Protein AF-0000000079727725 (afdb_homodimer)

Foldseek 3Di:
DCLPDPQLPPPLCLQQLQKKKKKKWKWFKDALLFEGDPDADQLLLFALQFFPAWHADFFRRIIIGIADIDRHLVVNVVVLLLVQLLVLQRDDRIFTFQWQQGTQYDLDQVSGHGHARDDFPLRLQRSLASLLVCVVANSLQRSGIFMKMKIFGDQVSVCRVVVDHPVPDAQFRRQQLQLLLVLLVLLCLLLLLLQFFAPFKYFQSSDDFPDDDDWDDADDTMTGQPQFRHCCLASRHQDDPLLLPQQQFSNGLVSNLVSLCQQCPAADVVQCVQPDPSRHPDRGNHVASVSHDDQKDFFAQDDDQDGGSVRCVPRNGGIMMGISGIQQLVDLSSDDSLSVLLVSLSSVVSSSHGRDTDDDVNSVQSVQSNNCSRNRVRPPQDWGADPPGDTHRPLVVSLVVLVSSVVVQCSSCVPVVDNSSVVSSVLSNVCSVPVCSRSNNVNVCCCRVVVDDPSRVSSVSRVVSSVVSNPDDDPPVSSVVSSVSSVVSNVVSVVSRVVSVPDPDDSNRPNSD/DCLPDPQLPPPLCLQQLQKKKKKKWKWFKDALLFEGDPDADQLLLFALQFFPAWHADFFRRIIIGIDDIDRHLVVNVVVLLLVQLLVLQRDDRIFTFQWQQGTQYDLDQVSGHGHARDDFPLRLQRSLASLLVCVVANSLQRSGIFMKMKIFGDQVSVCRVVVDHPVPDAQFRVQQLQLLLVLLVLLCLLLLLLQFFAPFKYFQSSDDFPDDDDWDDADDTMTGQPQFRHCCLASRHQDDPLLLPQQQFSNGLVSNLVSLCQQCPAADVVQCVQPDPSRHPDRGNHVASVSRDDQKDFFAQDDDQDGGSRRCVPRNGGIMMGISGIQQLVDLSSDDSLSVLLVSLSSVVSSSHGRDTDDDVNSVQSVQSNNCSRNHVRPPQDWGADPPGDTDRPLVVSLVVLVSSVVVQCSSCVPVVDNSSVVSSVLSNVCSVPVCSRSNNVNVCCCRVVVDDPSRVSSVSRVVSSVVSNPDDDPPVSSVVSSVSSVVSNVVSVVSRVVSVPDPDDSNRPNRD

Structure (mmCIF, N/CA/C/O backbone):
data_AF-0000000079727725-model_v1
#
loop_
_entity.id
_entity.type
_entity.pdbx_description
1 polymer 'Glutamate--cysteine ligase'
#
loop_
_atom_site.group_PDB
_atom_site.id
_atom_site.type_symbol
_atom_site.label_atom_id
_atom_site.label_alt_id
_atom_site.label_comp_id
_atom_site.label_asym_id
_atom_site.label_entity_id
_atom_site.label_seq_id
_atom_site.pdbx_PDB_ins_code
_atom_site.Cartn_x
_atom_site.Cartn_y
_atom_site.Cartn_z
_atom_site.occupancy
_atom_site.B_iso_or_equiv
_atom_site.auth_seq_id
_atom_site.auth_comp_id
_atom_site.auth_asym_id
_atom_site.auth_atom_id
_atom_site.pdbx_PDB_model_num
ATOM 1 N N . MET A 1 1 ? -5.734 -44.938 7.797 1 32.62 1 MET A N 1
ATOM 2 C CA . MET A 1 1 ? -6.68 -43.906 8.227 1 32.62 1 MET A CA 1
ATOM 3 C C . MET A 1 1 ? -8.094 -44.219 7.766 1 32.62 1 MET A C 1
ATOM 5 O O . MET A 1 1 ? -8.297 -44.625 6.617 1 32.62 1 MET A O 1
ATOM 9 N N . LYS A 1 2 ? -8.961 -44.5 8.664 1 41.81 2 LYS A N 1
ATOM 10 C CA . LYS A 1 2 ? -10.328 -44.906 8.383 1 41.81 2 LYS A CA 1
ATOM 11 C C . LYS A 1 2 ? -11.047 -43.875 7.539 1 41.81 2 LYS A C 1
ATOM 13 O O . LYS A 1 2 ? -11.648 -42.938 8.078 1 41.81 2 LYS A O 1
ATOM 18 N N . ARG A 1 3 ? -10.445 -43.344 6.457 1 47.59 3 ARG A N 1
ATOM 19 C CA . ARG A 1 3 ? -11.109 -42.406 5.57 1 47.59 3 ARG A CA 1
ATOM 20 C C . ARG A 1 3 ? -12.414 -42.969 5.031 1 47.59 3 ARG A C 1
ATOM 22 O O . ARG A 1 3 ? -12.828 -42.656 3.916 1 47.59 3 ARG A O 1
ATOM 29 N N . SER A 1 4 ? -12.891 -43.969 5.496 1 36.81 4 SER A N 1
ATOM 30 C CA . SER A 1 4 ? -14 -44.688 4.879 1 36.81 4 SER A CA 1
ATOM 31 C C . SER A 1 4 ? -15.281 -43.844 4.922 1 36.81 4 SER A C 1
ATOM 33 O O . SER A 1 4 ? -16.328 -44.312 4.461 1 36.81 4 SER A O 1
ATOM 35 N N . VAL A 1 5 ? -15.594 -43 5.992 1 39.5 5 VAL A N 1
ATOM 36 C CA . VAL A 1 5 ? -16.984 -42.688 6.281 1 39.5 5 VAL A CA 1
ATOM 37 C C . VAL A 1 5 ? -17.438 -41.5 5.41 1 39.5 5 VAL A C 1
ATOM 39 O O . VAL A 1 5 ? -16.688 -40.562 5.215 1 39.5 5 VAL A O 1
ATOM 42 N N . ALA A 1 6 ? -18.453 -41.562 4.637 1 39.91 6 ALA A N 1
ATOM 43 C CA . ALA A 1 6 ? -19.188 -40.562 3.848 1 39.91 6 ALA A CA 1
ATOM 44 C C . ALA A 1 6 ? -19.281 -39.219 4.586 1 39.91 6 ALA A C 1
ATOM 46 O O . ALA A 1 6 ? -19.266 -38.156 3.963 1 39.91 6 ALA A O 1
ATOM 47 N N . SER A 1 7 ? -19.734 -39.156 5.84 1 40.19 7 SER A N 1
ATOM 48 C CA . SER A 1 7 ? -19.891 -37.938 6.617 1 40.19 7 SER A CA 1
ATOM 49 C C . SER A 1 7 ? -18.562 -37.469 7.219 1 40.19 7 SER A C 1
ATOM 51 O O . SER A 1 7 ? -17.891 -38.25 7.895 1 40.19 7 SER A O 1
ATOM 53 N N . LEU A 1 8 ? -17.875 -36.562 6.703 1 43.34 8 LEU A N 1
ATOM 54 C CA . LEU A 1 8 ? -16.609 -36 7.172 1 43.34 8 LEU A CA 1
ATOM 55 C C . LEU A 1 8 ? -16.656 -35.75 8.68 1 43.34 8 LEU A C 1
ATOM 57 O O . LEU A 1 8 ? -17.422 -34.938 9.172 1 43.34 8 LEU A O 1
ATOM 61 N N . VAL A 1 9 ? -16.703 -36.719 9.523 1 43.91 9 VAL A N 1
ATOM 62 C CA . VAL A 1 9 ? -16.422 -36.375 10.906 1 43.91 9 VAL A CA 1
ATOM 63 C C . VAL A 1 9 ? -15.055 -35.688 11 1 43.91 9 VAL A C 1
ATOM 65 O O . VAL A 1 9 ? -14.023 -36.312 10.766 1 43.91 9 VAL A O 1
ATOM 68 N N . CYS A 1 10 ? -14.961 -34.406 10.75 1 51.88 10 CYS A N 1
ATOM 69 C CA . CYS A 1 10 ? -13.734 -33.594 10.766 1 51.88 10 CYS A CA 1
ATOM 70 C C . CYS A 1 10 ? -12.984 -33.781 12.078 1 51.88 10 CYS A C 1
ATOM 72 O O . CYS A 1 10 ? -13.523 -33.5 13.148 1 51.88 10 CYS A O 1
ATOM 74 N N . PRO A 1 11 ? -11.984 -34.688 12.156 1 57.38 11 PRO A N 1
ATOM 75 C CA . PRO A 1 11 ? -11.156 -34.656 13.359 1 57.38 11 PRO A CA 1
ATOM 76 C C . PRO A 1 11 ? -10.789 -33.25 13.812 1 57.38 11 PRO A C 1
ATOM 78 O O . PRO A 1 11 ? -11.023 -32.281 13.086 1 57.38 11 PRO A O 1
ATOM 81 N N . ASN A 1 12 ? -10.523 -33.156 15.078 1 60.78 12 ASN A N 1
ATOM 82 C CA . ASN A 1 12 ? -10.031 -31.922 15.656 1 60.78 12 ASN A CA 1
ATOM 83 C C . ASN A 1 12 ? -8.914 -31.328 14.805 1 60.78 12 ASN A C 1
ATOM 85 O O . ASN A 1 12 ? -7.793 -31.828 14.789 1 60.78 12 ASN A O 1
ATOM 89 N N . LEU A 1 13 ? -9.234 -30.5 13.867 1 65.69 13 LEU A N 1
ATOM 90 C CA . LEU A 1 13 ? -8.312 -29.875 12.93 1 65.69 13 LEU A CA 1
ATOM 91 C C . LEU A 1 13 ? -7.555 -28.734 13.586 1 65.69 13 LEU A C 1
ATOM 93 O O . LEU A 1 13 ? -7.105 -27.812 12.906 1 65.69 13 LEU A O 1
ATOM 97 N N . ARG A 1 14 ? -7.461 -28.797 14.867 1 64.5 14 ARG A N 1
ATOM 98 C CA . ARG A 1 14 ? -6.809 -27.734 15.633 1 64.5 14 ARG A CA 1
ATOM 99 C C . ARG A 1 14 ? -5.391 -27.484 15.133 1 64.5 14 ARG A C 1
ATOM 101 O O . ARG A 1 14 ? -4.938 -26.344 15.07 1 64.5 14 ARG A O 1
ATOM 108 N N . HIS A 1 15 ? -4.832 -28.594 14.672 1 70.06 15 HIS A N 1
ATOM 109 C CA . HIS A 1 15 ? -3.426 -28.484 14.305 1 70.06 15 HIS A CA 1
ATOM 110 C C . HIS A 1 15 ? -3.268 -28.234 12.805 1 70.06 15 HIS A C 1
ATOM 112 O O . HIS A 1 15 ? -2.15 -28.047 12.32 1 70.06 15 HIS A O 1
ATOM 118 N N . ALA A 1 16 ? -4.367 -28.25 12.117 1 73.62 16 ALA A N 1
ATOM 119 C CA . ALA A 1 16 ? -4.34 -28.016 10.672 1 73.62 16 ALA A CA 1
ATOM 120 C C . ALA A 1 16 ? -3.959 -26.562 10.359 1 73.62 16 ALA A C 1
ATOM 122 O O . ALA A 1 16 ? -3.48 -26.281 9.258 1 73.62 16 ALA A O 1
ATOM 123 N N . VAL A 1 17 ? -4.098 -25.766 11.281 1 69.31 17 VAL A N 1
ATOM 124 C CA . VAL A 1 17 ? -3.824 -24.344 11.102 1 69.31 17 VAL A CA 1
ATOM 125 C C . VAL A 1 17 ? -2.316 -24.094 11.117 1 69.31 17 VAL A C 1
ATOM 127 O O . VAL A 1 17 ? -1.84 -23.078 10.625 1 69.31 17 VAL A O 1
ATOM 130 N N . LYS A 1 18 ? -1.536 -25.062 11.547 1 79.25 18 LYS A N 1
ATOM 131 C CA . LYS A 1 18 ? -0.093 -24.891 11.695 1 79.25 18 LYS A CA 1
ATOM 132 C C . LYS A 1 18 ? 0.644 -25.328 10.43 1 79.25 18 LYS A C 1
ATOM 134 O O . LYS A 1 18 ? 1.803 -25.75 10.492 1 79.25 18 LYS A O 1
ATOM 139 N N . ALA A 1 19 ? 0.036 -25.328 9.32 1 90.94 19 ALA A N 1
ATOM 140 C CA . ALA A 1 19 ? 0.657 -25.656 8.047 1 90.94 19 ALA A CA 1
ATOM 141 C C . ALA A 1 19 ? 1.746 -24.656 7.68 1 90.94 19 ALA A C 1
ATOM 143 O O . ALA A 1 19 ? 1.895 -23.625 8.336 1 90.94 19 ALA A O 1
ATOM 144 N N . LYS A 1 20 ? 2.6 -25.031 6.816 1 95.5 20 LYS A N 1
ATOM 145 C CA . LYS A 1 20 ? 3.576 -24.109 6.25 1 95.5 20 LYS A CA 1
ATOM 146 C C . LYS A 1 20 ? 3.16 -23.656 4.852 1 95.5 20 LYS A C 1
ATOM 148 O O . LYS A 1 20 ? 2.666 -24.453 4.055 1 95.5 20 LYS A O 1
ATOM 153 N N . HIS A 1 21 ? 3.309 -22.391 4.68 1 97.69 21 HIS A N 1
ATOM 154 C CA . HIS A 1 21 ? 2.92 -21.75 3.43 1 97.69 21 HIS A CA 1
ATOM 155 C C . HIS A 1 21 ? 4.102 -21.031 2.793 1 97.69 21 HIS A C 1
ATOM 157 O O . HIS A 1 21 ? 4.973 -20.516 3.496 1 97.69 21 HIS A O 1
ATOM 163 N N . GLY A 1 22 ? 4.188 -21 1.461 1 98.25 22 GLY A N 1
ATOM 164 C CA . GLY A 1 22 ? 5.145 -20.234 0.68 1 98.25 22 GLY A CA 1
ATOM 165 C C . GLY A 1 22 ? 4.582 -19.766 -0.646 1 98.25 22 GLY A C 1
ATOM 166 O O . GLY A 1 22 ? 3.656 -20.359 -1.19 1 98.25 22 GLY A O 1
ATOM 167 N N . LEU A 1 23 ? 5.145 -18.641 -1.111 1 98.5 23 LEU A N 1
ATOM 168 C CA . LEU A 1 23 ? 4.695 -18.094 -2.389 1 98.5 23 LEU A CA 1
ATOM 169 C C . LEU A 1 23 ? 5.875 -17.875 -3.328 1 98.5 23 LEU A C 1
ATOM 171 O O . LEU A 1 23 ? 6.965 -17.5 -2.887 1 98.5 23 LEU A O 1
ATOM 175 N N . GLU A 1 24 ? 5.656 -18.156 -4.551 1 98.44 24 GLU A N 1
ATOM 176 C CA . GLU A 1 24 ? 6.438 -17.641 -5.672 1 98.44 24 GLU A CA 1
ATOM 177 C C . GLU A 1 24 ? 5.562 -16.859 -6.645 1 98.44 24 GLU A C 1
ATOM 179 O O . GLU A 1 24 ? 4.469 -17.297 -7 1 98.44 24 GLU A O 1
ATOM 184 N N . LYS A 1 25 ? 5.965 -15.734 -6.965 1 98.62 25 LYS A N 1
ATOM 185 C CA . LYS A 1 25 ? 5.176 -14.898 -7.863 1 98.62 25 LYS A CA 1
ATOM 186 C C . LYS A 1 25 ? 6.047 -14.289 -8.961 1 98.62 25 LYS A C 1
ATOM 188 O O . LYS A 1 25 ? 7.066 -13.656 -8.672 1 98.62 25 LYS A O 1
ATOM 193 N N . GLU A 1 26 ? 5.617 -14.422 -10.156 1 98.44 26 GLU A N 1
ATOM 194 C CA . GLU A 1 26 ? 6.305 -13.867 -11.32 1 98.44 26 GLU A CA 1
ATOM 195 C C . GLU A 1 26 ? 5.602 -12.609 -11.82 1 98.44 26 GLU A C 1
ATOM 197 O O . GLU A 1 26 ? 4.383 -12.484 -11.703 1 98.44 26 GLU A O 1
ATOM 202 N N . SER A 1 27 ? 6.344 -11.688 -12.312 1 98.5 27 SER A N 1
ATOM 203 C CA . SER A 1 27 ? 5.801 -10.484 -12.938 1 98.5 27 SER A CA 1
ATOM 204 C C . SER A 1 27 ? 6.82 -9.836 -13.859 1 98.5 27 SER A C 1
ATOM 206 O O . SER A 1 27 ? 8.023 -9.852 -13.586 1 98.5 27 SER A O 1
ATOM 208 N N . MET A 1 28 ? 6.344 -9.203 -14.891 1 98.69 28 MET A N 1
ATOM 209 C CA . MET A 1 28 ? 7.211 -8.531 -15.844 1 98.69 28 MET A CA 1
ATOM 210 C C . MET A 1 28 ? 7.484 -7.094 -15.414 1 98.69 28 MET A C 1
ATOM 212 O O . MET A 1 28 ? 6.586 -6.41 -14.914 1 98.69 28 MET A O 1
ATOM 216 N N . ARG A 1 29 ? 8.711 -6.633 -15.586 1 98.75 29 ARG A N 1
ATOM 217 C CA . ARG A 1 29 ? 9 -5.203 -15.531 1 98.75 29 ARG A CA 1
ATOM 218 C C . ARG A 1 29 ? 8.641 -4.527 -16.844 1 98.75 29 ARG A C 1
ATOM 220 O O . ARG A 1 29 ? 8.898 -5.07 -17.922 1 98.75 29 ARG A O 1
ATOM 227 N N . ILE A 1 30 ? 8.07 -3.342 -16.766 1 98.75 30 ILE A N 1
ATOM 228 C CA . ILE A 1 30 ? 7.688 -2.611 -17.969 1 98.75 30 ILE A CA 1
ATOM 229 C C . ILE A 1 30 ? 8.203 -1.177 -17.891 1 98.75 30 ILE A C 1
ATOM 231 O O . ILE A 1 30 ? 8.445 -0.659 -16.797 1 98.75 30 ILE A O 1
ATOM 235 N N . PHE A 1 31 ? 8.375 -0.591 -19.016 1 98.25 31 PHE A N 1
ATOM 236 C CA . PHE A 1 31 ? 8.555 0.853 -19.109 1 98.25 31 PHE A CA 1
ATOM 237 C C . PHE A 1 31 ? 7.215 1.573 -19.016 1 98.25 31 PHE A C 1
ATOM 239 O O . PHE A 1 31 ? 6.16 0.935 -18.984 1 98.25 31 PHE A O 1
ATOM 246 N N . SER A 1 32 ? 7.203 2.902 -19 1 96.44 32 SER A N 1
ATOM 247 C CA . SER A 1 32 ? 6.012 3.717 -18.812 1 96.44 32 SER A CA 1
ATOM 248 C C . SER A 1 32 ? 5.043 3.578 -19.969 1 96.44 32 SER A C 1
ATOM 250 O O . SER A 1 32 ? 3.855 3.879 -19.844 1 96.44 32 SER A O 1
ATOM 252 N N . ASP A 1 33 ? 5.512 3.082 -21.125 1 97 33 ASP A N 1
ATOM 253 C CA . ASP A 1 33 ? 4.66 2.945 -22.297 1 97 33 ASP A CA 1
ATOM 254 C C . ASP A 1 33 ? 4.059 1.544 -22.375 1 97 33 ASP A C 1
ATOM 256 O O . ASP A 1 33 ? 3.369 1.214 -23.344 1 97 33 ASP A O 1
ATOM 260 N N . GLY A 1 34 ? 4.398 0.67 -21.422 1 98 34 GLY A N 1
ATOM 261 C CA . GLY A 1 34 ? 3.781 -0.645 -21.359 1 98 34 GLY A CA 1
ATOM 262 C C . GLY A 1 34 ? 4.605 -1.729 -22.016 1 98 34 GLY A C 1
ATOM 263 O O . GLY A 1 34 ? 4.266 -2.91 -21.938 1 98 34 GLY A O 1
ATOM 264 N N . LYS A 1 35 ? 5.691 -1.339 -22.656 1 98.5 35 LYS A N 1
ATOM 265 C CA . LYS A 1 35 ? 6.582 -2.33 -23.25 1 98.5 35 LYS A CA 1
ATOM 266 C C . LYS A 1 35 ? 7.422 -3.029 -22.188 1 98.5 35 LYS A C 1
ATOM 268 O O . LYS A 1 35 ? 7.777 -2.424 -21.172 1 98.5 35 LYS A O 1
ATOM 273 N N . ILE A 1 36 ? 7.734 -4.277 -22.438 1 98.31 36 ILE A N 1
ATOM 274 C CA . ILE A 1 36 ? 8.586 -5 -21.5 1 98.31 36 ILE A CA 1
ATOM 275 C C . ILE A 1 36 ? 9.938 -4.293 -21.391 1 98.31 36 ILE A C 1
ATOM 277 O O . ILE A 1 36 ? 10.445 -3.748 -22.375 1 98.31 36 ILE A O 1
ATOM 281 N N . ALA A 1 37 ? 10.453 -4.277 -20.219 1 98.06 37 ALA A N 1
ATOM 282 C CA . ALA A 1 37 ? 11.766 -3.674 -20 1 98.06 37 ALA A CA 1
ATOM 283 C C . ALA A 1 37 ? 12.859 -4.457 -20.719 1 98.06 37 ALA A C 1
ATOM 285 O O . ALA A 1 37 ? 12.766 -5.676 -20.875 1 98.06 37 ALA A O 1
ATOM 286 N N . THR A 1 38 ? 13.836 -3.746 -21.188 1 96.44 38 THR A N 1
ATOM 287 C CA . THR A 1 38 ? 14.977 -4.379 -21.844 1 96.44 38 THR A CA 1
ATOM 288 C C . THR A 1 38 ? 16.25 -4.199 -21.016 1 96.44 38 THR A C 1
ATOM 290 O O . THR A 1 38 ? 17.328 -4.602 -21.438 1 96.44 38 THR A O 1
ATOM 293 N N . THR A 1 39 ? 16.078 -3.604 -19.844 1 96.75 39 THR A N 1
ATOM 294 C CA . THR A 1 39 ? 17.203 -3.391 -18.938 1 96.75 39 THR A CA 1
ATOM 295 C C . THR A 1 39 ? 17.547 -4.672 -18.188 1 96.75 39 THR A C 1
ATOM 297 O O . THR A 1 39 ? 16.688 -5.535 -18 1 96.75 39 THR A O 1
ATOM 300 N N . SER A 1 40 ? 18.766 -4.746 -17.75 1 97 40 SER A N 1
ATOM 301 C CA . SER A 1 40 ? 19.203 -5.879 -16.953 1 97 40 SER A CA 1
ATOM 302 C C . SER A 1 40 ? 18.531 -5.871 -15.578 1 97 40 SER A C 1
ATOM 304 O O . SER A 1 40 ? 18.047 -4.828 -15.117 1 97 40 SER A O 1
ATOM 306 N N . HIS A 1 41 ? 18.516 -7.055 -14.992 1 97.81 41 HIS A N 1
ATOM 307 C CA . HIS A 1 41 ? 18.094 -7.133 -13.602 1 97.81 41 HIS A CA 1
ATOM 308 C C . HIS A 1 41 ? 18.859 -6.137 -12.734 1 97.81 41 HIS A C 1
ATOM 310 O O . HIS A 1 41 ? 20.094 -6.098 -12.766 1 97.81 41 HIS A O 1
ATOM 316 N N . PRO A 1 42 ? 18.156 -5.273 -11.969 1 97.31 42 PRO A N 1
ATOM 317 C CA . PRO A 1 42 ? 18.844 -4.234 -11.203 1 97.31 42 PRO A CA 1
ATOM 318 C C . PRO A 1 42 ? 19.875 -4.805 -10.219 1 97.31 42 PRO A C 1
ATOM 320 O O . PRO A 1 42 ? 19.531 -5.688 -9.422 1 97.31 42 PRO A O 1
ATOM 323 N N . LYS A 1 43 ? 21.016 -4.246 -10.203 1 95.81 43 LYS A N 1
ATOM 324 C CA . LYS A 1 43 ? 22.078 -4.691 -9.297 1 95.81 43 LYS A CA 1
ATOM 325 C C . LYS A 1 43 ? 21.672 -4.48 -7.836 1 95.81 43 LYS A C 1
ATOM 327 O O . LYS A 1 43 ? 22.078 -5.246 -6.961 1 95.81 43 LYS A O 1
ATOM 332 N N . THR A 1 44 ? 20.891 -3.482 -7.645 1 96.62 44 THR A N 1
ATOM 333 C CA . THR A 1 44 ? 20.469 -3.113 -6.297 1 96.62 44 THR A CA 1
ATOM 334 C C . THR A 1 44 ? 19.484 -4.129 -5.738 1 96.62 44 THR A C 1
ATOM 336 O O . THR A 1 44 ? 19.203 -4.133 -4.539 1 96.62 44 THR A O 1
ATOM 339 N N . LEU A 1 45 ? 19.016 -5.09 -6.566 1 98.19 45 LEU A N 1
ATOM 340 C CA . LEU A 1 45 ? 18.156 -6.168 -6.098 1 98.19 45 LEU A CA 1
ATOM 341 C C . LEU A 1 45 ? 18.953 -7.445 -5.867 1 98.19 45 LEU A C 1
ATOM 343 O O . LEU A 1 45 ? 18.406 -8.453 -5.422 1 98.19 45 LEU A O 1
ATOM 347 N N . GLY A 1 46 ? 20.25 -7.398 -6.172 1 98.06 46 GLY A N 1
ATOM 348 C CA . GLY A 1 46 ? 21.109 -8.555 -5.992 1 98.06 46 GLY A CA 1
ATOM 349 C C . GLY A 1 46 ? 21.188 -9.438 -7.223 1 98.06 46 GLY A C 1
ATOM 350 O O . GLY A 1 46 ? 20.734 -9.047 -8.305 1 98.06 46 GLY A O 1
ATOM 351 N N . SER A 1 47 ? 21.828 -10.57 -7.027 1 97.5 47 SER A N 1
ATOM 352 C CA . SER A 1 47 ? 22.031 -11.508 -8.133 1 97.5 47 SER A CA 1
ATOM 353 C C . SER A 1 47 ? 20.781 -12.352 -8.375 1 97.5 47 SER A C 1
ATOM 355 O O . SER A 1 47 ? 20.281 -13.008 -7.457 1 97.5 47 SER A O 1
ATOM 357 N N . SER A 1 48 ? 20.375 -12.344 -9.617 1 97.12 48 SER A N 1
ATOM 358 C CA . SER A 1 48 ? 19.203 -13.156 -9.953 1 97.12 48 SER A CA 1
ATOM 359 C C . SER A 1 48 ? 19.531 -14.648 -9.859 1 97.12 48 SER A C 1
ATOM 361 O O . SER A 1 48 ? 18.625 -15.477 -9.812 1 97.12 48 SER A O 1
ATOM 363 N N . LEU A 1 49 ? 20.75 -15 -9.805 1 96.62 49 LEU A N 1
ATOM 364 C CA . LEU A 1 49 ? 21.172 -16.391 -9.695 1 96.62 49 LEU A CA 1
ATOM 365 C C . LEU A 1 49 ? 21.094 -16.859 -8.242 1 96.62 49 LEU A C 1
ATOM 367 O O . LEU A 1 49 ? 20.719 -18 -7.973 1 96.62 49 LEU A O 1
ATOM 371 N N . THR A 1 50 ? 21.453 -15.938 -7.309 1 96.69 50 THR A N 1
ATOM 372 C CA . THR A 1 50 ? 21.75 -16.438 -5.973 1 96.69 50 THR A CA 1
ATOM 373 C C . THR A 1 50 ? 20.859 -15.766 -4.93 1 96.69 50 THR A C 1
ATOM 375 O O . THR A 1 50 ? 20.812 -16.203 -3.777 1 96.69 50 THR A O 1
ATOM 378 N N . ASN A 1 51 ? 20.188 -14.688 -5.316 1 97.88 51 ASN A N 1
ATOM 379 C CA . ASN A 1 51 ? 19.281 -14.055 -4.355 1 97.88 51 ASN A CA 1
ATOM 380 C C . ASN A 1 51 ? 18.125 -14.969 -3.988 1 97.88 51 ASN A C 1
ATOM 382 O O . ASN A 1 51 ? 17.469 -15.531 -4.867 1 97.88 51 ASN A O 1
ATOM 386 N N . HIS A 1 52 ? 17.797 -15.078 -2.777 1 96.5 52 HIS A N 1
ATOM 387 C CA . HIS A 1 52 ? 16.766 -15.992 -2.289 1 96.5 52 HIS A CA 1
ATOM 388 C C . HIS A 1 52 ? 15.375 -15.445 -2.549 1 96.5 52 HIS A C 1
ATOM 390 O O . HIS A 1 52 ? 14.438 -16.219 -2.773 1 96.5 52 HIS A O 1
ATOM 396 N N . TYR A 1 53 ? 15.211 -14.148 -2.514 1 98.06 53 TYR A N 1
ATOM 397 C CA . TYR A 1 53 ? 13.891 -13.531 -2.498 1 98.06 53 TYR A CA 1
ATOM 398 C C . TYR A 1 53 ? 13.492 -13.062 -3.891 1 98.06 53 TYR A C 1
ATOM 400 O O . TYR A 1 53 ? 12.32 -13.148 -4.277 1 98.06 53 TYR A O 1
ATOM 408 N N . ILE A 1 54 ? 14.422 -12.422 -4.586 1 98.56 54 ILE A N 1
ATOM 409 C CA . ILE A 1 54 ? 14.117 -11.758 -5.848 1 98.56 54 ILE A CA 1
ATOM 410 C C . ILE A 1 54 ? 15.031 -12.289 -6.949 1 98.56 54 ILE A C 1
ATOM 412 O O . ILE A 1 54 ? 16.234 -12.008 -6.953 1 98.56 54 ILE A O 1
ATOM 416 N N . LYS A 1 55 ? 14.469 -12.992 -7.836 1 97.56 55 LYS A N 1
ATOM 417 C CA . LYS A 1 55 ? 15.164 -13.602 -8.969 1 97.56 55 LYS A CA 1
ATOM 418 C C . LYS A 1 55 ? 14.477 -13.258 -10.281 1 97.56 55 LYS A C 1
ATOM 420 O O . LYS A 1 55 ? 13.742 -12.266 -10.367 1 97.56 55 LYS A O 1
ATOM 425 N N . THR A 1 56 ? 14.898 -13.906 -11.273 1 97.94 56 THR A N 1
ATOM 426 C CA . THR A 1 56 ? 14.219 -13.812 -12.562 1 97.94 56 THR A CA 1
ATOM 427 C C . THR A 1 56 ? 13.797 -15.195 -13.047 1 97.94 56 THR A C 1
ATOM 429 O O . THR A 1 56 ? 14.391 -16.203 -12.664 1 97.94 56 THR A O 1
ATOM 432 N N . ASP A 1 57 ? 12.82 -15.242 -13.789 1 96.56 57 ASP A N 1
ATOM 433 C CA . ASP A 1 57 ? 12.367 -16.484 -14.398 1 96.56 57 ASP A CA 1
ATOM 434 C C . ASP A 1 57 ? 12.852 -16.594 -15.844 1 96.56 57 ASP A C 1
ATOM 436 O O . ASP A 1 57 ? 14.039 -16.453 -16.125 1 96.56 57 ASP A O 1
ATOM 440 N N . PHE A 1 58 ? 11.992 -16.75 -16.844 1 97.62 58 PHE A N 1
ATOM 441 C CA . PHE A 1 58 ? 12.359 -17 -18.234 1 97.62 58 PHE A CA 1
ATOM 442 C C . PHE A 1 58 ? 13.117 -15.82 -18.828 1 97.62 58 PHE A C 1
ATOM 444 O O . PHE A 1 58 ? 14.164 -15.984 -19.438 1 97.62 58 PHE A O 1
ATOM 451 N N . SER A 1 59 ? 12.531 -14.641 -18.625 1 98.38 59 SER A N 1
ATOM 452 C CA . SER A 1 59 ? 13.055 -13.422 -19.25 1 98.38 59 SER A CA 1
ATOM 453 C C . SER A 1 59 ? 13.758 -12.539 -18.219 1 98.38 59 SER A C 1
ATOM 455 O O . SER A 1 59 ? 13.422 -12.57 -17.031 1 98.38 59 SER A O 1
ATOM 457 N N . GLU A 1 60 ? 14.688 -11.727 -18.734 1 98.06 60 GLU A N 1
ATOM 458 C CA . GLU A 1 60 ? 15.461 -10.82 -17.875 1 98.06 60 GLU A CA 1
ATOM 459 C C . GLU A 1 60 ? 14.547 -9.859 -17.125 1 98.06 60 GLU A C 1
ATOM 461 O O . GLU A 1 60 ? 14.766 -9.594 -15.945 1 98.06 60 GLU A O 1
ATOM 466 N N . PRO A 1 61 ? 13.539 -9.336 -17.75 1 98.25 61 PRO A N 1
ATOM 467 C CA . PRO A 1 61 ? 12.648 -8.438 -17.016 1 98.25 61 PRO A CA 1
ATOM 468 C C . PRO A 1 61 ? 11.57 -9.18 -16.234 1 98.25 61 PRO A C 1
ATOM 470 O O . PRO A 1 61 ? 10.703 -8.555 -15.625 1 98.25 61 PRO A O 1
ATOM 473 N N . GLN A 1 62 ? 11.57 -10.477 -16.203 1 98.69 62 GLN A N 1
ATOM 474 C CA . GLN A 1 62 ? 10.539 -11.25 -15.508 1 98.69 62 GLN A CA 1
ATOM 475 C C . GLN A 1 62 ? 10.961 -11.555 -14.078 1 98.69 62 GLN A C 1
ATOM 477 O O . GLN A 1 62 ? 11.57 -12.594 -13.812 1 98.69 62 GLN A O 1
ATOM 482 N N . LEU A 1 63 ? 10.484 -10.695 -13.188 1 98.69 63 LEU A N 1
ATOM 483 C CA . LEU A 1 63 ? 10.789 -10.852 -11.773 1 98.69 63 LEU A CA 1
ATOM 484 C C . LEU A 1 63 ? 10.156 -12.125 -11.219 1 98.69 63 LEU A C 1
ATOM 486 O O . LEU A 1 63 ? 9.055 -12.508 -11.633 1 98.69 63 LEU A O 1
ATOM 490 N N . GLU A 1 64 ? 10.852 -12.758 -10.344 1 98.56 64 GLU A N 1
ATOM 491 C CA . GLU A 1 64 ? 10.32 -13.852 -9.547 1 98.56 64 GLU A CA 1
ATOM 492 C C . GLU A 1 64 ? 10.562 -13.625 -8.055 1 98.56 64 GLU A C 1
ATOM 494 O O . GLU A 1 64 ? 11.703 -13.633 -7.598 1 98.56 64 GLU A O 1
ATOM 499 N N . PHE A 1 65 ? 9.484 -13.414 -7.355 1 98.75 65 PHE A N 1
ATOM 500 C CA . PHE A 1 65 ? 9.531 -13.266 -5.906 1 98.75 65 PHE A CA 1
ATOM 501 C C . PHE A 1 65 ? 9.336 -14.609 -5.211 1 98.75 65 PHE A C 1
ATOM 503 O O . PHE A 1 65 ? 8.516 -15.422 -5.645 1 98.75 65 PHE A O 1
ATOM 510 N N . ALA A 1 66 ? 10.102 -14.859 -4.18 1 98.44 66 ALA A N 1
ATOM 511 C CA . ALA A 1 66 ? 9.922 -16.062 -3.361 1 98.44 66 ALA A CA 1
ATOM 512 C C . ALA A 1 66 ? 9.914 -15.711 -1.875 1 98.44 66 ALA A C 1
ATOM 514 O O . ALA A 1 66 ? 10.852 -15.094 -1.372 1 98.44 66 ALA A O 1
ATOM 515 N N . THR A 1 67 ? 8.922 -16.094 -1.169 1 98.25 67 THR A N 1
ATOM 516 C CA . THR A 1 67 ? 8.859 -15.898 0.273 1 98.25 67 THR A CA 1
ATOM 517 C C . THR A 1 67 ? 9.492 -17.078 1.015 1 98.25 67 THR A C 1
ATOM 519 O O . THR A 1 67 ? 9.688 -18.141 0.437 1 98.25 67 THR A O 1
ATOM 522 N N . ASN A 1 68 ? 9.805 -16.844 2.27 1 97.25 68 ASN A N 1
ATOM 523 C CA . ASN A 1 68 ? 10.094 -17.969 3.154 1 97.25 68 ASN A CA 1
ATOM 524 C C . ASN A 1 68 ? 8.828 -18.766 3.486 1 97.25 68 ASN A C 1
ATOM 526 O O . ASN A 1 68 ? 7.715 -18.281 3.262 1 97.25 68 ASN A O 1
ATOM 530 N N . ALA A 1 69 ? 9.055 -19.984 3.869 1 96.62 69 ALA A N 1
ATOM 531 C CA . ALA A 1 69 ? 7.926 -20.734 4.422 1 96.62 69 ALA A CA 1
ATOM 532 C C . ALA A 1 69 ? 7.457 -20.125 5.738 1 96.62 69 ALA A C 1
ATOM 534 O O . ALA A 1 69 ? 8.273 -19.828 6.617 1 96.62 69 ALA A O 1
ATOM 535 N N . ARG A 1 70 ? 6.168 -19.844 5.832 1 95.38 70 ARG A N 1
ATOM 536 C CA . ARG A 1 70 ? 5.586 -19.25 7.027 1 95.38 70 ARG A CA 1
ATOM 537 C C . ARG A 1 70 ? 4.387 -20.047 7.516 1 95.38 70 ARG A C 1
ATOM 539 O O . ARG A 1 70 ? 3.783 -20.797 6.75 1 95.38 70 ARG A O 1
ATOM 546 N N . PRO A 1 71 ? 4.016 -19.875 8.75 1 91.94 71 PRO A N 1
ATOM 547 C CA . PRO A 1 71 ? 2.967 -20.719 9.328 1 91.94 71 PRO A CA 1
ATOM 548 C C . PRO A 1 71 ? 1.562 -20.203 9.047 1 91.94 71 PRO A C 1
ATOM 550 O O . PRO A 1 71 ? 0.575 -20.797 9.477 1 91.94 71 PRO A O 1
ATOM 553 N N . ARG A 1 72 ? 1.415 -19.062 8.367 1 90.94 72 ARG A N 1
ATOM 554 C CA . ARG A 1 72 ? 0.102 -18.484 8.086 1 90.94 72 ARG A CA 1
ATOM 555 C C . ARG A 1 72 ? 0.077 -17.844 6.703 1 90.94 72 ARG A C 1
ATOM 557 O O . ARG A 1 72 ? 1.095 -17.328 6.234 1 90.94 72 ARG A O 1
ATOM 564 N N . ILE A 1 73 ? -1.083 -17.859 6.109 1 94.75 73 ILE A N 1
ATOM 565 C CA . ILE A 1 73 ? -1.282 -17.234 4.805 1 94.75 73 ILE A CA 1
ATOM 566 C C . ILE A 1 73 ? -0.987 -15.75 4.891 1 94.75 73 ILE A C 1
ATOM 568 O O . ILE A 1 73 ? -0.314 -15.188 4.02 1 94.75 73 ILE A O 1
ATOM 572 N N . GLU A 1 74 ? -1.444 -15.031 5.988 1 93.62 74 GLU A N 1
ATOM 573 C CA . GLU A 1 74 ? -1.239 -13.594 6.156 1 93.62 74 GLU A CA 1
ATOM 574 C C . GLU A 1 74 ? 0.246 -13.25 6.172 1 93.62 74 GLU A C 1
ATOM 576 O O . GLU A 1 74 ? 0.65 -12.203 5.656 1 93.62 74 GLU A O 1
ATOM 581 N N . ALA A 1 75 ? 1.003 -14.141 6.715 1 95.38 75 ALA A N 1
ATOM 582 C CA . ALA A 1 75 ? 2.436 -13.898 6.855 1 95.38 75 ALA A CA 1
ATOM 583 C C . ALA A 1 75 ? 3.133 -13.914 5.5 1 95.38 75 ALA A C 1
ATOM 585 O O . ALA A 1 75 ? 4.016 -13.102 5.234 1 95.38 75 ALA A O 1
ATOM 586 N N . ILE A 1 76 ? 2.771 -14.867 4.648 1 96.88 76 ILE A N 1
ATOM 587 C CA . ILE A 1 76 ? 3.441 -14.945 3.355 1 96.88 76 ILE A CA 1
ATOM 588 C C . ILE A 1 76 ? 2.951 -13.82 2.451 1 96.88 76 ILE A C 1
ATOM 590 O O . ILE A 1 76 ? 3.715 -13.297 1.637 1 96.88 76 ILE A O 1
ATOM 594 N N . VAL A 1 77 ? 1.725 -13.438 2.6 1 96.81 77 VAL A N 1
ATOM 595 C CA . VAL A 1 77 ? 1.213 -12.312 1.826 1 96.81 77 VAL A CA 1
ATOM 596 C C . VAL A 1 77 ? 1.913 -11.023 2.262 1 96.81 77 VAL A C 1
ATOM 598 O O . VAL A 1 77 ? 2.275 -10.195 1.425 1 96.81 77 VAL A O 1
ATOM 601 N N . ARG A 1 78 ? 2.119 -10.836 3.555 1 96.25 78 ARG A N 1
ATOM 602 C CA . ARG A 1 78 ? 2.848 -9.68 4.066 1 96.25 78 ARG A CA 1
ATOM 603 C C . ARG A 1 78 ? 4.281 -9.656 3.543 1 96.25 78 ARG A C 1
ATOM 605 O O . ARG A 1 78 ? 4.805 -8.602 3.188 1 96.25 78 ARG A O 1
ATOM 612 N N . GLU A 1 79 ? 4.883 -10.805 3.553 1 97.38 79 GLU A N 1
ATOM 613 C CA . GLU A 1 79 ? 6.254 -10.875 3.062 1 97.38 79 GLU A CA 1
ATOM 614 C C . GLU A 1 79 ? 6.328 -10.531 1.577 1 97.38 79 GLU A C 1
ATOM 616 O O . GLU A 1 79 ? 7.262 -9.859 1.137 1 97.38 79 GLU A O 1
ATOM 621 N N . LEU A 1 80 ? 5.379 -11.039 0.826 1 98.31 80 LEU A N 1
ATOM 622 C CA . LEU A 1 80 ? 5.324 -10.695 -0.59 1 98.31 80 LEU A CA 1
ATOM 623 C C . LEU A 1 80 ? 5.141 -9.195 -0.777 1 98.31 80 LEU A C 1
ATOM 625 O O . LEU A 1 80 ? 5.762 -8.594 -1.656 1 98.31 80 LEU A O 1
ATOM 629 N N . GLN A 1 81 ? 4.305 -8.594 0.039 1 97.38 81 GLN A N 1
ATOM 630 C CA . GLN A 1 81 ? 4.105 -7.152 0.036 1 97.38 81 GLN A CA 1
ATOM 631 C C . GLN A 1 81 ? 5.418 -6.414 0.297 1 97.38 81 GLN A C 1
ATOM 633 O O . GLN A 1 81 ? 5.734 -5.441 -0.39 1 97.38 81 GLN A O 1
ATOM 638 N N . ASP A 1 82 ? 6.133 -6.832 1.279 1 97.81 82 ASP A N 1
ATOM 639 C CA . ASP A 1 82 ? 7.418 -6.223 1.615 1 97.81 82 ASP A CA 1
ATOM 640 C C . ASP A 1 82 ? 8.391 -6.316 0.445 1 97.81 82 ASP A C 1
ATOM 642 O O . ASP A 1 82 ? 9.141 -5.375 0.176 1 97.81 82 ASP A O 1
ATOM 646 N N . LEU A 1 83 ? 8.367 -7.438 -0.199 1 98.44 83 LEU A N 1
ATOM 647 C CA . LEU A 1 83 ? 9.242 -7.633 -1.348 1 98.44 83 LEU A CA 1
ATOM 648 C C . LEU A 1 83 ? 8.875 -6.684 -2.482 1 98.44 83 LEU A C 1
ATOM 650 O O . LEU A 1 83 ? 9.758 -6.152 -3.162 1 98.44 83 LEU A O 1
ATOM 654 N N . HIS A 1 84 ? 7.598 -6.477 -2.717 1 98.31 84 HIS A N 1
ATOM 655 C CA . HIS A 1 84 ? 7.148 -5.535 -3.736 1 98.31 84 HIS A CA 1
ATOM 656 C C . HIS A 1 84 ? 7.594 -4.113 -3.406 1 98.31 84 HIS A C 1
ATOM 658 O O . HIS A 1 84 ? 8.039 -3.377 -4.289 1 98.31 84 HIS A O 1
ATOM 664 N N . ILE A 1 85 ? 7.414 -3.715 -2.113 1 96.81 85 ILE A N 1
ATOM 665 C CA . ILE A 1 85 ? 7.824 -2.387 -1.669 1 96.81 85 ILE A CA 1
ATOM 666 C C . ILE A 1 85 ? 9.32 -2.203 -1.908 1 96.81 85 ILE A C 1
ATOM 668 O O . ILE A 1 85 ? 9.742 -1.218 -2.518 1 96.81 85 ILE A O 1
ATOM 672 N N . PHE A 1 86 ? 10.117 -3.156 -1.498 1 98.19 86 PHE A N 1
ATOM 673 C CA . PHE A 1 86 ? 11.57 -3.1 -1.654 1 98.19 86 PHE A CA 1
ATOM 674 C C . PHE A 1 86 ? 11.953 -2.988 -3.125 1 98.19 86 PHE A C 1
ATOM 676 O O . PHE A 1 86 ? 12.789 -2.16 -3.494 1 98.19 86 PHE A O 1
ATOM 683 N N . THR A 1 87 ? 11.328 -3.793 -3.938 1 98.5 87 THR A N 1
ATOM 684 C CA . THR A 1 87 ? 11.633 -3.834 -5.363 1 98.5 87 THR A CA 1
ATOM 685 C C . THR A 1 87 ? 11.242 -2.523 -6.039 1 98.5 87 THR A C 1
ATOM 687 O O . THR A 1 87 ? 12.008 -1.97 -6.828 1 98.5 87 THR A O 1
ATOM 690 N N . SER A 1 88 ? 10.055 -2.021 -5.75 1 97.06 88 SER A N 1
ATOM 691 C CA . SER A 1 88 ? 9.578 -0.782 -6.355 1 97.06 88 SER A CA 1
ATOM 692 C C . SER A 1 88 ? 10.531 0.374 -6.07 1 97.06 88 SER A C 1
ATOM 694 O O . SER A 1 88 ? 10.719 1.255 -6.914 1 97.06 88 SER A O 1
ATOM 696 N N . ARG A 1 89 ? 11.141 0.322 -4.961 1 94.38 89 ARG A N 1
ATOM 697 C CA . ARG A 1 89 ? 12.062 1.383 -4.562 1 94.38 89 ARG A CA 1
ATOM 698 C C . ARG A 1 89 ? 13.383 1.271 -5.316 1 94.38 89 ARG A C 1
ATOM 700 O O . ARG A 1 89 ? 14.172 2.221 -5.348 1 94.38 89 ARG A O 1
ATOM 707 N N . HIS A 1 90 ? 13.633 0.145 -5.871 1 96.12 90 HIS A N 1
ATOM 708 C CA . HIS A 1 90 ? 14.906 -0.08 -6.547 1 96.12 90 HIS A CA 1
ATOM 709 C C . HIS A 1 90 ? 14.734 -0.053 -8.062 1 96.12 90 HIS A C 1
ATOM 711 O O . HIS A 1 90 ? 15.719 -0.165 -8.797 1 96.12 90 HIS A O 1
ATOM 717 N N . LEU A 1 91 ? 13.484 0.027 -8.523 1 96.31 91 LEU A N 1
ATOM 718 C CA . LEU A 1 91 ? 13.234 0.138 -9.961 1 96.31 91 LEU A CA 1
ATOM 719 C C . LEU A 1 91 ? 13.367 1.585 -10.422 1 96.31 91 LEU A C 1
ATOM 721 O O . LEU A 1 91 ? 12.891 2.502 -9.75 1 96.31 91 LEU A O 1
ATOM 725 N N . GLN A 1 92 ? 14.07 1.835 -11.414 1 92.31 92 GLN A N 1
ATOM 726 C CA . GLN A 1 92 ? 14.25 3.168 -11.977 1 92.31 92 GLN A CA 1
ATOM 727 C C . GLN A 1 92 ? 13.523 3.305 -13.312 1 92.31 92 GLN A C 1
ATOM 729 O O . GLN A 1 92 ? 14.008 2.83 -14.344 1 92.31 92 GLN A O 1
ATOM 734 N N . GLY A 1 93 ? 12.508 3.986 -13.312 1 95.12 93 GLY A N 1
ATOM 735 C CA . GLY A 1 93 ? 11.758 4.211 -14.539 1 95.12 93 GLY A CA 1
ATOM 736 C C . GLY A 1 93 ? 11 2.982 -15.016 1 95.12 93 GLY A C 1
ATOM 737 O O . GLY A 1 93 ? 10.672 2.865 -16.188 1 95.12 93 GLY A O 1
ATOM 738 N N . GLU A 1 94 ? 10.836 1.987 -14.219 1 98.19 94 GLU A N 1
ATOM 739 C CA . GLU A 1 94 ? 10.125 0.75 -14.531 1 98.19 94 GLU A CA 1
ATOM 740 C C . GLU A 1 94 ? 9.062 0.441 -13.477 1 98.19 94 GLU A C 1
ATOM 742 O O . GLU A 1 94 ? 9.125 0.946 -12.359 1 98.19 94 GLU A O 1
ATOM 747 N N . TRP A 1 95 ? 8.078 -0.274 -13.922 1 98.5 95 TRP A N 1
ATOM 748 C CA . TRP A 1 95 ? 7.016 -0.716 -13.016 1 98.5 95 TRP A CA 1
ATOM 749 C C . TRP A 1 95 ? 6.797 -2.221 -13.133 1 98.5 95 TRP A C 1
ATOM 751 O O . TRP A 1 95 ? 7.266 -2.854 -14.078 1 98.5 95 TRP A O 1
ATOM 761 N N . ILE A 1 96 ? 6.137 -2.771 -12.148 1 98.69 96 ILE A N 1
ATOM 762 C CA . ILE A 1 96 ? 5.809 -4.191 -12.133 1 98.69 96 ILE A CA 1
ATOM 763 C C . ILE A 1 96 ? 4.453 -4.418 -12.797 1 98.69 96 ILE A C 1
ATOM 765 O O . ILE A 1 96 ? 3.439 -3.867 -12.359 1 98.69 96 ILE A O 1
ATOM 769 N N . TRP A 1 97 ? 4.465 -5.188 -13.883 1 98.81 97 TRP A N 1
ATOM 770 C CA . TRP A 1 97 ? 3.25 -5.52 -14.625 1 98.81 97 TRP A CA 1
ATOM 771 C C . TRP A 1 97 ? 2.301 -6.344 -13.758 1 98.81 97 TRP A C 1
ATOM 773 O O . TRP A 1 97 ? 2.713 -7.312 -13.117 1 98.81 97 TRP A O 1
ATOM 783 N N . PRO A 1 98 ? 0.975 -6 -13.75 1 98.5 98 PRO A N 1
ATOM 784 C CA . PRO A 1 98 ? 0.071 -6.574 -12.75 1 98.5 98 PRO A CA 1
ATOM 785 C C . PRO A 1 98 ? -0.708 -7.773 -13.281 1 98.5 98 PRO A C 1
ATOM 787 O O . PRO A 1 98 ? -1.619 -8.266 -12.609 1 98.5 98 PRO A O 1
ATOM 790 N N . PHE A 1 99 ? -0.441 -8.273 -14.531 1 98.62 99 PHE A N 1
ATOM 791 C CA . PHE A 1 99 ? -1.22 -9.359 -15.117 1 98.62 99 PHE A CA 1
ATOM 792 C C . PHE A 1 99 ? -0.338 -10.57 -15.398 1 98.62 99 PHE A C 1
ATOM 794 O O . PHE A 1 99 ? 0.885 -10.445 -15.492 1 98.62 99 PHE A O 1
ATOM 801 N N . SER A 1 100 ? -1.018 -11.711 -15.477 1 98.75 100 SER A N 1
ATOM 802 C CA . SER A 1 100 ? -0.322 -12.914 -15.906 1 98.75 100 SER A CA 1
ATOM 803 C C . SER A 1 100 ? 0.083 -12.82 -17.375 1 98.75 100 SER A C 1
ATOM 805 O O . SER A 1 100 ? 1.231 -13.094 -17.734 1 98.75 100 SER A O 1
ATOM 807 N N . MET A 1 101 ? -0.95 -12.477 -18.203 1 98.69 101 MET A N 1
ATOM 808 C CA . MET A 1 101 ? -0.63 -12.32 -19.625 1 98.69 101 MET A CA 1
ATOM 809 C C . MET A 1 101 ? 0.316 -11.148 -19.844 1 98.69 101 MET A C 1
ATOM 811 O O . MET A 1 101 ? 0.208 -10.125 -19.172 1 98.69 101 MET A O 1
ATOM 815 N N . PRO A 1 102 ? 1.154 -11.211 -20.75 1 98.56 102 PRO A N 1
ATOM 816 C CA . PRO A 1 102 ? 2.266 -10.258 -20.828 1 98.56 102 PRO A CA 1
ATOM 817 C C . PRO A 1 102 ? 1.826 -8.883 -21.312 1 98.56 102 PRO A C 1
ATOM 819 O O . PRO A 1 102 ? 0.759 -8.742 -21.922 1 98.56 102 PRO A O 1
ATOM 822 N N . PRO A 1 103 ? 2.674 -7.883 -20.953 1 98.62 103 PRO A N 1
ATOM 823 C CA . PRO A 1 103 ? 2.486 -6.555 -21.531 1 98.62 103 PRO A CA 1
ATOM 824 C C . PRO A 1 103 ? 2.824 -6.516 -23.031 1 98.62 103 PRO A C 1
ATOM 826 O O . PRO A 1 103 ? 2.736 -7.539 -23.703 1 98.62 103 PRO A O 1
ATOM 829 N N . VAL A 1 104 ? 3.096 -5.332 -23.562 1 98.69 104 VAL A N 1
ATOM 830 C CA . VAL A 1 104 ? 3.42 -5.188 -24.969 1 98.69 104 VAL A CA 1
ATOM 831 C C . VAL A 1 104 ? 4.762 -5.855 -25.266 1 98.69 104 VAL A C 1
ATOM 833 O O . VAL A 1 104 ? 5.785 -5.492 -24.688 1 98.69 104 VAL A O 1
ATOM 836 N N . LEU A 1 105 ? 4.73 -6.828 -26.125 1 98.56 105 LEU A N 1
ATOM 837 C CA . LEU A 1 105 ? 5.918 -7.586 -26.5 1 98.56 105 LEU A CA 1
ATOM 838 C C . LEU A 1 105 ? 6.516 -7.062 -27.797 1 98.56 105 LEU A C 1
ATOM 840 O O . LEU A 1 105 ? 5.812 -6.449 -28.609 1 98.56 105 LEU A O 1
ATOM 844 N N . PRO A 1 106 ? 7.809 -7.305 -27.938 1 97.62 106 PRO A N 1
ATOM 845 C CA . PRO A 1 106 ? 8.406 -6.93 -29.219 1 97.62 106 PRO A CA 1
ATOM 846 C C . PRO A 1 106 ? 7.848 -7.742 -30.391 1 97.62 106 PRO A C 1
ATOM 848 O O . PRO A 1 106 ? 7.324 -8.836 -30.188 1 97.62 106 PRO A O 1
ATOM 851 N N . LYS A 1 107 ? 7.992 -7.195 -31.547 1 95.88 107 LYS A N 1
ATOM 852 C CA . LYS A 1 107 ? 7.488 -7.844 -32.75 1 95.88 107 LYS A CA 1
ATOM 853 C C . LYS A 1 107 ? 8.18 -9.188 -32.969 1 95.88 107 LYS A C 1
ATOM 855 O O . LYS A 1 107 ? 7.516 -10.188 -33.25 1 95.88 107 LYS A O 1
ATOM 860 N N . GLU A 1 108 ? 9.469 -9.18 -32.812 1 95.5 108 GLU A N 1
ATOM 861 C CA . GLU A 1 108 ? 10.227 -10.406 -33.031 1 95.5 108 GLU A CA 1
ATOM 862 C C . GLU A 1 108 ? 10.477 -11.133 -31.719 1 95.5 108 GLU A C 1
ATOM 864 O O . GLU A 1 108 ? 10.922 -10.523 -30.734 1 95.5 108 GLU A O 1
ATOM 869 N N . GLU A 1 109 ? 10.297 -12.367 -31.641 1 93.69 109 GLU A N 1
ATOM 870 C CA . GLU A 1 109 ? 10.461 -13.188 -30.438 1 93.69 109 GLU A CA 1
ATOM 871 C C . GLU A 1 109 ? 11.891 -13.125 -29.922 1 93.69 109 GLU A C 1
ATOM 873 O O . GLU A 1 109 ? 12.117 -13.18 -28.703 1 93.69 109 GLU A O 1
ATOM 878 N N . LYS A 1 110 ? 12.812 -13.055 -30.859 1 93.94 110 LYS A N 1
ATOM 879 C CA . LYS A 1 110 ? 14.219 -13.062 -30.484 1 93.94 110 LYS A CA 1
ATOM 880 C C . LYS A 1 110 ? 14.578 -11.828 -29.656 1 93.94 110 LYS A C 1
ATOM 882 O O . LYS A 1 110 ? 15.594 -11.812 -28.969 1 93.94 110 LYS A O 1
ATOM 887 N N . ASP A 1 111 ? 13.703 -10.82 -29.703 1 96.5 111 ASP A N 1
ATOM 888 C CA . ASP A 1 111 ? 13.977 -9.57 -29 1 96.5 111 ASP A CA 1
ATOM 889 C C . ASP A 1 111 ? 13.461 -9.625 -27.562 1 96.5 111 ASP A C 1
ATOM 891 O O . ASP A 1 111 ? 13.672 -8.695 -26.781 1 96.5 111 ASP A O 1
ATOM 895 N N . ILE A 1 112 ? 12.773 -10.688 -27.203 1 97.75 112 ILE A N 1
ATOM 896 C CA . ILE A 1 112 ? 12.461 -10.93 -25.797 1 97.75 112 ILE A CA 1
ATOM 897 C C . ILE A 1 112 ? 13.711 -11.422 -25.078 1 97.75 112 ILE A C 1
ATOM 899 O O . ILE A 1 112 ? 14.195 -12.523 -25.344 1 97.75 112 ILE A O 1
ATOM 903 N N . PRO A 1 113 ? 14.195 -10.617 -24.188 1 97.06 113 PRO A N 1
ATOM 904 C CA . PRO A 1 113 ? 15.469 -10.992 -23.578 1 97.06 113 PRO A CA 1
ATOM 905 C C . PRO A 1 113 ? 15.352 -12.227 -22.688 1 97.06 113 PRO A C 1
ATOM 907 O O . PRO A 1 113 ? 14.367 -12.367 -21.953 1 97.06 113 PRO A O 1
ATOM 910 N N . LEU A 1 114 ? 16.328 -13.086 -22.766 1 97.5 114 LEU A N 1
ATOM 911 C CA . LEU A 1 114 ? 16.406 -14.227 -21.859 1 97.5 114 LEU A CA 1
ATOM 912 C C . LEU A 1 114 ? 17.016 -13.812 -20.516 1 97.5 114 LEU A C 1
ATOM 914 O O . LEU A 1 114 ? 17.781 -12.852 -20.453 1 97.5 114 LEU A O 1
ATOM 918 N N . GLY A 1 115 ? 16.641 -14.508 -19.5 1 97.62 115 GLY A N 1
ATOM 919 C CA . GLY A 1 115 ? 17.312 -14.305 -18.234 1 97.62 115 GLY A CA 1
ATOM 920 C C . GLY A 1 115 ? 18.812 -14.516 -18.312 1 97.62 115 GLY A C 1
ATOM 921 O O . GLY A 1 115 ? 19.281 -15.484 -18.906 1 97.62 115 GLY A O 1
ATOM 922 N N . LYS A 1 116 ? 19.547 -13.586 -17.766 1 96.44 116 LYS A N 1
ATOM 923 C CA . LYS A 1 116 ? 21 -13.664 -17.703 1 96.44 116 LYS A CA 1
ATOM 924 C C . LYS A 1 116 ? 21.484 -13.867 -16.266 1 96.44 116 LYS A C 1
ATOM 926 O O . LYS A 1 116 ? 21.188 -13.055 -15.383 1 96.44 116 LYS A O 1
ATOM 931 N N . TYR A 1 117 ? 22.281 -14.883 -16.047 1 95.62 117 TYR A N 1
ATOM 932 C CA . TYR A 1 117 ? 22.594 -15.266 -14.664 1 95.62 117 TYR A CA 1
ATOM 933 C C . TYR A 1 117 ? 24.094 -15.242 -14.414 1 95.62 117 TYR A C 1
ATOM 935 O O . TYR A 1 117 ? 24.562 -15.711 -13.383 1 95.62 117 TYR A O 1
ATOM 943 N N . GLY A 1 118 ? 24.781 -14.703 -15.383 1 91.69 118 GLY A N 1
ATOM 944 C CA . GLY A 1 118 ? 26.219 -14.586 -15.203 1 91.69 118 GLY A CA 1
ATOM 945 C C . GLY A 1 118 ? 27.016 -15.453 -16.156 1 91.69 118 GLY A C 1
ATOM 946 O O . GLY A 1 118 ? 26.438 -16.094 -17.047 1 91.69 118 GLY A O 1
ATOM 947 N N . SER A 1 119 ? 28.375 -15.469 -15.938 1 91.25 119 SER A N 1
ATOM 948 C CA . SER A 1 119 ? 29.266 -16.125 -16.891 1 91.25 119 SER A CA 1
ATOM 949 C C . SER A 1 119 ? 29.781 -17.453 -16.344 1 91.25 119 SER A C 1
ATOM 951 O O . SER A 1 119 ? 30.562 -18.125 -17 1 91.25 119 SER A O 1
ATOM 953 N N . SER A 1 120 ? 29.422 -17.781 -15.172 1 91.31 120 SER A N 1
ATOM 954 C CA . SER A 1 120 ? 29.781 -19.078 -14.633 1 91.31 120 SER A CA 1
ATOM 955 C C . SER A 1 120 ? 29.062 -20.203 -15.383 1 91.31 120 SER A C 1
ATOM 957 O O . SER A 1 120 ? 28.109 -19.953 -16.125 1 91.31 120 SER A O 1
ATOM 959 N N . PHE A 1 121 ? 29.484 -21.391 -15.203 1 91.19 121 PHE A N 1
ATOM 960 C CA . PHE A 1 121 ? 28.812 -22.531 -15.805 1 91.19 121 PHE A CA 1
ATOM 961 C C . PHE A 1 121 ? 27.359 -22.594 -15.383 1 91.19 121 PHE A C 1
ATOM 963 O O . PHE A 1 121 ? 26.469 -22.781 -16.219 1 91.19 121 PHE A O 1
ATOM 970 N N . SER A 1 122 ? 27.125 -22.438 -14.094 1 90.69 122 SER A N 1
ATOM 971 C CA . SER A 1 122 ? 25.766 -22.469 -13.555 1 90.69 122 SER A CA 1
ATOM 972 C C . SER A 1 122 ? 24.906 -21.375 -14.164 1 90.69 122 SER A C 1
ATOM 974 O O . SER A 1 122 ? 23.734 -21.594 -14.484 1 90.69 122 SER A O 1
ATOM 976 N N . GLY A 1 123 ? 25.516 -20.234 -14.273 1 93.44 123 GLY A N 1
ATOM 977 C CA . GLY A 1 123 ? 24.797 -19.109 -14.867 1 93.44 123 GLY A CA 1
ATOM 978 C C . GLY A 1 123 ? 24.469 -19.344 -16.328 1 93.44 123 GLY A C 1
ATOM 979 O O . GLY A 1 123 ? 23.328 -19.109 -16.75 1 93.44 123 GLY A O 1
ATOM 980 N N . GLU A 1 124 ? 25.406 -19.797 -17.078 1 94.12 124 GLU A N 1
ATOM 981 C CA . GLU A 1 124 ? 25.203 -20.062 -18.5 1 94.12 124 GLU A CA 1
ATOM 982 C C . GLU A 1 124 ? 24.219 -21.219 -18.719 1 94.12 124 GLU A C 1
ATOM 984 O O . GLU A 1 124 ? 23.422 -21.203 -19.656 1 94.12 124 GLU A O 1
ATOM 989 N N . TRP A 1 125 ? 24.344 -22.172 -17.844 1 93.5 125 TRP A N 1
ATOM 990 C CA . TRP A 1 125 ? 23.453 -23.328 -17.891 1 93.5 125 TRP A CA 1
ATOM 991 C C . TRP A 1 125 ? 22 -22.875 -17.719 1 93.5 125 TRP A C 1
ATOM 993 O O . TRP A 1 125 ? 21.109 -23.344 -18.438 1 93.5 125 TRP A O 1
ATOM 1003 N N . LYS A 1 126 ? 21.766 -22.016 -16.797 1 95.44 126 LYS A N 1
ATOM 1004 C CA . LYS A 1 126 ? 20.422 -21.5 -16.547 1 95.44 126 LYS A CA 1
ATOM 1005 C C . LYS A 1 126 ? 19.891 -20.703 -17.734 1 95.44 126 LYS A C 1
ATOM 1007 O O . LYS A 1 126 ? 18.719 -20.781 -18.078 1 95.44 126 LYS A O 1
ATOM 1012 N N . THR A 1 127 ? 20.734 -19.906 -18.359 1 96.75 127 THR A N 1
ATOM 1013 C CA . THR A 1 127 ? 20.344 -19.156 -19.547 1 96.75 127 THR A CA 1
ATOM 1014 C C . THR A 1 127 ? 20.078 -20.078 -20.719 1 96.75 127 THR A C 1
ATOM 1016 O O . THR A 1 127 ? 19.125 -19.891 -21.469 1 96.75 127 THR A O 1
ATOM 1019 N N . LEU A 1 128 ? 20.906 -21.094 -20.859 1 96.75 128 LEU A N 1
ATOM 1020 C CA . LEU A 1 128 ? 20.766 -22.078 -21.938 1 96.75 128 LEU A CA 1
ATOM 1021 C C . LEU A 1 128 ? 19.453 -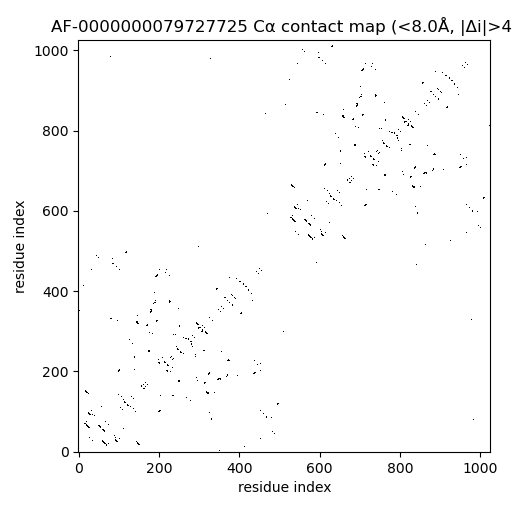22.828 -21.797 1 96.75 128 LEU A C 1
ATOM 1023 O O . LEU A 1 128 ? 18.781 -23.078 -22.797 1 96.75 128 LEU A O 1
ATOM 1027 N N . TYR A 1 129 ? 19.141 -23.234 -20.609 1 96.69 129 TYR A N 1
ATOM 1028 C CA . TYR A 1 129 ? 17.859 -23.891 -20.344 1 96.69 129 TYR A CA 1
ATOM 1029 C C . TYR A 1 129 ? 16.703 -23.047 -20.875 1 96.69 129 TYR A C 1
ATOM 1031 O O . TYR A 1 129 ? 15.789 -23.578 -21.531 1 96.69 129 TYR A O 1
ATOM 1039 N N . ARG A 1 130 ? 16.734 -21.766 -20.641 1 97.69 130 ARG A N 1
ATOM 1040 C CA . ARG A 1 130 ? 15.672 -20.844 -21.047 1 97.69 130 ARG A CA 1
ATOM 1041 C C . ARG A 1 130 ? 15.641 -20.688 -22.562 1 97.69 130 ARG A C 1
ATOM 1043 O O . ARG A 1 130 ? 14.578 -20.531 -23.172 1 97.69 130 ARG A O 1
ATOM 1050 N N . ASN A 1 131 ? 16.844 -20.656 -23.109 1 97.56 131 ASN A N 1
ATOM 1051 C CA . ASN A 1 131 ? 16.859 -20.641 -24.562 1 97.56 131 ASN A CA 1
ATOM 1052 C C . ASN A 1 131 ? 16.172 -21.875 -25.156 1 97.56 131 ASN A C 1
ATOM 1054 O O . ASN A 1 131 ? 15.43 -21.75 -26.141 1 97.56 131 ASN A O 1
ATOM 1058 N N . GLY A 1 132 ? 16.422 -23 -24.562 1 97.5 132 GLY A N 1
ATOM 1059 C CA . GLY A 1 132 ? 15.742 -24.219 -24.984 1 97.5 132 GLY A CA 1
ATOM 1060 C C . GLY A 1 132 ? 14.234 -24.125 -24.859 1 97.5 132 GLY A C 1
ATOM 1061 O O . GLY A 1 132 ? 13.508 -24.562 -25.75 1 97.5 132 GLY A O 1
ATOM 1062 N N . LEU A 1 133 ? 13.742 -23.578 -23.75 1 96.44 133 LEU A N 1
ATOM 1063 C CA . LEU A 1 133 ? 12.305 -23.375 -23.578 1 96.44 133 LEU A CA 1
ATOM 1064 C C . LEU A 1 133 ? 11.734 -22.516 -24.688 1 96.44 133 LEU A C 1
ATOM 1066 O O . LEU A 1 133 ? 10.672 -22.812 -25.234 1 96.44 133 LEU A O 1
ATOM 1070 N N . GLY A 1 134 ? 12.461 -21.453 -24.984 1 95.75 134 GLY A N 1
ATOM 1071 C CA . GLY A 1 134 ? 12.023 -20.547 -26.031 1 95.75 134 GLY A CA 1
ATOM 1072 C C . GLY A 1 134 ? 11.914 -21.203 -27.391 1 95.75 134 GLY A C 1
ATOM 1073 O O . GLY A 1 134 ? 10.984 -20.938 -28.141 1 95.75 134 GLY A O 1
ATOM 1074 N N . LEU A 1 135 ? 12.867 -22.062 -27.656 1 95.5 135 LEU A N 1
ATOM 1075 C CA . LEU A 1 135 ? 12.891 -22.75 -28.953 1 95.5 135 LEU A CA 1
ATOM 1076 C C . LEU A 1 135 ? 11.789 -23.797 -29.016 1 95.5 135 LEU A C 1
ATOM 1078 O O . LEU A 1 135 ? 11.18 -24 -30.062 1 95.5 135 LEU A O 1
ATOM 1082 N N . ARG A 1 136 ? 11.516 -24.422 -27.922 1 94.56 136 ARG A N 1
ATOM 1083 C CA . ARG A 1 136 ? 10.578 -25.531 -27.891 1 94.56 136 ARG A CA 1
ATOM 1084 C C . ARG A 1 136 ? 9.141 -25.031 -27.859 1 94.56 136 ARG A C 1
ATOM 1086 O O . ARG A 1 136 ? 8.281 -25.594 -28.562 1 94.56 136 ARG A O 1
ATOM 1093 N N . TYR A 1 137 ? 8.867 -24.016 -27.078 1 93 137 TYR A N 1
ATOM 1094 C CA . TYR A 1 137 ? 7.492 -23.609 -26.812 1 93 137 TYR A CA 1
ATOM 1095 C C . TYR A 1 137 ? 7.219 -22.219 -27.359 1 93 137 TYR A C 1
ATOM 1097 O O . TYR A 1 137 ? 6.062 -21.812 -27.5 1 93 137 TYR A O 1
ATOM 1105 N N . GLY A 1 138 ? 8.234 -21.469 -27.688 1 93.31 138 GLY A N 1
ATOM 1106 C CA . GLY A 1 138 ? 8.094 -20.062 -28.047 1 93.31 138 GLY A CA 1
ATOM 1107 C C . GLY A 1 138 ? 8.375 -19.125 -26.906 1 93.31 138 GLY A C 1
ATOM 1108 O O . GLY A 1 138 ? 7.914 -19.344 -25.781 1 93.31 138 GLY A O 1
ATOM 1109 N N . ARG A 1 139 ? 9.086 -18.047 -27.172 1 95.5 139 ARG A N 1
ATOM 1110 C CA . ARG A 1 139 ? 9.453 -17.094 -26.125 1 95.5 139 ARG A CA 1
ATOM 1111 C C . ARG A 1 139 ? 8.242 -16.312 -25.641 1 95.5 139 ARG A C 1
ATOM 1113 O O . ARG A 1 139 ? 8.164 -15.938 -24.469 1 95.5 139 ARG A O 1
ATOM 1120 N N . ARG A 1 140 ? 7.301 -16.047 -26.531 1 96.12 140 ARG A N 1
ATOM 1121 C CA . ARG A 1 140 ? 6.109 -15.297 -26.156 1 96.12 140 ARG A CA 1
ATOM 1122 C C . ARG A 1 140 ? 5.332 -16 -25.047 1 96.12 140 ARG A C 1
ATOM 1124 O O . ARG A 1 140 ? 4.973 -15.391 -24.047 1 96.12 140 ARG A O 1
ATOM 1131 N N . MET A 1 141 ? 5.129 -17.281 -25.266 1 94.81 141 MET A N 1
ATOM 1132 C CA . MET A 1 141 ? 4.402 -18.062 -24.266 1 94.81 141 MET A CA 1
ATOM 1133 C C . MET A 1 141 ? 5.133 -18.047 -22.922 1 94.81 141 MET A C 1
ATOM 1135 O O . MET A 1 141 ? 4.5 -17.953 -21.875 1 94.81 141 MET A O 1
ATOM 1139 N N . GLN A 1 142 ? 6.406 -18.062 -22.953 1 96.19 142 GLN A N 1
ATOM 1140 C CA . GLN A 1 142 ? 7.207 -18.156 -21.75 1 96.19 142 GLN A CA 1
ATOM 1141 C C . GLN A 1 142 ? 7.184 -16.859 -20.953 1 96.19 142 GLN A C 1
ATOM 1143 O O . GLN A 1 142 ? 7.617 -16.812 -19.812 1 96.19 142 GLN A O 1
ATOM 1148 N N . THR A 1 143 ? 6.594 -15.773 -21.516 1 97.69 143 THR A N 1
ATOM 1149 C CA . THR A 1 143 ? 6.512 -14.5 -20.812 1 97.69 143 THR A CA 1
ATOM 1150 C C . THR A 1 143 ? 5.266 -14.445 -19.922 1 97.69 143 THR A C 1
ATOM 1152 O O . THR A 1 143 ? 5.066 -13.484 -19.188 1 97.69 143 THR A O 1
ATOM 1155 N N . ILE A 1 144 ? 4.43 -15.469 -19.984 1 98.06 144 ILE A N 1
ATOM 1156 C CA . ILE A 1 144 ? 3.271 -15.547 -19.094 1 98.06 144 ILE A CA 1
ATOM 1157 C C . ILE A 1 144 ? 3.738 -15.719 -17.656 1 98.06 144 ILE A C 1
ATOM 1159 O O . ILE A 1 144 ? 4.652 -16.5 -17.375 1 98.06 144 ILE A O 1
ATOM 1163 N N . SER A 1 145 ? 3.182 -14.922 -16.766 1 98.38 145 SER A N 1
ATOM 1164 C CA . SER A 1 145 ? 3.553 -14.977 -15.352 1 98.38 145 SER A CA 1
ATOM 1165 C C . SER A 1 145 ? 2.479 -15.672 -14.523 1 98.38 145 SER A C 1
ATOM 1167 O O . SER A 1 145 ? 1.311 -15.711 -14.914 1 98.38 145 SER A O 1
ATOM 1169 N N . GLY A 1 146 ? 2.9 -16.281 -13.43 1 97.75 146 GLY A N 1
ATOM 1170 C CA . GLY A 1 146 ? 1.959 -16.953 -12.547 1 97.75 146 GLY A CA 1
ATOM 1171 C C . GLY A 1 146 ? 2.33 -16.844 -11.078 1 97.75 146 GLY A C 1
ATOM 1172 O O . GLY A 1 146 ? 3.264 -16.125 -10.727 1 97.75 146 GLY A O 1
ATOM 1173 N N . VAL A 1 147 ? 1.486 -17.406 -10.242 1 98.5 147 VAL A N 1
ATOM 1174 C CA . VAL A 1 147 ? 1.707 -17.516 -8.805 1 98.5 147 VAL A CA 1
ATOM 1175 C C . VAL A 1 147 ? 1.772 -19 -8.398 1 98.5 147 VAL A C 1
ATOM 1177 O O . VAL A 1 147 ? 0.934 -19.797 -8.812 1 98.5 147 VAL A O 1
ATOM 1180 N N . HIS A 1 148 ? 2.818 -19.359 -7.691 1 98.62 148 HIS A N 1
ATOM 1181 C CA . HIS A 1 148 ? 2.928 -20.688 -7.102 1 98.62 148 HIS A CA 1
ATOM 1182 C C . HIS A 1 148 ? 2.738 -20.641 -5.59 1 98.62 148 HIS A C 1
ATOM 1184 O O . HIS A 1 148 ? 3.312 -19.781 -4.914 1 98.62 148 HIS A O 1
ATOM 1190 N N . TYR A 1 149 ? 1.892 -21.5 -5.109 1 98.62 149 TYR A N 1
ATOM 1191 C CA . TYR A 1 149 ? 1.593 -21.625 -3.686 1 98.62 149 TYR A CA 1
ATOM 1192 C C . TYR A 1 149 ? 2.109 -22.938 -3.131 1 98.62 149 TYR A C 1
ATOM 1194 O O . TYR A 1 149 ? 1.633 -24.016 -3.516 1 98.62 149 TYR A O 1
ATOM 1202 N N . ASN A 1 150 ? 3.129 -22.844 -2.287 1 98.56 150 ASN A N 1
ATOM 1203 C CA . ASN A 1 150 ? 3.705 -24.016 -1.633 1 98.56 150 ASN A CA 1
ATOM 1204 C C . ASN A 1 150 ? 3.027 -24.297 -0.295 1 98.56 150 ASN A C 1
ATOM 1206 O O . ASN A 1 150 ? 2.781 -23.391 0.489 1 98.56 150 ASN A O 1
ATOM 1210 N N . PHE A 1 151 ? 2.756 -25.594 -0.064 1 97.94 151 PHE A N 1
ATOM 1211 C CA . PHE A 1 151 ? 1.993 -25.953 1.123 1 97.94 151 PHE A CA 1
ATOM 1212 C C . PHE A 1 151 ? 2.498 -27.266 1.705 1 97.94 151 PHE A C 1
ATOM 1214 O O . PHE A 1 151 ? 2.795 -28.203 0.964 1 97.94 151 PHE A O 1
ATOM 1221 N N . SER A 1 152 ? 2.635 -27.359 2.988 1 96.69 152 SER A N 1
ATOM 1222 C CA . SER A 1 152 ? 2.896 -28.609 3.689 1 96.69 152 SER A CA 1
ATOM 1223 C C . SER A 1 152 ? 2.078 -28.703 4.973 1 96.69 152 SER A C 1
ATOM 1225 O O . SER A 1 152 ? 1.851 -27.703 5.648 1 96.69 152 SER A O 1
ATOM 1227 N N . PHE A 1 153 ? 1.642 -29.891 5.289 1 92.81 153 PHE A N 1
ATOM 1228 C CA . PHE A 1 153 ? 0.938 -30.141 6.543 1 92.81 153 PHE A CA 1
ATOM 1229 C C . PHE A 1 153 ? 1.908 -30.125 7.719 1 92.81 153 PHE A C 1
ATOM 1231 O O . PHE A 1 153 ? 3.078 -30.484 7.566 1 92.81 153 PHE A O 1
ATOM 1238 N N . SER A 1 154 ? 1.386 -29.75 8.867 1 88.5 154 SER A N 1
ATOM 1239 C CA . SER A 1 154 ? 2.225 -29.797 10.055 1 88.5 154 SER A CA 1
ATOM 1240 C C . SER A 1 154 ? 2.393 -31.219 10.562 1 88.5 154 SER A C 1
ATOM 1242 O O . SER A 1 154 ? 1.486 -32.062 10.422 1 88.5 154 SER A O 1
ATOM 1244 N N . ASN A 1 155 ? 3.521 -31.391 11.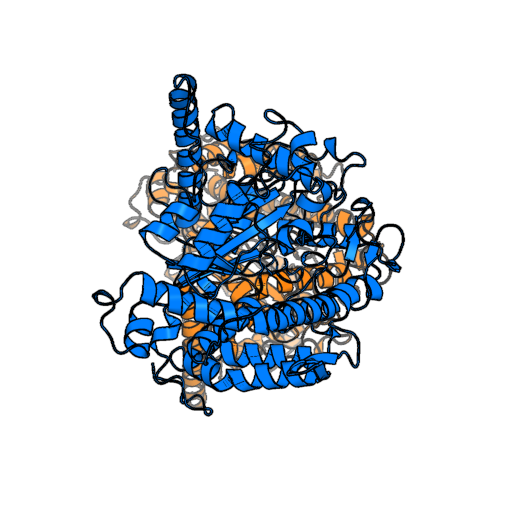18 1 84.75 155 ASN A N 1
ATOM 1245 C CA . ASN A 1 155 ? 3.771 -32.688 11.773 1 84.75 155 ASN A CA 1
ATOM 1246 C C . ASN A 1 155 ? 2.729 -33.031 12.828 1 84.75 155 ASN A C 1
ATOM 1248 O O . ASN A 1 155 ? 2.312 -34.188 12.945 1 84.75 155 ASN A O 1
ATOM 1252 N N . LEU A 1 156 ? 2.355 -32.094 13.531 1 83.06 156 LEU A N 1
ATOM 1253 C CA . LEU A 1 156 ? 1.36 -32.312 14.578 1 83.06 156 LEU A CA 1
ATOM 1254 C C . LEU A 1 156 ? 0.022 -32.719 13.984 1 83.06 156 LEU A C 1
ATOM 1256 O O . LEU A 1 156 ? -0.667 -33.594 14.531 1 83.06 156 LEU A O 1
ATOM 1260 N N . PHE A 1 157 ? -0.309 -32.125 12.938 1 85.06 157 PHE A N 1
ATOM 1261 C CA . PHE A 1 157 ? -1.547 -32.469 12.25 1 85.06 157 PHE A CA 1
ATOM 1262 C C . PHE A 1 157 ? -1.482 -33.875 11.703 1 85.06 157 PHE A C 1
ATOM 1264 O O . PHE A 1 157 ? -2.432 -34.656 11.852 1 85.06 157 PHE A O 1
ATOM 1271 N N . LEU A 1 158 ? -0.394 -34.25 11.141 1 84.06 158 LEU A N 1
ATOM 1272 C CA . LEU A 1 158 ? -0.232 -35.594 10.562 1 84.06 158 LEU A CA 1
ATOM 1273 C C . LEU A 1 158 ? -0.278 -36.656 11.641 1 84.06 158 LEU A C 1
ATOM 1275 O O . LEU A 1 158 ? -0.855 -37.719 11.438 1 84.06 158 LEU A O 1
ATOM 1279 N N . LYS A 1 159 ? 0.301 -36.312 12.742 1 83.88 159 LYS A N 1
ATOM 1280 C CA . LYS A 1 159 ? 0.248 -37.219 13.875 1 83.88 159 LYS A CA 1
ATOM 1281 C C . LYS A 1 159 ? -1.192 -37.469 14.312 1 83.88 159 LYS A C 1
ATOM 1283 O O . LYS A 1 159 ? -1.556 -38.625 14.648 1 83.88 159 LYS A O 1
ATOM 1288 N N . GLN A 1 160 ? -1.846 -36.469 14.281 1 80.56 160 GLN A N 1
ATOM 1289 C CA . GLN A 1 160 ? -3.236 -36.562 14.711 1 80.56 160 GLN A CA 1
ATOM 1290 C C . GLN A 1 160 ? -4.074 -37.375 13.719 1 80.56 160 GLN A C 1
ATOM 1292 O O . GLN A 1 160 ? -4.863 -38.219 14.125 1 80.56 160 GLN A O 1
ATOM 1297 N N . ILE A 1 161 ? -3.895 -37.125 12.523 1 79 161 ILE A N 1
ATOM 1298 C CA . ILE A 1 161 ? -4.719 -37.75 11.484 1 79 161 ILE A CA 1
ATOM 1299 C C . ILE A 1 161 ? -4.359 -39.219 11.352 1 79 161 ILE A C 1
ATOM 1301 O O . ILE A 1 161 ? -5.242 -40.062 11.18 1 79 161 ILE A O 1
ATOM 1305 N N . PHE A 1 162 ? -3.105 -39.5 11.469 1 79.38 162 PHE A N 1
ATOM 1306 C CA . PHE A 1 162 ? -2.662 -40.875 11.211 1 79.38 162 PHE A CA 1
ATOM 1307 C C . PHE A 1 162 ? -2.48 -41.656 12.508 1 79.38 162 PHE A C 1
ATOM 1309 O O . PHE A 1 162 ? -2.256 -42.875 12.492 1 79.38 162 PHE A O 1
ATOM 1316 N N . GLU A 1 163 ? -2.646 -40.969 13.602 1 79.94 163 GLU A N 1
ATOM 1317 C CA . GLU A 1 163 ? -2.539 -41.562 14.93 1 79.94 163 GLU A CA 1
ATOM 1318 C C . GLU A 1 163 ? -1.231 -42.344 15.078 1 79.94 163 GLU A C 1
ATOM 1320 O O . GLU A 1 163 ? -1.232 -43.469 15.523 1 79.94 163 GLU A O 1
ATOM 1325 N N . LYS A 1 164 ? -0.266 -41.844 14.484 1 81.19 164 LYS A N 1
ATOM 1326 C CA . LYS A 1 164 ? 1.08 -42.406 14.531 1 81.19 164 LYS A CA 1
ATOM 1327 C C . LYS A 1 164 ? 2.131 -41.312 14.672 1 81.19 164 LYS A C 1
ATOM 1329 O O . LYS A 1 164 ? 1.921 -40.188 14.227 1 81.19 164 LYS A O 1
ATOM 1334 N N . GLU A 1 165 ? 3.213 -41.719 15.414 1 81.38 165 GLU A N 1
ATOM 1335 C CA . GLU A 1 165 ? 4.309 -40.781 15.539 1 81.38 165 GLU A CA 1
ATOM 1336 C C . GLU A 1 165 ? 4.965 -40.5 14.188 1 81.38 165 GLU A C 1
ATOM 1338 O O . GLU A 1 165 ? 5.113 -41.406 13.367 1 81.38 165 GLU A O 1
ATOM 1343 N N . ILE A 1 166 ? 5.336 -39.312 13.961 1 76.56 166 ILE A N 1
ATOM 1344 C CA . ILE A 1 166 ? 5.895 -38.906 12.68 1 76.56 166 ILE A CA 1
ATOM 1345 C C . ILE A 1 166 ? 7.176 -39.688 12.391 1 76.56 166 ILE A C 1
ATOM 1347 O O . ILE A 1 166 ? 7.465 -40 11.234 1 76.56 166 ILE A O 1
ATOM 1351 N N . SER A 1 167 ? 7.871 -39.812 13.5 1 79.94 167 SER A N 1
ATOM 1352 C CA . SER A 1 167 ? 9.133 -40.531 13.367 1 79.94 167 SER A CA 1
ATOM 1353 C C . SER A 1 167 ? 8.898 -41.938 12.82 1 79.94 167 SER A C 1
ATOM 1355 O O . SER A 1 167 ? 9.82 -42.562 12.305 1 79.94 167 SER A O 1
ATOM 1357 N N . LYS A 1 168 ? 7.711 -42.312 12.867 1 81.81 168 LYS A N 1
ATOM 1358 C CA . LYS A 1 168 ? 7.395 -43.688 12.453 1 81.81 168 LYS A CA 1
ATOM 1359 C C . LYS A 1 168 ? 6.902 -43.719 11.016 1 81.81 168 LYS A C 1
ATOM 1361 O O . LYS A 1 168 ? 6.688 -44.812 10.453 1 81.81 168 LYS A O 1
ATOM 1366 N N . PHE A 1 169 ? 6.781 -42.562 10.484 1 83.75 169 PHE A N 1
ATOM 1367 C CA . PHE A 1 169 ? 6.398 -42.531 9.078 1 83.75 169 PHE A CA 1
ATOM 1368 C C . PHE A 1 169 ? 7.594 -42.812 8.18 1 83.75 169 PHE A C 1
ATOM 1370 O O . PHE A 1 169 ? 8.695 -42.344 8.422 1 83.75 169 PHE A O 1
ATOM 1377 N N . ASP A 1 170 ? 7.312 -43.719 7.305 1 86.94 170 ASP A N 1
ATOM 1378 C CA . ASP A 1 170 ? 8.359 -43.875 6.305 1 86.94 170 ASP A CA 1
ATOM 1379 C C . ASP A 1 170 ? 8.117 -43 5.09 1 86.94 170 ASP A C 1
ATOM 1381 O O . ASP A 1 170 ? 7.074 -42.344 4.996 1 86.94 170 ASP A O 1
ATOM 1385 N N . LYS A 1 171 ? 9.086 -42.969 4.309 1 91 171 LYS A N 1
ATOM 1386 C CA . LYS A 1 171 ? 9.078 -42.094 3.137 1 91 171 LYS A CA 1
ATOM 1387 C C . LYS A 1 171 ? 7.891 -42.406 2.229 1 91 171 LYS A C 1
ATOM 1389 O O . LYS A 1 171 ? 7.273 -41.469 1.67 1 91 171 LYS A O 1
ATOM 1394 N N . GLU A 1 172 ? 7.504 -43.625 2.096 1 92.56 172 GLU A N 1
ATOM 1395 C CA . GLU A 1 172 ? 6.414 -44.031 1.213 1 92.56 172 GLU A CA 1
ATOM 1396 C C . GLU A 1 172 ? 5.062 -43.625 1.774 1 92.56 172 GLU A C 1
ATOM 1398 O O . GLU A 1 172 ? 4.168 -43.219 1.023 1 92.56 172 GLU A O 1
ATOM 1403 N N . GLU A 1 173 ? 4.949 -43.688 3.025 1 90.88 173 GLU A N 1
ATOM 1404 C CA . GLU A 1 173 ? 3.689 -43.344 3.666 1 90.88 173 GLU A CA 1
ATOM 1405 C C . GLU A 1 173 ? 3.406 -41.844 3.523 1 90.88 173 GLU A C 1
ATOM 1407 O O . GLU A 1 173 ? 2.289 -41.438 3.189 1 90.88 173 GLU A O 1
ATOM 1412 N N . ILE A 1 174 ? 4.383 -41.094 3.789 1 92.62 174 ILE A N 1
ATOM 1413 C CA . ILE A 1 174 ? 4.234 -39.625 3.674 1 92.62 174 ILE A CA 1
ATOM 1414 C C . ILE A 1 174 ? 3.973 -39.25 2.217 1 92.62 174 ILE A C 1
ATOM 1416 O O . ILE A 1 174 ? 3.123 -38.406 1.931 1 92.62 174 ILE A O 1
ATOM 1420 N N . SER A 1 175 ? 4.703 -39.875 1.334 1 96.38 175 SER A N 1
ATOM 1421 C CA . SER A 1 175 ? 4.531 -39.594 -0.089 1 96.38 175 SER A CA 1
ATOM 1422 C C . SER A 1 175 ? 3.131 -39.969 -0.559 1 96.38 175 SER A C 1
ATOM 1424 O O . SER A 1 175 ? 2.512 -39.25 -1.339 1 96.38 175 SER A O 1
ATOM 1426 N N . GLU A 1 176 ? 2.701 -41.094 -0.078 1 95.12 176 GLU A N 1
ATOM 1427 C CA . GLU A 1 176 ? 1.361 -41.531 -0.471 1 95.12 176 GLU A CA 1
ATOM 1428 C C . GLU A 1 176 ? 0.302 -40.562 0.034 1 95.12 176 GLU A C 1
ATOM 1430 O O . GLU A 1 176 ? -0.705 -40.312 -0.637 1 95.12 176 GLU A O 1
ATOM 1435 N N . MET A 1 177 ? 0.517 -40.125 1.198 1 93.44 177 MET A N 1
ATOM 1436 C CA . MET A 1 177 ? -0.409 -39.125 1.728 1 93.44 177 MET A CA 1
ATOM 1437 C C . MET A 1 177 ? -0.47 -37.906 0.819 1 93.44 177 MET A C 1
ATOM 1439 O O . MET A 1 177 ? -1.555 -37.469 0.419 1 93.44 177 MET A O 1
ATOM 1443 N N . TYR A 1 178 ? 0.629 -37.312 0.455 1 96.75 178 TYR A N 1
ATOM 1444 C CA . TYR A 1 178 ? 0.67 -36.125 -0.401 1 96.75 178 TYR A CA 1
ATOM 1445 C C . TYR A 1 178 ? 0.134 -36.438 -1.792 1 96.75 178 TYR A C 1
ATOM 1447 O O . TYR A 1 178 ? -0.495 -35.594 -2.43 1 96.75 178 TYR A O 1
ATOM 1455 N N . LEU A 1 179 ? 0.414 -37.656 -2.248 1 98.19 179 LEU A N 1
ATOM 1456 C CA . LEU A 1 179 ? -0.1 -38.031 -3.557 1 98.19 179 LEU A CA 1
ATOM 1457 C C . LEU A 1 179 ? -1.616 -38.188 -3.523 1 98.19 179 LEU A C 1
ATOM 1459 O O . LEU A 1 179 ? -2.297 -37.906 -4.508 1 98.19 179 LEU A O 1
ATOM 1463 N N . SER A 1 180 ? -2.113 -38.75 -2.412 1 97.19 180 SER A N 1
ATOM 1464 C CA . SER A 1 180 ? -3.561 -38.812 -2.232 1 97.19 180 SER A CA 1
ATOM 1465 C C . SER A 1 180 ? -4.188 -37.406 -2.32 1 97.19 180 SER A C 1
ATOM 1467 O O . SER A 1 180 ? -5.199 -37.219 -3 1 97.19 180 SER A O 1
ATOM 1469 N N . VAL A 1 181 ? -3.588 -36.469 -1.662 1 97.62 181 VAL A N 1
ATOM 1470 C CA . VAL A 1 181 ? -4.043 -35.094 -1.697 1 97.62 181 VAL A CA 1
ATOM 1471 C C . VAL A 1 181 ? -3.939 -34.531 -3.121 1 97.62 181 VAL A C 1
ATOM 1473 O O . VAL A 1 181 ? -4.844 -33.844 -3.596 1 97.62 181 VAL A O 1
ATOM 1476 N N . THR A 1 182 ? -2.873 -34.844 -3.793 1 98.5 182 THR A N 1
ATOM 1477 C CA . THR A 1 182 ? -2.625 -34.375 -5.152 1 98.5 182 THR A CA 1
ATOM 1478 C C . THR A 1 182 ? -3.705 -34.875 -6.105 1 98.5 182 THR A C 1
ATOM 1480 O O . THR A 1 182 ? -4.238 -34.125 -6.914 1 98.5 182 THR A O 1
ATOM 1483 N N . ARG A 1 183 ? -4.027 -36.188 -6.027 1 98.44 183 ARG A N 1
ATOM 1484 C CA . ARG A 1 183 ? -5.066 -36.781 -6.875 1 98.44 183 ARG A CA 1
ATOM 1485 C C . ARG A 1 183 ? -6.41 -36.094 -6.629 1 98.44 183 ARG A C 1
ATOM 1487 O O . ARG A 1 183 ? -7.125 -35.75 -7.574 1 98.44 183 ARG A O 1
ATOM 1494 N N . ASN A 1 184 ? -6.719 -35.906 -5.379 1 98.25 184 ASN A N 1
ATOM 1495 C CA . ASN A 1 184 ? -7.98 -35.25 -5.059 1 98.25 184 ASN A CA 1
ATOM 1496 C C . ASN A 1 184 ? -7.988 -33.781 -5.527 1 98.25 184 ASN A C 1
ATOM 1498 O O . ASN A 1 184 ? -9.031 -33.281 -5.914 1 98.25 184 ASN A O 1
ATOM 1502 N N . PHE A 1 185 ? -6.863 -33.156 -5.441 1 98.56 185 PHE A N 1
ATOM 1503 C CA . PHE A 1 185 ? -6.758 -31.797 -5.93 1 98.56 185 PHE A CA 1
ATOM 1504 C C . PHE A 1 185 ? -6.992 -31.734 -7.434 1 98.56 185 PHE A C 1
ATOM 1506 O O . PHE A 1 185 ? -7.703 -30.859 -7.922 1 98.56 185 PHE A O 1
ATOM 1513 N N . PHE A 1 186 ? -6.465 -32.656 -8.188 1 98.06 186 PHE A N 1
ATOM 1514 C CA . PHE A 1 186 ? -6.66 -32.719 -9.633 1 98.06 186 PHE A CA 1
ATOM 1515 C C . PHE A 1 186 ? -8.148 -32.719 -9.977 1 98.06 186 PHE A C 1
ATOM 1517 O O . PHE A 1 186 ? -8.57 -32.062 -10.922 1 98.06 186 PHE A O 1
ATOM 1524 N N . ARG A 1 187 ? -8.859 -33.406 -9.211 1 97.56 187 ARG A N 1
ATOM 1525 C CA . ARG A 1 187 ? -10.297 -33.531 -9.445 1 97.56 187 ARG A CA 1
ATOM 1526 C C . ARG A 1 187 ? -11.016 -32.219 -9.211 1 97.56 187 ARG A C 1
ATOM 1528 O O . ARG A 1 187 ? -12.148 -32.031 -9.672 1 97.56 187 ARG A O 1
ATOM 1535 N N . LYS A 1 188 ? -10.367 -31.312 -8.508 1 98.38 188 LYS A N 1
ATOM 1536 C CA . LYS A 1 188 ? -11.016 -30.062 -8.125 1 98.38 188 LYS A CA 1
ATOM 1537 C C . LYS A 1 188 ? -10.406 -28.875 -8.875 1 98.38 188 LYS A C 1
ATOM 1539 O O . LYS A 1 188 ? -10.875 -27.734 -8.734 1 98.38 188 LYS A O 1
ATOM 1544 N N . VAL A 1 189 ? -9.43 -29.078 -9.75 1 98.19 189 VAL A N 1
ATOM 1545 C CA . VAL A 1 189 ? -8.734 -28.031 -10.484 1 98.19 189 VAL A CA 1
ATOM 1546 C C . VAL A 1 189 ? -9.734 -27.172 -11.258 1 98.19 189 VAL A C 1
ATOM 1548 O O . VAL A 1 189 ? -9.633 -25.953 -11.289 1 98.19 189 VAL A O 1
ATOM 1551 N N . PRO A 1 190 ? -10.789 -27.812 -11.898 1 98.5 190 PRO A N 1
ATOM 1552 C CA . PRO A 1 190 ? -11.758 -26.984 -12.625 1 98.5 190 PRO A CA 1
ATOM 1553 C C . PRO A 1 190 ? -12.414 -25.922 -11.734 1 98.5 190 PRO A C 1
ATOM 1555 O O . PRO A 1 190 ? -12.625 -24.797 -12.164 1 98.5 190 PRO A O 1
ATOM 1558 N N . PHE A 1 191 ? -12.688 -26.297 -10.484 1 98.75 191 PHE A N 1
ATOM 1559 C CA . PHE A 1 191 ? -13.32 -25.359 -9.562 1 98.75 191 PHE A CA 1
ATOM 1560 C C . PHE A 1 191 ? -12.344 -24.25 -9.172 1 98.75 191 PHE A C 1
ATOM 1562 O O . PHE A 1 191 ? -12.727 -23.094 -9.086 1 98.75 191 PHE A O 1
ATOM 1569 N N . VAL A 1 192 ? -11.086 -24.625 -8.945 1 98.69 192 VAL A N 1
ATOM 1570 C CA . VAL A 1 192 ? -10.055 -23.672 -8.578 1 98.69 192 VAL A CA 1
ATOM 1571 C C . VAL A 1 192 ? -9.875 -22.641 -9.695 1 98.69 192 VAL A C 1
ATOM 1573 O O . VAL A 1 192 ? -9.82 -21.438 -9.445 1 98.69 192 VAL A O 1
ATOM 1576 N N . LEU A 1 193 ? -9.836 -23.125 -10.914 1 98.56 193 LEU A N 1
ATOM 1577 C CA . LEU A 1 193 ? -9.633 -22.25 -12.07 1 98.56 193 LEU A CA 1
ATOM 1578 C C . LEU A 1 193 ? -10.797 -21.281 -12.234 1 98.56 193 LEU A C 1
ATOM 1580 O O . LEU A 1 193 ? -10.594 -20.109 -12.547 1 98.56 193 LEU A O 1
ATOM 1584 N N . TYR A 1 194 ? -11.984 -21.781 -12.039 1 98.75 194 TYR A N 1
ATOM 1585 C CA . TYR A 1 194 ? -13.156 -20.906 -12.133 1 98.75 194 TYR A CA 1
ATOM 1586 C C . TYR A 1 194 ? -13.102 -19.812 -11.086 1 98.75 194 TYR A C 1
ATOM 1588 O O . TYR A 1 194 ? -13.344 -18.641 -11.391 1 98.75 194 TYR A O 1
ATOM 1596 N N . LEU A 1 195 ? -12.734 -20.141 -9.898 1 98.75 195 LEU A N 1
ATOM 1597 C CA . LEU A 1 195 ? -12.883 -19.234 -8.758 1 98.75 195 LEU A CA 1
ATOM 1598 C C . LEU A 1 195 ? -11.68 -18.312 -8.656 1 98.75 195 LEU A C 1
ATOM 1600 O O . LEU A 1 195 ? -11.75 -17.266 -7.992 1 98.75 195 LEU A O 1
ATOM 1604 N N . THR A 1 196 ? -10.5 -18.656 -9.312 1 98.06 196 THR A N 1
ATOM 1605 C CA . THR A 1 196 ? -9.297 -17.859 -9.094 1 98.06 196 THR A CA 1
ATOM 1606 C C . THR A 1 196 ? -8.703 -17.406 -10.422 1 98.06 196 THR A C 1
ATOM 1608 O O . THR A 1 196 ? -7.805 -16.562 -10.453 1 98.06 196 THR A O 1
ATOM 1611 N N . GLY A 1 197 ? -9.195 -17.938 -11.547 1 98.5 197 GLY A N 1
ATOM 1612 C CA . GLY A 1 197 ? -8.672 -17.547 -12.844 1 98.5 197 GLY A CA 1
ATOM 1613 C C . GLY A 1 197 ? -8.875 -16.078 -13.156 1 98.5 197 GLY A C 1
ATOM 1614 O O . GLY A 1 197 ? -9.953 -15.539 -12.906 1 98.5 197 GLY A O 1
ATOM 1615 N N . ALA A 1 198 ? -7.836 -15.438 -13.703 1 98.56 198 ALA A N 1
ATOM 1616 C CA . ALA A 1 198 ? -7.895 -14 -13.945 1 98.56 198 ALA A CA 1
ATOM 1617 C C . ALA A 1 198 ? -7.242 -13.641 -15.281 1 98.56 198 ALA A C 1
ATOM 1619 O O . ALA A 1 198 ? -6.676 -12.555 -15.43 1 98.56 198 ALA A O 1
ATOM 1620 N N . THR A 1 199 ? -7.266 -14.516 -16.25 1 98.19 199 THR A N 1
ATOM 1621 C CA . THR A 1 199 ? -6.602 -14.258 -17.531 1 98.19 199 THR A CA 1
ATOM 1622 C C . THR A 1 199 ? -7.559 -14.484 -18.703 1 98.19 199 THR A C 1
ATOM 1624 O O . THR A 1 199 ? -7.332 -15.367 -19.531 1 98.19 199 THR A O 1
ATOM 1627 N N . PRO A 1 200 ? -8.57 -13.648 -18.766 1 98.19 200 PRO A N 1
ATOM 1628 C CA . PRO A 1 200 ? -9.539 -13.812 -19.859 1 98.19 200 PRO A CA 1
ATOM 1629 C C . PRO A 1 200 ? -9.125 -13.062 -21.125 1 98.19 200 PRO A C 1
ATOM 1631 O O . PRO A 1 200 ? -9.734 -13.25 -22.172 1 98.19 200 PRO A O 1
ATOM 1634 N N . ALA A 1 201 ? -8.102 -12.234 -21.078 1 98.62 201 ALA A N 1
ATOM 1635 C CA . ALA A 1 201 ? -7.734 -11.344 -22.172 1 98.62 201 ALA A CA 1
ATOM 1636 C C . ALA A 1 201 ? -6.219 -11.172 -22.25 1 98.62 201 ALA A C 1
ATOM 1638 O O . ALA A 1 201 ? -5.5 -11.516 -21.312 1 98.62 201 ALA A O 1
ATOM 1639 N N . PHE A 1 202 ? -5.77 -10.711 -23.406 1 98.31 202 PHE A N 1
ATOM 1640 C CA . PHE A 1 202 ? -4.348 -10.438 -23.594 1 98.31 202 PHE A CA 1
ATOM 1641 C C . PHE A 1 202 ? -4.133 -9.406 -24.688 1 98.31 202 PHE A C 1
ATOM 1643 O O . PHE A 1 202 ? -5.07 -9.031 -25.391 1 98.31 202 PHE A O 1
ATOM 1650 N N . ASP A 1 203 ? -2.984 -8.867 -24.75 1 98.5 203 ASP A N 1
ATOM 1651 C CA . ASP A 1 203 ? -2.588 -7.898 -25.766 1 98.5 203 ASP A CA 1
ATOM 1652 C C . ASP A 1 203 ? -2.303 -8.594 -27.094 1 98.5 203 ASP A C 1
ATOM 1654 O O . ASP A 1 203 ? -1.699 -9.672 -27.125 1 98.5 203 ASP A O 1
ATOM 1658 N N . GLU A 1 204 ? -2.559 -7.957 -28.172 1 97.62 204 GLU A N 1
ATOM 1659 C CA . GLU A 1 204 ? -2.455 -8.547 -29.5 1 97.62 204 GLU A CA 1
ATOM 1660 C C . GLU A 1 204 ? -1.019 -8.953 -29.812 1 97.62 204 GLU A C 1
ATOM 1662 O O . GLU A 1 204 ? -0.785 -9.852 -30.625 1 97.62 204 GLU A O 1
ATOM 1667 N N . THR A 1 205 ? -0.054 -8.344 -29.188 1 98.06 205 THR A N 1
ATOM 1668 C CA . THR A 1 205 ? 1.346 -8.641 -29.469 1 98.06 205 THR A CA 1
ATOM 1669 C C . THR A 1 205 ? 1.717 -10.039 -28.984 1 98.06 205 THR A C 1
ATOM 1671 O O . THR A 1 205 ? 2.785 -10.555 -29.312 1 98.06 205 THR A O 1
ATOM 1674 N N . PHE A 1 206 ? 0.81 -10.68 -28.266 1 97.38 206 PHE A N 1
ATOM 1675 C CA . PHE A 1 206 ? 1.03 -12.055 -27.828 1 97.38 206 PHE A CA 1
ATOM 1676 C C . PHE A 1 206 ? 0.823 -13.031 -28.969 1 97.38 206 PHE A C 1
ATOM 1678 O O . PHE A 1 206 ? 1.272 -14.18 -28.906 1 97.38 206 PHE A O 1
ATOM 1685 N N . LEU A 1 207 ? 0.234 -12.57 -30.016 1 92.81 207 LEU A N 1
ATOM 1686 C CA . LEU A 1 207 ? 0.046 -13.375 -31.219 1 92.81 207 LEU A CA 1
ATOM 1687 C C . LEU A 1 207 ? 1.343 -13.477 -32 1 92.81 207 LEU A C 1
ATOM 1689 O O . LEU A 1 207 ? 2.184 -12.57 -31.953 1 92.81 207 LEU A O 1
ATOM 1693 N N . PRO A 1 208 ? 1.503 -14.531 -32.75 1 91.19 208 PRO A N 1
ATOM 1694 C CA . PRO A 1 208 ? 0.566 -15.633 -32.969 1 91.19 208 PRO A CA 1
ATOM 1695 C C . PRO A 1 208 ? 0.587 -16.656 -31.844 1 91.19 208 PRO A C 1
ATOM 1697 O O . PRO A 1 208 ? 1.578 -16.766 -31.109 1 91.19 208 PRO A O 1
ATOM 1700 N N . VAL A 1 209 ? -0.522 -17.328 -31.641 1 87.38 209 VAL A N 1
ATOM 1701 C CA . VAL A 1 209 ? -0.634 -18.453 -30.703 1 87.38 209 VAL A CA 1
ATOM 1702 C C . VAL A 1 209 ? -0.92 -19.734 -31.484 1 87.38 209 VAL A C 1
ATOM 1704 O O . VAL A 1 209 ? -1.451 -19.688 -32.594 1 87.38 209 VAL A O 1
ATOM 1707 N N . ARG A 1 210 ? -0.526 -20.891 -30.906 1 77.06 210 ARG A N 1
ATOM 1708 C CA . ARG A 1 210 ? -0.622 -22.203 -31.562 1 77.06 210 ARG A CA 1
ATOM 1709 C C . ARG A 1 210 ? -1.958 -22.859 -31.25 1 77.06 210 ARG A C 1
ATOM 1711 O O . ARG A 1 210 ? -1.996 -24.016 -30.797 1 77.06 210 ARG A O 1
ATOM 1718 N N . PHE A 1 211 ? -2.992 -22.219 -31.156 1 78.81 211 PHE A N 1
ATOM 1719 C CA . PHE A 1 211 ? -4.316 -22.781 -30.906 1 78.81 211 PHE A CA 1
ATOM 1720 C C . PHE A 1 211 ? -5.375 -22.031 -31.719 1 78.81 211 PHE A C 1
ATOM 1722 O O . PHE A 1 211 ? -5.391 -20.797 -31.75 1 78.81 211 PHE A O 1
ATOM 1729 N N . ASP A 1 212 ? -6.047 -22.844 -32.344 1 81.12 212 ASP A N 1
ATOM 1730 C CA . ASP A 1 212 ? -7.066 -22.25 -33.219 1 81.12 212 ASP A CA 1
ATOM 1731 C C . ASP A 1 212 ? -8.32 -21.891 -32.406 1 81.12 212 ASP A C 1
ATOM 1733 O O . ASP A 1 212 ? -9.164 -22.734 -32.156 1 81.12 212 ASP A O 1
ATOM 1737 N N . PHE A 1 213 ? -8.375 -20.797 -31.938 1 83.44 213 PHE A N 1
ATOM 1738 C CA . PHE A 1 213 ? -9.516 -20.219 -31.234 1 83.44 213 PHE A CA 1
ATOM 1739 C C . PHE A 1 213 ? -9.867 -18.844 -31.797 1 83.44 213 PHE A C 1
ATOM 1741 O O . PHE A 1 213 ? -8.984 -18.078 -32.156 1 83.44 213 PHE A O 1
ATOM 1748 N N . GLN A 1 214 ? -11.172 -18.594 -31.922 1 87.69 214 GLN A N 1
ATOM 1749 C CA . GLN A 1 214 ? -11.617 -17.297 -32.406 1 87.69 214 GLN A CA 1
ATOM 1750 C C . GLN A 1 214 ? -11.805 -16.312 -31.234 1 87.69 214 GLN A C 1
ATOM 1752 O O . GLN A 1 214 ? -12.891 -16.234 -30.656 1 87.69 214 GLN A O 1
ATOM 1757 N N . PHE A 1 215 ? -10.828 -15.539 -30.984 1 95.69 215 PHE A N 1
ATOM 1758 C CA . PHE A 1 215 ? -10.891 -14.531 -29.922 1 95.69 215 PHE A CA 1
ATOM 1759 C C . PHE A 1 215 ? -11.742 -13.344 -30.359 1 95.69 215 PHE A C 1
ATOM 1761 O O . PHE A 1 215 ? -11.836 -13.047 -31.562 1 95.69 215 PHE A O 1
ATOM 1768 N N . THR A 1 216 ? -12.328 -12.734 -29.453 1 97.25 216 THR A N 1
ATOM 1769 C CA . THR A 1 216 ? -13.055 -11.5 -29.719 1 97.25 216 THR A CA 1
ATOM 1770 C C . THR A 1 216 ? -12.141 -10.289 -29.531 1 97.25 216 THR A C 1
ATOM 1772 O O . THR A 1 216 ? -11.336 -10.25 -28.609 1 97.25 216 THR A O 1
ATOM 1775 N N . LYS A 1 217 ? -12.312 -9.367 -30.422 1 97.19 217 LYS A N 1
ATOM 1776 C CA . LYS A 1 217 ? -11.492 -8.164 -30.359 1 97.19 217 LYS A CA 1
ATOM 1777 C C . LYS A 1 217 ? -12.211 -7.051 -29.594 1 97.19 217 LYS A C 1
ATOM 1779 O O . LYS A 1 217 ? -13.414 -6.855 -29.766 1 97.19 217 LYS A O 1
ATOM 1784 N N . HIS A 1 218 ? -11.523 -6.422 -28.672 1 97.81 218 HIS A N 1
ATOM 1785 C CA . HIS A 1 218 ? -11.977 -5.219 -27.984 1 97.81 218 HIS A CA 1
ATOM 1786 C C . HIS A 1 218 ? -11.039 -4.043 -28.25 1 97.81 218 HIS A C 1
ATOM 1788 O O . HIS A 1 218 ? -9.836 -4.129 -28 1 97.81 218 HIS A O 1
ATOM 1794 N N . LYS A 1 219 ? -11.602 -2.91 -28.812 1 97.06 219 LYS A N 1
ATOM 1795 C CA . LYS A 1 219 ? -10.852 -1.711 -29.188 1 97.06 219 LYS A CA 1
ATOM 1796 C C . LYS A 1 219 ? -9.758 -2.035 -30.188 1 97.06 219 LYS A C 1
ATOM 1798 O O . LYS A 1 219 ? -10.016 -2.682 -31.219 1 97.06 219 LYS A O 1
ATOM 1803 N N . SER A 1 220 ? -8.555 -1.581 -30 1 97.5 220 SER A N 1
ATOM 1804 C CA . SER A 1 220 ? -7.559 -1.672 -31.062 1 97.5 220 SER A CA 1
ATOM 1805 C C . SER A 1 220 ? -6.605 -2.838 -30.828 1 97.5 220 SER A C 1
ATOM 1807 O O . SER A 1 220 ? -6.113 -3.447 -31.781 1 97.5 220 SER A O 1
ATOM 1809 N N . HIS A 1 221 ? -6.312 -3.193 -29.531 1 97.88 221 HIS A N 1
ATOM 1810 C CA . HIS A 1 221 ? -5.164 -4.059 -29.281 1 97.88 221 HIS A CA 1
ATOM 1811 C C . HIS A 1 221 ? -5.539 -5.223 -28.375 1 97.88 221 HIS A C 1
ATOM 1813 O O . HIS A 1 221 ? -4.746 -6.145 -28.188 1 97.88 221 HIS A O 1
ATOM 1819 N N . THR A 1 222 ? -6.785 -5.27 -27.875 1 98.5 222 THR A N 1
ATOM 1820 C CA . THR A 1 222 ? -7.164 -6.227 -26.844 1 98.5 222 THR A CA 1
ATOM 1821 C C . THR A 1 222 ? -7.914 -7.406 -27.453 1 98.5 222 THR A C 1
ATOM 1823 O O . THR A 1 222 ? -8.867 -7.219 -28.219 1 98.5 222 THR A O 1
ATOM 1826 N N . LEU A 1 223 ? -7.477 -8.602 -27.203 1 98.25 223 LEU A N 1
ATOM 1827 C CA . LEU A 1 223 ? -8.195 -9.828 -27.531 1 98.25 223 LEU A CA 1
ATOM 1828 C C . LEU A 1 223 ? -8.656 -10.539 -26.25 1 98.25 223 LEU A C 1
ATOM 1830 O O . LEU A 1 223 ? -7.961 -10.531 -25.25 1 98.25 223 LEU A O 1
ATOM 1834 N N . PHE A 1 224 ? -9.844 -11.078 -26.266 1 98.19 224 PHE A N 1
ATOM 1835 C CA . PHE A 1 224 ? -10.328 -11.781 -25.094 1 98.19 224 PHE A CA 1
ATOM 1836 C C . PHE A 1 224 ? -11.242 -12.938 -25.484 1 98.19 224 PHE A C 1
ATOM 1838 O O . PHE A 1 224 ? -11.68 -13.023 -26.625 1 98.19 224 PHE A O 1
ATOM 1845 N N . ALA A 1 225 ? -11.328 -13.961 -24.672 1 97.62 225 ALA A N 1
ATOM 1846 C CA . ALA A 1 225 ? -12.312 -15.039 -24.75 1 97.62 225 ALA A CA 1
ATOM 1847 C C . ALA A 1 225 ? -13.445 -14.812 -23.75 1 97.62 225 ALA A C 1
ATOM 1849 O O . ALA A 1 225 ? -13.227 -14.797 -22.547 1 97.62 225 ALA A O 1
ATOM 1850 N N . PRO A 1 226 ? -14.672 -14.656 -24.156 1 97.06 226 PRO A N 1
ATOM 1851 C CA . PRO A 1 226 ? -15.766 -14.094 -23.359 1 97.06 226 PRO A CA 1
ATOM 1852 C C . PRO A 1 226 ? -16.031 -14.898 -22.078 1 97.06 226 PRO A C 1
ATOM 1854 O O . PRO A 1 226 ? -16.391 -14.32 -21.047 1 97.06 226 PRO A O 1
ATOM 1857 N N . TYR A 1 227 ? -15.828 -16.203 -22.109 1 98 227 TYR A N 1
ATOM 1858 C CA . TYR A 1 227 ? -16.234 -17.016 -20.969 1 98 227 TYR A CA 1
ATOM 1859 C C . TYR A 1 227 ? -15.023 -17.703 -20.344 1 98 227 TYR A C 1
ATOM 1861 O O . TYR A 1 227 ? -15.172 -18.531 -19.438 1 98 227 TYR A O 1
ATOM 1869 N N . ALA A 1 228 ? -13.797 -17.359 -20.828 1 98.12 228 ALA A N 1
ATOM 1870 C CA . ALA A 1 228 ? -12.586 -18 -20.328 1 98.12 228 ALA A CA 1
ATOM 1871 C C . ALA A 1 228 ? -12.273 -17.562 -18.906 1 98.12 228 ALA A C 1
ATOM 1873 O O . ALA A 1 228 ? -12.602 -16.438 -18.516 1 98.12 228 ALA A O 1
ATOM 1874 N N . THR A 1 229 ? -11.672 -18.438 -18.188 1 98.31 229 THR A N 1
ATOM 1875 C CA . THR A 1 229 ? -11.25 -18.141 -16.812 1 98.31 229 THR A CA 1
ATOM 1876 C C . THR A 1 229 ? -9.75 -17.891 -16.75 1 98.31 229 THR A C 1
ATOM 1878 O O . THR A 1 229 ? -9.312 -16.797 -16.359 1 98.31 229 THR A O 1
ATOM 1881 N N . SER A 1 230 ? -8.953 -18.797 -17.297 1 98.19 230 SER A N 1
ATOM 1882 C CA . SER A 1 230 ? -7.5 -18.688 -17.234 1 98.19 230 SER A CA 1
ATOM 1883 C C . SER A 1 230 ? -6.859 -19.125 -18.547 1 98.19 230 SER A C 1
ATOM 1885 O O . SER A 1 230 ? -6.465 -20.281 -18.703 1 98.19 230 SER A O 1
ATOM 1887 N N . LEU A 1 231 ? -6.633 -18.234 -19.406 1 97.31 231 LEU A N 1
ATOM 1888 C CA . LEU A 1 231 ? -5.953 -18.516 -20.656 1 97.31 231 LEU A CA 1
ATOM 1889 C C . LEU A 1 231 ? -4.508 -18.938 -20.422 1 97.31 231 LEU A C 1
ATOM 1891 O O . LEU A 1 231 ? -3.928 -19.672 -21.219 1 97.31 231 LEU A O 1
ATOM 1895 N N . ARG A 1 232 ? -3.93 -18.516 -19.297 1 97.44 232 ARG A N 1
ATOM 1896 C CA . ARG A 1 232 ? -2.594 -18.953 -18.906 1 97.44 232 ARG A CA 1
ATOM 1897 C C . ARG A 1 232 ? -2.518 -20.469 -18.828 1 97.44 232 ARG A C 1
ATOM 1899 O O . ARG A 1 232 ? -1.508 -21.062 -19.203 1 97.44 232 ARG A O 1
ATOM 1906 N N . MET A 1 233 ? -3.613 -21.078 -18.406 1 96.5 233 MET A N 1
ATOM 1907 C CA . MET A 1 233 ? -3.631 -22.516 -18.172 1 96.5 233 MET A CA 1
ATOM 1908 C C . MET A 1 233 ? -4.168 -23.25 -19.406 1 96.5 233 MET A C 1
ATOM 1910 O O . MET A 1 233 ? -4.344 -24.469 -19.375 1 96.5 233 MET A O 1
ATOM 1914 N N . SER A 1 234 ? -4.418 -22.578 -20.469 1 95.5 234 SER A N 1
ATOM 1915 C CA . SER A 1 234 ? -4.996 -23.141 -21.672 1 95.5 234 SER A CA 1
ATOM 1916 C C . SER A 1 234 ? -3.908 -23.609 -22.641 1 95.5 234 SER A C 1
ATOM 1918 O O . SER A 1 234 ? -2.729 -23.641 -22.281 1 95.5 234 SER A O 1
ATOM 1920 N N . GLU A 1 235 ? -4.352 -23.938 -23.844 1 92.88 235 GLU A N 1
ATOM 1921 C CA . GLU A 1 235 ? -3.467 -24.406 -24.906 1 92.88 235 GLU A CA 1
ATOM 1922 C C . GLU A 1 235 ? -2.59 -23.266 -25.422 1 92.88 235 GLU A C 1
ATOM 1924 O O . GLU A 1 235 ? -1.563 -23.516 -26.062 1 92.88 235 GLU A O 1
ATOM 1929 N N . ILE A 1 236 ? -2.934 -22.047 -25.109 1 93.38 236 ILE A N 1
ATOM 1930 C CA . ILE A 1 236 ? -2.104 -20.953 -25.578 1 93.38 236 ILE A CA 1
ATOM 1931 C C . ILE A 1 236 ? -1.111 -20.547 -24.484 1 93.38 236 ILE A C 1
ATOM 1933 O O . ILE A 1 236 ? -0.298 -19.641 -24.688 1 93.38 236 ILE A O 1
ATOM 1937 N N . GLY A 1 237 ? -1.176 -21.25 -23.375 1 92.5 237 GLY A N 1
ATOM 1938 C CA . GLY A 1 237 ? -0.282 -21.031 -22.25 1 92.5 237 GLY A CA 1
ATOM 1939 C C . GLY A 1 237 ? 0.456 -22.281 -21.812 1 92.5 237 GLY A C 1
ATOM 1940 O O . GLY A 1 237 ? 1.105 -22.938 -22.625 1 92.5 237 GLY A O 1
ATOM 1941 N N . TYR A 1 238 ? 0.276 -22.594 -20.547 1 84.19 238 TYR A N 1
ATOM 1942 C CA . TYR A 1 238 ? 1.136 -23.594 -19.922 1 84.19 238 TYR A CA 1
ATOM 1943 C C . TYR A 1 238 ? 0.521 -24.984 -20.031 1 84.19 238 TYR A C 1
ATOM 1945 O O . TYR A 1 238 ? 0.38 -25.688 -19.031 1 84.19 238 TYR A O 1
ATOM 1953 N N . THR A 1 239 ? 0.122 -25.344 -21.188 1 76.88 239 THR A N 1
ATOM 1954 C CA . THR A 1 239 ? -0.207 -26.703 -21.562 1 76.88 239 THR A CA 1
ATOM 1955 C C . THR A 1 239 ? 0.56 -27.125 -22.812 1 76.88 239 THR A C 1
ATOM 1957 O O . THR A 1 239 ? 0.886 -26.297 -23.656 1 76.88 239 THR A O 1
ATOM 1960 N N . SER A 1 240 ? 1.004 -28.375 -22.781 1 79.81 240 SER A N 1
ATOM 1961 C CA . SER A 1 240 ? 1.747 -28.922 -23.906 1 79.81 240 SER A CA 1
ATOM 1962 C C . SER A 1 240 ? 1.218 -30.297 -24.312 1 79.81 240 SER A C 1
ATOM 1964 O O . SER A 1 240 ? 1.145 -31.203 -23.469 1 79.81 240 SER A O 1
ATOM 1966 N N . GLN A 1 241 ? 0.92 -30.375 -25.531 1 79.31 241 GLN A N 1
ATOM 1967 C CA . GLN A 1 241 ? 0.446 -31.672 -26.016 1 79.31 241 GLN A CA 1
ATOM 1968 C C . GLN A 1 241 ? 1.506 -32.75 -25.844 1 79.31 241 GLN A C 1
ATOM 1970 O O . GLN A 1 241 ? 1.18 -33.906 -25.531 1 79.31 241 GLN A O 1
ATOM 1975 N N . VAL A 1 242 ? 2.701 -32.375 -26 1 87.5 242 VAL A N 1
ATOM 1976 C CA . VAL A 1 242 ? 3.812 -33.312 -25.844 1 87.5 242 VAL A CA 1
ATOM 1977 C C . VAL A 1 242 ? 3.879 -33.812 -24.406 1 87.5 242 VAL A C 1
ATOM 1979 O O . VAL A 1 242 ? 4.055 -35 -24.156 1 87.5 242 VAL A O 1
ATOM 1982 N N . GLN A 1 243 ? 3.67 -32.906 -23.516 1 90.56 243 GLN A N 1
ATOM 1983 C CA . GLN A 1 243 ? 3.824 -33.25 -22.109 1 90.56 243 GLN A CA 1
ATOM 1984 C C . GLN A 1 243 ? 2.613 -34.031 -21.609 1 90.56 243 GLN A C 1
ATOM 1986 O O . GLN A 1 243 ? 2.725 -34.844 -20.672 1 90.56 243 GLN A O 1
ATOM 1991 N N . ASP A 1 244 ? 1.524 -33.875 -22.266 1 87 244 ASP A N 1
ATOM 1992 C CA . ASP A 1 244 ? 0.307 -34.594 -21.891 1 87 244 ASP A CA 1
ATOM 1993 C C . ASP A 1 244 ? 0.455 -36.094 -22.109 1 87 244 ASP A C 1
ATOM 1995 O O . ASP A 1 244 ? -0.233 -36.875 -21.484 1 87 244 ASP A O 1
ATOM 1999 N N . ALA A 1 245 ? 1.323 -36.406 -22.969 1 88.31 245 ALA A N 1
ATOM 2000 C CA . ALA A 1 245 ? 1.484 -37.812 -23.359 1 88.31 245 ALA A CA 1
ATOM 2001 C C . ALA A 1 245 ? 2.525 -38.5 -22.469 1 88.31 245 ALA A C 1
ATOM 2003 O O . ALA A 1 245 ? 2.689 -39.719 -22.531 1 88.31 245 ALA A O 1
ATOM 2004 N N . LEU A 1 246 ? 3.111 -37.75 -21.625 1 93.62 246 LEU A N 1
ATOM 2005 C CA . LEU A 1 246 ? 4.148 -38.312 -20.781 1 93.62 246 LEU A CA 1
ATOM 2006 C C . LEU A 1 246 ? 3.541 -39.219 -19.719 1 93.62 246 LEU A C 1
ATOM 2008 O O . LEU A 1 246 ? 2.461 -38.938 -19.188 1 93.62 246 LEU A O 1
ATOM 2012 N N . PRO A 1 247 ? 4.199 -40.312 -19.422 1 93.56 247 PRO A N 1
ATOM 2013 C CA . PRO A 1 247 ? 3.676 -41.25 -18.422 1 93.56 247 PRO A CA 1
ATOM 2014 C C . PRO A 1 247 ? 3.953 -40.781 -16.984 1 93.56 247 PRO A C 1
ATOM 2016 O O . PRO A 1 247 ? 4.422 -41.594 -16.172 1 93.56 247 PRO A O 1
ATOM 2019 N N . ILE A 1 248 ? 3.686 -39.625 -16.672 1 95 248 ILE A N 1
ATOM 2020 C CA . ILE A 1 248 ? 3.832 -39.125 -15.312 1 95 248 ILE A CA 1
ATOM 2021 C C . ILE A 1 248 ? 2.508 -39.25 -14.562 1 95 248 ILE A C 1
ATOM 2023 O O . ILE A 1 248 ? 1.516 -38.625 -14.938 1 95 248 ILE A O 1
ATOM 2027 N N . ASN A 1 249 ? 2.521 -40.094 -13.625 1 95.19 249 ASN A N 1
ATOM 2028 C CA . ASN A 1 249 ? 1.319 -40.406 -12.852 1 95.19 249 ASN A CA 1
ATOM 2029 C C . ASN A 1 249 ? 1.526 -40.125 -11.367 1 95.19 249 ASN A C 1
ATOM 2031 O O . ASN A 1 249 ? 2.662 -40 -10.906 1 95.19 249 ASN A O 1
ATOM 2035 N N . TYR A 1 250 ? 0.454 -40.062 -10.648 1 97.31 250 TYR A N 1
ATOM 2036 C CA . TYR A 1 250 ? 0.497 -39.656 -9.25 1 97.31 250 TYR A CA 1
ATOM 2037 C C . TYR A 1 250 ? -0.047 -40.75 -8.336 1 97.31 250 TYR A C 1
ATOM 2039 O O . TYR A 1 250 ? -0.545 -40.438 -7.246 1 97.31 250 TYR A O 1
ATOM 2047 N N . ASN A 1 251 ? -0.009 -41.969 -8.711 1 97.75 251 ASN A N 1
ATOM 2048 C CA . ASN A 1 251 ? -0.631 -43.062 -7.945 1 97.75 251 ASN A CA 1
ATOM 2049 C C . ASN A 1 251 ? 0.345 -43.656 -6.949 1 97.75 251 ASN A C 1
ATOM 2051 O O . ASN A 1 251 ? -0.067 -44.375 -6.023 1 97.75 251 ASN A O 1
ATOM 2055 N N . SER A 1 252 ? 1.624 -43.5 -7.184 1 96.69 252 SER A N 1
ATOM 2056 C CA . SER A 1 252 ? 2.674 -43.844 -6.234 1 96.69 252 SER A CA 1
ATOM 2057 C C . SER A 1 252 ? 3.938 -43.031 -6.477 1 96.69 252 SER A C 1
ATOM 2059 O O . SER A 1 252 ? 4.129 -42.5 -7.562 1 96.69 252 SER A O 1
ATOM 2061 N N . LEU A 1 253 ? 4.73 -42.969 -5.426 1 97.38 253 LEU A N 1
ATOM 2062 C CA . LEU A 1 253 ? 5.992 -42.25 -5.578 1 97.38 253 LEU A CA 1
ATOM 2063 C C . LEU A 1 253 ? 6.84 -42.875 -6.684 1 97.38 253 LEU A C 1
ATOM 2065 O O . LEU A 1 253 ? 7.445 -42.156 -7.488 1 97.38 253 LEU A O 1
ATOM 2069 N N . LYS A 1 254 ? 6.852 -44.156 -6.695 1 96.25 254 LYS A N 1
ATOM 2070 C CA . LYS A 1 254 ? 7.617 -44.875 -7.707 1 96.25 254 LYS A CA 1
ATOM 2071 C C . LYS A 1 254 ? 7.133 -44.531 -9.109 1 96.25 254 LYS A C 1
ATOM 2073 O O . LYS A 1 254 ? 7.938 -44.281 -10.008 1 96.25 254 LYS A O 1
ATOM 2078 N N . GLU A 1 255 ? 5.879 -44.594 -9.273 1 95.88 255 GLU A N 1
ATOM 2079 C CA . GLU A 1 255 ? 5.301 -44.281 -10.586 1 95.88 255 GLU A CA 1
ATOM 2080 C C . GLU A 1 255 ? 5.645 -42.875 -11.016 1 95.88 255 GLU A C 1
ATOM 2082 O O . GLU A 1 255 ? 5.973 -42.625 -12.18 1 95.88 255 GLU A O 1
ATOM 2087 N N . TYR A 1 256 ? 5.504 -41.969 -10.102 1 97.19 256 TYR A N 1
ATOM 2088 C CA . TYR A 1 256 ? 5.805 -40.562 -10.406 1 97.19 256 TYR A CA 1
ATOM 2089 C C . TYR A 1 256 ? 7.27 -40.406 -10.789 1 97.19 256 TYR A C 1
ATOM 2091 O O . TYR A 1 256 ? 7.582 -39.781 -11.805 1 97.19 256 TYR A O 1
ATOM 2099 N N . VAL A 1 257 ? 8.133 -40.938 -9.992 1 96.62 257 VAL A N 1
ATOM 2100 C CA . VAL A 1 257 ? 9.57 -40.812 -10.203 1 96.62 257 VAL A CA 1
ATOM 2101 C C . VAL A 1 257 ? 9.969 -41.5 -11.516 1 96.62 257 VAL A C 1
ATOM 2103 O O . VAL A 1 257 ? 10.75 -40.938 -12.289 1 96.62 257 VAL A O 1
ATOM 2106 N N . ASP A 1 258 ? 9.414 -42.625 -11.773 1 96.44 258 ASP A N 1
ATOM 2107 C CA . ASP A 1 258 ? 9.719 -43.344 -13.008 1 96.44 258 ASP A CA 1
ATOM 2108 C C . ASP A 1 258 ? 9.273 -42.531 -14.234 1 96.44 258 ASP A C 1
ATOM 2110 O O . ASP A 1 258 ? 10 -42.469 -15.227 1 96.44 258 ASP A O 1
ATOM 2114 N N . GLY A 1 259 ? 8.094 -42.062 -14.102 1 96.69 259 GLY A N 1
ATOM 2115 C CA . GLY A 1 259 ? 7.598 -41.25 -15.203 1 96.69 259 GLY A CA 1
ATOM 2116 C C . GLY A 1 259 ? 8.445 -40 -15.461 1 96.69 259 GLY A C 1
ATOM 2117 O O . GLY A 1 259 ? 8.742 -39.688 -16.609 1 96.69 259 GLY A O 1
ATOM 2118 N N . MET A 1 260 ? 8.828 -39.344 -14.43 1 96.62 260 MET A N 1
ATOM 2119 C CA . MET A 1 260 ? 9.656 -38.156 -14.547 1 96.62 260 MET A CA 1
ATOM 2120 C C . MET A 1 260 ? 11.039 -38.531 -15.078 1 96.62 260 MET A C 1
ATOM 2122 O O . MET A 1 260 ? 11.594 -37.781 -15.914 1 96.62 260 MET A O 1
ATOM 2126 N N . CYS A 1 261 ? 11.594 -39.562 -14.609 1 95.44 261 CYS A N 1
ATOM 2127 C CA . CYS A 1 261 ? 12.883 -40.062 -15.094 1 95.44 261 CYS A CA 1
ATOM 2128 C C . CYS A 1 261 ? 12.836 -40.312 -16.594 1 95.44 261 CYS A C 1
ATOM 2130 O O . CYS A 1 261 ? 13.758 -39.969 -17.328 1 95.44 261 CYS A O 1
ATOM 2132 N N . TYR A 1 262 ? 11.781 -40.969 -16.938 1 96.69 262 TYR A N 1
ATOM 2133 C CA . TYR A 1 262 ? 11.602 -41.219 -18.359 1 96.69 262 TYR A CA 1
ATOM 2134 C C . TYR A 1 262 ? 11.586 -39.906 -19.156 1 96.69 262 TYR A C 1
ATOM 2136 O O . TYR A 1 262 ? 12.258 -39.812 -20.172 1 96.69 262 TYR A O 1
ATOM 2144 N N . ALA A 1 263 ? 10.875 -38.938 -18.688 1 96.56 263 ALA A N 1
ATOM 2145 C CA . ALA A 1 263 ? 10.68 -37.688 -19.391 1 96.56 263 ALA A CA 1
ATOM 2146 C C . ALA A 1 263 ? 11.992 -36.938 -19.547 1 96.56 263 ALA A C 1
ATOM 2148 O O . ALA A 1 263 ? 12.227 -36.281 -20.562 1 96.56 263 ALA A O 1
ATOM 2149 N N . VAL A 1 264 ? 12.906 -37.031 -18.562 1 96.06 264 VAL A N 1
ATOM 2150 C CA . VAL A 1 264 ? 14.117 -36.219 -18.578 1 96.06 264 VAL A CA 1
ATOM 2151 C C . VAL A 1 264 ? 15.273 -37.031 -19.172 1 96.06 264 VAL A C 1
ATOM 2153 O O . VAL A 1 264 ? 16.391 -36.531 -19.297 1 96.06 264 VAL A O 1
ATOM 2156 N N . SER A 1 265 ? 15.023 -38.281 -19.562 1 95.75 265 SER A N 1
ATOM 2157 C CA . SER A 1 265 ? 16.125 -39.125 -20.031 1 95.75 265 SER A CA 1
ATOM 2158 C C . SER A 1 265 ? 15.875 -39.625 -21.453 1 95.75 265 SER A C 1
ATOM 2160 O O . SER A 1 265 ? 16.734 -40.281 -22.047 1 95.75 265 SER A O 1
ATOM 2162 N N . THR A 1 266 ? 14.711 -39.406 -21.969 1 96.31 266 THR A N 1
ATOM 2163 C CA . THR A 1 266 ? 14.367 -39.969 -23.266 1 96.31 266 THR A CA 1
ATOM 2164 C C . THR A 1 266 ? 14.344 -38.875 -24.328 1 96.31 266 THR A C 1
ATOM 2166 O O . THR A 1 266 ? 13.633 -37.875 -24.188 1 96.31 266 THR A O 1
ATOM 2169 N N . PRO A 1 267 ? 15.031 -39.031 -25.359 1 95.88 267 PRO A N 1
ATOM 2170 C CA . PRO A 1 267 ? 15.016 -38.062 -26.438 1 95.88 267 PRO A CA 1
ATOM 2171 C C . PRO A 1 267 ? 13.664 -37.969 -27.141 1 95.88 267 PRO A C 1
ATOM 2173 O O . PRO A 1 267 ? 12.984 -38.969 -27.312 1 95.88 267 PRO A O 1
ATOM 2176 N N . TYR A 1 268 ? 13.273 -36.875 -27.531 1 95.94 268 TYR A N 1
ATOM 2177 C CA . TYR A 1 268 ? 12.094 -36.625 -28.344 1 95.94 268 TYR A CA 1
ATOM 2178 C C . TYR A 1 268 ? 12.492 -36.125 -29.734 1 95.94 268 TYR A C 1
ATOM 2180 O O . TYR A 1 268 ? 13.07 -35.031 -29.875 1 95.94 268 TYR A O 1
ATOM 2188 N N . PRO A 1 269 ? 12.25 -36.781 -30.734 1 94.75 269 PRO A N 1
ATOM 2189 C CA . PRO A 1 269 ? 12.797 -36.531 -32.062 1 94.75 269 PRO A CA 1
ATOM 2190 C C . PRO A 1 269 ? 12.586 -35.094 -32.531 1 94.75 269 PRO A C 1
ATOM 2192 O O . PRO A 1 269 ? 13.523 -34.469 -33.031 1 94.75 269 PRO A O 1
ATOM 2195 N N . PRO A 1 270 ? 11.469 -34.625 -32.344 1 94.62 270 PRO A N 1
ATOM 2196 C CA . PRO A 1 270 ? 11.305 -33.219 -32.781 1 94.62 270 PRO A CA 1
ATOM 2197 C C . PRO A 1 270 ? 12.258 -32.25 -32.094 1 94.62 270 PRO A C 1
ATOM 2199 O O . PRO A 1 270 ? 12.633 -31.25 -32.688 1 94.62 270 PRO A O 1
ATOM 2202 N N . TYR A 1 271 ? 12.648 -32.531 -30.875 1 96.12 271 TYR A N 1
ATOM 2203 C CA . TYR A 1 271 ? 13.539 -31.625 -30.141 1 96.12 271 TYR A CA 1
ATOM 2204 C C . TYR A 1 271 ? 14.992 -31.891 -30.484 1 96.12 271 TYR A C 1
ATOM 2206 O O . TYR A 1 271 ? 15.867 -31.062 -30.234 1 96.12 271 TYR A O 1
ATOM 2214 N N . GLU A 1 272 ? 15.273 -33 -31.047 1 94.81 272 GLU A N 1
ATOM 2215 C CA . GLU A 1 272 ? 16.625 -33.281 -31.531 1 94.81 272 GLU A CA 1
ATOM 2216 C C . GLU A 1 272 ? 17.016 -32.375 -32.688 1 94.81 272 GLU A C 1
ATOM 2218 O O . GLU A 1 272 ? 18.172 -32.031 -32.844 1 94.81 272 GLU A O 1
ATOM 2223 N N . SER A 1 273 ? 16.062 -32.094 -33.438 1 93.75 273 SER A N 1
ATOM 2224 C CA . SER A 1 273 ? 16.297 -31.281 -34.625 1 93.75 273 SER A CA 1
ATOM 2225 C C . SER A 1 273 ? 16.75 -29.875 -34.219 1 93.75 273 SER A C 1
ATOM 2227 O O . SER A 1 273 ? 17.344 -29.156 -35.031 1 93.75 273 SER A O 1
ATOM 2229 N N . LEU A 1 274 ? 16.469 -29.469 -32.969 1 94.69 274 LEU A N 1
ATOM 2230 C CA . LEU A 1 274 ? 16.844 -28.156 -32.469 1 94.69 274 LEU A CA 1
ATOM 2231 C C . LEU A 1 274 ? 18.328 -28.125 -32.125 1 94.69 274 LEU A C 1
ATOM 2233 O O . LEU A 1 274 ? 18.906 -27.047 -31.922 1 94.69 274 LEU A O 1
ATOM 2237 N N . GLY A 1 275 ? 18.891 -29.281 -32.125 1 90.75 275 GLY A N 1
ATOM 2238 C CA . GLY A 1 275 ? 20.297 -29.375 -31.766 1 90.75 275 GLY A CA 1
ATOM 2239 C C . GLY A 1 275 ? 20.531 -29.375 -30.266 1 90.75 275 GLY A C 1
ATOM 2240 O O . GLY A 1 275 ? 19.562 -29.438 -29.484 1 90.75 275 GLY A O 1
ATOM 2241 N N . GLY A 1 276 ? 21.75 -29.391 -29.844 1 88.62 276 GLY A N 1
ATOM 2242 C CA . GLY A 1 276 ? 22.156 -29.297 -28.453 1 88.62 276 GLY A CA 1
ATOM 2243 C C . GLY A 1 276 ? 22.734 -27.938 -28.094 1 88.62 276 GLY A C 1
ATOM 2244 O O . GLY A 1 276 ? 22.375 -26.922 -28.688 1 88.62 276 GLY A O 1
ATOM 2245 N N . SER A 1 277 ? 23.594 -27.875 -27.219 1 86.31 277 SER A N 1
ATOM 2246 C CA . SER A 1 277 ? 24.297 -26.625 -26.922 1 86.31 277 SER A CA 1
ATOM 2247 C C . SER A 1 277 ? 24.906 -26.031 -28.188 1 86.31 277 SER A C 1
ATOM 2249 O O . SER A 1 277 ? 25.516 -26.734 -28.984 1 86.31 277 SER A O 1
ATOM 2251 N N . PRO A 1 278 ? 24.516 -24.719 -28.281 1 90.06 278 PRO A N 1
ATOM 2252 C CA . PRO A 1 278 ? 24.062 -23.688 -27.344 1 90.06 278 PRO A CA 1
ATOM 2253 C C . PRO A 1 278 ? 22.547 -23.453 -27.406 1 90.06 278 PRO A C 1
ATOM 2255 O O . PRO A 1 278 ? 22.062 -22.422 -26.922 1 90.06 278 PRO A O 1
ATOM 2258 N N . ASN A 1 279 ? 21.875 -24.312 -28.062 1 95.38 279 ASN A N 1
ATOM 2259 C CA . ASN A 1 279 ? 20.453 -24.062 -28.281 1 95.38 279 ASN A CA 1
ATOM 2260 C C . ASN A 1 279 ? 19.609 -24.516 -27.078 1 95.38 279 ASN A C 1
ATOM 2262 O O . ASN A 1 279 ? 18.641 -23.859 -26.719 1 95.38 279 ASN A O 1
ATOM 2266 N N . GLN A 1 280 ? 19.922 -25.641 -26.562 1 97.25 280 GLN A N 1
ATOM 2267 C CA . GLN A 1 280 ? 19.203 -26.234 -25.438 1 97.25 280 GLN A CA 1
ATOM 2268 C C . GLN A 1 280 ? 20.109 -27.156 -24.625 1 97.25 280 GLN A C 1
ATOM 2270 O O . GLN A 1 280 ? 21.219 -27.469 -25.047 1 97.25 280 GLN A O 1
ATOM 2275 N N . LEU A 1 281 ? 19.688 -27.594 -23.484 1 95.88 281 LEU A N 1
ATOM 2276 C CA . LEU A 1 281 ? 20.5 -28.438 -22.609 1 95.88 281 LEU A CA 1
ATOM 2277 C C . LEU A 1 281 ? 20.609 -29.859 -23.156 1 95.88 281 LEU A C 1
ATOM 2279 O O . LEU A 1 281 ? 21.656 -30.484 -23.047 1 95.88 281 LEU A O 1
ATOM 2283 N N . ASN A 1 282 ? 19.531 -30.375 -23.625 1 95.94 282 ASN A N 1
ATOM 2284 C CA . ASN A 1 282 ? 19.422 -31.703 -24.219 1 95.94 282 ASN A CA 1
ATOM 2285 C C . ASN A 1 282 ? 18.156 -31.828 -25.078 1 95.94 282 ASN A C 1
ATOM 2287 O O . ASN A 1 282 ? 17.375 -30.875 -25.172 1 95.94 282 ASN A O 1
ATOM 2291 N N . ALA A 1 283 ? 17.969 -32.906 -25.688 1 96.38 283 ALA A N 1
ATOM 2292 C CA . ALA A 1 283 ? 16.859 -33.062 -26.625 1 96.38 283 ALA A CA 1
ATOM 2293 C C . ALA A 1 283 ? 15.781 -34 -26.062 1 96.38 283 ALA A C 1
ATOM 2295 O O . ALA A 1 283 ? 15.023 -34.594 -26.828 1 96.38 283 ALA A O 1
ATOM 2296 N N . ASN A 1 284 ? 15.812 -34.188 -24.766 1 96.44 284 ASN A N 1
ATOM 2297 C CA . ASN A 1 284 ? 14.812 -35.062 -24.125 1 96.44 284 ASN A CA 1
ATOM 2298 C C . ASN A 1 284 ? 13.438 -34.375 -24.109 1 96.44 284 ASN A C 1
ATOM 2300 O O . ASN A 1 284 ? 13.305 -33.219 -24.469 1 96.44 284 ASN A O 1
ATOM 2304 N N . TYR A 1 285 ? 12.398 -35.219 -23.719 1 96.19 285 TYR A N 1
ATOM 2305 C CA . TYR A 1 285 ? 11.055 -34.656 -23.609 1 96.19 285 TYR A CA 1
ATOM 2306 C C . TYR A 1 285 ? 11.07 -33.406 -22.734 1 96.19 285 TYR A C 1
ATOM 2308 O O . TYR A 1 285 ? 10.43 -32.406 -23.062 1 96.19 285 TYR A O 1
ATOM 2316 N N . LEU A 1 286 ? 11.742 -33.531 -21.672 1 96.62 286 LEU A N 1
ATOM 2317 C CA . LEU A 1 286 ? 12 -32.438 -20.766 1 96.62 286 LEU A CA 1
ATOM 2318 C C . LEU A 1 286 ? 13.5 -32.219 -20.578 1 96.62 286 LEU A C 1
ATOM 2320 O O . LEU A 1 286 ? 14.242 -33.188 -20.344 1 96.62 286 LEU A O 1
ATOM 2324 N N . GLN A 1 287 ? 13.938 -30.938 -20.688 1 96.06 287 GLN A N 1
ATOM 2325 C CA . GLN A 1 287 ? 15.352 -30.688 -20.438 1 96.06 287 GLN A CA 1
ATOM 2326 C C . GLN A 1 287 ? 15.734 -31.047 -19 1 96.06 287 GLN A C 1
ATOM 2328 O O . GLN A 1 287 ? 16.781 -31.641 -18.766 1 96.06 287 GLN A O 1
ATOM 2333 N N . ILE A 1 288 ? 14.945 -30.609 -18.125 1 94.31 288 ILE A N 1
ATOM 2334 C CA . ILE A 1 288 ? 15.039 -30.875 -16.703 1 94.31 288 ILE A CA 1
ATOM 2335 C C . ILE A 1 288 ? 13.641 -30.984 -16.094 1 94.31 288 ILE A C 1
ATOM 2337 O O . ILE A 1 288 ? 12.648 -30.688 -16.766 1 94.31 288 ILE A O 1
ATOM 2341 N N . GLU A 1 289 ? 13.5 -31.391 -14.867 1 93.75 289 GLU A N 1
ATOM 2342 C CA . GLU A 1 289 ? 12.227 -31.641 -14.211 1 93.75 289 GLU A CA 1
ATOM 2343 C C . GLU A 1 289 ? 11.383 -30.375 -14.133 1 93.75 289 GLU A C 1
ATOM 2345 O O . GLU A 1 289 ? 10.156 -30.422 -14.219 1 93.75 289 GLU A O 1
ATOM 2350 N N . ASN A 1 290 ? 12 -29.234 -14.055 1 92.75 290 ASN A N 1
ATOM 2351 C CA . ASN A 1 290 ? 11.32 -27.953 -13.875 1 92.75 290 ASN A CA 1
ATOM 2352 C C . ASN A 1 290 ? 10.5 -27.578 -15.109 1 92.75 290 ASN A C 1
ATOM 2354 O O . ASN A 1 290 ? 9.648 -26.688 -15.047 1 92.75 290 ASN A O 1
ATOM 2358 N N . GLU A 1 291 ? 10.742 -28.219 -16.156 1 95.31 291 GLU A N 1
ATOM 2359 C CA . GLU A 1 291 ? 10.078 -27.922 -17.422 1 95.31 291 GLU A CA 1
ATOM 2360 C C . GLU A 1 291 ? 8.672 -28.516 -17.469 1 95.31 291 GLU A C 1
ATOM 2362 O O . GLU A 1 291 ? 7.859 -28.156 -18.312 1 95.31 291 GLU A O 1
ATOM 2367 N N . PHE A 1 292 ? 8.391 -29.406 -16.5 1 95.12 292 PHE A N 1
ATOM 2368 C CA . PHE A 1 292 ? 7.121 -30.125 -16.5 1 95.12 292 PHE A CA 1
ATOM 2369 C C . PHE A 1 292 ? 5.984 -29.203 -16.062 1 95.12 292 PHE A C 1
ATOM 2371 O O . PHE A 1 292 ? 6.043 -28.609 -14.984 1 95.12 292 PHE A O 1
ATOM 2378 N N . TYR A 1 293 ? 4.934 -29.125 -16.891 1 93 293 TYR A N 1
ATOM 2379 C CA . TYR A 1 293 ? 3.766 -28.312 -16.578 1 93 293 TYR A CA 1
ATOM 2380 C C . TYR A 1 293 ? 2.695 -29.141 -15.891 1 93 293 TYR A C 1
ATOM 2382 O O . TYR A 1 293 ? 2.229 -30.141 -16.438 1 93 293 TYR A O 1
ATOM 2390 N N . SER A 1 294 ? 2.396 -28.75 -14.734 1 94.75 294 SER A N 1
ATOM 2391 C CA . SER A 1 294 ? 1.334 -29.375 -13.953 1 94.75 294 SER A CA 1
ATOM 2392 C C . SER A 1 294 ? 0.719 -28.391 -12.961 1 94.75 294 SER A C 1
ATOM 2394 O O . SER A 1 294 ? 1.413 -27.516 -12.438 1 94.75 294 SER A O 1
ATOM 2396 N N . PRO A 1 295 ? -0.594 -28.5 -12.758 1 96.25 295 PRO A N 1
ATOM 2397 C CA . PRO A 1 295 ? -1.232 -27.594 -11.797 1 96.25 295 PRO A CA 1
ATOM 2398 C C . PRO A 1 295 ? -0.721 -27.797 -10.367 1 96.25 295 PRO A C 1
ATOM 2400 O O . PRO A 1 295 ? -0.893 -26.922 -9.516 1 96.25 295 PRO A O 1
ATOM 2403 N N . ILE A 1 296 ? -0.162 -28.938 -10.086 1 97.44 296 ILE A N 1
ATOM 2404 C CA . ILE A 1 296 ? 0.359 -29.25 -8.766 1 97.44 296 ILE A CA 1
ATOM 2405 C C . ILE A 1 296 ? 1.571 -30.172 -8.898 1 97.44 296 ILE A C 1
ATOM 2407 O O . ILE A 1 296 ? 1.587 -31.078 -9.734 1 97.44 296 ILE A O 1
ATOM 2411 N N . ARG A 1 297 ? 2.605 -29.938 -8.086 1 97.44 297 ARG A N 1
ATOM 2412 C CA . ARG A 1 297 ? 3.818 -30.734 -8.125 1 97.44 297 ARG A CA 1
ATOM 2413 C C . ARG A 1 297 ? 4.246 -31.156 -6.727 1 97.44 297 ARG A C 1
ATOM 2415 O O . ARG A 1 297 ? 4.27 -30.344 -5.805 1 97.44 297 ARG A O 1
ATOM 2422 N N . PRO A 1 298 ? 4.527 -32.469 -6.602 1 97.75 298 PRO A N 1
ATOM 2423 C CA . PRO A 1 298 ? 5.199 -32.875 -5.359 1 97.75 298 PRO A CA 1
ATOM 2424 C C . PRO A 1 298 ? 6.641 -32.375 -5.289 1 97.75 298 PRO A C 1
ATOM 2426 O O . PRO A 1 298 ? 7.363 -32.406 -6.285 1 97.75 298 PRO A O 1
ATOM 2429 N N . LYS A 1 299 ? 7.039 -31.922 -4.145 1 97.38 299 LYS A N 1
ATOM 2430 C CA . LYS A 1 299 ? 8.359 -31.297 -4.016 1 97.38 299 LYS A CA 1
ATOM 2431 C C . LYS A 1 299 ? 9.102 -31.844 -2.807 1 97.38 299 LYS A C 1
ATOM 2433 O O . LYS A 1 299 ? 8.484 -32.344 -1.854 1 97.38 299 LYS A O 1
ATOM 2438 N N . GLN A 1 300 ? 10.359 -31.906 -2.945 1 96.19 300 GLN A N 1
ATOM 2439 C CA . GLN A 1 300 ? 11.336 -32.156 -1.886 1 96.19 300 GLN A CA 1
ATOM 2440 C C . GLN A 1 300 ? 12.477 -31.125 -1.95 1 96.19 300 GLN A C 1
ATOM 2442 O O . GLN A 1 300 ? 12.883 -30.719 -3.037 1 96.19 300 GLN A O 1
ATOM 2447 N N . ILE A 1 301 ? 12.977 -30.688 -0.827 1 93.44 301 ILE A N 1
ATOM 2448 C CA . ILE A 1 301 ? 14.07 -29.719 -0.802 1 93.44 301 ILE A CA 1
ATOM 2449 C C . ILE A 1 301 ? 15.375 -30.406 -1.176 1 93.44 301 ILE A C 1
ATOM 2451 O O . ILE A 1 301 ? 15.859 -31.281 -0.444 1 93.44 301 ILE A O 1
ATOM 2455 N N . PRO A 1 302 ? 15.883 -29.984 -2.258 1 92.12 302 PRO A N 1
ATOM 2456 C CA . PRO A 1 302 ? 17.172 -30.594 -2.619 1 92.12 302 PRO A CA 1
ATOM 2457 C C . PRO A 1 302 ? 18.297 -30.188 -1.676 1 92.12 302 PRO A C 1
ATOM 2459 O O . PRO A 1 302 ? 18.328 -29.047 -1.195 1 92.12 302 PRO A O 1
ATOM 2462 N N . LYS A 1 303 ? 19.188 -31.094 -1.452 1 89.56 303 LYS A N 1
ATOM 2463 C CA . LYS A 1 303 ? 20.391 -30.828 -0.652 1 89.56 303 LYS A CA 1
ATOM 2464 C C . LYS A 1 303 ? 21.641 -30.844 -1.52 1 89.56 303 LYS A C 1
ATOM 2466 O O . LYS A 1 303 ? 21.75 -31.641 -2.453 1 89.56 303 LYS A O 1
ATOM 2471 N N . ASN A 1 304 ? 22.469 -29.875 -1.263 1 82.25 304 ASN A N 1
ATOM 2472 C CA . ASN A 1 304 ? 23.75 -29.812 -1.962 1 82.25 304 ASN A CA 1
ATOM 2473 C C . ASN A 1 304 ? 23.562 -29.766 -3.475 1 82.25 304 ASN A C 1
ATOM 2475 O O . ASN A 1 304 ? 22.828 -28.922 -3.986 1 82.25 304 ASN A O 1
ATOM 2479 N N . GLN A 1 305 ? 24.062 -30.672 -4.23 1 81.25 305 GLN A N 1
ATOM 2480 C CA . GLN A 1 305 ? 24 -30.656 -5.688 1 81.25 305 GLN A CA 1
ATOM 2481 C C . GLN A 1 305 ? 22.984 -31.688 -6.191 1 81.25 305 GLN A C 1
ATOM 2483 O O . GLN A 1 305 ? 23.016 -32.062 -7.363 1 81.25 305 GLN A O 1
ATOM 2488 N N . GLU A 1 306 ? 22.094 -31.938 -5.336 1 88.06 306 GLU A N 1
ATOM 2489 C CA . GLU A 1 306 ? 21.062 -32.906 -5.676 1 88.06 306 GLU A CA 1
ATOM 2490 C C . GLU A 1 306 ? 20.031 -32.312 -6.637 1 88.06 306 GLU A C 1
ATOM 2492 O O . GLU A 1 306 ? 19.641 -31.156 -6.496 1 88.06 306 GLU A O 1
ATOM 2497 N N . ARG A 1 307 ? 19.578 -33.156 -7.602 1 88.06 307 ARG A N 1
ATOM 2498 C CA . ARG A 1 307 ? 18.453 -32.781 -8.445 1 88.06 307 ARG A CA 1
ATOM 2499 C C . ARG A 1 307 ? 17.125 -32.969 -7.703 1 88.06 307 ARG A C 1
ATOM 2501 O O . ARG A 1 307 ? 17.016 -33.781 -6.801 1 88.06 307 ARG A O 1
ATOM 2508 N N . PRO A 1 308 ? 16.156 -32.219 -8.133 1 91.31 308 PRO A N 1
ATOM 2509 C CA . PRO A 1 308 ? 14.844 -32.344 -7.504 1 91.31 308 PRO A CA 1
ATOM 2510 C C . PRO A 1 308 ? 14.32 -33.781 -7.535 1 91.31 308 PRO A C 1
ATOM 2512 O O . PRO A 1 308 ? 13.773 -34.281 -6.543 1 91.31 308 PRO A O 1
ATOM 2515 N N . LEU A 1 309 ? 14.555 -34.469 -8.578 1 92.38 309 LEU A N 1
ATOM 2516 C CA . LEU A 1 309 ? 14.078 -35.844 -8.734 1 92.38 309 LEU A CA 1
ATOM 2517 C C . LEU A 1 309 ? 14.805 -36.781 -7.77 1 92.38 309 LEU A C 1
ATOM 2519 O O . LEU A 1 309 ? 14.195 -37.688 -7.211 1 92.38 309 LEU A O 1
ATOM 2523 N N . ASP A 1 310 ? 16.062 -36.562 -7.602 1 93.25 310 ASP A N 1
ATOM 2524 C CA . ASP A 1 310 ? 16.844 -37.375 -6.672 1 93.25 310 ASP A CA 1
ATOM 2525 C C . ASP A 1 310 ? 16.375 -37.156 -5.23 1 93.25 310 ASP A C 1
ATOM 2527 O O . ASP A 1 310 ? 16.312 -38.125 -4.449 1 93.25 310 ASP A O 1
ATOM 2531 N N . ALA A 1 311 ? 16.141 -35.938 -4.977 1 95.25 311 ALA A N 1
ATOM 2532 C CA . ALA A 1 311 ? 15.641 -35.625 -3.639 1 95.25 311 ALA A CA 1
ATOM 2533 C C . ALA A 1 311 ? 14.336 -36.344 -3.354 1 95.25 311 ALA A C 1
ATOM 2535 O O . ALA A 1 311 ? 14.156 -36.906 -2.268 1 95.25 311 ALA A O 1
ATOM 2536 N N . LEU A 1 312 ? 13.43 -36.344 -4.297 1 96.06 312 LEU A N 1
ATOM 2537 C CA . LEU A 1 312 ? 12.156 -37.031 -4.16 1 96.06 312 LEU A CA 1
ATOM 2538 C C . LEU A 1 312 ? 12.367 -38.531 -4.008 1 96.06 312 LEU A C 1
ATOM 2540 O O . LEU A 1 312 ? 11.727 -39.188 -3.174 1 96.06 312 LEU A O 1
ATOM 2544 N N . LYS A 1 313 ? 13.258 -39.062 -4.82 1 94.62 313 LYS A N 1
ATOM 2545 C CA . LYS A 1 313 ? 13.562 -40.5 -4.777 1 94.62 313 LYS A CA 1
ATOM 2546 C C . LYS A 1 313 ? 14.164 -40.906 -3.432 1 94.62 313 LYS A C 1
ATOM 2548 O O . LYS A 1 313 ? 13.797 -41.938 -2.863 1 94.62 313 LYS A O 1
ATOM 2553 N N . ASN A 1 314 ? 15.008 -40.031 -2.926 1 94.19 314 ASN A N 1
ATOM 2554 C CA . ASN A 1 314 ? 15.789 -40.375 -1.738 1 94.19 314 ASN A CA 1
ATOM 2555 C C . ASN A 1 314 ? 15 -40.125 -0.458 1 94.19 314 ASN A C 1
ATOM 2557 O O . ASN A 1 314 ? 15.133 -40.875 0.515 1 94.19 314 ASN A O 1
ATOM 2561 N N . ARG A 1 315 ? 14.156 -39.062 -0.483 1 95.56 315 ARG A N 1
ATOM 2562 C CA . ARG A 1 315 ? 13.594 -38.656 0.8 1 95.56 315 ARG A CA 1
ATOM 2563 C C . ARG A 1 315 ? 12.078 -38.469 0.702 1 95.56 315 ARG A C 1
ATOM 2565 O O . ARG A 1 315 ? 11.422 -38.156 1.689 1 95.56 315 ARG A O 1
ATOM 2572 N N . GLY A 1 316 ? 11.5 -38.719 -0.479 1 96.5 316 GLY A N 1
ATOM 2573 C CA . GLY A 1 316 ? 10.055 -38.625 -0.639 1 96.5 316 GLY A CA 1
ATOM 2574 C C . GLY A 1 316 ? 9.562 -37.219 -0.729 1 96.5 316 GLY A C 1
ATOM 2575 O O . GLY A 1 316 ? 10.352 -36.281 -0.896 1 96.5 316 GLY A O 1
ATOM 2576 N N . ILE A 1 317 ? 8.258 -37.094 -0.688 1 96.94 317 ILE A N 1
ATOM 2577 C CA . ILE A 1 317 ? 7.621 -35.812 -0.846 1 96.94 317 ILE A CA 1
ATOM 2578 C C . ILE A 1 317 ? 7.574 -35.094 0.5 1 96.94 317 ILE A C 1
ATOM 2580 O O . ILE A 1 317 ? 7.234 -35.688 1.521 1 96.94 317 ILE A O 1
ATOM 2584 N N . GLN A 1 318 ? 7.953 -33.781 0.457 1 95.31 318 GLN A N 1
ATOM 2585 C CA . GLN A 1 318 ? 7.926 -33 1.679 1 95.31 318 GLN A CA 1
ATOM 2586 C C . GLN A 1 318 ? 6.801 -31.953 1.641 1 95.31 318 GLN A C 1
ATOM 2588 O O . GLN A 1 318 ? 6.242 -31.609 2.682 1 95.31 318 GLN A O 1
ATOM 2593 N N . TYR A 1 319 ? 6.504 -31.391 0.502 1 96.94 319 TYR A N 1
ATOM 2594 C CA . TYR A 1 319 ? 5.43 -30.422 0.325 1 96.94 319 TYR A CA 1
ATOM 2595 C C . TYR A 1 319 ? 4.902 -30.453 -1.105 1 96.94 319 TYR A C 1
ATOM 2597 O O . TYR A 1 319 ? 5.422 -31.188 -1.95 1 96.94 319 TYR A O 1
ATOM 2605 N N . ILE A 1 320 ? 3.85 -29.781 -1.368 1 98.12 320 ILE A N 1
ATOM 2606 C CA . ILE A 1 320 ? 3.273 -29.688 -2.705 1 98.12 320 ILE A CA 1
ATOM 2607 C C . ILE A 1 320 ? 3.256 -28.234 -3.162 1 98.12 320 ILE A C 1
ATOM 2609 O O . ILE A 1 320 ? 3.156 -27.312 -2.34 1 98.12 320 ILE A O 1
ATOM 2613 N N . GLU A 1 321 ? 3.404 -28.031 -4.441 1 98.44 321 GLU A N 1
ATOM 2614 C CA . GLU A 1 321 ? 3.408 -26.719 -5.074 1 98.44 321 GLU A CA 1
ATOM 2615 C C . GLU A 1 321 ? 2.23 -26.562 -6.035 1 98.44 321 GLU A C 1
ATOM 2617 O O . GLU A 1 321 ? 2.158 -27.25 -7.051 1 98.44 321 GLU A O 1
ATOM 2622 N N . ILE A 1 322 ? 1.302 -25.734 -5.656 1 98.69 322 ILE A N 1
ATOM 2623 C CA . ILE A 1 322 ? 0.186 -25.406 -6.539 1 98.69 322 ILE A CA 1
ATOM 2624 C C . ILE A 1 322 ? 0.626 -24.375 -7.566 1 98.69 322 ILE A C 1
ATOM 2626 O O . ILE A 1 322 ? 1.092 -23.281 -7.203 1 98.69 322 ILE A O 1
ATOM 2630 N N . ARG A 1 323 ? 0.381 -24.641 -8.875 1 97.62 323 ARG A N 1
ATOM 2631 C CA . ARG A 1 323 ? 0.982 -23.828 -9.93 1 97.62 323 ARG A CA 1
ATOM 2632 C C . ARG A 1 323 ? -0.081 -23.297 -10.883 1 97.62 323 ARG A C 1
ATOM 2634 O O . ARG A 1 323 ? 0.24 -22.828 -11.977 1 97.62 323 ARG A O 1
ATOM 2641 N N . CYS A 1 324 ? -1.321 -23.312 -10.477 1 97.06 324 CYS A N 1
ATOM 2642 C CA . CYS A 1 324 ? -2.365 -22.953 -11.43 1 97.06 324 CYS A CA 1
ATOM 2643 C C . CYS A 1 324 ? -3.027 -21.641 -11.047 1 97.06 324 CYS A C 1
ATOM 2645 O O . CYS A 1 324 ? -4.176 -21.375 -11.414 1 97.06 324 CYS A O 1
ATOM 2647 N N . LEU A 1 325 ? -2.346 -20.797 -10.273 1 98.12 325 LEU A N 1
ATOM 2648 C CA . LEU A 1 325 ? -2.904 -19.516 -9.859 1 98.12 325 LEU A CA 1
ATOM 2649 C C . LEU A 1 325 ? -2.438 -18.406 -10.781 1 98.12 325 LEU A C 1
ATOM 2651 O O . LEU A 1 325 ? -1.252 -18.312 -11.109 1 98.12 325 LEU A O 1
ATOM 2655 N N . ASP A 1 326 ? -3.406 -17.625 -11.211 1 98.56 326 ASP A N 1
ATOM 2656 C CA . ASP A 1 326 ? -3.117 -16.406 -11.969 1 98.56 326 ASP A CA 1
ATOM 2657 C C . ASP A 1 326 ? -2.797 -15.234 -11.039 1 98.56 326 ASP A C 1
ATOM 2659 O O . ASP A 1 326 ? -3.156 -15.258 -9.859 1 98.56 326 ASP A O 1
ATOM 2663 N N . ILE A 1 327 ? -2.098 -14.297 -11.602 1 98.56 327 ILE A N 1
ATOM 2664 C CA . ILE A 1 327 ? -2.008 -13.008 -10.922 1 98.56 327 ILE A CA 1
ATOM 2665 C C . ILE A 1 327 ? -3.379 -12.336 -10.914 1 98.56 327 ILE A C 1
ATOM 2667 O O . ILE A 1 327 ? -4.043 -12.25 -11.945 1 98.56 327 ILE A O 1
ATOM 2671 N N . GLU A 1 328 ? -3.785 -11.961 -9.789 1 96.75 328 GLU A N 1
ATOM 2672 C CA . GLU A 1 328 ? -5.074 -11.281 -9.688 1 96.75 328 GLU A CA 1
ATOM 2673 C C . GLU A 1 328 ? -4.902 -9.766 -9.719 1 96.75 328 GLU A C 1
ATOM 2675 O O . GLU A 1 328 ? -4.355 -9.172 -8.789 1 96.75 328 GLU A O 1
ATOM 2680 N N . PRO A 1 329 ? -5.477 -9.117 -10.672 1 94.31 329 PRO A N 1
ATOM 2681 C CA . PRO A 1 329 ? -5.254 -7.688 -10.883 1 94.31 329 PRO A CA 1
ATOM 2682 C C . PRO A 1 329 ? -5.762 -6.832 -9.727 1 94.31 329 PRO A C 1
ATOM 2684 O O . PRO A 1 329 ? -5.215 -5.758 -9.461 1 94.31 329 PRO A O 1
ATOM 2687 N N . GLU A 1 330 ? -6.762 -7.242 -9.078 1 92.06 330 GLU A N 1
ATOM 2688 C CA . GLU A 1 330 ? -7.359 -6.441 -8.008 1 92.06 330 GLU A CA 1
ATOM 2689 C C . GLU A 1 330 ? -6.445 -6.371 -6.793 1 92.06 330 GLU A C 1
ATOM 2691 O O . GLU A 1 330 ? -6.586 -5.477 -5.953 1 92.06 330 GLU A O 1
ATOM 2696 N N . SER A 1 331 ? -5.574 -7.277 -6.715 1 94.88 331 SER A N 1
ATOM 2697 C CA . SER A 1 331 ? -4.59 -7.281 -5.641 1 94.88 331 SER A CA 1
ATOM 2698 C C . SER A 1 331 ? -3.344 -6.492 -6.027 1 94.88 331 SER A C 1
ATOM 2700 O O . SER A 1 331 ? -2.795 -6.684 -7.113 1 94.88 331 SER A O 1
ATOM 2702 N N . PRO A 1 332 ? -2.889 -5.633 -5.098 1 93.94 332 PRO A N 1
ATOM 2703 C CA . PRO A 1 332 ? -1.688 -4.863 -5.438 1 93.94 332 PRO A CA 1
ATOM 2704 C C . PRO A 1 332 ? -0.448 -5.742 -5.586 1 93.94 332 PRO A C 1
ATOM 2706 O O . PRO A 1 332 ? 0.516 -5.348 -6.25 1 93.94 332 PRO A O 1
ATOM 2709 N N . THR A 1 333 ? -0.461 -6.938 -4.992 1 96.25 333 THR A N 1
ATOM 2710 C CA . THR A 1 333 ? 0.668 -7.852 -5.133 1 96.25 333 THR A CA 1
ATOM 2711 C C . THR A 1 333 ? 0.349 -8.953 -6.133 1 96.25 333 THR A C 1
ATOM 2713 O O . THR A 1 333 ? 1.217 -9.766 -6.473 1 96.25 333 THR A O 1
ATOM 2716 N N . GLY A 1 334 ? -0.844 -9.047 -6.531 1 97.31 334 GLY A N 1
ATOM 2717 C CA . GLY A 1 334 ? -1.258 -10.055 -7.492 1 97.31 334 GLY A CA 1
ATOM 2718 C C . GLY A 1 334 ? -1.761 -11.328 -6.84 1 97.31 334 GLY A C 1
ATOM 2719 O O . GLY A 1 334 ? -2.135 -12.281 -7.527 1 97.31 334 GLY A O 1
ATOM 2720 N N . VAL A 1 335 ? -1.796 -11.352 -5.52 1 97.06 335 VAL A N 1
ATOM 2721 C CA . VAL A 1 335 ? -2.207 -12.562 -4.82 1 97.06 335 VAL A CA 1
ATOM 2722 C C . VAL A 1 335 ? -3.371 -12.258 -3.881 1 97.06 335 VAL A C 1
ATOM 2724 O O . VAL A 1 335 ? -3.34 -11.258 -3.154 1 97.06 335 VAL A O 1
ATOM 2727 N N . SER A 1 336 ? -4.34 -13.07 -3.898 1 95.31 336 SER A N 1
ATOM 2728 C CA . SER A 1 336 ? -5.504 -12.945 -3.029 1 95.31 336 SER A CA 1
ATOM 2729 C C . SER A 1 336 ? -5.426 -13.914 -1.856 1 95.31 336 SER A C 1
ATOM 2731 O O . SER A 1 336 ? -5.254 -15.125 -2.051 1 95.31 336 SER A O 1
ATOM 2733 N N . LYS A 1 337 ? -5.652 -13.445 -0.698 1 95.25 337 LYS A N 1
ATOM 2734 C CA . LYS A 1 337 ? -5.652 -14.297 0.484 1 95.25 337 LYS A CA 1
ATOM 2735 C C . LYS A 1 337 ? -6.793 -15.312 0.431 1 95.25 337 LYS A C 1
ATOM 2737 O O . LYS A 1 337 ? -6.629 -16.469 0.824 1 95.25 337 LYS A O 1
ATOM 2742 N N . SER A 1 338 ? -7.926 -14.82 -0.051 1 96.56 338 SER A N 1
ATOM 2743 C CA . SER A 1 338 ? -9.094 -15.695 -0.125 1 96.56 338 SER A CA 1
ATOM 2744 C C . SER A 1 338 ? -8.844 -16.859 -1.076 1 96.56 338 SER A C 1
ATOM 2746 O O . SER A 1 338 ? -9.297 -17.984 -0.822 1 96.56 338 SER A O 1
ATOM 2748 N N . SER A 1 339 ? -8.156 -16.609 -2.158 1 97.69 339 SER A N 1
ATOM 2749 C CA . SER A 1 339 ? -7.816 -17.688 -3.088 1 97.69 339 SER A CA 1
ATOM 2750 C C . SER A 1 339 ? -6.918 -18.719 -2.426 1 97.69 339 SER A C 1
ATOM 2752 O O . SER A 1 339 ? -7.133 -19.922 -2.588 1 97.69 339 SER A O 1
ATOM 2754 N N . LEU A 1 340 ? -5.941 -18.281 -1.678 1 97.94 340 LEU A N 1
ATOM 2755 C CA . LEU A 1 340 ? -5.035 -19.188 -0.981 1 97.94 340 LEU A CA 1
ATOM 2756 C C . LEU A 1 340 ? -5.781 -19.984 0.079 1 97.94 340 LEU A C 1
ATOM 2758 O O . LEU A 1 340 ? -5.559 -21.188 0.221 1 97.94 340 LEU A O 1
ATOM 2762 N N . ALA A 1 341 ? -6.664 -19.312 0.774 1 97.38 341 ALA A N 1
ATOM 2763 C CA . ALA A 1 341 ? -7.445 -19.984 1.811 1 97.38 341 ALA A CA 1
ATOM 2764 C C . ALA A 1 341 ? -8.336 -21.062 1.213 1 97.38 341 ALA A C 1
ATOM 2766 O O . ALA A 1 341 ? -8.484 -22.141 1.788 1 97.38 341 ALA A O 1
ATOM 2767 N N . TYR A 1 342 ? -8.938 -20.734 0.148 1 98.44 342 TYR A N 1
ATOM 2768 C CA . TYR A 1 342 ? -9.781 -21.719 -0.528 1 98.44 342 TYR A CA 1
ATOM 2769 C C . TYR A 1 342 ? -8.977 -22.953 -0.925 1 98.44 342 TYR A C 1
ATOM 2771 O O . TYR A 1 342 ? -9.414 -24.078 -0.694 1 98.44 342 TYR A O 1
ATOM 2779 N N . ILE A 1 343 ? -7.832 -22.75 -1.47 1 98.5 343 ILE A N 1
ATOM 2780 C CA . ILE A 1 343 ? -6.973 -23.844 -1.894 1 98.5 343 ILE A CA 1
ATOM 2781 C C . ILE A 1 343 ? -6.531 -24.656 -0.676 1 98.5 343 ILE A C 1
ATOM 2783 O O . ILE A 1 343 ? -6.52 -25.891 -0.714 1 98.5 343 ILE A O 1
ATOM 2787 N N . GLN A 1 344 ? -6.168 -23.938 0.37 1 97.12 344 GLN A N 1
ATOM 2788 C CA . GLN A 1 344 ? -5.809 -24.641 1.601 1 97.12 344 GLN A CA 1
ATOM 2789 C C . GLN A 1 344 ? -6.926 -25.578 2.047 1 97.12 344 GLN A C 1
ATOM 2791 O O . GLN A 1 344 ? -6.66 -26.703 2.453 1 97.12 344 GLN A O 1
ATOM 2796 N N . MET A 1 345 ? -8.164 -25.109 1.966 1 97.44 345 MET A N 1
ATOM 2797 C CA . MET A 1 345 ? -9.297 -25.922 2.4 1 97.44 345 MET A CA 1
ATOM 2798 C C . MET A 1 345 ? -9.5 -27.109 1.464 1 97.44 345 MET A C 1
ATOM 2800 O O . MET A 1 345 ? -9.883 -28.203 1.906 1 97.44 345 MET A O 1
ATOM 2804 N N . ILE A 1 346 ? -9.242 -26.922 0.194 1 98.25 346 ILE A N 1
ATOM 2805 C CA . ILE A 1 346 ? -9.32 -28.031 -0.75 1 98.25 346 ILE A CA 1
ATOM 2806 C C . ILE A 1 346 ? -8.266 -29.094 -0.403 1 98.25 346 ILE A C 1
ATOM 2808 O O . ILE A 1 346 ? -8.547 -30.281 -0.445 1 98.25 346 ILE A O 1
ATOM 2812 N N . LEU A 1 347 ? -7.098 -28.672 -0.072 1 97.5 347 LEU A N 1
ATOM 2813 C CA . LEU A 1 347 ? -6.016 -29.578 0.285 1 97.5 347 LEU A CA 1
ATOM 2814 C C . LEU A 1 347 ? -6.352 -30.344 1.562 1 97.5 347 LEU A C 1
ATOM 2816 O O . LEU A 1 347 ? -6.094 -31.547 1.657 1 97.5 347 LEU A O 1
ATOM 2820 N N . LEU A 1 348 ? -6.902 -29.641 2.49 1 94.88 348 LEU A N 1
ATOM 2821 C CA . LEU A 1 348 ? -7.312 -30.297 3.732 1 94.88 348 LEU A CA 1
ATOM 2822 C C . LEU A 1 348 ? -8.43 -31.297 3.477 1 94.88 348 LEU A C 1
ATOM 2824 O O . LEU A 1 348 ? -8.43 -32.406 4.043 1 94.88 348 LEU A O 1
ATOM 2828 N N . ASP A 1 349 ? -9.336 -30.906 2.65 1 95.69 349 ASP A N 1
ATOM 2829 C CA . ASP A 1 349 ? -10.383 -31.844 2.262 1 95.69 349 ASP A CA 1
ATOM 2830 C C . ASP A 1 349 ? -9.789 -33.062 1.563 1 95.69 349 ASP A C 1
ATOM 2832 O O . ASP A 1 349 ? -10.266 -34.188 1.755 1 95.69 349 ASP A O 1
ATOM 2836 N N . GLY A 1 350 ? -8.82 -32.812 0.755 1 95.38 350 GLY A N 1
ATOM 2837 C CA . GLY A 1 350 ? -8.172 -33.875 -0.002 1 95.38 350 GLY A CA 1
ATOM 2838 C C . GLY A 1 350 ? -7.547 -34.938 0.878 1 95.38 350 GLY A C 1
ATOM 2839 O O . GLY A 1 350 ? -7.512 -36.125 0.505 1 95.38 350 GLY A O 1
ATOM 2840 N N . ILE A 1 351 ? -7.008 -34.531 1.982 1 92.56 351 ILE A N 1
ATOM 2841 C CA . ILE A 1 351 ? -6.371 -35.5 2.865 1 92.56 351 ILE A CA 1
ATOM 2842 C C . ILE A 1 351 ? -7.438 -36.281 3.627 1 92.56 351 ILE A C 1
ATOM 2844 O O . ILE A 1 351 ? -7.199 -37.406 4.047 1 92.56 351 ILE A O 1
ATOM 2848 N N . LEU A 1 352 ? -8.633 -35.75 3.758 1 90.62 352 LEU A N 1
ATOM 2849 C CA . LEU A 1 352 ? -9.68 -36.344 4.582 1 90.62 352 LEU A CA 1
ATOM 2850 C C . LEU A 1 352 ? -10.562 -37.281 3.752 1 90.62 352 LEU A C 1
ATOM 2852 O O . LEU A 1 352 ? -11.312 -38.094 4.305 1 90.62 352 LEU A O 1
ATOM 2856 N N . ARG A 1 353 ? -10.438 -37.25 2.475 1 92.75 353 ARG A N 1
ATOM 2857 C CA . ARG A 1 353 ? -11.305 -38.031 1.591 1 92.75 353 ARG A CA 1
ATOM 2858 C C . ARG A 1 353 ? -10.539 -39.188 0.965 1 92.75 353 ARG A C 1
ATOM 2860 O O . ARG A 1 353 ? -9.32 -39.125 0.835 1 92.75 353 ARG A O 1
ATOM 2867 N N . PRO A 1 354 ? -11.344 -40.219 0.567 1 94.38 354 PRO A N 1
ATOM 2868 C CA . PRO A 1 354 ? -10.688 -41.281 -0.21 1 94.38 354 PRO A CA 1
ATOM 2869 C C . PRO A 1 354 ? -10.109 -40.781 -1.529 1 94.38 354 PRO A C 1
ATOM 2871 O O . PRO A 1 354 ? -10.695 -39.875 -2.16 1 94.38 354 PRO A O 1
ATOM 2874 N N . SER A 1 355 ? -9.023 -41.406 -1.886 1 96.69 355 SER A N 1
ATOM 2875 C CA . SER A 1 355 ? -8.32 -40.938 -3.086 1 96.69 355 SER A CA 1
ATOM 2876 C C . SER A 1 355 ? -7.934 -42.125 -3.967 1 96.69 355 SER A C 1
ATOM 2878 O O . SER A 1 355 ? -6.766 -42.531 -4.012 1 96.69 355 SER A O 1
ATOM 2880 N N . PRO A 1 356 ? -8.938 -42.625 -4.672 1 96.75 356 PRO A N 1
ATOM 2881 C CA . PRO A 1 356 ? -8.602 -43.719 -5.582 1 96.75 356 PRO A CA 1
ATOM 2882 C C . PRO A 1 356 ? -7.582 -43.312 -6.645 1 96.75 356 PRO A C 1
ATOM 2884 O O . PRO A 1 356 ? -7.488 -42.125 -6.992 1 96.75 356 PRO A O 1
ATOM 2887 N N . PRO A 1 357 ? -6.793 -44.312 -7.148 1 97.69 357 PRO A N 1
ATOM 2888 C CA . PRO A 1 357 ? -5.848 -44 -8.219 1 97.69 357 PRO A CA 1
ATOM 2889 C C . PRO A 1 357 ? -6.531 -43.375 -9.438 1 97.69 357 PRO A C 1
ATOM 2891 O O . PRO A 1 357 ? -7.66 -43.75 -9.773 1 97.69 357 PRO A O 1
ATOM 2894 N N . ILE A 1 358 ? -5.887 -42.531 -10.008 1 97.25 358 ILE A N 1
ATOM 2895 C CA . ILE A 1 358 ? -6.367 -41.969 -11.258 1 97.25 358 ILE A CA 1
ATOM 2896 C C . ILE A 1 358 ? -5.863 -42.781 -12.43 1 97.25 358 ILE A C 1
ATOM 2898 O O . ILE A 1 358 ? -4.664 -42.812 -12.727 1 97.25 358 ILE A O 1
ATOM 2902 N N . LEU A 1 359 ? -6.781 -43.406 -13.023 1 95.44 359 LEU A N 1
ATOM 2903 C CA . LEU A 1 359 ? -6.465 -44.188 -14.195 1 95.44 359 LEU A CA 1
ATOM 2904 C C . LEU A 1 359 ? -6.789 -43.438 -15.484 1 95.44 359 LEU A C 1
ATOM 2906 O O . LEU A 1 359 ? -7.312 -42.312 -15.43 1 95.44 359 LEU A O 1
ATOM 2910 N N . GLU A 1 360 ? -6.523 -44.031 -16.609 1 94.06 360 GLU A N 1
ATOM 2911 C CA . GLU A 1 360 ? -6.535 -43.344 -17.906 1 94.06 360 GLU A CA 1
ATOM 2912 C C . GLU A 1 360 ? -7.906 -42.719 -18.203 1 94.06 360 GLU A C 1
ATOM 2914 O O . GLU A 1 360 ? -8 -41.594 -18.672 1 94.06 360 GLU A O 1
ATOM 2919 N N . PRO A 1 361 ? -8.984 -43.469 -17.953 1 94.38 361 PRO A N 1
ATOM 2920 C CA . PRO A 1 361 ? -10.289 -42.844 -18.25 1 94.38 361 PRO A CA 1
ATOM 2921 C C . PRO A 1 361 ? -10.555 -41.594 -17.406 1 94.38 361 PRO A C 1
ATOM 2923 O O . PRO A 1 361 ? -11.094 -40.625 -17.922 1 94.38 361 PRO A O 1
ATOM 2926 N N . GLU A 1 362 ? -10.195 -41.656 -16.172 1 95.69 362 GLU A N 1
ATOM 2927 C CA . GLU A 1 362 ? -10.406 -40.5 -15.32 1 95.69 362 GLU A CA 1
ATOM 2928 C C . GLU A 1 362 ? -9.461 -39.375 -15.688 1 95.69 362 GLU A C 1
ATOM 2930 O O . GLU A 1 362 ? -9.82 -38.188 -15.602 1 95.69 362 GLU A O 1
ATOM 2935 N N . LYS A 1 363 ? -8.258 -39.719 -16.031 1 94.88 363 LYS A N 1
ATOM 2936 C CA . LYS A 1 363 ? -7.305 -38.719 -16.5 1 94.88 363 LYS A CA 1
ATOM 2937 C C . LYS A 1 363 ? -7.871 -37.906 -17.656 1 94.88 363 LYS A C 1
ATOM 2939 O O . LYS A 1 363 ? -7.754 -36.688 -17.688 1 94.88 363 LYS A O 1
ATOM 2944 N N . LYS A 1 364 ? -8.461 -38.562 -18.594 1 93.88 364 LYS A N 1
ATOM 2945 C CA . LYS A 1 364 ? -9.07 -37.938 -19.766 1 93.88 364 LYS A CA 1
ATOM 2946 C C . LYS A 1 364 ? -10.242 -37.031 -19.344 1 93.88 364 LYS A C 1
ATOM 2948 O O . LYS A 1 364 ? -10.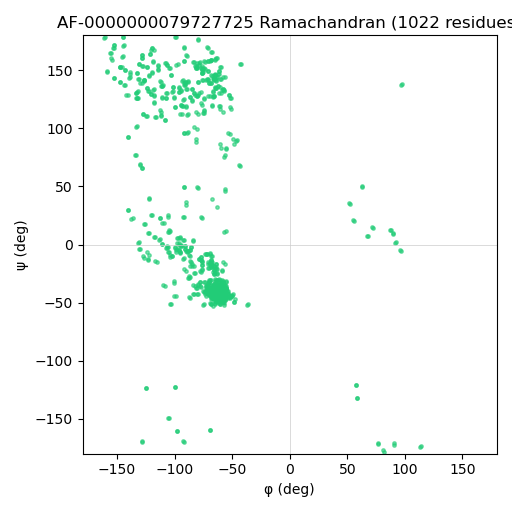422 -35.938 -19.891 1 93.88 364 LYS A O 1
ATOM 2953 N N . ARG A 1 365 ? -10.992 -37.531 -18.438 1 96.5 365 ARG A N 1
ATOM 2954 C CA . ARG A 1 365 ? -12.141 -36.75 -17.953 1 96.5 365 ARG A CA 1
ATOM 2955 C C . ARG A 1 365 ? -11.68 -35.5 -17.234 1 96.5 365 ARG A C 1
ATOM 2957 O O . ARG A 1 365 ? -12.25 -34.406 -17.453 1 96.5 365 ARG A O 1
ATOM 2964 N N . ILE A 1 366 ? -10.703 -35.625 -16.391 1 96.25 366 ILE A N 1
ATOM 2965 C CA . ILE A 1 366 ? -10.172 -34.469 -15.664 1 96.25 366 ILE A CA 1
ATOM 2966 C C . ILE A 1 366 ? -9.641 -33.438 -16.656 1 96.25 366 ILE A C 1
ATOM 2968 O O . ILE A 1 366 ? -9.898 -32.25 -16.5 1 96.25 366 ILE A O 1
ATOM 2972 N N . ARG A 1 367 ? -8.945 -33.875 -17.656 1 94.62 367 ARG A N 1
ATOM 2973 C CA . ARG A 1 367 ? -8.406 -33 -18.688 1 94.62 367 ARG A CA 1
ATOM 2974 C C . ARG A 1 367 ? -9.523 -32.25 -19.422 1 94.62 367 ARG A C 1
ATOM 2976 O O . ARG A 1 367 ? -9.43 -31.062 -19.672 1 94.62 367 ARG A O 1
ATOM 2983 N N . GLU A 1 368 ? -10.5 -33 -19.766 1 96 368 GLU A N 1
ATOM 2984 C CA . GLU A 1 368 ? -11.625 -32.406 -20.484 1 96 368 GLU A CA 1
ATOM 2985 C C . GLU A 1 368 ? -12.359 -31.391 -19.609 1 96 368 GLU A C 1
ATOM 2987 O O . GLU A 1 368 ? -12.695 -30.297 -20.078 1 96 368 GLU A O 1
ATOM 2992 N N . ASN A 1 369 ? -12.656 -31.75 -18.391 1 98 369 ASN A N 1
ATOM 2993 C CA . ASN A 1 369 ? -13.336 -30.844 -17.484 1 98 369 ASN A CA 1
ATOM 2994 C C . ASN A 1 369 ? -12.508 -29.578 -17.234 1 98 369 ASN A C 1
ATOM 2996 O O . ASN A 1 369 ? -13.062 -28.484 -17.141 1 98 369 ASN A O 1
ATOM 3000 N N . THR A 1 370 ? -11.203 -29.766 -17.109 1 97.06 370 THR A N 1
ATOM 3001 C CA . THR A 1 370 ? -10.312 -28.625 -16.938 1 97.06 370 THR A CA 1
ATOM 3002 C C . THR A 1 370 ? -10.352 -27.719 -18.156 1 97.06 370 THR A C 1
ATOM 3004 O O . THR A 1 370 ? -10.445 -26.484 -18.016 1 97.06 370 THR A O 1
ATOM 3007 N N . ARG A 1 371 ? -10.297 -28.297 -19.312 1 95.88 371 ARG A N 1
ATOM 3008 C CA . ARG A 1 371 ? -10.375 -27.531 -20.562 1 95.88 371 ARG A CA 1
ATOM 3009 C C . ARG A 1 371 ? -11.68 -26.734 -20.625 1 95.88 371 ARG A C 1
ATOM 3011 O O . ARG A 1 371 ? -11.664 -25.547 -20.969 1 95.88 371 ARG A O 1
ATOM 3018 N N . ARG A 1 372 ? -12.734 -27.359 -20.297 1 97.69 372 ARG A N 1
ATOM 3019 C CA . ARG A 1 372 ? -14.039 -26.703 -20.312 1 97.69 372 ARG A CA 1
ATOM 3020 C C . ARG A 1 372 ? -14.07 -25.531 -19.328 1 97.69 372 ARG A C 1
ATOM 3022 O O . ARG A 1 372 ? -14.586 -24.453 -19.641 1 97.69 372 ARG A O 1
ATOM 3029 N N . ALA A 1 373 ? -13.562 -25.781 -18.156 1 98.31 373 ALA A N 1
ATOM 3030 C CA . ALA A 1 373 ? -13.539 -24.734 -17.141 1 98.31 373 ALA A CA 1
ATOM 3031 C C . ALA A 1 373 ? -12.672 -23.562 -17.578 1 98.31 373 ALA A C 1
ATOM 3033 O O . ALA A 1 373 ? -12.977 -22.406 -17.281 1 98.31 373 ALA A O 1
ATOM 3034 N N . ILE A 1 374 ? -11.586 -23.812 -18.281 1 97.62 374 ILE A N 1
ATOM 3035 C CA . ILE A 1 374 ? -10.656 -22.797 -18.734 1 97.62 374 ILE A CA 1
ATOM 3036 C C . ILE A 1 374 ? -11.32 -21.938 -19.812 1 97.62 374 ILE A C 1
ATOM 3038 O O . ILE A 1 374 ? -11.367 -20.703 -19.688 1 97.62 374 ILE A O 1
ATOM 3042 N N . TRP A 1 375 ? -11.883 -22.516 -20.781 1 97 375 TRP A N 1
ATOM 3043 C CA . TRP A 1 375 ? -12.336 -21.797 -21.969 1 97 375 TRP A CA 1
ATOM 3044 C C . TRP A 1 375 ? -13.758 -21.281 -21.797 1 97 375 TRP A C 1
ATOM 3046 O O . TRP A 1 375 ? -14.133 -20.266 -22.375 1 97 375 TRP A O 1
ATOM 3056 N N . GLU A 1 376 ? -14.555 -22.031 -20.953 1 97.75 376 GLU A N 1
ATOM 3057 C CA . GLU A 1 376 ? -15.977 -21.719 -20.891 1 97.75 376 GLU A CA 1
ATOM 3058 C C . GLU A 1 376 ? -16.484 -21.719 -19.453 1 97.75 376 GLU A C 1
ATOM 3060 O O . GLU A 1 376 ? -17.688 -21.891 -19.219 1 97.75 376 GLU A O 1
ATOM 3065 N N . GLY A 1 377 ? -15.648 -21.531 -18.562 1 98.31 377 GLY A N 1
ATOM 3066 C CA . GLY A 1 377 ? -16.031 -21.641 -17.156 1 98.31 377 GLY A CA 1
ATOM 3067 C C . GLY A 1 377 ? -17.188 -20.75 -16.766 1 98.31 377 GLY A C 1
ATOM 3068 O O . GLY A 1 377 ? -18.031 -21.125 -15.969 1 98.31 377 GLY A O 1
ATOM 3069 N N . ARG A 1 378 ? -17.234 -19.531 -17.312 1 98.31 378 ARG A N 1
ATOM 3070 C CA . ARG A 1 378 ? -18.25 -18.562 -16.922 1 98.31 378 ARG A CA 1
ATOM 3071 C C . ARG A 1 378 ? -19.469 -18.641 -17.828 1 98.31 378 ARG A C 1
ATOM 3073 O O . ARG A 1 378 ? -20.406 -17.844 -17.703 1 98.31 378 ARG A O 1
ATOM 3080 N N . LYS A 1 379 ? -19.516 -19.578 -18.766 1 98 379 LYS A N 1
ATOM 3081 C CA . LYS A 1 379 ? -20.656 -19.75 -19.672 1 98 379 LYS A CA 1
ATOM 3082 C C . LYS A 1 379 ? -21.859 -20.297 -18.922 1 98 379 LYS A C 1
ATOM 3084 O O . LYS A 1 379 ? -21.766 -21.344 -18.266 1 98 379 LYS A O 1
ATOM 3089 N N . PRO A 1 380 ? -23 -19.594 -19.078 1 96.69 380 PRO A N 1
ATOM 3090 C CA . PRO A 1 380 ? -24.203 -20.141 -18.453 1 96.69 380 PRO A CA 1
ATOM 3091 C C . PRO A 1 380 ? -24.562 -21.531 -18.953 1 96.69 380 PRO A C 1
ATOM 3093 O O . PRO A 1 380 ? -24.531 -21.797 -20.156 1 96.69 380 PRO A O 1
ATOM 3096 N N . GLY A 1 381 ? -24.797 -22.438 -18.047 1 96.56 381 GLY A N 1
ATOM 3097 C CA . GLY A 1 381 ? -25.266 -23.766 -18.391 1 96.56 381 GLY A CA 1
ATOM 3098 C C . GLY A 1 381 ? -24.125 -24.734 -18.688 1 96.56 381 GLY A C 1
ATOM 3099 O O . GLY A 1 381 ? -24.375 -25.844 -19.188 1 96.5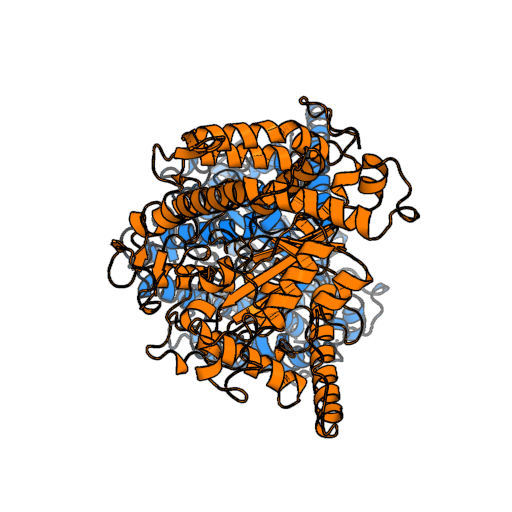6 381 GLY A O 1
ATOM 3100 N N . LEU A 1 382 ? -22.922 -24.406 -18.391 1 97.88 382 LEU A N 1
ATOM 3101 C CA . LEU A 1 382 ? -21.797 -25.297 -18.656 1 97.88 382 LEU A CA 1
ATOM 3102 C C . LEU A 1 382 ? -21.953 -26.609 -17.906 1 97.88 382 LEU A C 1
ATOM 3104 O O . LEU A 1 382 ? -22.344 -26.625 -16.734 1 97.88 382 LEU A O 1
ATOM 3108 N N . SER A 1 383 ? -21.672 -27.688 -18.672 1 97.56 383 SER A N 1
ATOM 3109 C CA . SER A 1 383 ? -21.641 -29 -18.062 1 97.56 383 SER A CA 1
ATOM 3110 C C . SER A 1 383 ? -20.25 -29.609 -18.094 1 97.56 383 SER A C 1
ATOM 3112 O O . SER A 1 383 ? -19.469 -29.328 -19 1 97.56 383 SER A O 1
ATOM 3114 N N . ILE A 1 384 ? -19.953 -30.422 -17.125 1 96.69 384 ILE A N 1
ATOM 3115 C CA . ILE A 1 384 ? -18.719 -31.188 -17.094 1 96.69 384 ILE A CA 1
ATOM 3116 C C . ILE A 1 384 ? -19.031 -32.688 -17.109 1 96.69 384 ILE A C 1
ATOM 3118 O O . ILE A 1 384 ? -20.172 -33.094 -16.922 1 96.69 384 ILE A O 1
ATOM 3122 N N . VAL A 1 385 ? -17.984 -33.438 -17.344 1 96.62 385 VAL A N 1
ATOM 3123 C CA . VAL A 1 385 ? -18.156 -34.875 -17.547 1 96.62 385 VAL A CA 1
ATOM 3124 C C . VAL A 1 385 ? -18 -35.594 -16.203 1 96.62 385 VAL A C 1
ATOM 3126 O O . VAL A 1 385 ? -17 -35.406 -15.508 1 96.62 385 VAL A O 1
ATOM 3129 N N . GLY A 1 386 ? -19 -36.375 -15.852 1 92.56 386 GLY A N 1
ATOM 3130 C CA . GLY A 1 386 ? -18.953 -37.188 -14.664 1 92.56 386 GLY A CA 1
ATOM 3131 C C . GLY A 1 386 ? -18.562 -38.625 -14.953 1 92.56 386 GLY A C 1
ATOM 3132 O O . GLY A 1 386 ? -17.953 -38.938 -15.984 1 92.56 386 GLY A O 1
ATOM 3133 N N . GLU A 1 387 ? -18.922 -39.469 -13.938 1 87.12 387 GLU A N 1
ATOM 3134 C CA . GLU A 1 387 ? -18.672 -40.906 -14.141 1 87.12 387 GLU A CA 1
ATOM 3135 C C . GLU A 1 387 ? -19.484 -41.438 -15.305 1 87.12 387 GLU A C 1
ATOM 3137 O O . GLU A 1 387 ? -20.641 -41.062 -15.5 1 87.12 387 GLU A O 1
ATOM 3142 N N . GLU A 1 388 ? -18.953 -42.344 -16.062 1 86.12 388 GLU A N 1
ATOM 3143 C CA . GLU A 1 388 ? -19.562 -43.031 -17.188 1 86.12 388 GLU A CA 1
ATOM 3144 C C . GLU A 1 388 ? -20.094 -42.031 -18.234 1 86.12 388 GLU A C 1
ATOM 3146 O O . GLU A 1 388 ? -21.109 -42.281 -18.875 1 86.12 388 GLU A O 1
ATOM 3151 N N . GLY A 1 389 ? -19.547 -40.812 -18.172 1 87 389 GLY A N 1
ATOM 3152 C CA . GLY A 1 389 ? -19.859 -39.844 -19.219 1 87 389 GLY A CA 1
ATOM 3153 C C . GLY A 1 389 ? -21.078 -39 -18.906 1 87 389 GLY A C 1
ATOM 3154 O O . GLY A 1 389 ? -21.516 -38.219 -19.734 1 87 389 GLY A O 1
ATOM 3155 N N . ALA A 1 390 ? -21.578 -39.062 -17.797 1 91.25 390 ALA A N 1
ATOM 3156 C CA . ALA A 1 390 ? -22.75 -38.281 -17.406 1 91.25 390 ALA A CA 1
ATOM 3157 C C . ALA A 1 390 ? -22.438 -36.781 -17.422 1 91.25 390 ALA A C 1
ATOM 3159 O O . ALA A 1 390 ? -21.328 -36.375 -17.078 1 91.25 390 ALA A O 1
ATOM 3160 N N . GLU A 1 391 ? -23.375 -36.062 -17.859 1 95.06 391 GLU A N 1
ATOM 3161 C CA . GLU A 1 391 ? -23.234 -34.594 -17.844 1 95.06 391 GLU A CA 1
ATOM 3162 C C . GLU A 1 391 ? -23.672 -34.031 -16.5 1 95.06 391 GLU A C 1
ATOM 3164 O O . GLU A 1 391 ? -24.781 -34.312 -16.016 1 95.06 391 GLU A O 1
ATOM 3169 N N . ILE A 1 392 ? -22.828 -33.281 -15.914 1 96.62 392 ILE A N 1
ATOM 3170 C CA . ILE A 1 392 ? -23.062 -32.688 -14.609 1 96.62 392 ILE A CA 1
ATOM 3171 C C . ILE A 1 392 ? -23.047 -31.156 -14.727 1 96.62 392 ILE A C 1
ATOM 3173 O O . ILE A 1 392 ? -22.172 -30.594 -15.383 1 96.62 392 ILE A O 1
ATOM 3177 N N . ASP A 1 393 ? -24.031 -30.531 -14.125 1 97.69 393 ASP A N 1
ATOM 3178 C CA . ASP A 1 393 ? -24.031 -29.062 -14.094 1 97.69 393 ASP A CA 1
ATOM 3179 C C . ASP A 1 393 ? -22.812 -28.531 -13.352 1 97.69 393 ASP A C 1
ATOM 3181 O O . ASP A 1 393 ? -22.641 -28.797 -12.164 1 97.69 393 ASP A O 1
ATOM 3185 N N . PHE A 1 394 ? -22.016 -27.797 -13.984 1 98.31 394 PHE A N 1
ATOM 3186 C CA . PHE A 1 394 ? -20.734 -27.344 -13.461 1 98.31 394 PHE A CA 1
ATOM 3187 C C . PHE A 1 394 ? -20.922 -26.422 -12.258 1 98.31 394 PHE A C 1
ATOM 3189 O O . PHE A 1 394 ? -20.297 -26.609 -11.219 1 98.31 394 PHE A O 1
ATOM 3196 N N . THR A 1 395 ? -21.781 -25.391 -12.398 1 98.06 395 THR A N 1
ATOM 3197 C CA . THR A 1 395 ? -22.016 -24.391 -11.359 1 98.06 395 THR A CA 1
ATOM 3198 C C . THR A 1 395 ? -22.594 -25.031 -10.109 1 98.06 395 THR A C 1
ATOM 3200 O O . THR A 1 395 ? -22.156 -24.75 -8.992 1 98.06 395 THR A O 1
ATOM 3203 N N . ARG A 1 396 ? -23.578 -25.891 -10.312 1 97.62 396 ARG A N 1
ATOM 3204 C CA . ARG A 1 396 ? -24.188 -26.562 -9.18 1 97.62 396 ARG A CA 1
ATOM 3205 C C . ARG A 1 396 ? -23.188 -27.453 -8.453 1 97.62 396 ARG A C 1
ATOM 3207 O O . ARG A 1 396 ? -23.109 -27.438 -7.227 1 97.62 396 ARG A O 1
ATOM 3214 N N . ALA A 1 397 ? -22.438 -28.234 -9.195 1 97.75 397 ALA A N 1
ATOM 3215 C CA . ALA A 1 397 ? -21.438 -29.141 -8.617 1 97.75 397 ALA A CA 1
ATOM 3216 C C . ALA A 1 397 ? -20.391 -28.359 -7.828 1 97.75 397 ALA A C 1
ATOM 3218 O O . ALA A 1 397 ? -20 -28.766 -6.734 1 97.75 397 ALA A O 1
ATOM 3219 N N . GLY A 1 398 ? -19.922 -27.25 -8.438 1 98.44 398 GLY A N 1
ATOM 3220 C CA . GLY A 1 398 ? -18.938 -26.422 -7.762 1 98.44 398 GLY A CA 1
ATOM 3221 C C . GLY A 1 398 ? -19.453 -25.797 -6.484 1 98.44 398 GLY A C 1
ATOM 3222 O O . GLY A 1 398 ? -18.766 -25.766 -5.469 1 98.44 398 GLY A O 1
ATOM 3223 N N . ALA A 1 399 ? -20.656 -25.266 -6.547 1 98.56 399 ALA A N 1
ATOM 3224 C CA . ALA A 1 399 ? -21.281 -24.656 -5.375 1 98.56 399 ALA A CA 1
ATOM 3225 C C . ALA A 1 399 ? -21.469 -25.672 -4.262 1 98.56 399 ALA A C 1
ATOM 3227 O O . ALA A 1 399 ? -21.203 -25.391 -3.092 1 98.56 399 ALA A O 1
ATOM 3228 N N . GLU A 1 400 ? -21.922 -26.844 -4.633 1 98.38 400 GLU A N 1
ATOM 3229 C CA . GLU A 1 400 ? -22.141 -27.906 -3.65 1 98.38 400 GLU A CA 1
ATOM 3230 C C . GLU A 1 400 ? -20.828 -28.328 -2.99 1 98.38 400 GLU A C 1
ATOM 3232 O O . GLU A 1 400 ? -20.781 -28.531 -1.776 1 98.38 400 GLU A O 1
ATOM 3237 N N . TYR A 1 401 ? -19.844 -28.469 -3.77 1 98.25 401 TYR A N 1
ATOM 3238 C CA . TYR A 1 401 ? -18.531 -28.812 -3.211 1 98.25 401 TYR A CA 1
ATOM 3239 C C . TYR A 1 401 ? -18.047 -27.719 -2.26 1 98.25 401 TYR A C 1
ATOM 3241 O O . TYR A 1 401 ? -17.562 -28.016 -1.163 1 98.25 401 TYR A O 1
ATOM 3249 N N . THR A 1 402 ? -18.141 -26.469 -2.715 1 98.81 402 THR A N 1
ATOM 3250 C CA . THR A 1 402 ? -17.719 -25.328 -1.893 1 98.81 402 THR A CA 1
ATOM 3251 C C . THR A 1 402 ? -18.469 -25.312 -0.564 1 98.81 402 THR A C 1
ATOM 3253 O O . THR A 1 402 ? -17.875 -25.094 0.49 1 98.81 402 THR A O 1
ATOM 3256 N N . GLU A 1 403 ? -19.734 -25.609 -0.614 1 98.5 403 GLU A 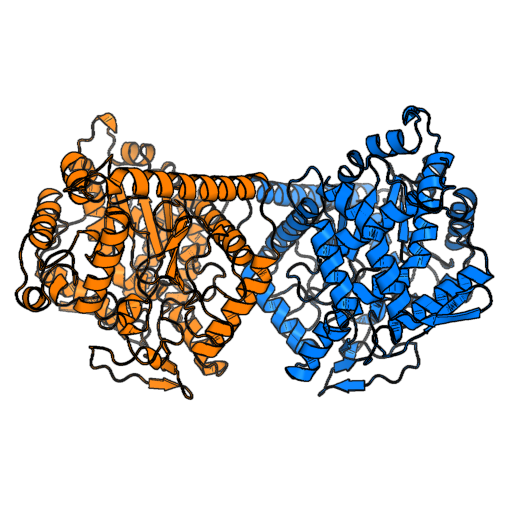N 1
ATOM 3257 C CA . GLU A 1 403 ? -20.547 -25.688 0.595 1 98.5 403 GLU A CA 1
ATOM 3258 C C . GLU A 1 403 ? -20.062 -26.812 1.515 1 98.5 403 GLU A C 1
ATOM 3260 O O . GLU A 1 403 ? -20.094 -26.672 2.738 1 98.5 403 GLU A O 1
ATOM 3265 N N . SER A 1 404 ? -19.656 -27.844 0.932 1 98.06 404 SER A N 1
ATOM 3266 C CA . SER A 1 404 ? -19.25 -29.016 1.691 1 98.06 404 SER A CA 1
ATOM 3267 C C . SER A 1 404 ? -17.969 -28.75 2.488 1 98.06 404 SER A C 1
ATOM 3269 O O . SER A 1 404 ? -17.625 -29.5 3.395 1 98.06 404 SER A O 1
ATOM 3271 N N . LEU A 1 405 ? -17.281 -27.625 2.266 1 97.94 405 LEU A N 1
ATOM 3272 C CA . LEU A 1 405 ? -16.016 -27.328 2.918 1 97.94 405 LEU A CA 1
ATOM 3273 C C . LEU A 1 405 ? -16.25 -26.578 4.23 1 97.94 405 LEU A C 1
ATOM 3275 O O . LEU A 1 405 ? -15.305 -26.344 4.992 1 97.94 405 LEU A O 1
ATOM 3279 N N . PHE A 1 406 ? -17.438 -26.203 4.57 1 97.12 406 PHE A N 1
ATOM 3280 C CA . PHE A 1 406 ? -17.734 -25.344 5.711 1 97.12 406 PHE A CA 1
ATOM 3281 C C . PHE A 1 406 ? -17.266 -25.984 7.012 1 97.12 406 PHE A C 1
ATOM 3283 O O . PHE A 1 406 ? -16.734 -25.297 7.891 1 97.12 406 PHE A O 1
ATOM 3290 N N . PRO A 1 407 ? -17.422 -27.344 7.199 1 94.38 407 PRO A N 1
ATOM 3291 C CA . PRO A 1 407 ? -16.906 -27.922 8.43 1 94.38 407 PRO A CA 1
ATOM 3292 C C . PRO A 1 407 ? -15.406 -27.703 8.609 1 94.38 407 PRO A C 1
ATOM 3294 O O . PRO A 1 407 ? -14.938 -27.484 9.727 1 94.38 407 PRO A O 1
ATOM 3297 N N . ILE A 1 408 ? -14.664 -27.734 7.551 1 94.06 408 ILE A N 1
ATOM 3298 C CA . ILE A 1 408 ? -13.234 -27.469 7.598 1 94.06 408 ILE A CA 1
ATOM 3299 C C . ILE A 1 408 ? -12.984 -26.016 7.957 1 94.06 408 ILE A C 1
ATOM 3301 O O . ILE A 1 408 ? -12.141 -25.703 8.797 1 94.06 408 ILE A O 1
ATOM 3305 N N . ALA A 1 409 ? -13.734 -25.109 7.285 1 96.12 409 ALA A N 1
ATOM 3306 C CA . ALA A 1 409 ? -13.609 -23.672 7.551 1 96.12 409 ALA A CA 1
ATOM 3307 C C . ALA A 1 409 ? -13.883 -23.359 9.023 1 96.12 409 ALA A C 1
ATOM 3309 O O . ALA A 1 409 ? -13.164 -22.578 9.641 1 96.12 409 ALA A O 1
ATOM 3310 N N . GLU A 1 410 ? -14.859 -23.953 9.555 1 94 410 GLU A N 1
ATOM 3311 C CA . GLU A 1 410 ? -15.242 -23.734 10.945 1 94 410 GLU A CA 1
ATOM 3312 C C . GLU A 1 410 ? -14.133 -24.188 11.898 1 94 410 GLU A C 1
ATOM 3314 O O . GLU A 1 410 ? -13.852 -23.5 12.891 1 94 410 GLU A O 1
ATOM 3319 N N . GLU A 1 411 ? -13.555 -25.297 11.555 1 89.69 411 GLU A N 1
ATOM 3320 C CA . GLU A 1 411 ? -12.469 -25.812 12.383 1 89.69 411 GLU A CA 1
ATOM 3321 C C . GLU A 1 411 ? -11.25 -24.891 12.32 1 89.69 411 GLU A C 1
ATOM 3323 O O . GLU A 1 411 ? -10.547 -24.703 13.312 1 89.69 411 GLU A O 1
ATOM 3328 N N . LEU A 1 412 ? -10.93 -24.453 11.148 1 91.31 412 LEU A N 1
ATOM 3329 C CA . LEU A 1 412 ? -9.781 -23.562 10.977 1 91.31 412 LEU A CA 1
ATOM 3330 C C . LEU A 1 412 ? -9.992 -22.25 11.703 1 91.31 412 LEU A C 1
ATOM 3332 O O . LEU A 1 412 ? -9.039 -21.641 12.195 1 91.31 412 LEU A O 1
ATOM 3336 N N . ASP A 1 413 ? -11.211 -21.797 11.75 1 92.12 413 ASP A N 1
ATOM 3337 C CA . ASP A 1 413 ? -11.539 -20.516 12.359 1 92.12 413 ASP A CA 1
ATOM 3338 C C . ASP A 1 413 ? -11.695 -20.641 13.875 1 92.12 413 ASP A C 1
ATOM 3340 O O . ASP A 1 413 ? -11.656 -19.641 14.594 1 92.12 413 ASP A O 1
ATOM 3344 N N . ARG A 1 414 ? -12 -21.766 14.391 1 86.19 414 ARG A N 1
ATOM 3345 C CA . ARG A 1 414 ? -12.461 -22.031 15.75 1 86.19 414 ARG A CA 1
ATOM 3346 C C . ARG A 1 414 ? -11.547 -21.375 16.781 1 86.19 414 ARG A C 1
ATOM 3348 O O . ARG A 1 414 ? -12.031 -20.781 17.75 1 86.19 414 ARG A O 1
ATOM 3355 N N . HIS A 1 415 ? -10.195 -21.422 16.656 1 76.25 415 HIS A N 1
ATOM 3356 C CA . HIS A 1 415 ? -9.336 -20.938 17.734 1 76.25 415 HIS A CA 1
ATOM 3357 C C . HIS A 1 415 ? -8.727 -19.578 17.391 1 76.25 415 HIS A C 1
ATOM 3359 O O . HIS A 1 415 ? -7.895 -19.062 18.141 1 76.25 415 HIS A O 1
ATOM 3365 N N . SER A 1 416 ? -9.164 -18.984 16.406 1 76.19 416 SER A N 1
ATOM 3366 C CA . SER A 1 416 ? -8.547 -17.719 16.016 1 76.19 416 SER A CA 1
ATOM 3367 C C . SER A 1 416 ? -9.422 -16.531 16.406 1 76.19 416 SER A C 1
ATOM 3369 O O . SER A 1 416 ? -8.938 -15.398 16.469 1 76.19 416 SER A O 1
ATOM 3371 N N . GLY A 1 417 ? -10.648 -16.812 16.844 1 75.12 417 GLY A N 1
ATOM 3372 C CA . GLY A 1 417 ? -11.562 -15.727 17.141 1 75.12 417 GLY A CA 1
ATOM 3373 C C . GLY A 1 417 ? -11.992 -14.961 15.891 1 75.12 417 GLY A C 1
ATOM 3374 O O . GLY A 1 417 ? -12.672 -13.938 15.992 1 75.12 417 GLY A O 1
ATOM 3375 N N . ARG A 1 418 ? -11.641 -15.414 14.688 1 83.19 418 ARG A N 1
ATOM 3376 C CA . ARG A 1 418 ? -11.992 -14.789 13.414 1 83.19 418 ARG A CA 1
ATOM 3377 C C . ARG A 1 418 ? -12.812 -15.75 12.555 1 83.19 418 ARG A C 1
ATOM 3379 O O . ARG A 1 418 ? -13.047 -16.891 12.938 1 83.19 418 ARG A O 1
ATOM 3386 N N . THR A 1 419 ? -13.375 -15.18 11.477 1 92.94 419 THR A N 1
ATOM 3387 C CA . THR A 1 419 ? -14.18 -15.984 10.562 1 92.94 419 THR A CA 1
ATOM 3388 C C . THR A 1 419 ? -13.617 -15.906 9.141 1 92.94 419 THR A C 1
ATOM 3390 O O . THR A 1 419 ? -14.375 -15.852 8.172 1 92.94 419 THR A O 1
ATOM 3393 N N . PHE A 1 420 ? -12.336 -15.93 9.062 1 92.5 420 PHE A N 1
ATOM 3394 C CA . PHE A 1 420 ? -11.648 -15.703 7.797 1 92.5 420 PHE A CA 1
ATOM 3395 C C . PHE A 1 420 ? -11.992 -16.797 6.789 1 92.5 420 PHE A C 1
ATOM 3397 O O . PHE A 1 420 ? -12.336 -16.5 5.645 1 92.5 420 PHE A O 1
ATOM 3404 N N . TYR A 1 421 ? -11.93 -18.047 7.172 1 96.25 421 TYR A N 1
ATOM 3405 C CA . TYR A 1 421 ? -12.156 -19.156 6.258 1 96.25 421 TYR A CA 1
ATOM 3406 C C . TYR A 1 421 ? -13.633 -19.297 5.906 1 96.25 421 TYR A C 1
ATOM 3408 O O . TYR A 1 421 ? -13.984 -19.531 4.75 1 96.25 421 TYR A O 1
ATOM 3416 N N . GLN A 1 422 ? -14.453 -19.109 6.898 1 97.31 422 GLN A N 1
ATOM 3417 C CA . GLN A 1 422 ? -15.891 -19.125 6.633 1 97.31 422 GLN A CA 1
ATOM 3418 C C . GLN A 1 422 ? -16.297 -17.984 5.695 1 97.31 422 GLN A C 1
ATOM 3420 O O . GLN A 1 422 ? -17.078 -18.188 4.766 1 97.31 422 GLN A O 1
ATOM 3425 N N . ASP A 1 423 ? -15.727 -16.828 5.961 1 96.62 423 ASP A N 1
ATOM 3426 C CA . ASP A 1 423 ? -15.992 -15.688 5.098 1 96.62 423 ASP A CA 1
ATOM 3427 C C . ASP A 1 423 ? -15.5 -15.945 3.676 1 96.62 423 ASP A C 1
ATOM 3429 O O . ASP A 1 423 ? -16.125 -15.516 2.709 1 96.62 423 ASP A O 1
ATOM 3433 N N . THR A 1 424 ? -14.391 -16.578 3.547 1 97.56 424 THR A N 1
ATOM 3434 C CA . THR A 1 424 ? -13.852 -16.953 2.24 1 97.56 424 THR A CA 1
ATOM 3435 C C . THR A 1 424 ? -14.836 -17.812 1.47 1 97.56 424 THR A C 1
ATOM 3437 O O . THR A 1 424 ? -15.102 -17.578 0.292 1 97.56 424 THR A O 1
ATOM 3440 N N . LEU A 1 425 ? -15.383 -18.812 2.127 1 98.62 425 LEU A N 1
ATOM 3441 C CA . LEU A 1 425 ? -16.328 -19.703 1.456 1 98.62 425 LEU A CA 1
ATOM 3442 C C . LEU A 1 425 ? -17.594 -18.953 1.041 1 98.62 425 LEU A C 1
ATOM 3444 O O . LEU A 1 425 ? -18.141 -19.219 -0.027 1 98.62 425 LEU A O 1
ATOM 3448 N N . SER A 1 426 ? -17.969 -18.047 1.918 1 98.12 426 SER A N 1
ATOM 3449 C CA . SER A 1 426 ? -19.125 -17.234 1.565 1 98.12 426 SER A CA 1
ATOM 3450 C C . SER A 1 426 ? -18.859 -16.406 0.304 1 98.12 426 SER A C 1
ATOM 3452 O O . SER A 1 426 ? -19.719 -16.312 -0.574 1 98.12 426 SER A O 1
ATOM 3454 N N . THR A 1 427 ? -17.734 -15.898 0.234 1 97.25 427 THR A N 1
ATOM 3455 C CA . THR A 1 427 ? -17.328 -15.125 -0.936 1 97.25 427 THR A CA 1
ATOM 3456 C C . THR A 1 427 ? -17.25 -16.016 -2.172 1 97.25 427 THR A C 1
ATOM 3458 O O . THR A 1 427 ? -17.672 -15.609 -3.262 1 97.25 427 THR A O 1
ATOM 3461 N N . MET A 1 428 ? -16.703 -17.234 -2.012 1 98.69 428 MET A N 1
ATOM 3462 C CA . MET A 1 428 ? -16.609 -18.156 -3.137 1 98.69 428 MET A CA 1
ATOM 3463 C C . MET A 1 428 ? -17.984 -18.547 -3.631 1 98.69 428 MET A C 1
ATOM 3465 O O . MET A 1 428 ? -18.203 -18.688 -4.836 1 98.69 428 MET A O 1
ATOM 3469 N N . LEU A 1 429 ? -18.891 -18.719 -2.742 1 98.75 429 LEU A N 1
ATOM 3470 C CA . LEU A 1 429 ? -20.25 -19.109 -3.113 1 98.75 429 LEU A CA 1
ATOM 3471 C C . LEU A 1 429 ? -20.938 -18 -3.908 1 98.75 429 LEU A C 1
ATOM 3473 O O . LEU A 1 429 ? -21.734 -18.281 -4.809 1 98.75 429 LEU A O 1
ATOM 3477 N N . GLU A 1 430 ? -20.609 -16.781 -3.572 1 98.25 430 GLU A N 1
ATOM 3478 C CA . GLU A 1 430 ? -21.141 -15.664 -4.355 1 98.25 430 GLU A CA 1
ATOM 3479 C C . GLU A 1 430 ? -20.641 -15.719 -5.797 1 98.25 430 GLU A C 1
ATOM 3481 O O . GLU A 1 430 ? -21.359 -15.352 -6.723 1 98.25 430 GLU A O 1
ATOM 3486 N N . LYS A 1 431 ? -19.422 -16.188 -5.977 1 98.44 431 LYS A N 1
ATOM 3487 C CA . LYS A 1 431 ? -18.828 -16.281 -7.312 1 98.44 431 LYS A CA 1
ATOM 3488 C C . LYS A 1 431 ? -19.531 -17.375 -8.125 1 98.44 431 LYS A C 1
ATOM 3490 O O . LYS A 1 431 ? -19.641 -17.266 -9.352 1 98.44 431 LYS A O 1
ATOM 3495 N N . TRP A 1 432 ? -19.984 -18.406 -7.484 1 98.5 432 TRP A N 1
ATOM 3496 C CA . TRP A 1 432 ? -20.75 -19.438 -8.172 1 98.5 432 TRP A CA 1
ATOM 3497 C C . TRP A 1 432 ? -22.109 -18.938 -8.594 1 98.5 432 TRP A C 1
ATOM 3499 O O . TRP A 1 432 ? -22.641 -19.344 -9.633 1 98.5 432 TRP A O 1
ATOM 3509 N N . ARG A 1 433 ? -22.641 -18.016 -7.82 1 97.75 433 ARG A N 1
ATOM 3510 C CA . ARG A 1 433 ? -23.953 -17.469 -8.102 1 97.75 433 ARG A CA 1
ATOM 3511 C C . ARG A 1 433 ? -23.875 -16.406 -9.203 1 97.75 433 ARG A C 1
ATOM 3513 O O . ARG A 1 433 ? -24.828 -16.234 -9.969 1 97.75 433 ARG A O 1
ATOM 3520 N N . ASP A 1 434 ? -22.781 -15.695 -9.195 1 98.06 434 ASP A N 1
ATOM 3521 C CA . ASP A 1 434 ? -22.578 -14.617 -10.156 1 98.06 434 ASP A CA 1
ATOM 3522 C C . ASP A 1 434 ? -21.203 -14.688 -10.789 1 98.06 434 ASP A C 1
ATOM 3524 O O . ASP A 1 434 ? -20.219 -14.188 -10.219 1 98.06 434 ASP A O 1
ATOM 3528 N N . PRO A 1 435 ? -21.172 -15.195 -12.016 1 97.88 435 PRO A N 1
ATOM 3529 C CA . PRO A 1 435 ? -19.875 -15.32 -12.68 1 97.88 435 PRO A CA 1
ATOM 3530 C C . PRO A 1 435 ? -19.141 -13.984 -12.82 1 97.88 435 PRO A C 1
ATOM 3532 O O . PRO A 1 435 ? -17.922 -13.953 -12.93 1 97.88 435 PRO A O 1
ATOM 3535 N N . GLY A 1 436 ? -19.875 -12.922 -12.781 1 97.31 436 GLY A N 1
ATOM 3536 C CA . GLY A 1 436 ? -19.281 -11.602 -12.875 1 97.31 436 GLY A CA 1
ATOM 3537 C C . GLY A 1 436 ? -18.438 -11.234 -11.664 1 97.31 436 GLY A C 1
ATOM 3538 O O . GLY A 1 436 ? -17.641 -10.289 -11.719 1 97.31 436 GLY A O 1
ATOM 3539 N N . LYS A 1 437 ? -18.562 -11.992 -10.617 1 97.38 437 LYS A N 1
ATOM 3540 C CA . LYS A 1 437 ? -17.812 -11.711 -9.383 1 97.38 437 LYS A CA 1
ATOM 3541 C C . LYS A 1 437 ? -16.531 -12.523 -9.32 1 97.38 437 LYS A C 1
ATOM 3543 O O . LYS A 1 437 ? -15.703 -12.312 -8.422 1 97.38 437 LYS A O 1
ATOM 3548 N N . THR A 1 438 ? -16.328 -13.445 -10.266 1 98.31 438 THR A N 1
ATOM 3549 C CA . THR A 1 438 ? -15.055 -14.148 -10.352 1 98.31 438 THR A CA 1
ATOM 3550 C C . THR A 1 438 ? -13.945 -13.203 -10.797 1 98.31 438 THR A C 1
ATOM 3552 O O . THR A 1 438 ? -14.219 -12.133 -11.344 1 98.31 438 THR A O 1
ATOM 3555 N N . PRO A 1 439 ? -12.711 -13.5 -10.531 1 98.12 439 PRO A N 1
ATOM 3556 C CA . PRO A 1 439 ? -11.625 -12.617 -10.961 1 98.12 439 PRO A CA 1
ATOM 3557 C C . PRO A 1 439 ? -11.633 -12.367 -12.469 1 98.12 439 PRO A C 1
ATOM 3559 O O . PRO A 1 439 ? -11.445 -11.227 -12.906 1 98.12 439 PRO A O 1
ATOM 3562 N N . SER A 1 440 ? -11.859 -13.406 -13.281 1 98.5 440 SER A N 1
ATOM 3563 C CA . SER A 1 440 ? -11.922 -13.219 -14.727 1 98.5 440 SER A CA 1
ATOM 3564 C C . SER A 1 440 ? -13.141 -12.391 -15.125 1 98.5 440 SER A C 1
ATOM 3566 O O . SER A 1 440 ? -13.078 -11.57 -16.047 1 98.5 440 SER A O 1
ATOM 3568 N N . GLY A 1 441 ? -14.242 -12.633 -14.453 1 98.25 441 GLY A N 1
ATOM 3569 C CA . GLY A 1 441 ? -15.438 -11.844 -14.711 1 98.25 441 GLY A CA 1
ATOM 3570 C C . GLY A 1 441 ? -15.266 -10.367 -14.391 1 98.25 441 GLY A C 1
ATOM 3571 O O . GLY A 1 441 ? -15.633 -9.508 -15.188 1 98.25 441 GLY A O 1
ATOM 3572 N N . ARG A 1 442 ? -14.727 -10.133 -13.25 1 96.81 442 ARG A N 1
ATOM 3573 C CA . ARG A 1 442 ? -14.477 -8.758 -12.828 1 96.81 442 ARG A CA 1
ATOM 3574 C C . ARG A 1 442 ? -13.5 -8.062 -13.773 1 96.81 442 ARG A C 1
ATOM 3576 O O . ARG A 1 442 ? -13.664 -6.887 -14.094 1 96.81 442 ARG A O 1
ATOM 3583 N N . PHE A 1 443 ? -12.523 -8.75 -14.164 1 97.81 443 PHE A N 1
ATOM 3584 C CA . PHE A 1 443 ? -11.516 -8.211 -15.07 1 97.81 443 PHE A CA 1
ATOM 3585 C C . PHE A 1 443 ? -12.141 -7.824 -16.406 1 97.81 443 PHE A C 1
ATOM 3587 O O . PHE A 1 443 ? -11.898 -6.723 -16.906 1 97.81 443 PHE A O 1
ATOM 3594 N N . LEU A 1 444 ? -12.914 -8.68 -16.953 1 97.56 444 LEU A N 1
ATOM 3595 C CA . LEU A 1 444 ? -13.555 -8.406 -18.234 1 97.56 444 LEU A CA 1
ATOM 3596 C C . LEU A 1 444 ? -14.539 -7.246 -18.109 1 97.56 444 LEU A C 1
ATOM 3598 O O . LEU A 1 444 ? -14.672 -6.441 -19.047 1 97.56 444 LEU A O 1
ATOM 3602 N N . LYS A 1 445 ? -15.227 -7.293 -17.016 1 96 445 LYS A N 1
ATOM 3603 C CA . LYS A 1 445 ? -16.141 -6.184 -16.781 1 96 445 LYS A CA 1
ATOM 3604 C C . LYS A 1 445 ? -15.414 -4.848 -16.797 1 96 445 LYS A C 1
ATOM 3606 O O . LYS A 1 445 ? -15.883 -3.883 -17.406 1 96 445 LYS A O 1
ATOM 3611 N N . ARG A 1 446 ? -14.312 -4.777 -16.172 1 94.38 446 ARG A N 1
ATOM 3612 C CA . ARG A 1 446 ? -13.523 -3.551 -16.141 1 94.38 446 ARG A CA 1
ATOM 3613 C C . ARG A 1 446 ? -13.039 -3.168 -17.531 1 94.38 446 ARG A C 1
ATOM 3615 O O . ARG A 1 446 ? -13.102 -1.999 -17.922 1 94.38 446 ARG A O 1
ATOM 3622 N N . LEU A 1 447 ? -12.586 -4.102 -18.266 1 97.12 447 LEU A N 1
ATOM 3623 C CA . LEU A 1 447 ? -12.086 -3.854 -19.609 1 97.12 447 LEU A CA 1
ATOM 3624 C C . LEU A 1 447 ? -13.195 -3.348 -20.531 1 97.12 447 LEU A C 1
ATOM 3626 O O . LEU A 1 447 ? -13.031 -2.332 -21.203 1 97.12 447 LEU A O 1
ATOM 3630 N N . LEU A 1 448 ? -14.289 -4.004 -20.453 1 97.25 448 LEU A N 1
ATOM 3631 C CA . LEU A 1 448 ? -15.336 -3.779 -21.453 1 97.25 448 LEU A CA 1
ATOM 3632 C C . LEU A 1 448 ? -16.25 -2.629 -21.031 1 97.25 448 LEU A C 1
ATOM 3634 O O . LEU A 1 448 ? -16.547 -1.744 -21.844 1 97.25 448 LEU A O 1
ATOM 3638 N N . GLU A 1 449 ? -16.641 -2.645 -19.781 1 94.81 449 GLU A N 1
ATOM 3639 C CA . GLU A 1 449 ? -17.594 -1.64 -19.328 1 94.81 449 GLU A CA 1
ATOM 3640 C C . GLU A 1 449 ? -16.922 -0.291 -19.109 1 94.81 449 GLU A C 1
ATOM 3642 O O . GLU A 1 449 ? -17.516 0.759 -19.359 1 94.81 449 GLU A O 1
ATOM 3647 N N . GLU A 1 450 ? -15.734 -0.294 -18.641 1 91 450 GLU A N 1
ATOM 3648 C CA . GLU A 1 450 ? -15.008 0.958 -18.453 1 91 450 GLU A CA 1
ATOM 3649 C C . GLU A 1 450 ? -14.195 1.316 -19.703 1 91 450 GLU A C 1
ATOM 3651 O O . GLU A 1 450 ? -13.492 2.324 -19.719 1 91 450 GLU A O 1
ATOM 3656 N N . ASP A 1 451 ? -14.234 0.493 -20.688 1 96 451 ASP A N 1
ATOM 3657 C CA . ASP A 1 451 ? -13.711 0.719 -22.031 1 96 451 ASP A CA 1
ATOM 3658 C C . ASP A 1 451 ? -12.195 0.912 -22 1 96 451 ASP A C 1
ATOM 3660 O O . ASP A 1 451 ? -11.68 1.887 -22.562 1 96 451 ASP A O 1
ATOM 3664 N N . TRP A 1 452 ? -11.492 0.029 -21.359 1 96.5 452 TRP A N 1
ATOM 3665 C CA . TRP A 1 452 ? -10.031 0.036 -21.281 1 96.5 452 TRP A CA 1
ATOM 3666 C C . TRP A 1 452 ? -9.43 -0.845 -22.375 1 96.5 452 TRP A C 1
ATOM 3668 O O . TRP A 1 452 ? -10 -1.883 -22.734 1 96.5 452 TRP A O 1
ATOM 3678 N N . GLU A 1 453 ? -8.305 -0.331 -22.938 1 97.56 453 GLU A N 1
ATOM 3679 C CA . GLU A 1 453 ? -7.391 -1.297 -23.547 1 97.56 453 GLU A CA 1
ATOM 3680 C C . GLU A 1 453 ? -6.691 -2.139 -22.484 1 97.56 453 GLU A C 1
ATOM 3682 O O . GLU A 1 453 ? -6.301 -1.625 -21.438 1 97.56 453 GLU A O 1
ATOM 3687 N N . PHE A 1 454 ? -6.531 -3.436 -22.828 1 98.62 454 PHE A N 1
ATOM 3688 C CA . PHE A 1 454 ? -5.805 -4.324 -21.938 1 98.62 454 PHE A CA 1
ATOM 3689 C C . PHE A 1 454 ? -4.48 -3.697 -21.5 1 98.62 454 PHE A C 1
ATOM 3691 O O . PHE A 1 454 ? -4.184 -3.619 -20.312 1 98.62 454 PHE A O 1
ATOM 3698 N N . ARG A 1 455 ? -3.703 -3.207 -22.453 1 98.62 455 ARG A N 1
ATOM 3699 C CA . ARG A 1 455 ? -2.393 -2.629 -22.172 1 98.62 455 ARG A CA 1
ATOM 3700 C C . ARG A 1 455 ? -2.521 -1.368 -21.328 1 98.62 455 ARG A C 1
ATOM 3702 O O . ARG A 1 455 ? -1.724 -1.145 -20.422 1 98.62 455 ARG A O 1
ATOM 3709 N N . ASP A 1 456 ? -3.496 -0.557 -21.562 1 98 456 ASP A N 1
ATOM 3710 C CA . ASP A 1 456 ? -3.65 0.705 -20.844 1 98 456 ASP A CA 1
ATOM 3711 C C . ASP A 1 456 ? -4.086 0.467 -19.406 1 98 456 ASP A C 1
ATOM 3713 O O . ASP A 1 456 ? -3.646 1.171 -18.484 1 98 456 ASP A O 1
ATOM 3717 N N . LEU A 1 457 ? -4.988 -0.509 -19.25 1 97.25 457 LEU A N 1
ATOM 3718 C CA . LEU A 1 457 ? -5.387 -0.854 -17.891 1 97.25 457 LEU A CA 1
ATOM 3719 C C . LEU A 1 457 ? -4.203 -1.394 -17.094 1 97.25 457 LEU A C 1
ATOM 3721 O O . LEU A 1 457 ? -4.035 -1.062 -15.922 1 97.25 457 LEU A O 1
ATOM 3725 N N . GLY A 1 458 ? -3.424 -2.24 -17.75 1 98.38 458 GLY A N 1
ATOM 3726 C CA . GLY A 1 458 ? -2.227 -2.746 -17.094 1 98.38 458 GLY A CA 1
ATOM 3727 C C . GLY A 1 458 ? -1.256 -1.651 -16.703 1 98.38 458 GLY A C 1
ATOM 3728 O O . GLY A 1 458 ? -0.734 -1.654 -15.578 1 98.38 458 GLY A O 1
ATOM 3729 N N . ILE A 1 459 ? -1.02 -0.735 -17.609 1 98.06 459 ILE A N 1
ATOM 3730 C CA . ILE A 1 459 ? -0.135 0.394 -17.344 1 98.06 459 ILE A CA 1
ATOM 3731 C C . ILE A 1 459 ? -0.682 1.21 -16.172 1 98.06 459 ILE A C 1
ATOM 3733 O O . ILE A 1 459 ? 0.067 1.589 -15.266 1 98.06 459 ILE A O 1
ATOM 3737 N N . HIS A 1 460 ? -1.922 1.396 -16.203 1 94.75 460 HIS A N 1
ATOM 3738 C CA . HIS A 1 460 ? -2.59 2.168 -15.164 1 94.75 460 HIS A CA 1
ATOM 3739 C C . HIS A 1 460 ? -2.402 1.523 -13.797 1 94.75 460 HIS A C 1
ATOM 3741 O O . HIS A 1 460 ? -2.002 2.193 -12.836 1 94.75 460 HIS A O 1
ATOM 3747 N N . LEU A 1 461 ? -2.678 0.292 -13.68 1 96.62 461 LEU A N 1
ATOM 3748 C CA . LEU A 1 461 ? -2.564 -0.414 -12.406 1 96.62 461 LEU A CA 1
ATOM 3749 C C . LEU A 1 461 ? -1.108 -0.497 -11.961 1 96.62 461 LEU A C 1
ATOM 3751 O O . LEU A 1 461 ? -0.811 -0.358 -10.773 1 96.62 461 LEU A O 1
ATOM 3755 N N . ALA A 1 462 ? -0.217 -0.727 -12.906 1 97.88 462 ALA A N 1
ATOM 3756 C CA . ALA A 1 462 ? 1.207 -0.779 -12.586 1 97.88 462 ALA A CA 1
ATOM 3757 C C . ALA A 1 462 ? 1.686 0.545 -11.992 1 97.88 462 ALA A C 1
ATOM 3759 O O . ALA A 1 462 ? 2.416 0.562 -11 1 97.88 462 ALA A O 1
ATOM 3760 N N . ARG A 1 463 ? 1.288 1.594 -12.617 1 95.19 463 ARG A N 1
ATOM 3761 C CA . ARG A 1 463 ? 1.666 2.932 -12.18 1 95.19 463 ARG A CA 1
ATOM 3762 C C . ARG A 1 463 ? 1.137 3.213 -10.773 1 95.19 463 ARG A C 1
ATOM 3764 O O . ARG A 1 463 ? 1.863 3.729 -9.922 1 95.19 463 ARG A O 1
ATOM 3771 N N . GLU A 1 464 ? -0.122 2.904 -10.539 1 93.94 464 GLU A N 1
ATOM 3772 C CA . GLU A 1 464 ? -0.744 3.168 -9.242 1 93.94 464 GLU A CA 1
ATOM 3773 C C . GLU A 1 464 ? -0.137 2.293 -8.156 1 93.94 464 GLU A C 1
ATOM 3775 O O . GLU A 1 464 ? 0.027 2.734 -7.016 1 93.94 464 GLU A O 1
ATOM 3780 N N . ASN A 1 465 ? 0.127 1.038 -8.5 1 96.5 465 ASN A N 1
ATOM 3781 C CA . ASN A 1 465 ? 0.825 0.186 -7.543 1 96.5 465 ASN A CA 1
ATOM 3782 C C . ASN A 1 465 ? 2.195 0.755 -7.184 1 96.5 465 ASN A C 1
ATOM 3784 O O . ASN A 1 465 ? 2.578 0.763 -6.012 1 96.5 465 ASN A O 1
ATOM 3788 N N . PHE A 1 466 ? 2.922 1.249 -8.188 1 96.5 466 PHE A N 1
ATOM 3789 C CA . PHE A 1 466 ? 4.23 1.854 -7.965 1 96.5 466 PHE A CA 1
ATOM 3790 C C . PHE A 1 466 ? 4.113 3.09 -7.082 1 96.5 466 PHE A C 1
ATOM 3792 O O . PHE A 1 466 ? 4.883 3.256 -6.133 1 96.5 466 PHE A O 1
ATOM 3799 N N . ARG A 1 467 ? 3.174 3.969 -7.375 1 92.94 467 ARG A N 1
ATOM 3800 C CA . ARG A 1 467 ? 2.955 5.188 -6.602 1 92.94 467 ARG A CA 1
ATOM 3801 C C . ARG A 1 467 ? 2.762 4.867 -5.121 1 92.94 467 ARG A C 1
ATOM 3803 O O . ARG A 1 467 ? 3.32 5.543 -4.258 1 92.94 467 ARG A O 1
ATOM 3810 N N . ASN A 1 468 ? 2.029 3.844 -4.859 1 93.81 468 ASN A N 1
ATOM 3811 C CA . ASN A 1 468 ? 1.77 3.449 -3.479 1 93.81 468 ASN A CA 1
ATOM 3812 C C . ASN A 1 468 ? 2.986 2.773 -2.85 1 93.81 468 ASN A C 1
ATOM 3814 O O . ASN A 1 468 ? 3.492 3.229 -1.822 1 93.81 468 ASN A O 1
ATOM 3818 N N . GLN A 1 469 ? 3.502 1.784 -3.535 1 94.81 469 GLN A N 1
ATOM 3819 C CA . GLN A 1 469 ? 4.523 0.914 -2.963 1 94.81 469 GLN A CA 1
ATOM 3820 C C . GLN A 1 469 ? 5.855 1.649 -2.818 1 94.81 469 GLN A C 1
ATOM 3822 O O . GLN A 1 469 ? 6.59 1.429 -1.855 1 94.81 469 GLN A O 1
ATOM 3827 N N . SER A 1 470 ? 6.18 2.527 -3.75 1 93.88 470 SER A N 1
ATOM 3828 C CA . SER A 1 470 ? 7.465 3.223 -3.736 1 93.88 470 SER A CA 1
ATOM 3829 C C . SER A 1 470 ? 7.547 4.207 -2.576 1 93.88 470 SER A C 1
ATOM 3831 O O . SER A 1 470 ? 8.641 4.641 -2.199 1 93.88 470 SER A O 1
ATOM 3833 N N . GLN A 1 471 ? 6.418 4.566 -1.97 1 91 471 GLN A N 1
ATOM 3834 C CA . GLN A 1 471 ? 6.391 5.559 -0.9 1 91 471 GLN A CA 1
ATOM 3835 C C . GLN A 1 471 ? 6.152 4.898 0.455 1 91 471 GLN A C 1
ATOM 3837 O O . GLN A 1 471 ? 6.184 5.566 1.491 1 91 471 GLN A O 1
ATOM 3842 N N . MET A 1 472 ? 5.953 3.637 0.474 1 91.12 472 MET A N 1
ATOM 3843 C CA . MET A 1 472 ? 5.719 2.916 1.722 1 91.12 472 MET A CA 1
ATOM 3844 C C . MET A 1 472 ? 7.035 2.588 2.416 1 91.12 472 MET A C 1
ATOM 3846 O O . MET A 1 472 ? 8.078 2.484 1.765 1 91.12 472 MET A O 1
ATOM 3850 N N . GLU A 1 473 ? 6.906 2.451 3.752 1 91.56 473 GLU A N 1
ATOM 3851 C CA . GLU A 1 473 ? 8.102 2.188 4.547 1 91.56 473 GLU A CA 1
ATOM 3852 C C . GLU A 1 473 ? 8.078 0.776 5.125 1 91.56 473 GLU A C 1
ATOM 3854 O O . GLU A 1 473 ? 7.035 0.295 5.562 1 91.56 473 GLU A O 1
ATOM 3859 N N . LEU A 1 474 ? 9.227 0.158 5.035 1 94.56 474 LEU A N 1
ATOM 3860 C CA . LEU A 1 474 ? 9.461 -1.1 5.738 1 94.56 474 LEU A CA 1
ATOM 3861 C C . LEU A 1 474 ? 10.078 -0.848 7.113 1 94.56 474 LEU A C 1
ATOM 3863 O O . LEU A 1 474 ? 10.625 0.226 7.367 1 94.56 474 LEU A O 1
ATOM 3867 N N . THR A 1 475 ? 9.93 -1.8 8.016 1 92.31 475 THR A N 1
ATOM 3868 C CA . THR A 1 475 ? 10.703 -1.711 9.25 1 92.31 475 THR A CA 1
ATOM 3869 C C . THR A 1 475 ? 12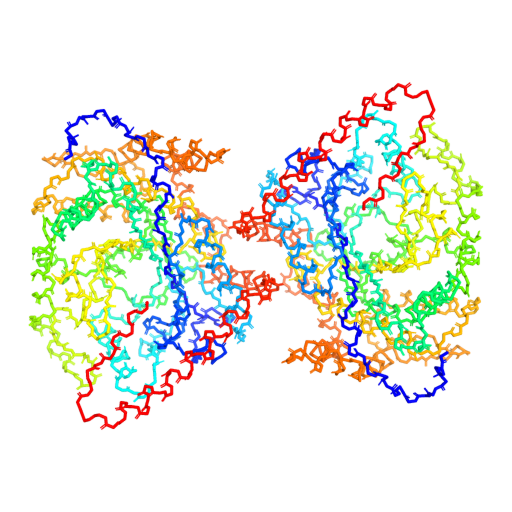.195 -1.754 8.961 1 92.31 475 THR A C 1
ATOM 3871 O O . THR A 1 475 ? 12.633 -2.363 7.98 1 92.31 475 THR A O 1
ATOM 3874 N N . PRO A 1 476 ? 12.945 -1.084 9.82 1 90.06 476 PRO A N 1
ATOM 3875 C CA . PRO A 1 476 ? 14.391 -1.147 9.617 1 90.06 476 PRO A CA 1
ATOM 3876 C C . PRO A 1 476 ? 14.922 -2.58 9.578 1 90.06 476 PRO A C 1
ATOM 3878 O O . PRO A 1 476 ? 15.828 -2.889 8.797 1 90.06 476 PRO A O 1
ATOM 3881 N N . GLY A 1 477 ? 14.344 -3.377 10.398 1 92.38 477 GLY A N 1
ATOM 3882 C CA . GLY A 1 477 ? 14.758 -4.77 10.414 1 92.38 477 GLY A CA 1
ATOM 3883 C C . GLY A 1 477 ? 14.539 -5.473 9.086 1 92.38 477 GLY A C 1
ATOM 3884 O O . GLY A 1 477 ? 15.414 -6.184 8.594 1 92.38 477 GLY A O 1
ATOM 3885 N N . LYS A 1 478 ? 13.375 -5.312 8.5 1 94.44 478 LYS A N 1
ATOM 3886 C CA . LYS A 1 478 ? 13.055 -5.949 7.223 1 94.44 478 LYS A CA 1
ATOM 3887 C C . LYS A 1 478 ? 13.906 -5.387 6.094 1 94.44 478 LYS A C 1
ATOM 3889 O O . LYS A 1 478 ? 14.414 -6.141 5.258 1 94.44 478 LYS A O 1
ATOM 3894 N N . TRP A 1 479 ? 14.062 -4.09 6.059 1 93.75 479 TRP A N 1
ATOM 3895 C CA . TRP A 1 479 ? 14.898 -3.457 5.039 1 93.75 479 TRP A CA 1
ATOM 3896 C C . TRP A 1 479 ? 16.328 -3.996 5.09 1 93.75 479 TRP A C 1
ATOM 3898 O O . TRP A 1 479 ? 16.891 -4.355 4.055 1 93.75 479 TRP A O 1
ATOM 3908 N N . ASN A 1 480 ? 16.844 -4.047 6.305 1 94.19 480 ASN A N 1
ATOM 3909 C CA . ASN A 1 480 ? 18.203 -4.535 6.496 1 94.19 480 ASN A CA 1
ATOM 3910 C C . ASN A 1 480 ? 18.344 -5.996 6.07 1 94.19 480 ASN A C 1
ATOM 3912 O O . ASN A 1 480 ? 19.375 -6.395 5.531 1 94.19 480 ASN A O 1
ATOM 3916 N N . SER A 1 481 ? 17.344 -6.742 6.312 1 96.94 481 SER A N 1
ATOM 3917 C CA . SER A 1 481 ? 17.359 -8.148 5.922 1 96.94 481 SER A CA 1
ATOM 3918 C C . SER A 1 481 ? 17.453 -8.297 4.406 1 96.94 481 SER A C 1
ATOM 3920 O O . SER A 1 481 ? 18.203 -9.133 3.902 1 96.94 481 SER A O 1
ATOM 3922 N N . PHE A 1 482 ? 16.672 -7.52 3.688 1 97.69 482 PHE A N 1
ATOM 3923 C CA . PHE A 1 482 ? 16.703 -7.586 2.23 1 97.69 482 PHE A CA 1
ATOM 3924 C C . PHE A 1 482 ? 18.031 -7.078 1.689 1 97.69 482 PHE A C 1
ATOM 3926 O O . PHE A 1 482 ? 18.578 -7.645 0.743 1 97.69 482 PHE A O 1
ATOM 3933 N N . GLU A 1 483 ? 18.578 -6.023 2.338 1 96.12 483 GLU A N 1
ATOM 3934 C CA . GLU A 1 483 ? 19.875 -5.496 1.922 1 96.12 483 GLU A CA 1
ATOM 3935 C C . GLU A 1 483 ? 20.984 -6.516 2.143 1 96.12 483 GLU A C 1
ATOM 3937 O O . GLU A 1 483 ? 21.875 -6.664 1.304 1 96.12 483 GLU A O 1
ATOM 3942 N N . LYS A 1 484 ? 20.922 -7.125 3.281 1 97.75 484 LYS A N 1
ATOM 3943 C CA . LYS A 1 484 ? 21.891 -8.164 3.576 1 97.75 484 LYS A CA 1
ATOM 3944 C C . LYS A 1 484 ? 21.844 -9.281 2.537 1 97.75 484 LYS A C 1
ATOM 3946 O O . LYS A 1 484 ? 22.875 -9.812 2.129 1 97.75 484 LYS A O 1
ATOM 3951 N N . GLU A 1 485 ? 20.641 -9.672 2.146 1 98.31 485 GLU A N 1
ATOM 3952 C CA . GLU A 1 485 ? 20.484 -10.703 1.132 1 98.31 485 GLU A CA 1
ATOM 3953 C C . GLU A 1 485 ? 21.062 -10.258 -0.209 1 98.31 485 GLU A C 1
ATOM 3955 O O . GLU A 1 485 ? 21.641 -11.062 -0.943 1 98.31 485 GLU A O 1
ATOM 3960 N N . VAL A 1 486 ? 20.859 -8.977 -0.556 1 98.19 486 VAL A N 1
ATOM 3961 C CA . VAL A 1 486 ? 21.422 -8.422 -1.781 1 98.19 486 VAL A CA 1
ATOM 3962 C C . VAL A 1 486 ? 22.938 -8.57 -1.764 1 98.19 486 VAL A C 1
ATOM 3964 O O . VAL A 1 486 ? 23.531 -9.094 -2.715 1 98.19 486 VAL A O 1
ATOM 3967 N N . HIS A 1 487 ? 23.578 -8.164 -0.648 1 98 487 HIS A N 1
ATOM 3968 C CA . HIS A 1 487 ? 25.016 -8.25 -0.516 1 98 487 HIS A CA 1
ATOM 3969 C C . HIS A 1 487 ? 25.5 -9.703 -0.564 1 98 487 HIS A C 1
ATOM 3971 O O . HIS A 1 487 ? 26.469 -10.016 -1.264 1 98 487 HIS A O 1
ATOM 3977 N N . ARG A 1 488 ? 24.812 -10.516 0.143 1 98.25 488 ARG A N 1
ATOM 3978 C CA . ARG A 1 488 ? 25.172 -11.938 0.165 1 98.25 488 ARG A CA 1
ATOM 3979 C C . ARG A 1 488 ? 25.094 -12.539 -1.234 1 98.25 488 ARG A C 1
ATOM 3981 O O . ARG A 1 488 ? 25.984 -13.305 -1.627 1 98.25 488 ARG A O 1
ATOM 3988 N N . SER A 1 489 ? 24.016 -12.266 -1.939 1 97.94 489 SER A N 1
ATOM 3989 C CA . SER A 1 489 ? 23.797 -12.852 -3.26 1 97.94 489 SER A CA 1
ATOM 3990 C C . SER A 1 489 ? 24.891 -12.43 -4.234 1 97.94 489 SER A C 1
ATOM 3992 O O . SER A 1 489 ? 25.344 -13.234 -5.062 1 97.94 489 SER A O 1
ATOM 3994 N N . VAL A 1 490 ? 25.344 -11.18 -4.156 1 97.25 490 VAL A N 1
ATOM 3995 C CA . VAL A 1 490 ? 26.391 -10.672 -5.031 1 97.25 490 VAL A CA 1
ATOM 3996 C C . VAL A 1 490 ? 27.719 -11.352 -4.703 1 97.25 490 VAL A C 1
ATOM 3998 O O . VAL A 1 490 ? 28.469 -11.742 -5.609 1 97.25 490 VAL A O 1
ATOM 4001 N N . GLU A 1 491 ? 28.016 -11.492 -3.42 1 97.62 491 GLU A N 1
ATOM 4002 C CA . GLU A 1 491 ? 29.234 -12.164 -2.99 1 97.62 491 GLU A CA 1
ATOM 4003 C C . GLU A 1 491 ? 29.25 -13.625 -3.43 1 97.62 491 GLU A C 1
ATOM 4005 O O . GLU A 1 491 ? 30.266 -14.148 -3.869 1 97.62 491 GLU A O 1
ATOM 4010 N N . GLU A 1 492 ? 28.141 -14.25 -3.246 1 96.62 492 GLU A N 1
ATOM 4011 C CA . GLU A 1 492 ? 28.031 -15.656 -3.641 1 96.62 492 GLU A CA 1
ATOM 4012 C C . GLU A 1 492 ? 28.234 -15.82 -5.145 1 96.62 492 GLU A C 1
ATOM 4014 O O . GLU A 1 492 ? 28.859 -16.781 -5.594 1 96.62 492 GLU A O 1
ATOM 4019 N N . LEU A 1 493 ? 27.641 -14.953 -5.918 1 95.56 493 LEU A N 1
ATOM 4020 C CA . LEU A 1 493 ? 27.844 -14.992 -7.363 1 95.56 493 LEU A CA 1
ATOM 4021 C C . LEU A 1 493 ? 29.328 -14.906 -7.711 1 95.56 493 LEU A C 1
ATOM 4023 O O . LEU A 1 493 ? 29.812 -15.648 -8.562 1 95.56 493 LEU A O 1
ATOM 4027 N N . ALA A 1 494 ? 30 -13.953 -7.098 1 95.44 494 ALA A N 1
ATOM 4028 C CA . ALA A 1 494 ? 31.422 -13.781 -7.352 1 95.44 494 ALA A CA 1
ATOM 4029 C C . ALA A 1 494 ? 32.188 -15.055 -7.031 1 95.44 494 ALA A C 1
ATOM 4031 O O . ALA A 1 494 ? 33.094 -15.438 -7.77 1 95.44 494 ALA A O 1
ATOM 4032 N N . LYS A 1 495 ? 31.859 -15.648 -5.973 1 94.88 495 LYS A N 1
ATOM 4033 C CA . LYS A 1 495 ? 32.5 -16.906 -5.574 1 94.88 495 LYS A CA 1
ATOM 4034 C C . LYS A 1 495 ? 32.25 -18 -6.602 1 94.88 495 LYS A C 1
ATOM 4036 O O . LYS A 1 495 ? 33.156 -18.766 -6.941 1 94.88 495 LYS A O 1
ATOM 4041 N N . ILE A 1 496 ? 31.016 -18.109 -7.082 1 93.56 496 ILE A N 1
ATOM 4042 C CA . ILE A 1 496 ? 30.641 -19.109 -8.07 1 93.56 496 ILE A CA 1
ATOM 4043 C C . ILE A 1 496 ? 31.422 -18.875 -9.367 1 93.56 496 ILE A C 1
ATOM 4045 O O . ILE A 1 496 ? 31.938 -19.812 -9.977 1 93.56 496 ILE A O 1
ATOM 4049 N N . GLU A 1 497 ? 31.516 -17.656 -9.797 1 93.19 497 GLU A N 1
ATOM 4050 C CA . GLU A 1 497 ? 32.219 -17.312 -11.031 1 93.19 497 GLU A CA 1
ATOM 4051 C C . GLU A 1 497 ? 33.688 -17.625 -10.938 1 93.19 497 GLU A C 1
ATOM 4053 O O . GLU A 1 497 ? 34.312 -18.062 -11.914 1 93.19 497 GLU A O 1
ATOM 4058 N N . GLU A 1 498 ? 34.25 -17.438 -9.797 1 92.12 498 GLU A N 1
ATOM 4059 C CA . GLU A 1 498 ? 35.656 -17.75 -9.586 1 92.12 498 GLU A CA 1
ATOM 4060 C C . GLU A 1 498 ? 35.875 -19.266 -9.555 1 92.12 498 GLU A C 1
ATOM 4062 O O . GLU A 1 498 ? 36.812 -19.766 -10.156 1 92.12 498 GLU A O 1
ATOM 4067 N N . THR A 1 499 ? 35.031 -19.953 -8.922 1 90.56 499 THR A N 1
ATOM 4068 C CA . THR A 1 499 ? 35.188 -21.391 -8.719 1 90.56 499 THR A CA 1
ATOM 4069 C C . THR A 1 499 ? 34.875 -22.156 -10.008 1 90.56 499 THR A C 1
ATOM 4071 O O . THR A 1 499 ? 35.531 -23.156 -10.305 1 90.56 499 THR A O 1
ATOM 4074 N N . GLU A 1 500 ? 33.875 -21.781 -10.75 1 86.75 500 GLU A N 1
ATOM 4075 C CA . GLU A 1 500 ? 33.438 -22.516 -11.93 1 86.75 500 GLU A CA 1
ATOM 4076 C C . GLU A 1 500 ? 34.219 -22.094 -13.164 1 86.75 500 GLU A C 1
ATOM 4078 O O . GLU A 1 500 ? 34.125 -22.734 -14.211 1 86.75 500 GLU A O 1
ATOM 4083 N N . LYS A 1 501 ? 34.875 -21.047 -13.062 1 73.81 501 LYS A N 1
ATOM 4084 C CA . LYS A 1 501 ? 35.812 -20.719 -14.141 1 73.81 501 LYS A CA 1
ATOM 4085 C C . LYS A 1 501 ? 36.875 -21.781 -14.281 1 73.81 501 LYS A C 1
ATOM 4087 O O . LYS A 1 501 ? 37.312 -22.109 -15.391 1 73.81 501 LYS A O 1
ATOM 4092 N N . VAL A 1 502 ? 37.25 -22.312 -13.273 1 56.41 502 VAL A N 1
ATOM 4093 C CA . VAL A 1 502 ? 38.406 -23.203 -13.203 1 56.41 502 VAL A CA 1
ATOM 4094 C C . VAL A 1 502 ? 37.969 -24.625 -13.539 1 56.41 502 VAL A C 1
ATOM 4096 O O . VAL A 1 502 ? 38.812 -25.453 -13.914 1 56.41 502 VAL A O 1
ATOM 4099 N N . ARG A 1 503 ? 36.688 -24.938 -13.266 1 57.44 503 ARG A N 1
ATOM 4100 C CA . ARG A 1 503 ? 36.344 -26.359 -13.359 1 57.44 503 ARG A CA 1
ATOM 4101 C C . ARG A 1 503 ? 36.094 -26.766 -14.812 1 57.44 503 ARG A C 1
ATOM 4103 O O . ARG A 1 503 ? 35.469 -26 -15.57 1 57.44 503 ARG A O 1
ATOM 4110 N N . LYS A 1 504 ? 36.844 -27.578 -15.461 1 50.91 504 LYS A N 1
ATOM 4111 C CA . LYS A 1 504 ? 36.781 -28.109 -16.812 1 50.91 504 LYS A CA 1
ATOM 4112 C C . LYS A 1 504 ? 35.375 -28.609 -17.141 1 50.91 504 LYS A C 1
ATOM 4114 O O . LYS A 1 504 ? 34.875 -28.422 -18.25 1 50.91 504 LYS A O 1
ATOM 4119 N N . PHE A 1 505 ? 34.625 -29.469 -16.203 1 48.44 505 PHE A N 1
ATOM 4120 C CA . PHE A 1 505 ? 33.312 -30.047 -16.422 1 48.44 505 PHE A CA 1
ATOM 4121 C C . PHE A 1 505 ? 32.406 -29.781 -15.242 1 48.44 505 PHE A C 1
ATOM 4123 O O . PHE A 1 505 ? 32.156 -30.656 -14.414 1 48.44 505 PHE A O 1
ATOM 4130 N N . PRO A 1 506 ? 31.984 -28.5 -15 1 50.19 506 PRO A N 1
ATOM 4131 C CA . PRO A 1 506 ? 31.281 -28.203 -13.75 1 50.19 506 PRO A CA 1
ATOM 4132 C C . PRO A 1 506 ? 29.828 -28.688 -13.766 1 50.19 506 PRO A C 1
ATOM 4134 O O . PRO A 1 506 ? 29.203 -28.719 -14.828 1 50.19 506 PRO A O 1
ATOM 4137 N N . THR A 1 507 ? 29.438 -29.625 -12.781 1 51.78 507 THR A N 1
ATOM 4138 C CA . THR A 1 507 ? 28.016 -29.922 -12.578 1 51.78 507 THR A CA 1
ATOM 4139 C C . THR A 1 507 ? 27.25 -28.656 -12.242 1 51.78 507 THR A C 1
ATOM 4141 O O . THR A 1 507 ? 27.609 -27.938 -11.312 1 51.78 507 THR A O 1
ATOM 4144 N N . PRO A 1 508 ? 26.391 -28.312 -13.156 1 47.94 508 PRO A N 1
ATOM 4145 C CA . PRO A 1 508 ? 25.641 -27.078 -12.906 1 47.94 508 PRO A CA 1
ATOM 4146 C C . PRO A 1 508 ? 24.984 -27.062 -11.523 1 47.94 508 PRO A C 1
ATOM 4148 O O . PRO A 1 508 ? 24.469 -28.078 -11.062 1 47.94 508 PRO A O 1
ATOM 4151 N N . LYS A 1 509 ? 25.375 -26.109 -10.578 1 43.44 509 LYS A N 1
ATOM 4152 C CA . LYS A 1 509 ? 24.641 -25.891 -9.336 1 43.44 509 LYS A CA 1
ATOM 4153 C C . LYS A 1 509 ? 23.203 -25.484 -9.609 1 43.44 509 LYS A C 1
ATOM 4155 O O . LYS A 1 509 ? 22.953 -24.391 -10.102 1 43.44 509 LYS A O 1
ATOM 4160 N N . ILE A 1 510 ? 22.281 -26.328 -9.852 1 43.16 510 ILE A N 1
ATOM 4161 C CA . ILE A 1 510 ? 20.875 -25.953 -9.914 1 43.16 510 ILE A CA 1
ATOM 4162 C C . ILE A 1 510 ? 20.453 -25.281 -8.609 1 43.16 510 ILE A C 1
ATOM 4164 O O . ILE A 1 510 ? 20.375 -25.953 -7.566 1 43.16 510 ILE A O 1
ATOM 4168 N N . CYS A 1 511 ? 20.797 -23.938 -8.312 1 39.72 511 CYS A N 1
ATOM 4169 C CA . CYS A 1 511 ? 20.438 -23.234 -7.078 1 39.72 511 CYS A CA 1
ATOM 4170 C C . CYS A 1 511 ? 18.953 -23.406 -6.77 1 39.72 511 CYS A C 1
ATOM 4172 O O . CYS A 1 511 ? 18.109 -22.953 -7.535 1 39.72 511 CYS A O 1
ATOM 4174 N N . ASN A 1 512 ? 18.609 -24.391 -6.031 1 37.28 512 ASN A N 1
ATOM 4175 C CA . ASN A 1 512 ? 17.266 -24.719 -5.52 1 37.28 512 ASN A CA 1
ATOM 4176 C C . ASN A 1 512 ? 16.75 -23.625 -4.59 1 37.28 512 ASN A C 1
ATOM 4178 O O . ASN A 1 512 ? 15.781 -23.828 -3.863 1 37.28 512 ASN A O 1
ATOM 4182 N N . HIS A 1 513 ? 16.922 -22.281 -4.555 1 34.81 513 HIS A N 1
ATOM 4183 C CA . HIS A 1 513 ? 16.219 -21.531 -3.523 1 34.81 513 HIS A CA 1
ATOM 4184 C C . HIS A 1 513 ? 14.727 -21.453 -3.811 1 34.81 513 HIS A C 1
ATOM 4186 O O . HIS A 1 513 ? 14.312 -21.344 -4.969 1 34.81 513 HIS A O 1
ATOM 4192 N N . MET B 1 1 ? 24.656 30.531 24.062 1 33.31 1 MET B N 1
ATOM 4193 C CA . MET B 1 1 ? 25.156 29.859 22.859 1 33.31 1 MET B CA 1
ATOM 4194 C C . MET B 1 1 ? 25.719 30.859 21.859 1 33.31 1 MET B C 1
ATOM 4196 O O . MET B 1 1 ? 25.094 31.891 21.578 1 33.31 1 MET B O 1
ATOM 4200 N N . LYS B 1 2 ? 26.969 30.859 21.672 1 41.81 2 LYS B N 1
ATOM 4201 C CA . LYS B 1 2 ? 27.672 31.797 20.781 1 41.81 2 LYS B CA 1
ATOM 4202 C C . LYS B 1 2 ? 27.109 31.734 19.375 1 41.81 2 LYS B C 1
ATOM 4204 O O . LYS B 1 2 ? 27.547 30.938 18.547 1 41.81 2 LYS B O 1
ATOM 4209 N N . ARG B 1 3 ? 25.797 31.781 19.188 1 48.47 3 ARG B N 1
ATOM 4210 C CA . ARG B 1 3 ? 25.188 31.781 17.859 1 48.47 3 ARG B CA 1
ATOM 4211 C C . ARG B 1 3 ? 25.703 32.938 17.016 1 48.47 3 ARG B C 1
ATOM 4213 O O . ARG B 1 3 ? 24.984 33.469 16.156 1 48.47 3 ARG B O 1
ATOM 4220 N N . SER B 1 4 ? 26.625 33.594 17.359 1 36.81 4 SER B N 1
ATOM 4221 C CA . SER B 1 4 ? 27.016 34.844 16.734 1 36.81 4 SER B CA 1
ATOM 4222 C C . SER B 1 4 ? 27.547 34.625 15.328 1 36.81 4 SER B C 1
ATOM 4224 O O . SER B 1 4 ? 27.938 35.562 14.648 1 36.81 4 SER B O 1
ATOM 4226 N N . VAL B 1 5 ? 28.219 33.438 14.977 1 39.56 5 VAL B N 1
ATOM 4227 C CA . VAL B 1 5 ? 29.141 33.469 13.844 1 39.56 5 VAL B CA 1
ATOM 4228 C C . VAL B 1 5 ? 28.375 33.25 12.539 1 39.56 5 VAL B C 1
ATOM 4230 O O . VAL B 1 5 ? 27.469 32.406 12.484 1 39.56 5 VAL B O 1
ATOM 4233 N N . ALA B 1 6 ? 28.391 34.062 11.562 1 40.5 6 ALA B N 1
ATOM 4234 C CA . ALA B 1 6 ? 27.922 34.031 10.18 1 40.5 6 ALA B CA 1
ATOM 4235 C C . ALA B 1 6 ? 28.094 32.656 9.578 1 40.5 6 ALA B C 1
ATOM 4237 O O . ALA B 1 6 ? 27.266 32.188 8.781 1 40.5 6 ALA B O 1
ATOM 4238 N N . SER B 1 7 ? 29.266 32 9.633 1 40.88 7 SER B N 1
ATOM 4239 C CA . SER B 1 7 ? 29.547 30.703 9.047 1 40.88 7 SER B CA 1
ATOM 4240 C C . SER B 1 7 ? 29.078 29.578 9.969 1 40.88 7 SER B C 1
ATOM 4242 O O . SER B 1 7 ? 29.422 29.547 11.148 1 40.88 7 SER B O 1
ATOM 4244 N N . LEU B 1 8 ? 27.984 28.953 9.766 1 43.62 8 LEU B N 1
ATOM 4245 C CA . LEU B 1 8 ? 27.422 27.844 10.523 1 43.62 8 LEU B CA 1
ATOM 4246 C C . LEU B 1 8 ? 28.5 26.812 10.859 1 43.62 8 LEU B C 1
ATOM 4248 O O . LEU B 1 8 ? 29.047 26.172 9.969 1 43.62 8 LEU B O 1
ATOM 4252 N N . VAL B 1 9 ? 29.453 27.062 11.656 1 44.31 9 VAL B N 1
ATOM 4253 C CA . VAL B 1 9 ? 30.219 25.906 12.133 1 44.31 9 VAL B CA 1
ATOM 4254 C C . VAL B 1 9 ? 29.281 24.891 12.781 1 44.31 9 VAL B C 1
ATOM 4256 O O . VAL B 1 9 ? 28.703 25.156 13.836 1 44.31 9 VAL B O 1
ATOM 4259 N N . CYS B 1 10 ? 28.625 24.062 12.016 1 52.28 10 CYS B N 1
ATOM 4260 C CA . CYS B 1 10 ? 27.656 23.062 12.469 1 52.28 10 CYS B CA 1
ATOM 4261 C C . CYS B 1 10 ? 28.266 22.172 13.555 1 52.28 10 CYS B C 1
ATOM 4263 O O . CYS B 1 10 ? 29.281 21.5 13.32 1 52.28 10 CYS B O 1
ATOM 4265 N N . PRO B 1 11 ? 28.047 22.453 14.844 1 57.34 11 PRO B N 1
ATOM 4266 C CA . PRO B 1 11 ? 28.453 21.469 15.844 1 57.34 11 PRO B CA 1
ATOM 4267 C C . PRO B 1 11 ? 28.094 20.031 15.43 1 57.34 11 PRO B C 1
ATOM 4269 O O . PRO B 1 11 ? 27.359 19.828 14.461 1 57.34 11 PRO B O 1
ATOM 4272 N N . ASN B 1 12 ? 28.859 19.141 15.992 1 60.78 12 ASN B N 1
ATOM 4273 C CA . ASN B 1 12 ? 28.578 17.719 15.812 1 60.78 12 ASN B CA 1
ATOM 4274 C C . ASN B 1 12 ? 27.094 17.391 16.016 1 60.78 12 ASN B C 1
ATOM 4276 O O . ASN B 1 12 ? 26.609 17.391 17.141 1 60.78 12 ASN B O 1
ATOM 4280 N N . LEU B 1 13 ? 26.328 17.453 14.984 1 65.19 13 LEU B N 1
ATOM 4281 C CA . LEU B 1 13 ? 24.891 17.25 15 1 65.19 13 LEU B CA 1
ATOM 4282 C C . LEU B 1 13 ? 24.547 15.766 15.109 1 65.19 13 LEU B C 1
ATOM 4284 O O . LEU B 1 13 ? 23.469 15.336 14.695 1 65.19 13 LEU B O 1
ATOM 4288 N N . ARG B 1 14 ? 25.484 15.023 15.625 1 64.25 14 ARG B N 1
ATOM 4289 C CA . ARG B 1 14 ? 25.312 13.578 15.742 1 64.25 14 ARG B CA 1
ATOM 4290 C C . ARG B 1 14 ? 24.047 13.234 16.5 1 64.25 14 ARG B C 1
ATOM 4292 O O . ARG B 1 14 ? 23.344 12.273 16.156 1 64.25 14 ARG B O 1
ATOM 4299 N N . HIS B 1 15 ? 23.766 14.148 17.406 1 69.56 15 HIS B N 1
ATOM 4300 C CA . HIS B 1 15 ? 22.641 13.82 18.281 1 69.56 15 HIS B CA 1
ATOM 4301 C C . HIS B 1 15 ? 21.344 14.461 17.766 1 69.56 15 HIS B C 1
ATOM 4303 O O . HIS B 1 15 ? 20.281 14.234 18.344 1 69.56 15 HIS B O 1
ATOM 4309 N N . ALA B 1 16 ? 21.469 15.234 16.734 1 73.25 16 ALA B N 1
ATOM 4310 C CA . ALA B 1 16 ? 20.297 15.898 16.156 1 73.25 16 ALA B CA 1
ATOM 4311 C C . ALA B 1 16 ? 19.359 14.891 15.5 1 73.25 16 ALA B C 1
ATOM 4313 O O . ALA B 1 16 ? 18.172 15.148 15.328 1 73.25 16 ALA B O 1
ATOM 4314 N N . VAL B 1 17 ? 19.875 13.805 15.219 1 69 17 VAL B N 1
ATOM 4315 C CA . VAL B 1 17 ? 19.125 12.758 14.531 1 69 17 VAL B CA 1
ATOM 4316 C C . VAL B 1 17 ? 18.172 12.078 15.516 1 69 17 VAL B C 1
ATOM 4318 O O . VAL B 1 17 ? 17.188 11.461 15.109 1 69 17 VAL B O 1
ATOM 4321 N N . LYS B 1 18 ? 18.375 12.281 16.797 1 79.19 18 LYS B N 1
ATOM 4322 C CA . LYS B 1 18 ? 17.578 11.594 17.812 1 79.19 18 LYS B CA 1
ATOM 4323 C C . LYS B 1 18 ? 16.359 12.414 18.203 1 79.19 18 LYS B C 1
ATOM 4325 O O . LYS B 1 18 ? 15.867 12.305 19.328 1 79.19 18 LYS B O 1
ATOM 4330 N N . ALA B 1 19 ? 15.883 13.273 17.406 1 90.94 19 ALA B N 1
ATOM 4331 C CA . ALA B 1 19 ? 14.688 14.07 17.656 1 90.94 19 ALA B CA 1
ATOM 4332 C C . ALA B 1 19 ? 13.453 13.18 17.766 1 90.94 19 ALA B C 1
ATOM 4334 O O . ALA B 1 19 ? 13.516 11.984 17.484 1 90.94 19 ALA B O 1
ATOM 4335 N N . LYS B 1 20 ? 12.438 13.688 18.344 1 95.5 20 LYS B N 1
ATOM 4336 C CA . LYS B 1 20 ? 11.148 13.016 18.344 1 95.5 20 LYS B CA 1
ATOM 4337 C C . LYS B 1 20 ? 10.203 13.625 17.312 1 95.5 20 LYS B C 1
ATOM 4339 O O . LYS B 1 20 ? 10.164 14.852 17.156 1 95.5 20 LYS B O 1
ATOM 4344 N N . HIS B 1 21 ? 9.562 12.742 16.625 1 97.69 21 HIS B N 1
ATOM 4345 C CA . HIS B 1 21 ? 8.648 13.117 15.562 1 97.69 21 HIS B CA 1
ATOM 4346 C C . HIS B 1 21 ? 7.25 12.57 15.82 1 97.69 21 HIS B C 1
ATOM 4348 O O . HIS B 1 21 ? 7.098 11.484 16.391 1 97.69 21 HIS B O 1
ATOM 4354 N N . GLY B 1 22 ? 6.211 13.305 15.453 1 98.25 22 GLY B N 1
ATOM 4355 C CA . GLY B 1 22 ? 4.82 12.875 15.461 1 98.25 22 GLY B CA 1
ATOM 4356 C C . GLY B 1 22 ? 4 13.477 14.336 1 98.25 22 GLY B C 1
ATOM 4357 O O . GLY B 1 22 ? 4.332 14.547 13.82 1 98.25 22 GLY B O 1
ATOM 4358 N N . LEU B 1 23 ? 2.957 12.719 13.945 1 98.5 23 LEU B N 1
ATOM 4359 C CA . LEU B 1 23 ? 2.086 13.211 12.883 1 98.5 23 LEU B CA 1
ATOM 4360 C C . LEU B 1 23 ? 0.628 13.203 13.328 1 98.5 23 LEU B C 1
ATOM 4362 O O . LEU B 1 23 ? 0.204 12.312 14.07 1 98.5 23 LEU B O 1
ATOM 4366 N N . GLU B 1 24 ? -0.064 14.195 12.938 1 98.44 24 GLU B N 1
ATOM 4367 C CA . GLU B 1 24 ? -1.521 14.211 12.852 1 98.44 24 GLU B CA 1
ATOM 4368 C C . GLU B 1 24 ? -1.993 14.484 11.43 1 98.44 24 GLU B C 1
ATOM 4370 O O . GLU B 1 24 ? -1.475 15.383 10.758 1 98.44 24 GLU B O 1
ATOM 4375 N N . LYS B 1 25 ? -2.834 13.703 10.961 1 98.62 25 LYS B N 1
ATOM 4376 C CA . LYS B 1 25 ? -3.32 13.867 9.594 1 98.62 25 LYS B CA 1
ATOM 4377 C C . LYS B 1 25 ? -4.84 13.766 9.539 1 98.62 25 LYS B C 1
ATOM 4379 O O . LYS B 1 25 ? -5.426 12.797 10.031 1 98.62 25 LYS B O 1
ATOM 4384 N N . GLU B 1 26 ? -5.434 14.703 8.914 1 98.44 26 GLU B N 1
ATOM 4385 C CA . GLU B 1 26 ? -6.883 14.742 8.727 1 98.44 26 GLU B CA 1
ATOM 4386 C C . GLU B 1 26 ? -7.27 14.336 7.309 1 98.44 26 GLU B C 1
ATOM 4388 O O . GLU B 1 26 ? -6.512 14.562 6.363 1 98.44 26 GLU B O 1
ATOM 4393 N N . SER B 1 27 ? -8.375 13.688 7.168 1 98.5 27 SER B N 1
ATOM 4394 C CA . SER B 1 27 ? -8.922 13.336 5.859 1 98.5 27 SER B CA 1
ATOM 4395 C C . SER B 1 27 ? -10.414 13.062 5.938 1 98.5 27 SER B C 1
ATOM 4397 O O . SER B 1 27 ? -10.898 12.516 6.934 1 98.5 27 SER B O 1
ATOM 4399 N N . MET B 1 28 ? -11.102 13.359 4.895 1 98.69 28 MET B N 1
ATOM 4400 C CA . MET B 1 28 ? -12.547 13.133 4.84 1 98.69 28 MET B CA 1
ATOM 4401 C C . MET B 1 28 ? -12.852 11.719 4.344 1 98.69 28 MET B C 1
ATOM 4403 O O . MET B 1 28 ? -12.18 11.219 3.441 1 98.69 28 MET B O 1
ATOM 4407 N N . ARG B 1 29 ? -13.852 11.07 4.93 1 98.75 29 ARG B N 1
ATOM 4408 C CA . ARG B 1 29 ? -14.453 9.883 4.328 1 98.75 29 ARG B CA 1
ATOM 4409 C C . ARG B 1 29 ? -15.445 10.266 3.238 1 98.75 29 ARG B C 1
ATOM 4411 O O . ARG B 1 29 ? -16.219 11.219 3.396 1 98.75 29 ARG B O 1
ATOM 4418 N N . ILE B 1 30 ? -15.438 9.523 2.154 1 98.75 30 ILE B N 1
ATOM 4419 C CA . ILE B 1 30 ? -16.359 9.805 1.053 1 98.75 30 ILE B CA 1
ATOM 4420 C C . ILE B 1 30 ? -17.062 8.523 0.629 1 98.75 30 ILE B C 1
ATOM 4422 O O . ILE B 1 30 ? -16.562 7.422 0.864 1 98.75 30 ILE B O 1
ATOM 4426 N N . PHE B 1 31 ? -18.203 8.695 0.046 1 98.25 31 PHE B N 1
ATOM 4427 C CA . PHE B 1 31 ? -18.844 7.613 -0.69 1 98.25 31 PHE B CA 1
ATOM 4428 C C . PHE B 1 31 ? -18.234 7.469 -2.08 1 98.25 31 PHE B C 1
ATOM 4430 O O . PHE B 1 31 ? -17.391 8.281 -2.482 1 98.25 31 PHE B O 1
ATOM 4437 N N . SER B 1 32 ? -18.656 6.48 -2.863 1 96.5 32 SER B N 1
ATOM 4438 C CA . SER B 1 32 ? -18.078 6.152 -4.164 1 96.5 32 SER B CA 1
ATOM 4439 C C . SER B 1 32 ? -18.344 7.258 -5.18 1 96.5 32 SER B C 1
ATOM 4441 O O . SER B 1 32 ? -17.656 7.352 -6.199 1 96.5 32 SER B O 1
ATOM 4443 N N . ASP B 1 33 ? -19.312 8.141 -4.91 1 97 33 ASP B N 1
ATOM 4444 C CA . ASP B 1 33 ? -19.641 9.211 -5.844 1 97 33 ASP B CA 1
ATOM 4445 C C . ASP B 1 33 ? -18.891 10.492 -5.5 1 97 33 ASP B C 1
ATOM 4447 O O . ASP B 1 33 ? -19.109 11.531 -6.133 1 97 33 ASP B O 1
ATOM 4451 N N . GLY B 1 34 ? -18.094 10.469 -4.438 1 98 34 GLY B N 1
ATOM 4452 C CA . GLY B 1 34 ? -17.25 11.609 -4.105 1 98 34 GLY B CA 1
ATOM 4453 C C . GLY B 1 34 ? -17.875 12.531 -3.072 1 98 34 GLY B C 1
ATOM 4454 O O . GLY B 1 34 ? -17.219 13.477 -2.611 1 98 34 GLY B O 1
ATOM 4455 N N . LYS B 1 35 ? -19.094 12.258 -2.689 1 98.5 35 LYS B N 1
ATOM 4456 C CA . LYS B 1 35 ? -19.734 13.055 -1.641 1 98.5 35 LYS B CA 1
ATOM 4457 C C . LYS B 1 35 ? -19.203 12.672 -0.263 1 98.5 35 LYS B C 1
ATOM 4459 O O . LYS B 1 35 ? -18.844 11.516 -0.024 1 98.5 35 LYS B O 1
ATOM 4464 N N . ILE B 1 36 ? -19.156 13.641 0.611 1 98.31 36 ILE B N 1
ATOM 4465 C CA . ILE B 1 36 ? -18.719 13.352 1.973 1 98.31 36 ILE B CA 1
ATOM 4466 C C . ILE B 1 36 ? -19.656 12.32 2.607 1 98.31 36 ILE B C 1
ATOM 4468 O O . ILE B 1 36 ? -20.859 12.32 2.354 1 98.31 36 ILE B O 1
ATOM 4472 N N . ALA B 1 37 ? -19.094 11.461 3.361 1 98.06 37 ALA B N 1
ATOM 4473 C CA . ALA B 1 37 ? -19.875 10.453 4.062 1 98.06 37 ALA B CA 1
ATOM 4474 C C . ALA B 1 37 ? -20.797 11.102 5.094 1 98.06 37 ALA B C 1
ATOM 4476 O O . ALA B 1 37 ? -20.453 12.133 5.68 1 98.06 37 ALA B O 1
ATOM 4477 N N . THR B 1 38 ? -21.938 10.516 5.266 1 96.44 38 THR B N 1
ATOM 4478 C CA . THR B 1 38 ? -22.891 10.992 6.273 1 96.44 38 THR B CA 1
ATOM 4479 C C . THR B 1 38 ? -23.062 9.961 7.383 1 96.44 38 THR B C 1
ATOM 4481 O O . THR B 1 38 ? -23.875 10.156 8.289 1 96.44 38 THR B O 1
ATOM 4484 N N . THR B 1 39 ? -22.281 8.898 7.289 1 96.75 39 THR B N 1
ATOM 4485 C CA . THR B 1 39 ? -22.344 7.844 8.297 1 96.75 39 THR B CA 1
ATOM 4486 C C . THR B 1 39 ? -21.547 8.242 9.539 1 96.75 39 THR B C 1
ATOM 4488 O O . THR B 1 39 ? -20.641 9.07 9.461 1 96.75 39 THR B O 1
ATOM 4491 N N . SER B 1 40 ? -21.906 7.648 10.633 1 96.94 40 SER B N 1
ATOM 4492 C CA . SER B 1 40 ? -21.188 7.883 11.883 1 96.94 40 SER B CA 1
ATOM 4493 C C . SER B 1 40 ? -19.781 7.285 11.82 1 96.94 40 SER B C 1
ATOM 4495 O O . SER B 1 40 ? -19.516 6.402 11.008 1 96.94 40 SER B O 1
ATOM 4497 N N . HIS B 1 41 ? -18.953 7.832 12.688 1 97.81 41 HIS B N 1
ATOM 4498 C CA . HIS B 1 41 ? -17.641 7.211 12.867 1 97.81 41 HIS B CA 1
ATOM 4499 C C . HIS B 1 41 ? -17.766 5.715 13.133 1 97.81 41 HIS B C 1
ATOM 4501 O O . HIS B 1 41 ? -18.516 5.301 14.016 1 97.81 41 HIS B O 1
ATOM 4507 N N . PRO B 1 42 ? -17.078 4.859 12.359 1 97.31 42 PRO B N 1
ATOM 4508 C CA . PRO B 1 42 ? -17.25 3.414 12.508 1 97.31 42 PRO B CA 1
ATOM 4509 C C . PRO B 1 42 ? -16.922 2.926 13.922 1 97.31 42 PRO B C 1
ATOM 4511 O O . PRO B 1 42 ? -15.844 3.225 14.445 1 97.31 42 PRO B O 1
ATOM 4514 N N . LYS B 1 43 ? -17.766 2.121 14.461 1 95.81 43 LYS B N 1
ATOM 4515 C CA . LYS B 1 43 ? -17.562 1.575 15.797 1 95.81 43 LYS B CA 1
ATOM 4516 C C . LYS B 1 43 ? -16.312 0.696 15.844 1 95.81 43 LYS B C 1
ATOM 4518 O O . LYS B 1 43 ? -15.641 0.617 16.875 1 95.81 43 LYS B O 1
ATOM 4523 N N . THR B 1 44 ? -16.047 0.1 14.742 1 96.62 44 THR B N 1
ATOM 4524 C CA . THR B 1 44 ? -14.922 -0.826 14.648 1 96.62 44 THR B CA 1
ATOM 4525 C C . THR B 1 44 ? -13.594 -0.071 14.688 1 96.62 44 THR B C 1
ATOM 4527 O O . THR B 1 44 ? -12.531 -0.677 14.859 1 96.62 44 THR B O 1
ATOM 4530 N N . LEU B 1 45 ? -13.625 1.274 14.625 1 98.19 45 LEU B N 1
ATOM 4531 C CA . LEU B 1 45 ? -12.414 2.086 14.758 1 98.19 45 LEU B CA 1
ATOM 4532 C C . LEU B 1 45 ? -12.289 2.639 16.172 1 98.19 45 LEU B C 1
ATOM 4534 O O . LEU B 1 45 ? -11.312 3.312 16.5 1 98.19 45 LEU B O 1
ATOM 4538 N N . GLY B 1 46 ? -13.281 2.35 17.016 1 98.06 46 GLY B N 1
ATOM 4539 C CA . GLY B 1 46 ? -13.266 2.818 18.391 1 98.06 46 GLY B CA 1
ATOM 4540 C C . GLY B 1 46 ? -13.938 4.168 18.578 1 98.06 46 GLY B C 1
ATOM 4541 O O . GLY B 1 46 ? -14.609 4.656 17.656 1 98.06 46 GLY B O 1
ATOM 4542 N N . SER B 1 47 ? -13.773 4.703 19.766 1 97.56 47 SER B N 1
ATOM 4543 C CA . SER B 1 47 ? -14.406 5.973 20.109 1 97.56 47 SER B CA 1
ATOM 4544 C C . SER B 1 47 ? -13.586 7.152 19.594 1 97.56 47 SER B C 1
ATOM 4546 O O . SER B 1 47 ? -12.398 7.27 19.906 1 97.56 47 SER B O 1
ATOM 4548 N N . SER B 1 48 ? -14.281 8.008 18.891 1 97.12 48 SER B N 1
ATOM 4549 C CA . SER B 1 48 ? -13.594 9.195 18.391 1 97.12 48 SER B CA 1
ATOM 4550 C C . SER B 1 48 ? -13.219 10.133 19.531 1 97.12 48 SER B C 1
ATOM 4552 O O . SER B 1 48 ? -12.375 11.023 19.359 1 97.12 48 SER B O 1
ATOM 4554 N N . LEU B 1 49 ? -13.773 9.977 20.656 1 96.62 49 LEU B N 1
ATOM 4555 C CA . LEU B 1 49 ? -13.469 10.805 21.828 1 96.62 49 LEU B CA 1
ATOM 4556 C C . LEU B 1 49 ? -12.195 10.328 22.516 1 96.62 49 LEU B C 1
ATOM 4558 O O . LEU B 1 49 ? -11.398 11.141 22.984 1 96.62 49 LEU B O 1
ATOM 4562 N N . THR B 1 50 ? -12.016 8.977 22.531 1 96.75 50 THR B N 1
ATOM 4563 C CA . THR B 1 50 ? -11.023 8.477 23.484 1 96.75 50 THR B CA 1
ATOM 4564 C C . THR B 1 50 ? -9.953 7.66 22.766 1 96.75 50 THR B C 1
ATOM 4566 O O . THR B 1 50 ? -8.922 7.32 23.344 1 96.75 50 THR B O 1
ATOM 4569 N N . ASN B 1 51 ? -10.195 7.305 21.5 1 97.88 51 ASN B N 1
ATOM 4570 C CA . ASN B 1 51 ? -9.172 6.57 20.766 1 97.88 51 ASN B CA 1
ATOM 4571 C C . ASN B 1 51 ? -7.918 7.414 20.562 1 97.88 51 ASN B C 1
ATOM 4573 O O . ASN B 1 51 ? -8.008 8.562 20.125 1 97.88 51 ASN B O 1
ATOM 4577 N N . HIS B 1 52 ? -6.793 6.898 20.766 1 96.5 52 HIS B N 1
ATOM 4578 C CA . HIS B 1 52 ? -5.531 7.625 20.688 1 96.5 52 HIS B CA 1
ATOM 4579 C C . HIS B 1 52 ? -5.09 7.832 19.25 1 96.5 52 HIS B C 1
ATOM 4581 O O . HIS B 1 52 ? -4.457 8.836 18.922 1 96.5 52 HIS B O 1
ATOM 4587 N N . TYR B 1 53 ? -5.402 6.902 18.375 1 98.06 53 TYR B N 1
ATOM 4588 C CA . TYR B 1 53 ? -4.824 6.867 17.047 1 98.06 53 TYR B CA 1
ATOM 4589 C C . TYR B 1 53 ? -5.789 7.449 16.016 1 98.06 53 TYR B C 1
ATOM 4591 O O . TYR B 1 53 ? -5.367 8.125 15.07 1 98.06 53 TYR B O 1
ATOM 4599 N N . ILE B 1 54 ? -7.059 7.078 16.109 1 98.56 54 ILE B N 1
ATOM 4600 C CA . ILE B 1 54 ? -8.039 7.414 15.094 1 98.56 54 ILE B CA 1
ATOM 4601 C C . ILE B 1 54 ? -9.219 8.148 15.727 1 98.56 54 ILE B C 1
ATOM 4603 O O . ILE B 1 54 ? -10.008 7.555 16.469 1 98.56 54 ILE B O 1
ATOM 4607 N N . LYS B 1 55 ? -9.32 9.383 15.43 1 97.62 55 LYS B N 1
ATOM 4608 C CA . LYS B 1 55 ? -10.367 10.266 15.938 1 97.62 55 LYS B CA 1
ATOM 4609 C C . LYS B 1 55 ? -11.062 11.008 14.797 1 97.62 55 LYS B C 1
ATOM 4611 O O . LYS B 1 55 ? -11.023 10.562 13.648 1 97.62 55 LYS B O 1
ATOM 4616 N N . THR B 1 56 ? -11.828 11.938 15.164 1 98 56 THR B N 1
ATOM 4617 C CA . THR B 1 56 ? -12.422 12.844 14.188 1 98 56 THR B CA 1
ATOM 4618 C C . THR B 1 56 ? -12.086 14.289 14.523 1 98 56 THR B C 1
ATOM 4620 O O . THR B 1 56 ? -11.805 14.617 15.68 1 98 56 THR B O 1
ATOM 4623 N N . ASP B 1 57 ? -12.055 15.078 13.594 1 96.62 57 ASP B N 1
ATOM 4624 C CA . ASP B 1 57 ? -11.836 16.516 13.781 1 96.62 57 ASP B CA 1
ATOM 4625 C C . ASP B 1 57 ? -13.156 17.281 13.742 1 96.62 57 ASP B C 1
ATOM 4627 O O . ASP B 1 57 ? -14.102 16.938 14.461 1 96.62 57 ASP B O 1
ATOM 4631 N N . PHE B 1 58 ? -13.359 18.25 12.867 1 97.69 58 PHE B N 1
ATOM 4632 C CA . PHE B 1 58 ? -14.523 19.141 12.852 1 97.69 58 PHE B CA 1
ATOM 4633 C C . PHE B 1 58 ? -15.789 18.359 12.531 1 97.69 58 PHE B C 1
ATOM 4635 O O . PHE B 1 58 ? -16.812 18.5 13.211 1 97.69 58 PHE B O 1
ATOM 4642 N N . SER B 1 59 ? -15.695 17.547 11.469 1 98.38 59 SER B N 1
ATOM 4643 C CA . SER B 1 59 ? -16.859 16.828 10.945 1 98.38 59 SER B CA 1
ATOM 4644 C C . SER B 1 59 ? -16.797 15.352 11.289 1 98.38 59 SER B C 1
ATOM 4646 O O . SER B 1 59 ? -15.711 14.789 11.445 1 98.38 59 SER B O 1
ATOM 4648 N N . GLU B 1 60 ? -17.984 14.742 11.344 1 98.06 60 GLU B N 1
ATOM 4649 C CA . GLU B 1 60 ? -18.094 13.32 11.672 1 98.06 60 GLU B CA 1
ATOM 4650 C C . GLU B 1 60 ? -17.328 12.461 10.672 1 98.06 60 GLU B C 1
ATOM 4652 O O . GLU B 1 60 ? -16.656 11.5 11.062 1 98.06 60 GLU B O 1
ATOM 4657 N N . PRO B 1 61 ? -17.375 12.766 9.414 1 98.25 61 PRO B N 1
ATOM 4658 C CA . PRO B 1 61 ? -16.609 11.961 8.453 1 98.25 61 PRO B CA 1
ATOM 4659 C C . PRO B 1 61 ? -15.148 12.406 8.344 1 98.25 61 PRO B C 1
ATOM 4661 O O . PRO B 1 61 ? -14.398 11.867 7.527 1 98.25 61 PRO B O 1
ATOM 4664 N N . GLN B 1 62 ? -14.703 13.359 9.102 1 98.69 62 GLN B N 1
ATOM 4665 C CA . GLN B 1 62 ? -13.336 13.859 9.008 1 98.69 62 GLN B CA 1
ATOM 4666 C C . GLN B 1 62 ? -12.406 13.117 9.969 1 98.69 62 GLN B C 1
ATOM 4668 O O . GLN B 1 62 ? -12.219 13.539 11.109 1 98.69 62 GLN B O 1
ATOM 4673 N N . LEU B 1 63 ? -11.75 12.117 9.391 1 98.69 63 LEU B N 1
ATOM 4674 C CA . LEU B 1 63 ? -10.82 11.305 10.164 1 98.69 63 LEU B CA 1
ATOM 4675 C C . LEU B 1 63 ? -9.617 12.133 10.609 1 98.69 63 LEU B C 1
ATOM 4677 O O . LEU B 1 63 ? -9.164 13.016 9.883 1 98.69 63 LEU B O 1
ATOM 4681 N N . GLU B 1 64 ? -9.164 11.867 11.789 1 98.56 64 GLU B N 1
ATOM 4682 C CA . GLU B 1 64 ? -7.898 12.391 12.289 1 98.56 64 GLU B CA 1
ATOM 4683 C C . GLU B 1 64 ? -7.004 11.273 12.812 1 98.56 64 GLU B C 1
ATOM 4685 O O . GLU B 1 64 ? -7.324 10.633 13.82 1 98.56 64 GLU B O 1
ATOM 4690 N N . PHE B 1 65 ? -5.93 11.062 12.117 1 98.75 65 PHE B N 1
ATOM 4691 C CA . PHE B 1 65 ? -4.93 10.086 12.531 1 98.75 65 PHE B CA 1
ATOM 4692 C C . PHE B 1 65 ? -3.854 10.742 13.391 1 98.75 65 PHE B C 1
ATOM 4694 O O . PHE B 1 65 ? -3.432 11.867 13.109 1 98.75 65 PHE B O 1
ATOM 4701 N N . ALA B 1 66 ? -3.441 10.07 14.438 1 98.44 66 ALA B N 1
ATOM 4702 C CA . ALA B 1 66 ? -2.332 10.539 15.266 1 98.44 66 ALA B CA 1
ATOM 4703 C C . ALA B 1 66 ? -1.336 9.414 15.539 1 98.44 66 ALA B C 1
ATOM 4705 O O . ALA B 1 66 ? -1.711 8.352 16.031 1 98.44 66 ALA B O 1
ATOM 4706 N N . THR B 1 67 ? -0.106 9.625 15.258 1 98.25 67 THR B N 1
ATOM 4707 C CA . THR B 1 67 ? 0.938 8.648 15.562 1 98.25 67 THR B CA 1
ATOM 4708 C C . THR B 1 67 ? 1.509 8.891 16.969 1 98.25 67 THR B C 1
ATOM 4710 O O . THR B 1 67 ? 1.314 9.961 17.547 1 98.25 67 THR B O 1
ATOM 4713 N N . ASN B 1 68 ? 2.184 7.895 17.484 1 97.31 68 ASN B N 1
ATOM 4714 C CA . ASN B 1 68 ? 3.047 8.125 18.641 1 97.31 68 ASN B CA 1
ATOM 4715 C C . ASN B 1 68 ? 4.285 8.93 18.25 1 97.31 68 ASN B C 1
ATOM 4717 O O . ASN B 1 68 ? 4.609 9.062 17.078 1 97.31 68 ASN B O 1
ATOM 4721 N N . ALA B 1 69 ? 4.848 9.547 19.266 1 96.69 69 ALA B N 1
ATOM 4722 C CA . ALA B 1 69 ? 6.156 10.148 19.031 1 96.69 69 ALA B CA 1
ATOM 4723 C C . ALA B 1 69 ? 7.207 9.078 18.75 1 96.69 69 ALA B C 1
ATOM 4725 O O . ALA B 1 69 ? 7.293 8.086 19.469 1 96.69 69 ALA B O 1
ATOM 4726 N N . ARG B 1 70 ? 7.934 9.242 17.656 1 95.38 70 ARG B N 1
ATOM 4727 C CA . ARG B 1 70 ? 8.969 8.289 17.266 1 95.38 70 ARG B CA 1
ATOM 4728 C C . ARG B 1 70 ? 10.289 9 16.984 1 95.38 70 ARG B C 1
ATOM 4730 O O . ARG B 1 70 ? 10.312 10.203 16.734 1 95.38 70 ARG B O 1
ATOM 4737 N N . PRO B 1 71 ? 11.367 8.281 17.016 1 91.88 71 PRO B N 1
ATOM 4738 C CA . PRO B 1 71 ? 12.68 8.922 16.922 1 91.88 71 PRO B CA 1
ATOM 4739 C C . PRO B 1 71 ? 13.109 9.148 15.469 1 91.88 71 PRO B C 1
ATOM 4741 O O . PRO B 1 71 ? 14.211 9.664 15.227 1 91.88 71 PRO B O 1
ATOM 4744 N N . ARG B 1 72 ? 12.32 8.734 14.477 1 90.88 72 ARG B N 1
ATOM 4745 C CA . ARG B 1 72 ? 12.68 8.914 13.07 1 90.88 72 ARG B CA 1
ATOM 4746 C C . ARG B 1 72 ? 11.453 9.242 12.227 1 90.88 72 ARG B C 1
ATOM 4748 O O . ARG B 1 72 ? 10.344 8.797 12.531 1 90.88 72 ARG B O 1
ATOM 4755 N N . ILE B 1 73 ? 11.695 9.984 11.188 1 94.75 73 ILE B N 1
ATOM 4756 C CA . ILE B 1 73 ? 10.641 10.344 10.25 1 94.75 73 ILE B CA 1
ATOM 4757 C C . ILE B 1 73 ? 10.039 9.086 9.633 1 94.75 73 ILE B C 1
ATOM 4759 O O . ILE B 1 73 ? 8.82 8.961 9.523 1 94.75 73 ILE B O 1
ATOM 4763 N N . GLU B 1 74 ? 10.883 8.062 9.227 1 93.56 74 GLU B N 1
ATOM 4764 C CA . GLU B 1 74 ? 10.414 6.832 8.602 1 93.56 74 GLU B CA 1
ATOM 4765 C C . GLU B 1 74 ? 9.453 6.078 9.516 1 93.56 74 GLU B C 1
ATOM 4767 O O . GLU B 1 74 ? 8.492 5.469 9.039 1 93.56 74 GLU B O 1
ATOM 4772 N N . ALA B 1 75 ? 9.719 6.18 10.766 1 95.31 75 ALA B N 1
ATOM 4773 C CA . ALA B 1 75 ? 8.906 5.445 11.734 1 95.31 75 ALA B CA 1
ATOM 4774 C C . ALA B 1 75 ? 7.5 6.023 11.828 1 95.31 75 ALA B C 1
ATOM 4776 O O . ALA B 1 75 ? 6.523 5.281 11.93 1 95.31 75 ALA B O 1
ATOM 4777 N N . ILE B 1 76 ? 7.387 7.344 11.844 1 96.81 76 ILE B N 1
ATOM 4778 C CA . ILE B 1 76 ? 6.059 7.934 11.969 1 96.81 76 ILE B CA 1
ATOM 4779 C C . ILE B 1 76 ? 5.301 7.785 10.656 1 96.81 76 ILE B C 1
ATOM 4781 O O . ILE B 1 76 ? 4.078 7.613 10.648 1 96.81 76 ILE B O 1
ATOM 4785 N N . VAL B 1 77 ? 5.996 7.816 9.562 1 96.81 77 VAL B N 1
ATOM 4786 C CA . VAL B 1 77 ? 5.348 7.598 8.273 1 96.81 77 VAL B CA 1
ATOM 4787 C C . VAL B 1 77 ? 4.84 6.16 8.188 1 96.81 77 VAL B C 1
ATOM 4789 O O . VAL B 1 77 ? 3.734 5.91 7.703 1 96.81 77 VAL B O 1
ATOM 4792 N N . ARG B 1 78 ? 5.629 5.195 8.648 1 96.25 78 ARG B N 1
ATOM 4793 C CA . ARG B 1 78 ? 5.203 3.799 8.68 1 96.25 78 ARG B CA 1
ATOM 4794 C C . ARG B 1 78 ? 3.979 3.621 9.57 1 96.25 78 ARG B C 1
ATOM 4796 O O . ARG B 1 78 ? 3.061 2.871 9.227 1 96.25 78 ARG B O 1
ATOM 4803 N N . GLU B 1 79 ? 4.02 4.27 10.695 1 97.38 79 GLU B N 1
ATOM 4804 C CA . GLU B 1 79 ? 2.881 4.156 11.602 1 97.38 79 GLU B CA 1
ATOM 4805 C C . GLU B 1 79 ? 1.617 4.738 10.977 1 97.38 79 GLU B C 1
ATOM 4807 O O . GLU B 1 79 ? 0.526 4.188 11.133 1 97.38 79 GLU B O 1
ATOM 4812 N N . LEU B 1 80 ? 1.766 5.867 10.32 1 98.31 80 LEU B N 1
ATOM 4813 C CA . LEU B 1 80 ? 0.628 6.453 9.617 1 98.31 80 LEU B CA 1
ATOM 4814 C C . LEU B 1 80 ? 0.102 5.504 8.547 1 98.31 80 LEU B C 1
ATOM 4816 O O . LEU B 1 80 ? -1.111 5.363 8.375 1 98.31 80 LEU B O 1
ATOM 4820 N N . GLN B 1 81 ? 0.994 4.863 7.836 1 97.44 81 GLN B N 1
ATOM 4821 C CA . GLN B 1 81 ? 0.629 3.859 6.844 1 97.44 81 GLN B CA 1
ATOM 4822 C C . GLN B 1 81 ? -0.179 2.73 7.477 1 97.44 81 GLN B C 1
ATOM 4824 O O . GLN B 1 81 ? -1.197 2.305 6.926 1 97.44 81 GLN B O 1
ATOM 4829 N N . ASP B 1 82 ? 0.287 2.221 8.57 1 97.75 82 ASP B N 1
ATOM 4830 C CA . ASP B 1 82 ? -0.408 1.153 9.281 1 97.75 82 ASP B CA 1
ATOM 4831 C C . ASP B 1 82 ? -1.815 1.586 9.688 1 97.75 82 ASP B C 1
ATOM 4833 O O . ASP B 1 82 ? -2.76 0.797 9.609 1 97.75 82 ASP B O 1
ATOM 4837 N N . LEU B 1 83 ? -1.915 2.805 10.117 1 98.5 83 LEU B N 1
ATOM 4838 C CA . LEU B 1 83 ? -3.215 3.334 10.516 1 98.5 83 LEU B CA 1
ATOM 4839 C C . LEU B 1 83 ? -4.16 3.408 9.32 1 98.5 83 LEU B C 1
ATOM 4841 O O . LEU B 1 83 ? -5.352 3.121 9.445 1 98.5 83 LEU B O 1
ATOM 4845 N N . HIS B 1 84 ? -3.666 3.811 8.164 1 98.31 84 HIS B N 1
ATOM 4846 C CA . HIS B 1 84 ? -4.477 3.852 6.953 1 98.31 84 HIS B CA 1
ATOM 4847 C C . HIS B 1 84 ? -4.953 2.457 6.562 1 98.31 84 HIS B C 1
ATOM 4849 O O . HIS B 1 84 ? -6.113 2.277 6.184 1 98.31 84 HIS B O 1
ATOM 4855 N N . ILE B 1 85 ? -4.016 1.471 6.609 1 96.81 85 ILE B N 1
ATOM 4856 C CA . ILE B 1 85 ? -4.359 0.091 6.285 1 96.81 85 ILE B CA 1
ATOM 4857 C C . ILE B 1 85 ? -5.469 -0.396 7.219 1 96.81 85 ILE B C 1
ATOM 4859 O O . ILE B 1 85 ? -6.488 -0.913 6.758 1 96.81 85 ILE B O 1
ATOM 4863 N N . PHE B 1 86 ? -5.309 -0.19 8.5 1 98.19 86 PHE B N 1
ATOM 4864 C CA . PHE B 1 86 ? -6.281 -0.617 9.5 1 98.19 86 PHE B CA 1
ATOM 4865 C C . PHE B 1 86 ? -7.637 0.032 9.242 1 98.19 86 PHE B C 1
ATOM 4867 O O . PHE B 1 86 ? -8.672 -0.643 9.266 1 98.19 86 PHE B O 1
ATOM 4874 N N . THR B 1 87 ? -7.625 1.307 8.992 1 98.56 87 THR B N 1
ATOM 4875 C CA . THR B 1 87 ? -8.852 2.066 8.781 1 98.56 87 THR B CA 1
ATOM 4876 C C . THR B 1 87 ? -9.555 1.615 7.508 1 98.56 87 THR B C 1
ATOM 4878 O O . THR B 1 87 ? -10.773 1.412 7.504 1 98.56 87 THR B O 1
ATOM 4881 N N . SER B 1 88 ? -8.812 1.47 6.422 1 97.19 88 SER B N 1
ATOM 4882 C CA . SER B 1 88 ? -9.398 1.06 5.148 1 97.19 88 SER B CA 1
ATOM 4883 C C . SER B 1 88 ? -10.117 -0.278 5.273 1 97.19 88 SER B C 1
ATOM 4885 O O . SER B 1 88 ? -11.141 -0.501 4.625 1 97.19 88 SER B O 1
ATOM 4887 N N . ARG B 1 89 ? -9.633 -1.087 6.121 1 94.5 89 ARG B N 1
ATOM 4888 C CA . ARG B 1 89 ? -10.219 -2.41 6.312 1 94.5 89 ARG B CA 1
ATOM 4889 C C . ARG B 1 89 ? -11.508 -2.324 7.121 1 94.5 89 ARG B C 1
ATOM 4891 O O . ARG B 1 89 ? -12.297 -3.27 7.145 1 94.5 89 ARG B O 1
ATOM 4898 N N . HIS B 1 90 ? -11.703 -1.252 7.781 1 96.19 90 HIS B N 1
ATOM 4899 C CA . HIS B 1 90 ? -12.867 -1.109 8.641 1 96.19 90 HIS B CA 1
ATOM 4900 C C . HIS B 1 90 ? -13.906 -0.189 8.008 1 96.19 90 HIS B C 1
ATOM 4902 O O . HIS B 1 90 ? -14.992 0.006 8.57 1 96.19 90 HIS B O 1
ATOM 4908 N N . LEU B 1 91 ? -13.555 0.435 6.887 1 96.44 91 LEU B N 1
ATOM 4909 C CA . LEU B 1 91 ? -14.516 1.272 6.176 1 96.44 91 LEU B CA 1
ATOM 4910 C C . LEU B 1 91 ? -15.414 0.427 5.273 1 96.44 91 LEU B C 1
ATOM 4912 O O . LEU B 1 91 ? -14.938 -0.49 4.602 1 96.44 91 LEU B O 1
ATOM 4916 N N . GLN B 1 92 ? -16.641 0.587 5.328 1 92.31 92 GLN B N 1
ATOM 4917 C CA . GLN B 1 92 ? -17.609 -0.131 4.5 1 92.31 92 GLN B CA 1
ATOM 4918 C C . GLN B 1 92 ? -18.219 0.788 3.449 1 92.31 92 GLN B C 1
ATOM 4920 O O . GLN B 1 92 ? -19.109 1.583 3.756 1 92.31 92 GLN B O 1
ATOM 4925 N N . GLY B 1 93 ? -17.859 0.612 2.291 1 95.19 93 GLY B N 1
ATOM 4926 C CA . GLY B 1 93 ? -18.406 1.41 1.211 1 95.19 93 GLY B CA 1
ATOM 4927 C C . GLY B 1 93 ? -17.922 2.844 1.211 1 95.19 93 GLY B C 1
ATOM 4928 O O . GLY B 1 93 ? -18.562 3.73 0.648 1 95.19 93 GLY B O 1
ATOM 4929 N N . GLU B 1 94 ? -16.891 3.178 1.927 1 98.19 94 GLU B N 1
ATOM 4930 C CA 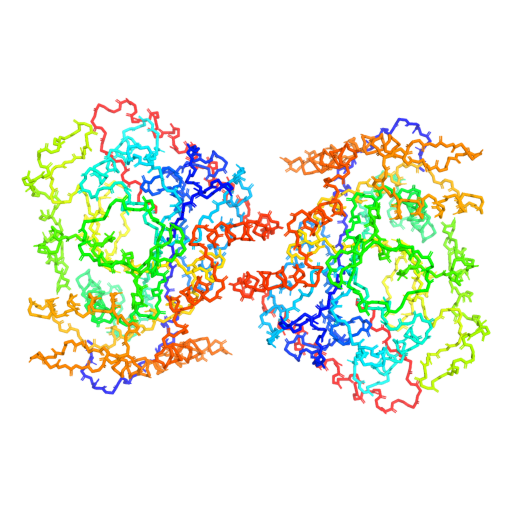. GLU B 1 94 ? -16.312 4.512 2.023 1 98.19 94 GLU B CA 1
ATOM 4931 C C . GLU B 1 94 ? -14.812 4.477 1.753 1 98.19 94 GLU B C 1
ATOM 4933 O O . GLU B 1 94 ? -14.18 3.426 1.87 1 98.19 94 GLU B O 1
ATOM 4938 N N . TRP B 1 95 ? -14.336 5.582 1.295 1 98.5 95 TRP B N 1
ATOM 4939 C CA . TRP B 1 95 ? -12.898 5.73 1.051 1 98.5 95 TRP B CA 1
ATOM 4940 C C . TRP B 1 95 ? -12.359 6.984 1.728 1 98.5 95 TRP B C 1
ATOM 4942 O O . TRP B 1 95 ? -13.133 7.855 2.143 1 98.5 95 TRP B O 1
ATOM 4952 N N . ILE B 1 96 ? -11.062 7.035 1.87 1 98.69 96 ILE B N 1
ATOM 4953 C CA . ILE B 1 96 ? -10.398 8.188 2.459 1 98.69 96 ILE B CA 1
ATOM 4954 C C . ILE B 1 96 ? -10.031 9.188 1.362 1 98.69 96 ILE B C 1
ATOM 4956 O O . ILE B 1 96 ? -9.305 8.859 0.427 1 98.69 96 ILE B O 1
ATOM 4960 N N . TRP B 1 97 ? -10.586 10.391 1.473 1 98.81 97 TRP B N 1
ATOM 4961 C CA . TRP B 1 97 ? -10.32 11.469 0.523 1 98.81 97 TRP B CA 1
ATOM 4962 C C . TRP B 1 97 ? -8.852 11.883 0.573 1 98.81 97 TRP B C 1
ATOM 4964 O O . TRP B 1 97 ? -8.297 12.094 1.653 1 98.81 97 TRP B O 1
ATOM 4974 N N . PRO B 1 98 ? -8.188 12.062 -0.61 1 98.44 98 PRO B N 1
ATOM 4975 C CA . PRO B 1 98 ? -6.727 12.195 -0.626 1 98.44 98 PRO B CA 1
ATOM 4976 C C . PRO B 1 98 ? -6.273 13.656 -0.683 1 98.44 98 PRO B C 1
ATOM 4978 O O . PRO B 1 98 ? -5.086 13.93 -0.869 1 98.44 98 PRO B O 1
ATOM 4981 N N . PHE B 1 99 ? -7.199 14.672 -0.592 1 98.62 99 PHE B N 1
ATOM 4982 C CA . PHE B 1 99 ? -6.828 16.078 -0.736 1 98.62 99 PHE B CA 1
ATOM 4983 C C . PHE B 1 99 ? -7.152 16.844 0.535 1 98.62 99 PHE B C 1
ATOM 4985 O O . PHE B 1 99 ? -7.969 16.406 1.347 1 98.62 99 PHE B O 1
ATOM 4992 N N . SER B 1 100 ? -6.441 17.953 0.67 1 98.75 100 SER B N 1
ATOM 4993 C CA . SER B 1 100 ? -6.773 18.891 1.75 1 98.75 100 SER B CA 1
ATOM 4994 C C . SER B 1 100 ? -8.133 19.531 1.523 1 98.75 100 SER B C 1
ATOM 4996 O O . SER B 1 100 ? -8.969 19.578 2.432 1 98.75 100 SER B O 1
ATOM 4998 N N . MET B 1 101 ? -8.266 20.109 0.281 1 98.69 101 MET B N 1
ATOM 4999 C CA . MET B 1 101 ? -9.555 20.719 -0.029 1 98.69 101 MET B CA 1
ATOM 5000 C C . MET B 1 101 ? -10.656 19.656 -0.081 1 98.69 101 MET B C 1
ATOM 5002 O O . MET B 1 101 ? -10.422 18.547 -0.546 1 98.69 101 MET B O 1
ATOM 5006 N N . PRO B 1 102 ? -11.789 19.953 0.292 1 98.56 102 PRO B N 1
ATOM 5007 C CA . PRO B 1 102 ? -12.805 18.938 0.541 1 98.56 102 PRO B CA 1
ATOM 5008 C C . PRO B 1 102 ? -13.367 18.328 -0.747 1 98.56 102 PRO B C 1
ATOM 5010 O O . PRO B 1 102 ? -13.25 18.938 -1.815 1 98.56 102 PRO B O 1
ATOM 5013 N N . PRO B 1 103 ? -13.922 17.094 -0.579 1 98.62 103 PRO B N 1
ATOM 5014 C CA . PRO B 1 103 ? -14.688 16.516 -1.681 1 98.62 103 PRO B CA 1
ATOM 5015 C C . PRO B 1 103 ? -16 17.25 -1.931 1 98.62 103 PRO B C 1
ATOM 5017 O O . PRO B 1 103 ? -16.125 18.438 -1.624 1 98.62 103 PRO B O 1
ATOM 5020 N N . VAL B 1 104 ? -16.953 16.594 -2.598 1 98.69 104 VAL B N 1
ATOM 5021 C CA . VAL B 1 104 ? -18.234 17.219 -2.898 1 98.69 104 VAL B CA 1
ATOM 5022 C C . VAL B 1 104 ? -19.016 17.453 -1.605 1 98.69 104 VAL B C 1
ATOM 5024 O O . VAL B 1 104 ? -19.297 16.5 -0.866 1 98.69 104 VAL B O 1
ATOM 5027 N N . LEU B 1 105 ? -19.328 18.672 -1.336 1 98.56 105 LEU B N 1
ATOM 5028 C CA . LEU B 1 105 ? -20.031 19.062 -0.127 1 98.56 105 LEU B CA 1
ATOM 5029 C C . LEU B 1 105 ? -21.531 19.25 -0.409 1 98.56 105 LEU B C 1
ATOM 5031 O O . LEU B 1 105 ? -21.922 19.484 -1.551 1 98.56 105 LEU B O 1
ATOM 5035 N N . PRO B 1 106 ? -22.297 19.078 0.646 1 97.69 106 PRO B N 1
ATOM 5036 C CA . PRO B 1 106 ? -23.719 19.359 0.454 1 97.69 106 PRO B CA 1
ATOM 5037 C C . PRO B 1 106 ? -24 20.828 0.138 1 97.69 106 PRO B C 1
ATOM 5039 O O . PRO B 1 106 ? -23.188 21.703 0.455 1 97.69 106 PRO B O 1
ATOM 5042 N N . LYS B 1 107 ? -25.125 21.031 -0.434 1 95.88 107 LYS B N 1
ATOM 5043 C CA . LYS B 1 107 ? -25.531 22.391 -0.822 1 95.88 107 LYS B CA 1
ATOM 5044 C C . LYS B 1 107 ? -25.656 23.297 0.398 1 95.88 107 LYS B C 1
ATOM 5046 O O . LYS B 1 107 ? -25.141 24.422 0.4 1 95.88 107 LYS B O 1
ATOM 5051 N N . GLU B 1 108 ? -26.281 22.781 1.409 1 95.5 108 GLU B N 1
ATOM 5052 C CA . GLU B 1 108 ? -26.469 23.578 2.625 1 95.5 108 GLU B CA 1
ATOM 5053 C C . GLU B 1 108 ? -25.391 23.266 3.658 1 95.5 108 GLU B C 1
ATOM 5055 O O . GLU B 1 108 ? -25.125 22.094 3.947 1 95.5 108 GLU B O 1
ATOM 5060 N N . GLU B 1 109 ? -24.828 24.188 4.273 1 93.75 109 GLU B N 1
ATOM 5061 C CA . GLU B 1 109 ? -23.766 24.047 5.258 1 93.75 109 GLU B CA 1
ATOM 5062 C C . GLU B 1 109 ? -24.219 23.219 6.453 1 93.75 109 GLU B C 1
ATOM 5064 O O . GLU B 1 109 ? -23.438 22.469 7.047 1 93.75 109 GLU B O 1
ATOM 5069 N N . LYS B 1 110 ? -25.484 23.422 6.793 1 93.94 110 LYS B N 1
ATOM 5070 C CA . LYS B 1 110 ? -26.016 22.75 7.969 1 93.94 110 LYS B CA 1
ATOM 5071 C C . LYS B 1 110 ? -26.016 21.234 7.785 1 93.94 110 LYS B C 1
ATOM 5073 O O . LYS B 1 110 ? -26.094 20.484 8.758 1 93.94 110 LYS B O 1
ATOM 5078 N N . ASP B 1 111 ? -25.875 20.797 6.531 1 96.5 111 ASP B N 1
ATOM 5079 C CA . ASP B 1 111 ? -25.922 19.359 6.234 1 96.5 111 ASP B CA 1
ATOM 5080 C C . ASP B 1 111 ? -24.531 18.734 6.348 1 96.5 111 ASP B C 1
ATOM 5082 O O . ASP B 1 111 ? -24.375 17.516 6.211 1 96.5 111 ASP B O 1
ATOM 5086 N N . ILE B 1 112 ? -23.516 19.531 6.562 1 97.75 112 ILE B N 1
ATOM 5087 C CA . ILE B 1 112 ? -22.203 18.984 6.926 1 97.75 112 ILE B CA 1
ATOM 5088 C C . ILE B 1 112 ? -22.234 18.516 8.383 1 97.75 112 ILE B C 1
ATOM 5090 O O . ILE B 1 112 ? -22.344 19.344 9.297 1 97.75 112 ILE B O 1
ATOM 5094 N N . PRO B 1 113 ? -22.125 17.266 8.555 1 97.06 113 PRO B N 1
ATOM 5095 C CA . PRO B 1 113 ? -22.297 16.766 9.922 1 97.06 113 PRO B CA 1
ATOM 5096 C C . PRO B 1 113 ? -21.156 17.188 10.844 1 97.06 113 PRO B C 1
ATOM 5098 O O . PRO B 1 113 ? -19.984 17.203 10.43 1 97.06 113 PRO B O 1
ATOM 5101 N N . LEU B 1 114 ? -21.484 17.562 12.055 1 97.5 114 LEU B N 1
ATOM 5102 C CA . LEU B 1 114 ? -20.484 17.859 13.07 1 97.5 114 LEU B CA 1
ATOM 5103 C C . LEU B 1 114 ? -19.969 16.578 13.711 1 97.5 114 LEU B C 1
ATOM 5105 O O . LEU B 1 114 ? -20.672 15.562 13.75 1 97.5 114 LEU B O 1
ATOM 5109 N N . GLY B 1 115 ? -18.766 16.609 14.172 1 97.69 115 GLY B N 1
ATOM 5110 C CA . GLY B 1 115 ? -18.281 15.492 14.961 1 97.69 115 GLY B CA 1
ATOM 5111 C C . GLY B 1 115 ? -19.141 15.203 16.188 1 97.69 115 GLY B C 1
ATOM 5112 O O . GLY B 1 115 ? -19.547 16.125 16.891 1 97.69 115 GLY B O 1
ATOM 5113 N N . LYS B 1 116 ? -19.453 13.961 16.359 1 96.44 116 LYS B N 1
ATOM 5114 C CA . LYS B 1 116 ? -20.234 13.508 17.516 1 96.44 116 LYS B CA 1
ATOM 5115 C C . LYS B 1 116 ? -19.375 12.664 18.453 1 96.44 116 LYS B C 1
ATOM 5117 O O . LYS B 1 116 ? -18.828 11.641 18.047 1 96.44 116 LYS B O 1
ATOM 5122 N N . TYR B 1 117 ? -19.344 13.016 19.703 1 95.69 117 TYR B N 1
ATOM 5123 C CA . TYR B 1 117 ? -18.375 12.398 20.609 1 95.69 117 TYR B CA 1
ATOM 5124 C C . TYR B 1 117 ? -19.078 11.742 21.797 1 95.69 117 TYR B C 1
ATOM 5126 O O . TYR B 1 117 ? -18.422 11.32 22.75 1 95.69 117 TYR B O 1
ATOM 5134 N N . GLY B 1 118 ? -20.375 11.68 21.688 1 91.75 118 GLY B N 1
ATOM 5135 C CA . GLY B 1 118 ? -21.109 11.016 22.75 1 91.75 118 GLY B CA 1
ATOM 5136 C C . GLY B 1 118 ? -22 11.961 23.531 1 91.75 118 GLY B C 1
ATOM 5137 O O . GLY B 1 118 ? -22.125 13.141 23.203 1 91.75 118 GLY B O 1
ATOM 5138 N N . SER B 1 119 ? -22.609 11.398 24.641 1 91.25 119 SER B N 1
ATOM 5139 C CA . SER B 1 119 ? -23.625 12.148 25.375 1 91.25 119 SER B CA 1
ATOM 5140 C C . SER B 1 119 ? -23.094 12.648 26.703 1 91.25 119 SER B C 1
ATOM 5142 O O . SER B 1 119 ? -23.812 13.281 27.484 1 91.25 119 SER B O 1
ATOM 5144 N N . SER B 1 120 ? -21.906 12.336 27 1 91.38 120 SER B N 1
ATOM 5145 C CA . SER B 1 120 ? -21.281 12.875 28.203 1 91.38 120 SER B CA 1
ATOM 5146 C C . SER B 1 120 ? -21.047 14.375 28.078 1 91.38 120 SER B C 1
ATOM 5148 O O . SER B 1 120 ? -21.125 14.938 26.984 1 91.38 120 SER B O 1
ATOM 5150 N N . PHE B 1 121 ? -20.766 15.008 29.141 1 91.31 121 PHE B N 1
ATOM 5151 C CA . PHE B 1 121 ? -20.453 16.438 29.125 1 91.31 121 PHE B CA 1
ATOM 5152 C C . PHE B 1 121 ? -19.266 16.703 28.203 1 91.31 121 PHE B C 1
ATOM 5154 O O . PHE B 1 121 ? -19.312 17.625 27.375 1 91.31 121 PHE B O 1
ATOM 5161 N N . SER B 1 122 ? -18.219 15.914 28.375 1 90.88 122 SER B N 1
ATOM 5162 C CA . SER B 1 122 ? -17.031 16.062 27.547 1 90.88 122 SER B CA 1
ATOM 5163 C C . SER B 1 122 ? -17.344 15.883 26.062 1 90.88 122 SER B C 1
ATOM 5165 O O . SER B 1 122 ? -16.828 16.625 25.219 1 90.88 122 SER B O 1
ATOM 5167 N N . GLY B 1 123 ? -18.156 14.898 25.812 1 93.5 123 GLY B N 1
ATOM 5168 C CA . GLY B 1 123 ? -18.547 14.656 24.422 1 93.5 123 GLY B CA 1
ATOM 5169 C C . GLY B 1 123 ? -19.359 15.789 23.828 1 93.5 123 GLY B C 1
ATOM 5170 O O . GLY B 1 123 ? -19.094 16.234 22.719 1 93.5 123 GLY B O 1
ATOM 5171 N N . GLU B 1 124 ? -20.312 16.266 24.562 1 94.19 124 GLU B N 1
ATOM 5172 C CA . GLU B 1 124 ? -21.172 17.359 24.109 1 94.19 124 GLU B CA 1
ATOM 5173 C C . GLU B 1 124 ? -20.375 18.656 23.984 1 94.19 124 GLU B C 1
ATOM 5175 O O . GLU B 1 124 ? -20.625 19.453 23.078 1 94.19 124 GLU B O 1
ATOM 5180 N N . TRP B 1 125 ? -19.484 18.828 24.922 1 93.62 125 TRP B N 1
ATOM 5181 C CA . TRP B 1 125 ? -18.625 20 24.906 1 93.62 125 TRP B CA 1
ATOM 5182 C C . TRP B 1 125 ? -17.812 20.047 23.609 1 93.62 125 TRP B C 1
ATOM 5184 O O . TRP B 1 125 ? -17.672 21.109 23 1 93.62 125 TRP B O 1
ATOM 5194 N N . LYS B 1 126 ? -17.266 18.938 23.219 1 95.5 126 LYS B N 1
ATOM 5195 C CA . LYS B 1 126 ? -16.453 18.859 22.016 1 95.5 126 LYS B CA 1
ATOM 5196 C C . LYS B 1 126 ? -17.297 19.109 20.766 1 95.5 126 LYS B C 1
ATOM 5198 O O . LYS B 1 126 ? -16.844 19.766 19.828 1 95.5 126 LYS B O 1
ATOM 5203 N N . THR B 1 127 ? -18.516 18.625 20.734 1 96.75 127 THR B N 1
ATOM 5204 C CA . THR B 1 127 ? -19.438 18.875 19.625 1 96.75 127 THR B CA 1
ATOM 5205 C C . THR B 1 127 ? -19.844 20.344 19.594 1 96.75 127 THR B C 1
ATOM 5207 O O . THR B 1 127 ? -19.906 20.938 18.516 1 96.75 127 THR B O 1
ATOM 5210 N N . LEU B 1 128 ? -20.094 20.906 20.75 1 96.81 128 LEU B N 1
ATOM 5211 C CA . LEU B 1 128 ? -20.484 22.297 20.859 1 96.81 128 LEU B CA 1
ATOM 5212 C C . LEU B 1 128 ? -19.375 23.219 20.359 1 96.81 128 LEU B C 1
ATOM 5214 O O . LEU B 1 128 ? -19.656 24.219 19.688 1 96.81 128 LEU B O 1
ATOM 5218 N N . TYR B 1 129 ? -18.172 22.938 20.75 1 96.81 129 TYR B N 1
ATOM 5219 C CA . TYR B 1 129 ? -17.016 23.688 20.25 1 96.81 129 TYR B CA 1
ATOM 5220 C C . TYR B 1 129 ? -17.016 23.75 18.734 1 96.81 129 TYR B C 1
ATOM 5222 O O . TYR B 1 129 ? -16.797 24.812 18.156 1 96.81 129 TYR B O 1
ATOM 5230 N N . ARG B 1 130 ? -17.281 22.641 18.078 1 97.69 130 ARG B N 1
ATOM 5231 C CA . ARG B 1 130 ? -17.281 22.547 16.625 1 97.69 130 ARG B CA 1
ATOM 5232 C C . ARG B 1 130 ? -18.453 23.328 16.016 1 97.69 130 ARG B C 1
ATOM 5234 O O . ARG B 1 130 ? -18.328 23.906 14.945 1 97.69 130 ARG B O 1
ATOM 5241 N N . ASN B 1 131 ? -19.562 23.234 16.719 1 97.56 131 ASN B N 1
ATOM 5242 C CA . ASN B 1 131 ? -20.672 24.062 16.25 1 97.56 131 ASN B CA 1
ATOM 5243 C C . ASN B 1 131 ? -20.297 25.547 16.25 1 97.56 131 ASN B C 1
ATOM 5245 O O . ASN B 1 131 ? -20.641 26.266 15.328 1 97.56 131 ASN B O 1
ATOM 5249 N N . GLY B 1 132 ? -19.625 25.953 17.312 1 97.5 132 GLY B N 1
ATOM 5250 C CA . GLY B 1 132 ? -19.141 27.328 17.375 1 97.5 132 GLY B CA 1
ATOM 5251 C C . GLY B 1 132 ? -18.203 27.688 16.234 1 97.5 132 GLY B C 1
ATOM 5252 O O . GLY B 1 132 ? -18.312 28.766 15.656 1 97.5 132 GLY B O 1
ATOM 5253 N N . LEU B 1 133 ? -17.281 26.781 15.906 1 96.5 133 LEU B N 1
ATOM 5254 C CA . LEU B 1 133 ? -16.375 27 14.781 1 96.5 133 LEU B CA 1
ATOM 5255 C C . LEU B 1 133 ? -17.156 27.188 13.484 1 96.5 133 LEU B C 1
ATOM 5257 O O . LEU B 1 133 ? -16.844 28.078 12.688 1 96.5 133 LEU B O 1
ATOM 5261 N N . GLY B 1 134 ? -18.156 26.344 13.312 1 95.81 134 GLY B N 1
ATOM 5262 C CA . GLY B 1 134 ? -18.984 26.438 12.117 1 95.81 134 GLY B CA 1
ATOM 5263 C C . GLY B 1 134 ? -19.703 27.75 11.984 1 95.81 134 GLY B C 1
ATOM 5264 O O . GLY B 1 134 ? -19.812 28.312 10.891 1 95.81 134 GLY B O 1
ATOM 5265 N N . LEU B 1 135 ? -20.172 28.219 13.102 1 95.5 135 LEU B N 1
ATOM 5266 C CA . LEU B 1 135 ? -20.906 29.484 13.102 1 95.5 135 LEU B CA 1
ATOM 5267 C C . LEU B 1 135 ? -19.984 30.672 12.875 1 95.5 135 LEU B C 1
ATOM 5269 O O . LEU B 1 135 ? -20.344 31.625 12.195 1 95.5 135 LEU B O 1
ATOM 5273 N N . ARG B 1 136 ? -18.812 30.578 13.391 1 94.62 136 ARG B N 1
ATOM 5274 C CA . ARG B 1 136 ? -17.859 31.688 13.352 1 94.62 136 ARG B CA 1
ATOM 5275 C C . ARG B 1 136 ? -17.172 31.781 12 1 94.62 136 ARG B C 1
ATOM 5277 O O . ARG B 1 136 ? -17 32.875 11.453 1 94.62 136 ARG B O 1
ATOM 5284 N N . TYR B 1 137 ? -16.781 30.641 11.453 1 93.06 137 TYR B N 1
ATOM 5285 C CA . TYR B 1 137 ? -15.914 30.641 10.281 1 93.06 137 TYR B CA 1
ATOM 5286 C C . TYR B 1 137 ? -16.609 30 9.086 1 93.06 137 TYR B C 1
ATOM 5288 O O . TYR B 1 137 ? -16.172 30.156 7.941 1 93.06 137 TYR B O 1
ATOM 5296 N N . GLY B 1 138 ? -17.703 29.312 9.297 1 93.31 138 GLY B N 1
ATOM 5297 C CA . GLY B 1 138 ? -18.344 28.531 8.258 1 93.31 138 GLY B CA 1
ATOM 5298 C C . GLY B 1 138 ? -17.969 27.062 8.289 1 93.31 138 GLY B C 1
ATOM 5299 O O . GLY B 1 138 ? -16.797 26.734 8.438 1 93.31 138 GLY B O 1
ATOM 5300 N N . ARG B 1 139 ? -18.938 26.188 8.109 1 95.56 139 ARG B N 1
ATOM 5301 C CA . ARG B 1 139 ? -18.688 24.75 8.172 1 95.56 139 ARG B CA 1
ATOM 5302 C C . ARG B 1 139 ? -17.875 24.281 6.965 1 95.56 139 ARG B C 1
ATOM 5304 O O . ARG B 1 139 ? -17.078 23.359 7.066 1 95.56 139 ARG B O 1
ATOM 5311 N N . ARG B 1 140 ? -18.062 24.922 5.828 1 96.19 140 ARG B N 1
ATOM 5312 C CA . ARG B 1 140 ? -17.344 24.516 4.621 1 96.19 140 ARG B CA 1
ATOM 5313 C C . ARG B 1 140 ? -15.836 24.656 4.816 1 96.19 140 ARG B C 1
ATOM 5315 O O . ARG B 1 140 ? -15.078 23.734 4.516 1 96.19 140 ARG B O 1
ATOM 5322 N N . MET B 1 141 ? -15.469 25.797 5.324 1 94.88 141 MET B N 1
ATOM 5323 C CA . MET B 1 141 ? -14.047 26.047 5.562 1 94.88 141 MET B CA 1
ATOM 5324 C C . MET B 1 141 ? -13.477 25.016 6.535 1 94.88 141 MET B C 1
ATOM 5326 O O . MET B 1 141 ? -12.359 24.547 6.352 1 94.88 141 MET B O 1
ATOM 5330 N N . GLN B 1 142 ? -14.234 24.625 7.484 1 96.25 142 GLN B N 1
ATOM 5331 C CA . GLN B 1 142 ? -13.766 23.734 8.539 1 96.25 142 GLN B CA 1
ATOM 5332 C C . GLN B 1 142 ? -13.594 22.312 8.016 1 96.25 142 GLN B C 1
ATOM 5334 O O . GLN B 1 142 ? -13 21.453 8.68 1 96.25 142 GLN B O 1
ATOM 5339 N N . THR B 1 143 ? -14.023 22.016 6.77 1 97.75 143 THR B N 1
ATOM 5340 C CA . THR B 1 143 ? -13.875 20.688 6.191 1 97.75 143 THR B CA 1
ATOM 5341 C C . THR B 1 143 ? -12.508 20.547 5.52 1 97.75 143 THR B C 1
ATOM 5343 O O . THR B 1 143 ? -12.148 19.453 5.055 1 97.75 143 THR B O 1
ATOM 5346 N N . ILE B 1 144 ? -11.727 21.609 5.469 1 98.12 144 ILE B N 1
ATOM 5347 C CA . ILE B 1 144 ? -10.375 21.531 4.938 1 98.12 144 ILE B CA 1
ATOM 5348 C C . ILE B 1 144 ? -9.508 20.672 5.852 1 98.12 144 ILE B C 1
ATOM 5350 O O . ILE B 1 144 ? -9.578 20.781 7.078 1 98.12 144 ILE B O 1
ATOM 5354 N N . SER B 1 145 ? -8.781 19.734 5.254 1 98.38 145 SER B N 1
ATOM 5355 C CA . SER B 1 145 ? -7.922 18.828 6.016 1 98.38 145 SER B CA 1
ATOM 5356 C C . SER B 1 145 ? -6.453 19.219 5.891 1 98.38 145 SER B C 1
ATOM 5358 O O . SER B 1 145 ? -6.055 19.844 4.914 1 98.38 145 SER B O 1
ATOM 5360 N N . GLY B 1 146 ? -5.688 18.891 6.914 1 97.81 146 GLY B N 1
ATOM 5361 C CA . GLY B 1 146 ? -4.266 19.188 6.891 1 97.81 146 GLY B CA 1
ATOM 5362 C C . GLY B 1 146 ? -3.422 18.141 7.578 1 97.81 146 GLY B C 1
ATOM 5363 O O . GLY B 1 146 ? -3.934 17.078 7.969 1 97.81 146 GLY B O 1
ATOM 5364 N N . VAL B 1 147 ? -2.123 18.344 7.562 1 98.5 147 VAL B N 1
ATOM 5365 C CA . VAL B 1 147 ? -1.144 17.516 8.25 1 98.5 147 VAL B CA 1
ATOM 5366 C C . VAL B 1 147 ? -0.397 18.344 9.289 1 98.5 147 VAL B C 1
ATOM 5368 O O . VAL B 1 147 ? 0.042 19.453 9 1 98.5 147 VAL B O 1
ATOM 5371 N N . HIS B 1 148 ? -0.352 17.859 10.508 1 98.62 148 HIS B N 1
ATOM 5372 C CA . HIS B 1 148 ? 0.459 18.469 11.562 1 98.62 148 HIS B CA 1
ATOM 5373 C C . HIS B 1 148 ? 1.681 17.625 11.875 1 98.62 148 HIS B C 1
ATOM 5375 O O . HIS B 1 148 ? 1.568 16.406 12.023 1 98.62 148 HIS B O 1
ATOM 5381 N N . TYR B 1 149 ? 2.805 18.25 11.898 1 98.62 149 TYR B N 1
ATOM 5382 C CA . TYR B 1 149 ? 4.078 17.609 12.203 1 98.62 149 TYR B CA 1
ATOM 5383 C C . TYR B 1 149 ? 4.629 18.094 13.539 1 98.62 149 TYR B C 1
ATOM 5385 O O . TYR B 1 149 ? 4.969 19.281 13.688 1 98.62 149 TYR B O 1
ATOM 5393 N N . ASN B 1 150 ? 4.645 17.203 14.516 1 98.56 150 ASN B N 1
ATOM 5394 C CA . ASN B 1 150 ? 5.18 17.516 15.836 1 98.56 150 ASN B CA 1
ATOM 5395 C C . ASN B 1 150 ? 6.66 17.156 15.938 1 98.56 150 ASN B C 1
ATOM 5397 O O . ASN B 1 150 ? 7.086 16.094 15.469 1 98.56 150 ASN B O 1
ATOM 5401 N N . PHE B 1 151 ? 7.402 18.062 16.547 1 97.94 151 PHE B N 1
ATOM 5402 C CA . PHE B 1 151 ? 8.852 17.891 16.578 1 97.94 151 PHE B CA 1
ATOM 5403 C C . PHE B 1 151 ? 9.422 18.359 17.906 1 97.94 151 PHE B C 1
ATOM 5405 O O . PHE B 1 151 ? 9 19.391 18.438 1 97.94 151 PHE B O 1
ATOM 5412 N N . SER B 1 152 ? 10.336 17.641 18.484 1 96.62 152 SER B N 1
ATOM 5413 C CA . SER B 1 152 ? 11.117 18.078 19.641 1 96.62 152 SER B CA 1
ATOM 5414 C C . SER B 1 152 ? 12.578 17.656 19.5 1 96.62 152 SER B C 1
ATOM 5416 O O . SER B 1 152 ? 12.883 16.594 18.953 1 96.62 152 SER B O 1
ATOM 5418 N N . PHE B 1 153 ? 13.453 18.5 19.953 1 92.69 153 PHE B N 1
ATOM 5419 C CA . PHE B 1 153 ? 14.883 18.172 19.969 1 92.69 153 PHE B CA 1
ATOM 5420 C C . PHE B 1 153 ? 15.195 17.172 21.078 1 92.69 153 PHE B C 1
ATOM 5422 O O . PHE B 1 153 ? 14.523 17.141 22.109 1 92.69 153 PHE B O 1
ATOM 5429 N N . SER B 1 154 ? 16.234 16.391 20.828 1 88.31 154 SER B N 1
ATOM 5430 C CA . SER B 1 154 ? 16.641 15.445 21.875 1 88.31 154 SER B CA 1
ATOM 5431 C C . SER B 1 154 ? 17.391 16.156 22.984 1 88.31 154 SER B C 1
ATOM 5433 O O . SER B 1 154 ? 18.094 17.156 22.75 1 88.31 154 SER B O 1
ATOM 5435 N N . ASN B 1 155 ? 17.25 15.547 24.125 1 84.31 155 ASN B N 1
ATOM 5436 C CA . ASN B 1 155 ? 17.969 16.094 25.266 1 84.31 155 ASN B CA 1
ATOM 5437 C C . ASN B 1 155 ? 19.484 16.078 25.031 1 84.31 155 ASN B C 1
ATOM 5439 O O . ASN B 1 155 ? 20.188 17 25.438 1 84.31 155 ASN B O 1
ATOM 5443 N N . LEU B 1 156 ? 19.906 15.086 24.438 1 83 156 LEU B N 1
ATOM 5444 C CA . LEU B 1 156 ? 21.344 14.953 24.156 1 83 156 LEU B CA 1
ATOM 5445 C C . LEU B 1 156 ? 21.812 16.062 23.203 1 83 156 LEU B C 1
ATOM 5447 O O . LEU B 1 156 ? 22.906 16.594 23.375 1 83 156 LEU B O 1
ATOM 5451 N N . PHE B 1 157 ? 21.016 16.312 22.266 1 84.81 157 PHE B N 1
ATOM 5452 C CA . PHE B 1 157 ? 21.344 17.375 21.328 1 84.81 157 PHE B CA 1
ATOM 5453 C C . PHE B 1 157 ? 21.359 18.734 22.016 1 84.81 157 PHE B C 1
ATOM 5455 O O . PHE B 1 157 ? 22.281 19.531 21.797 1 84.81 157 PHE B O 1
ATOM 5462 N N . LEU B 1 158 ? 20.438 18.984 22.859 1 83.94 158 LEU B N 1
ATOM 5463 C CA . LEU B 1 158 ? 20.344 20.25 23.562 1 83.94 158 LEU B CA 1
ATOM 5464 C C . LEU B 1 158 ? 21.531 20.438 24.5 1 83.94 158 LEU B C 1
ATOM 5466 O O . LEU B 1 158 ? 22.062 21.547 24.625 1 83.94 158 LEU B O 1
ATOM 5470 N N . LYS B 1 159 ? 21.891 19.359 25.094 1 83.75 159 LYS B N 1
ATOM 5471 C CA . LYS B 1 159 ? 23.062 19.391 25.969 1 83.75 159 LYS B CA 1
ATOM 5472 C C . LYS B 1 159 ? 24.312 19.797 25.188 1 83.75 159 LYS B C 1
ATOM 5474 O O . LYS B 1 159 ? 25.156 20.562 25.688 1 83.75 159 LYS B O 1
ATOM 5479 N N . GLN B 1 160 ? 24.328 19.281 24.094 1 80.25 160 GLN B N 1
ATOM 5480 C CA . GLN B 1 160 ? 25.5 19.547 23.25 1 80.25 160 GLN B CA 1
ATOM 5481 C C . GLN B 1 160 ? 25.516 21 22.766 1 80.25 160 GLN B C 1
ATOM 5483 O O . GLN B 1 160 ? 26.547 21.656 22.812 1 80.25 160 GLN B O 1
ATOM 5488 N N . ILE B 1 161 ? 24.438 21.469 22.375 1 78.5 161 ILE B N 1
ATOM 5489 C CA . ILE B 1 161 ? 24.344 22.797 21.781 1 78.5 161 ILE B CA 1
ATOM 5490 C C . ILE B 1 161 ? 24.531 23.859 22.859 1 78.5 161 ILE B C 1
ATOM 5492 O O . ILE B 1 161 ? 25.188 24.875 22.641 1 78.5 161 ILE B O 1
ATOM 5496 N N . PHE B 1 162 ? 23.984 23.578 24 1 79.19 162 PHE B N 1
ATOM 5497 C CA . PHE B 1 162 ? 23.969 24.609 25.047 1 79.19 162 PHE B CA 1
ATOM 5498 C C . PHE B 1 162 ? 25.109 24.359 26.047 1 79.19 162 PHE B C 1
ATOM 5500 O O . PHE B 1 162 ? 25.375 25.203 26.906 1 79.19 162 PHE B O 1
ATOM 5507 N N . GLU B 1 163 ? 25.781 23.266 25.891 1 79.62 163 GLU B N 1
ATOM 5508 C CA . GLU B 1 163 ? 26.906 22.906 26.734 1 79.62 163 GLU B CA 1
ATOM 5509 C C . GLU B 1 163 ? 26.531 22.969 28.219 1 79.62 163 GLU B C 1
ATOM 5511 O O . GLU B 1 163 ? 27.234 23.578 29.016 1 79.62 163 GLU B O 1
ATOM 5516 N N . LYS B 1 164 ? 25.375 22.641 28.453 1 81.25 164 LYS B N 1
ATOM 5517 C CA . LYS B 1 164 ? 24.828 22.594 29.812 1 81.25 164 LYS B CA 1
ATOM 5518 C C . LYS B 1 164 ? 23.953 21.359 30 1 81.25 164 LYS B C 1
ATOM 5520 O O . LYS B 1 164 ? 23.359 20.859 29.031 1 81.25 164 LYS B O 1
ATOM 5525 N N . GLU B 1 165 ? 23.969 20.875 31.281 1 81.12 165 GLU B N 1
ATOM 5526 C CA . GLU B 1 165 ? 23.109 19.75 31.578 1 81.12 165 GLU B CA 1
ATOM 5527 C C . GLU B 1 165 ? 21.641 20.125 31.469 1 81.12 165 GLU B C 1
ATOM 5529 O O . GLU B 1 165 ? 21.25 21.234 31.844 1 81.12 165 GLU B O 1
ATOM 5534 N N . ILE B 1 166 ? 20.859 19.281 30.984 1 76.38 166 ILE B N 1
ATOM 5535 C CA . ILE B 1 166 ? 19.438 19.531 30.75 1 76.38 166 ILE B CA 1
ATOM 5536 C C . ILE B 1 166 ? 18.734 19.859 32.062 1 76.38 166 ILE B C 1
ATOM 5538 O O . ILE B 1 166 ? 17.812 20.672 32.094 1 76.38 166 ILE B O 1
ATOM 5542 N N . SER B 1 167 ? 19.188 19.062 33 1 79.81 167 SER B N 1
ATOM 5543 C CA . SER B 1 167 ? 18.609 19.266 34.344 1 79.81 167 SER B CA 1
ATOM 5544 C C . SER B 1 167 ? 18.797 20.703 34.812 1 79.81 167 SER B C 1
ATOM 5546 O O . SER B 1 167 ? 18.078 21.172 35.719 1 79.81 167 SER B O 1
ATOM 5548 N N . LYS B 1 168 ? 19.656 21.359 34.188 1 82.19 168 LYS B N 1
ATOM 5549 C CA . LYS B 1 168 ? 19.984 22.703 34.594 1 82.19 168 LYS B CA 1
ATOM 5550 C C . LYS B 1 168 ? 19.203 23.75 33.812 1 82.19 168 LYS B C 1
ATOM 5552 O O . LYS B 1 168 ? 19.266 24.938 34.094 1 82.19 168 LYS B O 1
ATOM 5557 N N . PHE B 1 169 ? 18.5 23.234 32.844 1 83.88 169 PHE B N 1
ATOM 5558 C CA . PHE B 1 169 ? 17.672 24.156 32.094 1 83.88 169 PHE B CA 1
ATOM 5559 C C . PHE B 1 169 ? 16.406 24.516 32.875 1 83.88 169 PHE B C 1
ATOM 5561 O O . PHE B 1 169 ? 15.781 23.641 33.469 1 83.88 169 PHE B O 1
ATOM 5568 N N . ASP B 1 170 ? 16.219 25.781 32.906 1 87 170 ASP B N 1
ATOM 5569 C CA . ASP B 1 170 ? 14.914 26.141 33.469 1 87 170 ASP B CA 1
ATOM 5570 C C . ASP B 1 170 ? 13.859 26.266 32.344 1 87 170 ASP B C 1
ATOM 5572 O O . ASP B 1 170 ? 14.18 26.172 31.172 1 87 170 ASP B O 1
ATOM 5576 N N . LYS B 1 171 ? 12.695 26.359 32.812 1 91 171 LYS B N 1
ATOM 5577 C CA . LYS B 1 171 ? 11.547 26.391 31.906 1 91 171 LYS B CA 1
ATOM 5578 C C . LYS B 1 171 ? 11.656 27.547 30.906 1 91 171 LYS B C 1
ATOM 5580 O O . LYS B 1 171 ? 11.305 27.391 29.734 1 91 171 LYS B O 1
ATOM 5585 N N . GLU B 1 172 ? 12.195 28.672 31.297 1 92.56 172 GLU B N 1
ATOM 5586 C CA . GLU B 1 172 ? 12.305 29.844 30.438 1 92.56 172 GLU B CA 1
ATOM 5587 C C . GLU B 1 172 ? 13.367 29.641 29.359 1 92.56 172 GLU B C 1
ATOM 5589 O O . GLU B 1 172 ? 13.203 30.078 28.219 1 92.56 172 GLU B O 1
ATOM 5594 N N . GLU B 1 173 ? 14.391 29 29.734 1 90.69 173 GLU B N 1
ATOM 5595 C CA . GLU B 1 173 ? 15.484 28.766 28.781 1 90.69 173 GLU B CA 1
ATOM 5596 C C . GLU B 1 173 ? 15.055 27.828 27.672 1 90.69 173 GLU B C 1
ATOM 5598 O O . GLU B 1 173 ? 15.32 28.094 26.484 1 90.69 173 GLU B O 1
ATOM 5603 N N . ILE B 1 174 ? 14.43 26.797 28.031 1 92.38 174 ILE B N 1
ATOM 5604 C CA . ILE B 1 174 ? 13.961 25.844 27.047 1 92.38 174 ILE B CA 1
ATOM 5605 C C . ILE B 1 174 ? 12.898 26.484 26.156 1 92.38 174 ILE B C 1
ATOM 5607 O O . ILE B 1 174 ? 12.898 26.312 24.938 1 92.38 174 ILE B O 1
ATOM 5611 N N . SER B 1 175 ? 12.031 27.219 26.781 1 96.25 175 SER B N 1
ATOM 5612 C CA . SER B 1 175 ? 10.977 27.906 26.031 1 96.25 175 SER B CA 1
ATOM 5613 C C . SER B 1 175 ? 11.562 28.922 25.047 1 96.25 175 SER B C 1
ATOM 5615 O O . SER B 1 175 ? 11.102 29.031 23.922 1 96.25 175 SER B O 1
ATOM 5617 N N . GLU B 1 176 ? 12.539 29.609 25.547 1 94.94 176 GLU B N 1
ATOM 5618 C CA . GLU B 1 176 ? 13.164 30.594 24.672 1 94.94 176 GLU B CA 1
ATOM 5619 C C . GLU B 1 176 ? 13.836 29.922 23.469 1 94.94 176 GLU B C 1
ATOM 5621 O O . GLU B 1 176 ? 13.852 30.469 22.375 1 94.94 176 GLU B O 1
ATOM 5626 N N . MET B 1 177 ? 14.438 28.844 23.75 1 93.25 177 MET B N 1
ATOM 5627 C CA . MET B 1 177 ? 15.039 28.094 22.656 1 93.25 177 MET B CA 1
ATOM 5628 C C . MET B 1 177 ? 14 27.734 21.594 1 93.25 177 MET B C 1
ATOM 5630 O O . MET B 1 177 ? 14.188 28 20.406 1 93.25 177 MET B O 1
ATOM 5634 N N . TYR B 1 178 ? 12.898 27.172 21.969 1 96.69 178 TYR B N 1
ATOM 5635 C CA . TYR B 1 178 ? 11.844 26.781 21.031 1 96.69 178 TYR B CA 1
ATOM 5636 C C . TYR B 1 178 ? 11.227 28 20.359 1 96.69 178 TYR B C 1
ATOM 5638 O O . TYR B 1 178 ? 10.836 27.938 19.188 1 96.69 178 TYR B O 1
ATOM 5646 N N . LEU B 1 179 ? 11.117 29.062 21.125 1 98.12 179 LEU B N 1
ATOM 5647 C CA . LEU B 1 179 ? 10.562 30.281 20.547 1 98.12 179 LEU B CA 1
ATOM 5648 C C . LEU B 1 179 ? 11.523 30.875 19.516 1 98.12 179 LEU B C 1
ATOM 5650 O O . LEU B 1 179 ? 11.086 31.453 18.516 1 98.12 179 LEU B O 1
ATOM 5654 N N . SER B 1 180 ? 12.828 30.797 19.828 1 97.06 180 SER B N 1
ATOM 5655 C CA . SER B 1 180 ? 13.82 31.203 18.844 1 97.06 180 SER B CA 1
ATOM 5656 C C . SER B 1 180 ? 13.656 30.438 17.531 1 97.06 180 SER B C 1
ATOM 5658 O O . SER B 1 180 ? 13.68 31.031 16.453 1 97.06 180 SER B O 1
ATOM 5660 N N . VAL B 1 181 ? 13.477 29.156 17.641 1 97.56 181 VAL B N 1
ATOM 5661 C CA . VAL B 1 181 ? 13.266 28.297 16.484 1 97.56 181 VAL B CA 1
ATOM 5662 C C . VAL B 1 181 ? 11.961 28.688 15.789 1 97.56 181 VAL B C 1
ATOM 5664 O O . VAL B 1 181 ? 11.906 28.75 14.562 1 97.56 181 VAL B O 1
ATOM 5667 N N . THR B 1 182 ? 10.945 28.953 16.547 1 98.44 182 THR B N 1
ATOM 5668 C CA . THR B 1 182 ? 9.641 29.328 16.016 1 98.44 182 THR B CA 1
ATOM 5669 C C . THR B 1 182 ? 9.727 30.609 15.195 1 98.44 182 THR B C 1
ATOM 5671 O O . THR B 1 182 ? 9.18 30.688 14.094 1 98.44 182 THR B O 1
ATOM 5674 N N . ARG B 1 183 ? 10.398 31.641 15.742 1 98.44 183 ARG B N 1
ATOM 5675 C CA . ARG B 1 183 ? 10.562 32.906 15.031 1 98.44 183 ARG B CA 1
ATOM 5676 C C . ARG B 1 183 ? 11.297 32.688 13.719 1 98.44 183 ARG B C 1
ATOM 5678 O O . ARG B 1 183 ? 10.906 33.25 12.68 1 98.44 183 ARG B O 1
ATOM 5685 N N . ASN B 1 184 ? 12.344 31.938 13.773 1 98.19 184 ASN B N 1
ATOM 5686 C CA . ASN B 1 184 ? 13.102 31.672 12.555 1 98.19 184 ASN B CA 1
ATOM 5687 C C . ASN B 1 184 ? 12.281 30.875 11.547 1 98.19 184 ASN B C 1
ATOM 5689 O O . ASN B 1 184 ? 12.422 31.047 10.336 1 98.19 184 ASN B O 1
ATOM 5693 N N . PHE B 1 185 ? 11.484 29.984 12.055 1 98.56 185 PHE B N 1
ATOM 5694 C CA . PHE B 1 185 ? 10.609 29.203 11.18 1 98.56 185 PHE B CA 1
ATOM 5695 C C . PHE B 1 185 ? 9.609 30.125 10.484 1 98.56 185 PHE B C 1
ATOM 5697 O O . PHE B 1 185 ? 9.359 29.984 9.281 1 98.56 185 PHE B O 1
ATOM 5704 N N . PHE B 1 186 ? 9.031 31.078 11.172 1 98.06 186 PHE B N 1
ATOM 5705 C CA . PHE B 1 186 ? 8.086 32.031 10.586 1 98.06 186 PHE B CA 1
ATOM 5706 C C . PHE B 1 186 ? 8.695 32.719 9.375 1 98.06 186 PHE B C 1
ATOM 5708 O O . PHE B 1 186 ? 8.016 32.906 8.359 1 98.06 186 PHE B O 1
ATOM 5715 N N . ARG B 1 187 ? 9.906 33.031 9.477 1 97.56 187 ARG B N 1
ATOM 5716 C CA . ARG B 1 187 ? 10.609 33.719 8.414 1 97.56 187 ARG B CA 1
ATOM 5717 C C . ARG B 1 187 ? 10.773 32.844 7.18 1 97.56 187 ARG B C 1
ATOM 5719 O O . ARG B 1 187 ? 11.016 33.344 6.082 1 97.56 187 ARG B O 1
ATOM 5726 N N . LYS B 1 188 ? 10.617 31.547 7.371 1 98.38 188 LYS B N 1
ATOM 5727 C CA . LYS B 1 188 ? 10.867 30.609 6.285 1 98.38 188 LYS B CA 1
ATOM 5728 C C . LYS B 1 188 ? 9.57 29.969 5.809 1 98.38 188 LYS B C 1
ATOM 5730 O O . LYS B 1 188 ? 9.562 29.188 4.848 1 98.38 188 LYS B O 1
ATOM 5735 N N . VAL B 1 189 ? 8.414 30.297 6.363 1 98.19 189 VAL B N 1
ATOM 5736 C CA . VAL B 1 189 ? 7.117 29.719 6.039 1 98.19 189 VAL B CA 1
ATOM 5737 C C . VAL B 1 189 ? 6.844 29.875 4.547 1 98.19 189 VAL B C 1
ATOM 5739 O O . VAL B 1 189 ? 6.359 28.938 3.898 1 98.19 189 VAL B O 1
ATOM 5742 N N . PRO B 1 190 ? 7.188 31.062 3.916 1 98.5 190 PRO B N 1
ATOM 5743 C CA . PRO B 1 190 ? 6.938 31.188 2.477 1 98.5 190 PRO B CA 1
ATOM 5744 C C . PRO B 1 190 ? 7.637 30.094 1.662 1 98.5 190 PRO B C 1
ATOM 5746 O O . PRO B 1 190 ? 7.059 29.562 0.711 1 98.5 190 PRO B O 1
ATOM 5749 N N . PHE B 1 191 ? 8.844 29.734 2.08 1 98.75 191 PHE B N 1
ATOM 5750 C CA . PHE B 1 191 ? 9.586 28.703 1.367 1 98.75 191 PHE B CA 1
ATOM 5751 C C . PHE B 1 191 ? 8.945 27.344 1.575 1 98.75 191 PHE B C 1
ATOM 5753 O O . PHE B 1 191 ? 8.852 26.547 0.637 1 98.75 191 PHE B O 1
ATOM 5760 N N . VAL B 1 192 ? 8.508 27.078 2.801 1 98.69 192 VAL B N 1
ATOM 5761 C CA . VAL B 1 192 ? 7.871 25.797 3.131 1 98.69 192 VAL B CA 1
ATOM 5762 C C . VAL B 1 192 ? 6.594 25.641 2.311 1 98.69 192 VAL B C 1
ATOM 5764 O O . VAL B 1 192 ? 6.355 24.578 1.729 1 98.69 192 VAL B O 1
ATOM 5767 N N . LEU B 1 193 ? 5.82 26.688 2.217 1 98.56 193 LEU B N 1
ATOM 5768 C CA . LEU B 1 193 ? 4.555 26.641 1.493 1 98.56 193 LEU B CA 1
ATOM 5769 C C . LEU B 1 193 ? 4.789 26.406 0.005 1 98.56 193 LEU B C 1
ATOM 5771 O O . LEU B 1 193 ? 4.047 25.656 -0.629 1 98.56 193 LEU B O 1
ATOM 5775 N N . TYR B 1 194 ? 5.789 27.047 -0.53 1 98.75 194 TYR B N 1
ATOM 5776 C CA . TYR B 1 194 ? 6.113 26.844 -1.937 1 98.75 194 TYR B CA 1
ATOM 5777 C C . TYR B 1 194 ? 6.5 25.391 -2.201 1 98.75 194 TYR B C 1
ATOM 5779 O O . TYR B 1 194 ? 6.027 24.781 -3.164 1 98.75 194 TYR B O 1
ATOM 5787 N N . LEU B 1 195 ? 7.289 24.844 -1.349 1 98.75 195 LEU B N 1
ATOM 5788 C CA . LEU B 1 195 ? 7.922 23.547 -1.615 1 98.75 195 LEU B CA 1
ATOM 5789 C C . LEU B 1 195 ? 6.996 22.406 -1.228 1 98.75 195 LEU B C 1
ATOM 5791 O O . LEU B 1 195 ? 7.188 21.266 -1.673 1 98.75 195 LEU B O 1
ATOM 5795 N N . THR B 1 196 ? 5.934 22.656 -0.359 1 98.06 196 THR B N 1
ATOM 5796 C CA . THR B 1 196 ? 5.133 21.547 0.15 1 98.06 196 THR B CA 1
ATOM 5797 C C . THR B 1 196 ? 3.648 21.781 -0.111 1 98.06 196 THR B C 1
ATOM 5799 O O . THR B 1 196 ? 2.832 20.875 0.052 1 98.06 196 THR B O 1
ATOM 5802 N N . GLY B 1 197 ? 3.277 23 -0.523 1 98.5 197 GLY B N 1
ATOM 5803 C CA . GLY B 1 197 ? 1.877 23.297 -0.778 1 98.5 197 GLY B CA 1
ATOM 5804 C C . GLY B 1 197 ? 1.278 22.453 -1.89 1 98.5 197 GLY B C 1
ATOM 5805 O O . GLY B 1 197 ? 1.909 22.25 -2.93 1 98.5 197 GLY B O 1
ATOM 5806 N N . ALA B 1 198 ? 0.054 21.953 -1.668 1 98.56 198 ALA B N 1
ATOM 5807 C CA . ALA B 1 198 ? -0.563 21.047 -2.629 1 98.56 198 ALA B CA 1
ATOM 5808 C C . ALA B 1 198 ? -2.053 21.344 -2.787 1 98.56 198 ALA B C 1
ATOM 5810 O O . ALA B 1 198 ? -2.848 20.438 -3.051 1 98.56 198 ALA B O 1
ATOM 5811 N N . THR B 1 199 ? -2.477 22.562 -2.609 1 98.19 199 THR B N 1
ATOM 5812 C CA . THR B 1 199 ? -3.896 22.891 -2.678 1 98.19 199 THR B CA 1
ATOM 5813 C C . THR B 1 199 ? -4.133 24.062 -3.635 1 98.19 199 THR B C 1
ATOM 5815 O O . THR B 1 199 ? -4.605 25.125 -3.227 1 98.19 199 THR B O 1
ATOM 5818 N N . PRO B 1 200 ? -3.869 23.812 -4.895 1 98.19 200 PRO B N 1
ATOM 5819 C CA . PRO B 1 200 ? -4.07 24.875 -5.871 1 98.19 200 PRO B CA 1
ATOM 5820 C C . PRO B 1 200 ? -5.5 24.938 -6.406 1 98.19 200 PRO B C 1
ATOM 5822 O O . PRO B 1 200 ? -5.871 25.891 -7.098 1 98.19 200 PRO B O 1
ATOM 5825 N N . ALA B 1 201 ? -6.328 23.953 -6.117 1 98.62 201 ALA B N 1
ATOM 5826 C CA . ALA B 1 201 ? -7.656 23.812 -6.715 1 98.62 201 ALA B CA 1
ATOM 5827 C C . ALA B 1 201 ? -8.648 23.234 -5.711 1 98.62 201 ALA B C 1
ATOM 5829 O O . ALA B 1 201 ? -8.25 22.703 -4.672 1 98.62 201 ALA B O 1
ATOM 5830 N N . PHE B 1 202 ? -9.914 23.406 -6.02 1 98.31 202 PHE B N 1
ATOM 5831 C CA . PHE B 1 202 ? -10.969 22.859 -5.176 1 98.31 202 PHE B CA 1
ATOM 5832 C C . PHE B 1 202 ? -12.25 22.656 -5.969 1 98.31 202 PHE B C 1
ATOM 5834 O O . PHE B 1 202 ? -12.359 23.094 -7.117 1 98.31 202 PHE B O 1
ATOM 5841 N N . ASP B 1 203 ? -13.141 21.922 -5.453 1 98.56 203 ASP B N 1
ATOM 5842 C CA . ASP B 1 203 ? -14.453 21.672 -6.051 1 98.56 203 ASP B CA 1
ATOM 5843 C C . ASP B 1 203 ? -15.383 22.859 -5.863 1 98.56 203 ASP B C 1
ATOM 5845 O O . ASP B 1 203 ? -15.398 23.484 -4.797 1 98.56 203 ASP B O 1
ATOM 5849 N N . GLU B 1 204 ? -16.25 23.094 -6.773 1 97.62 204 GLU B N 1
ATOM 5850 C CA . GLU B 1 204 ? -17.109 24.281 -6.781 1 97.62 204 GLU B CA 1
ATOM 5851 C C . GLU B 1 204 ? -18.031 24.297 -5.574 1 97.62 204 GLU B C 1
ATOM 5853 O O . GLU B 1 204 ? -18.484 25.359 -5.141 1 97.62 204 GLU B O 1
ATOM 5858 N N . THR B 1 205 ? -18.328 23.156 -5.012 1 98.06 205 THR B N 1
ATOM 5859 C CA . THR B 1 205 ? -19.25 23.078 -3.887 1 98.06 205 THR B CA 1
ATOM 5860 C C . THR B 1 205 ? -18.641 23.703 -2.639 1 98.06 205 THR B C 1
ATOM 5862 O O . THR B 1 205 ? -19.344 23.938 -1.647 1 98.06 205 THR B O 1
ATOM 5865 N N . PHE B 1 206 ? -17.375 24.062 -2.707 1 97.44 206 PHE B N 1
ATOM 5866 C CA . PHE B 1 206 ? -16.719 24.75 -1.603 1 97.44 206 PHE B CA 1
ATOM 5867 C C . PHE B 1 206 ? -17.125 26.219 -1.56 1 97.44 206 PHE B C 1
ATOM 5869 O O . PHE B 1 206 ? -16.969 26.891 -0.538 1 97.44 206 PHE B O 1
ATOM 5876 N N . LEU B 1 207 ? -17.719 26.672 -2.598 1 93.06 207 LEU B N 1
ATOM 5877 C CA . LEU B 1 207 ? -18.25 28.031 -2.656 1 93.06 207 LEU B CA 1
ATOM 5878 C C . LEU B 1 207 ? -19.562 28.156 -1.887 1 93.06 207 LEU B C 1
ATOM 5880 O O . LEU B 1 207 ? -20.297 27.172 -1.764 1 93.06 207 LEU B O 1
ATOM 5884 N N . PRO B 1 208 ? -19.844 29.312 -1.396 1 91.19 208 PRO B N 1
ATOM 5885 C CA . PRO B 1 208 ? -19.109 30.562 -1.521 1 91.19 208 PRO B CA 1
ATOM 5886 C C . PRO B 1 208 ? -17.938 30.672 -0.538 1 91.19 208 PRO B C 1
ATOM 5888 O O . PRO B 1 208 ? -17.938 30 0.498 1 91.19 208 PRO B O 1
ATOM 5891 N N . VAL B 1 209 ? -16.938 31.406 -0.895 1 87.62 209 VAL B N 1
ATOM 5892 C CA . VAL B 1 209 ? -15.805 31.734 -0.025 1 87.62 209 VAL B CA 1
ATOM 5893 C C . VAL B 1 209 ? -15.789 33.219 0.265 1 87.62 209 VAL B C 1
ATOM 5895 O O . VAL B 1 209 ? -16.328 34.031 -0.511 1 87.62 209 VAL B O 1
ATOM 5898 N N . ARG B 1 210 ? -15.203 33.625 1.404 1 76.88 210 ARG B N 1
ATOM 5899 C CA . ARG B 1 210 ? -15.203 35 1.886 1 76.88 210 ARG B CA 1
ATOM 5900 C C . ARG B 1 210 ? -13.984 35.781 1.369 1 76.88 210 ARG B C 1
ATOM 5902 O O . ARG B 1 210 ? -13.234 36.375 2.152 1 76.88 210 ARG B O 1
ATOM 5909 N N . PHE B 1 211 ? -13.516 35.562 0.261 1 78.69 211 PHE B N 1
ATOM 5910 C CA . PHE B 1 211 ? -12.391 36.281 -0.325 1 78.69 211 PHE B CA 1
ATOM 5911 C C . PHE B 1 211 ? -12.625 36.531 -1.807 1 78.69 211 PHE B C 1
ATOM 5913 O O . PHE B 1 211 ? -13.047 35.656 -2.545 1 78.69 211 PHE B O 1
ATOM 5920 N N . ASP B 1 212 ? -12.445 37.719 -2.043 1 80.94 212 ASP B N 1
ATOM 5921 C CA . ASP B 1 212 ? -12.688 38.125 -3.426 1 80.94 212 ASP B CA 1
ATOM 5922 C C . ASP B 1 212 ? -11.492 37.812 -4.316 1 80.94 212 ASP B C 1
ATOM 5924 O O . ASP B 1 212 ? -10.523 38.562 -4.371 1 80.94 212 ASP B O 1
ATOM 5928 N N . PHE B 1 213 ? -11.453 36.719 -4.828 1 83.69 213 PHE B N 1
ATOM 5929 C CA . PHE B 1 213 ? -10.453 36.281 -5.789 1 83.69 213 PHE B CA 1
ATOM 5930 C C . PHE B 1 213 ? -11.125 35.688 -7.031 1 83.69 213 PHE B C 1
ATOM 5932 O O . PHE B 1 213 ? -12.164 35.031 -6.938 1 83.69 213 PHE B O 1
ATOM 5939 N N . GLN B 1 214 ? -10.555 36.031 -8.188 1 87.75 214 GLN B N 1
ATOM 5940 C CA . GLN B 1 214 ? -11.086 35.469 -9.438 1 87.75 214 GLN B CA 1
ATOM 5941 C C . GLN B 1 214 ? -10.422 34.125 -9.773 1 87.75 214 GLN B C 1
ATOM 5943 O O . GLN B 1 214 ? -9.398 34.094 -10.453 1 87.75 214 GLN B O 1
ATOM 5948 N N . PHE B 1 215 ? -11.062 33.094 -9.422 1 95.75 215 PHE B N 1
ATOM 5949 C CA . PHE B 1 215 ? -10.562 31.75 -9.719 1 95.75 215 PHE B CA 1
ATOM 5950 C C . PHE B 1 215 ? -10.789 31.391 -11.188 1 95.75 215 PHE B C 1
ATOM 5952 O O . PHE B 1 215 ? -11.719 31.906 -11.812 1 95.75 215 PHE B O 1
ATOM 5959 N N . THR B 1 216 ? -9.969 30.609 -11.688 1 97.25 216 THR B N 1
ATOM 5960 C CA . THR B 1 216 ? -10.148 30.078 -13.039 1 97.25 216 THR B CA 1
ATOM 5961 C C . THR B 1 216 ? -10.938 28.766 -13 1 97.25 216 THR B C 1
ATOM 5963 O O . THR B 1 216 ? -10.727 27.938 -12.117 1 97.25 216 THR B O 1
ATOM 5966 N N . LYS B 1 217 ? -11.805 28.641 -13.945 1 97.25 217 LYS B N 1
ATOM 5967 C CA . LYS B 1 217 ? -12.625 27.438 -14.016 1 97.25 217 LYS B CA 1
ATOM 5968 C C . LYS B 1 217 ? -12.008 26.406 -14.945 1 97.25 217 LYS B C 1
ATOM 5970 O O . LYS B 1 217 ? -11.5 26.75 -16.016 1 97.25 217 LYS B O 1
ATOM 5975 N N . HIS B 1 218 ? -11.93 25.172 -14.508 1 97.88 218 HIS B N 1
ATOM 5976 C CA . HIS B 1 218 ? -11.547 24.031 -15.312 1 97.88 218 HIS B CA 1
ATOM 5977 C C . HIS B 1 218 ? -12.68 23.016 -15.391 1 97.88 218 HIS B C 1
ATOM 5979 O O . HIS B 1 218 ? -13.156 22.531 -14.367 1 97.88 218 HIS B O 1
ATOM 5985 N N . LYS B 1 219 ? -13.141 22.688 -16.641 1 97.12 219 LYS B N 1
ATOM 5986 C CA . LYS B 1 219 ? -14.242 21.766 -16.906 1 97.12 219 LYS B CA 1
ATOM 5987 C C . LYS B 1 219 ? -15.523 22.234 -16.234 1 97.12 219 LYS B C 1
ATOM 5989 O O . LYS B 1 219 ? -15.914 23.391 -16.359 1 97.12 219 LYS B O 1
ATOM 5994 N N . SER B 1 220 ? -16.219 21.391 -15.539 1 97.5 220 SER B N 1
ATOM 5995 C CA . SER B 1 220 ? -17.562 21.75 -15.078 1 97.5 220 SER B CA 1
ATOM 5996 C C . SER B 1 220 ? -17.547 22.172 -13.609 1 97.5 220 SER B C 1
ATOM 5998 O O . SER B 1 220 ? -18.344 23.016 -13.195 1 97.5 220 SER B O 1
ATOM 6000 N N . HIS B 1 221 ? -16.656 21.578 -12.781 1 97.88 221 HIS B N 1
ATOM 6001 C CA . HIS B 1 221 ? -16.844 21.688 -11.336 1 97.88 221 HIS B CA 1
ATOM 6002 C C . HIS B 1 221 ? -15.57 22.141 -10.641 1 97.88 221 HIS B C 1
ATOM 6004 O O . HIS B 1 221 ? -15.578 22.469 -9.453 1 97.88 221 HIS B O 1
ATOM 6010 N N . THR B 1 222 ? -14.453 22.297 -11.375 1 98.5 222 THR B N 1
ATOM 6011 C CA . THR B 1 222 ? -13.148 22.547 -10.766 1 98.5 222 THR B CA 1
ATOM 6012 C C . THR B 1 222 ? -12.781 24.016 -10.836 1 98.5 222 THR B C 1
ATOM 6014 O O . THR B 1 222 ? -12.852 24.625 -11.906 1 98.5 222 THR B O 1
ATOM 6017 N N . LEU B 1 223 ? -12.445 24.609 -9.742 1 98.25 223 LEU B N 1
ATOM 6018 C CA . LEU B 1 223 ? -11.875 25.953 -9.672 1 98.25 223 LEU B CA 1
ATOM 6019 C C . LEU B 1 223 ? -10.422 25.891 -9.195 1 98.25 223 LEU B C 1
ATOM 6021 O O . LEU B 1 223 ? -10.078 25.062 -8.352 1 98.25 223 LEU B O 1
ATOM 6025 N N . PHE B 1 224 ? -9.57 26.688 -9.758 1 98.19 224 PHE B N 1
ATOM 6026 C CA . PHE B 1 224 ? -8.172 26.688 -9.336 1 98.19 224 PHE B CA 1
ATOM 6027 C C . PHE B 1 224 ? -7.562 28.078 -9.469 1 98.19 224 PHE B C 1
ATOM 6029 O O . PHE B 1 224 ? -8.133 28.953 -10.117 1 98.19 224 PHE B O 1
ATOM 6036 N N . ALA B 1 225 ? -6.574 28.406 -8.68 1 97.62 225 ALA B N 1
ATOM 6037 C CA . ALA B 1 225 ? -5.703 29.578 -8.812 1 97.62 225 ALA B CA 1
ATOM 6038 C C . ALA B 1 225 ? -4.379 29.188 -9.469 1 97.62 225 ALA B C 1
ATOM 6040 O O . ALA B 1 225 ? -3.607 28.406 -8.922 1 97.62 225 ALA B O 1
ATOM 6041 N N . PRO B 1 226 ? -4.012 29.703 -10.602 1 97.06 226 PRO B N 1
ATOM 6042 C CA . PRO B 1 226 ? -2.967 29.172 -11.484 1 97.06 226 PRO B CA 1
ATOM 6043 C C . PRO B 1 226 ? -1.598 29.109 -10.812 1 97.06 226 PRO B C 1
ATOM 6045 O O . PRO B 1 226 ? -0.812 28.203 -11.086 1 97.06 226 PRO B O 1
ATOM 6048 N N . TYR B 1 227 ? -1.31 30.047 -9.898 1 98 227 TYR B N 1
ATOM 6049 C CA . TYR B 1 227 ? 0.04 30.109 -9.344 1 98 227 TYR B CA 1
ATOM 6050 C C . TYR B 1 227 ? 0.033 29.844 -7.844 1 98 227 TYR B C 1
ATOM 6052 O O . TYR B 1 227 ? 1.062 29.984 -7.18 1 98 227 TYR B O 1
ATOM 6060 N N . ALA B 1 228 ? -1.161 29.469 -7.305 1 98.12 228 ALA B N 1
ATOM 6061 C CA . ALA B 1 228 ? -1.285 29.266 -5.863 1 98.12 228 ALA B CA 1
ATOM 6062 C C . ALA B 1 228 ? -0.55 28 -5.426 1 98.12 228 ALA B C 1
ATOM 6064 O O . ALA B 1 228 ? -0.439 27.047 -6.195 1 98.12 228 ALA B O 1
ATOM 6065 N N . THR B 1 229 ? -0.066 28.031 -4.238 1 98.31 229 THR B N 1
ATOM 6066 C CA . THR B 1 229 ? 0.608 26.875 -3.652 1 98.31 229 THR B CA 1
ATOM 6067 C C . THR B 1 229 ? -0.304 26.172 -2.66 1 98.31 229 THR B C 1
ATOM 6069 O O . THR B 1 229 ? -0.616 24.984 -2.834 1 98.31 229 THR B O 1
ATOM 6072 N N . SER B 1 230 ? -0.875 26.906 -1.715 1 98.19 230 SER B N 1
ATOM 6073 C CA . SER B 1 230 ? -1.712 26.312 -0.674 1 98.19 230 SER B CA 1
ATOM 6074 C C . SER B 1 230 ? -2.918 27.203 -0.369 1 98.19 230 SER B C 1
ATOM 6076 O O . SER B 1 230 ? -2.875 28.016 0.55 1 98.19 230 SER B O 1
ATOM 6078 N N . LEU B 1 231 ? -3.971 26.969 -0.993 1 97.31 231 LEU B N 1
ATOM 6079 C CA . LEU B 1 231 ? -5.211 27.688 -0.729 1 97.31 231 LEU B CA 1
ATOM 6080 C C . LEU B 1 231 ? -5.727 27.375 0.675 1 97.31 231 LEU B C 1
ATOM 6082 O O . LEU B 1 231 ? -6.418 28.203 1.278 1 97.31 231 LEU B O 1
ATOM 6086 N N . ARG B 1 232 ? -5.371 26.219 1.214 1 97.44 232 ARG B N 1
ATOM 6087 C CA . ARG B 1 232 ? -5.707 25.875 2.592 1 97.44 232 ARG B CA 1
ATOM 6088 C C . ARG B 1 232 ? -5.195 26.938 3.561 1 97.44 232 ARG B C 1
ATOM 6090 O O . ARG B 1 232 ? -5.867 27.266 4.539 1 97.44 232 ARG B O 1
ATOM 6097 N N . MET B 1 233 ? -4.031 27.5 3.244 1 96.56 233 MET B N 1
ATOM 6098 C CA . MET B 1 233 ? -3.379 28.438 4.145 1 96.56 233 MET B CA 1
ATOM 6099 C C . MET B 1 233 ? -3.736 29.875 3.773 1 96.56 233 MET B C 1
ATOM 6101 O O . MET B 1 233 ? -3.201 30.828 4.355 1 96.56 233 MET B O 1
ATOM 6105 N N . SER B 1 234 ? -4.621 30.078 2.854 1 95.56 234 SER B N 1
ATOM 6106 C CA . SER B 1 234 ? -4.996 31.406 2.365 1 95.56 234 SER B CA 1
ATOM 6107 C C . SER B 1 234 ? -6.195 31.953 3.131 1 95.56 234 SER B C 1
ATOM 6109 O O . SER B 1 234 ? -6.605 31.391 4.145 1 95.56 234 SER B O 1
ATOM 6111 N N . GLU B 1 235 ? -6.719 33.031 2.598 1 92.88 235 GLU B N 1
ATOM 6112 C CA . GLU B 1 235 ? -7.867 33.719 3.186 1 92.88 235 GLU B CA 1
ATOM 6113 C C . GLU B 1 235 ? -9.141 32.875 3.01 1 92.88 235 GLU B C 1
ATOM 6115 O O . GLU B 1 235 ? -10.133 33.094 3.715 1 92.88 235 GLU B O 1
ATOM 6120 N N . ILE B 1 236 ? -9.117 31.922 2.143 1 93.44 236 ILE B N 1
ATOM 6121 C CA . ILE B 1 236 ? -10.312 31.094 1.97 1 93.44 236 ILE B CA 1
ATOM 6122 C C . ILE B 1 236 ? -10.203 29.844 2.834 1 93.44 236 ILE B C 1
ATOM 6124 O O . ILE B 1 236 ? -11.117 29.016 2.857 1 93.44 236 ILE B O 1
ATOM 6128 N N . GLY B 1 237 ? -9.102 29.734 3.549 1 92.56 237 GLY B N 1
ATOM 6129 C CA . GLY B 1 237 ? -8.859 28.609 4.445 1 92.56 237 GLY B CA 1
ATOM 6130 C C . GLY B 1 237 ? -8.555 29.047 5.867 1 92.56 237 GLY B C 1
ATOM 6131 O O . GLY B 1 237 ? -9.32 29.797 6.473 1 92.56 237 GLY B O 1
ATOM 6132 N N . TYR B 1 238 ? -7.383 28.594 6.332 1 84.25 238 TYR B N 1
ATOM 6133 C CA . TYR B 1 238 ? -7.094 28.688 7.758 1 84.25 238 TYR B CA 1
ATOM 6134 C C . TYR B 1 238 ? -6.363 29.984 8.078 1 84.25 238 TYR B C 1
ATOM 6136 O O . TYR B 1 238 ? -5.301 29.969 8.703 1 84.25 238 TYR B O 1
ATOM 6144 N N . THR B 1 239 ? -6.875 31.047 7.613 1 76.94 239 THR B N 1
ATOM 6145 C CA . THR B 1 239 ? -6.512 32.406 8.055 1 76.94 239 THR B CA 1
ATOM 6146 C C . THR B 1 239 ? -7.75 33.188 8.477 1 76.94 239 THR B C 1
ATOM 6148 O O . THR B 1 239 ? -8.852 32.906 7.984 1 76.94 239 THR B O 1
ATOM 6151 N N . SER B 1 240 ? -7.574 33.969 9.531 1 80 240 SER B N 1
ATOM 6152 C CA . SER B 1 240 ? -8.664 34.781 10.047 1 80 240 SER B CA 1
ATOM 6153 C C . SER B 1 240 ? -8.195 36.219 10.32 1 80 240 SER B C 1
ATOM 6155 O O . SER B 1 240 ? -7.234 36.406 11.062 1 80 240 SER B O 1
ATOM 6157 N N . GLN B 1 241 ? -8.906 37.062 9.75 1 79.62 241 GLN B N 1
ATOM 6158 C CA . GLN B 1 241 ? -8.578 38.469 9.984 1 79.62 241 GLN B CA 1
ATOM 6159 C C . GLN B 1 241 ? -8.703 38.812 11.469 1 79.62 241 GLN B C 1
ATOM 6161 O O . GLN B 1 241 ? -7.91 39.594 11.992 1 79.62 241 GLN B O 1
ATOM 6166 N N . VAL B 1 242 ? -9.641 38.25 12.07 1 87.62 242 VAL B N 1
ATOM 6167 C CA . VAL B 1 242 ? -9.867 38.5 13.492 1 87.62 242 VAL B CA 1
ATOM 6168 C C . VAL B 1 242 ? -8.664 38 14.305 1 87.62 242 VAL B C 1
ATOM 6170 O O . VAL B 1 242 ? -8.188 38.688 15.203 1 87.62 242 VAL B O 1
ATOM 6173 N N . GLN B 1 243 ? -8.188 36.875 13.914 1 90.62 243 GLN B N 1
ATOM 6174 C CA . GLN B 1 243 ? -7.109 36.281 14.695 1 90.62 243 GLN B CA 1
ATOM 6175 C C . GLN B 1 243 ? -5.773 36.969 14.414 1 90.62 243 GLN B C 1
ATOM 6177 O O . GLN B 1 243 ? -4.883 36.969 15.266 1 90.62 243 GLN B O 1
ATOM 6182 N N . ASP B 1 244 ? -5.68 37.562 13.281 1 87 244 ASP B N 1
ATOM 6183 C CA . ASP B 1 244 ? -4.457 38.281 12.906 1 87 244 ASP B CA 1
ATOM 6184 C C . ASP B 1 244 ? -4.227 39.469 13.82 1 87 244 ASP B C 1
ATOM 6186 O O . ASP B 1 244 ? -3.09 39.938 13.984 1 87 244 ASP B O 1
ATOM 6190 N N . ALA B 1 245 ? -5.254 39.938 14.383 1 88.38 245 ALA B N 1
ATOM 6191 C CA . ALA B 1 245 ? -5.168 41.156 15.195 1 88.38 245 ALA B CA 1
ATOM 6192 C C . ALA B 1 245 ? -4.895 40.812 16.656 1 88.38 245 ALA B C 1
ATOM 6194 O O . ALA B 1 245 ? -4.637 41.719 17.469 1 88.38 245 ALA B O 1
ATOM 6195 N N . LEU B 1 246 ? -4.859 39.562 16.938 1 93.62 246 LEU B N 1
ATOM 6196 C CA . LEU B 1 246 ? -4.637 39.156 18.312 1 93.62 246 LEU B CA 1
ATOM 6197 C C . LEU B 1 246 ? -3.193 39.406 18.734 1 93.62 246 LEU B C 1
ATOM 6199 O O . LEU B 1 246 ? -2.273 39.25 17.922 1 93.62 246 LEU B O 1
ATOM 6203 N N . PRO B 1 247 ? -3.008 39.812 19.953 1 93.5 247 PRO B N 1
ATOM 6204 C CA . PRO B 1 247 ? -1.654 40.125 20.438 1 93.5 247 PRO B CA 1
ATOM 6205 C C . PRO B 1 247 ? -0.891 38.844 20.844 1 93.5 247 PRO B C 1
ATOM 6207 O O . PRO B 1 247 ? -0.294 38.812 21.922 1 93.5 247 PRO B O 1
ATOM 6210 N N . ILE B 1 248 ? -0.866 37.906 20.062 1 94.94 248 ILE B N 1
ATOM 6211 C CA . ILE B 1 248 ? -0.106 36.688 20.312 1 94.94 248 ILE B CA 1
ATOM 6212 C C . ILE B 1 248 ? 1.262 36.781 19.641 1 94.94 248 ILE B C 1
ATOM 6214 O O . ILE B 1 248 ? 1.354 36.844 18.406 1 94.94 248 ILE B O 1
ATOM 6218 N N . ASN B 1 249 ? 2.232 36.844 20.453 1 95.12 249 ASN B N 1
ATOM 6219 C CA . ASN B 1 249 ? 3.604 37.031 19.984 1 95.12 249 ASN B CA 1
ATOM 6220 C C . ASN B 1 249 ? 4.5 35.875 20.453 1 95.12 249 ASN B C 1
ATOM 6222 O O . ASN B 1 249 ? 4.145 35.156 21.391 1 95.12 249 ASN B O 1
ATOM 6226 N N . TYR B 1 250 ? 5.633 35.75 19.844 1 97.31 250 TYR B N 1
ATOM 6227 C CA . TYR B 1 250 ? 6.508 34.625 20.078 1 97.31 250 TYR B CA 1
ATOM 6228 C C . TYR B 1 250 ? 7.867 35.062 20.609 1 97.31 250 TYR B C 1
ATOM 6230 O O . TYR B 1 250 ? 8.875 34.375 20.422 1 97.31 250 TYR B O 1
ATOM 6238 N N . ASN B 1 251 ? 7.98 36.188 21.25 1 97.69 251 ASN B N 1
ATOM 6239 C CA . ASN B 1 251 ? 9.266 36.75 21.656 1 97.69 251 ASN B CA 1
ATOM 6240 C C . ASN B 1 251 ? 9.641 36.312 23.062 1 97.69 251 ASN B C 1
ATOM 6242 O O . ASN B 1 251 ? 10.805 36.406 23.469 1 97.69 251 ASN B O 1
ATOM 6246 N N . SER B 1 252 ? 8.664 35.906 23.844 1 96.62 252 SER B N 1
ATOM 6247 C CA . SER B 1 252 ? 8.883 35.25 25.141 1 96.62 252 SER B CA 1
ATOM 6248 C C . SER B 1 252 ? 7.699 34.375 25.516 1 96.62 252 SER B C 1
ATOM 6250 O O . SER B 1 252 ? 6.594 34.562 25 1 96.62 252 SER B O 1
ATOM 6252 N N . LEU B 1 253 ? 7.996 33.469 26.422 1 97.38 253 LEU B N 1
ATOM 6253 C CA . LEU B 1 253 ? 6.91 32.594 26.891 1 97.38 253 LEU B CA 1
ATOM 6254 C C . LEU B 1 253 ? 5.805 33.438 27.531 1 97.38 253 LEU B C 1
ATOM 6256 O O . LEU B 1 253 ? 4.617 33.188 27.297 1 97.38 253 LEU B O 1
ATOM 6260 N N . LYS B 1 254 ? 6.223 34.406 28.281 1 96.19 254 LYS B N 1
ATOM 6261 C CA . LYS B 1 254 ? 5.258 35.281 28.953 1 96.19 254 LYS B CA 1
ATOM 6262 C C . LYS B 1 254 ? 4.383 36 27.922 1 96.19 254 LYS B C 1
ATOM 6264 O O . LYS B 1 254 ? 3.162 36.062 28.094 1 96.19 254 LYS B O 1
ATOM 6269 N N . GLU B 1 255 ? 5.004 36.531 26.969 1 95.88 255 GLU B N 1
ATOM 6270 C CA . GLU B 1 255 ? 4.262 37.281 25.938 1 95.88 255 GLU B CA 1
ATOM 6271 C C . GLU B 1 255 ? 3.27 36.344 25.234 1 95.88 255 GLU B C 1
ATOM 6273 O O . GLU B 1 255 ? 2.135 36.75 24.953 1 95.88 255 GLU B O 1
ATOM 6278 N N . TYR B 1 256 ? 3.738 35.188 24.891 1 97.12 256 TYR B N 1
ATOM 6279 C CA . TYR B 1 256 ? 2.877 34.219 24.203 1 97.12 256 TYR B CA 1
ATOM 6280 C C . TYR B 1 256 ? 1.685 33.844 25.062 1 97.12 256 TYR B C 1
ATOM 6282 O O . TYR B 1 256 ? 0.54 33.875 24.609 1 97.12 256 TYR B O 1
ATOM 6290 N N . VAL B 1 257 ? 1.959 33.5 26.297 1 96.62 257 VAL B N 1
ATOM 6291 C CA . VAL B 1 257 ? 0.931 33.062 27.234 1 96.62 257 VAL B CA 1
ATOM 6292 C C . VAL B 1 257 ? -0.055 34.188 27.484 1 96.62 257 VAL B C 1
ATOM 6294 O O . VAL B 1 257 ? -1.269 34 27.516 1 96.62 257 VAL B O 1
ATOM 6297 N N . ASP B 1 258 ? 0.439 35.375 27.656 1 96.38 258 ASP B N 1
ATOM 6298 C CA . ASP B 1 258 ? -0.422 36.531 27.906 1 96.38 258 ASP B CA 1
ATOM 6299 C C . ASP B 1 258 ? -1.339 36.812 26.703 1 96.38 258 ASP B C 1
ATOM 6301 O O . ASP B 1 258 ? -2.525 37.094 26.891 1 96.38 258 ASP B O 1
ATOM 6305 N N . GLY B 1 259 ? -0.725 36.75 25.594 1 96.62 259 GLY B N 1
ATOM 6306 C CA . GLY B 1 259 ? -1.524 36.938 24.391 1 96.62 259 GLY B CA 1
ATOM 6307 C C . GLY B 1 259 ? -2.613 35.906 24.219 1 96.62 259 GLY B C 1
ATOM 6308 O O . GLY B 1 259 ? -3.75 36.25 23.875 1 96.62 259 GLY B O 1
ATOM 6309 N N . MET B 1 260 ? -2.277 34.688 24.453 1 96.62 260 MET B N 1
ATOM 6310 C CA . MET B 1 260 ? -3.244 33.594 24.344 1 96.62 260 MET B CA 1
ATOM 6311 C C . MET B 1 260 ? -4.328 33.719 25.406 1 96.62 260 MET B C 1
ATOM 6313 O O . MET B 1 260 ? -5.504 33.469 25.125 1 96.62 260 MET B O 1
ATOM 6317 N N . CYS B 1 261 ? -3.936 34.062 26.594 1 95.19 261 CYS B N 1
ATOM 6318 C CA . CYS B 1 261 ? -4.895 34.281 27.672 1 95.19 261 CYS B CA 1
ATOM 6319 C C . CYS B 1 261 ? -5.891 35.375 27.312 1 95.19 261 CYS B C 1
ATOM 6321 O O . CYS B 1 261 ? -7.09 35.219 27.547 1 95.19 261 CYS B O 1
ATOM 6323 N N . TYR B 1 262 ? -5.328 36.375 26.781 1 96.5 262 TYR B N 1
ATOM 6324 C CA . TYR B 1 262 ? -6.199 37.469 26.344 1 96.5 262 TYR B CA 1
ATOM 6325 C C . TYR B 1 262 ? -7.211 36.969 25.312 1 96.5 262 TYR B C 1
ATOM 6327 O O . TYR B 1 262 ? -8.406 37.25 25.422 1 96.5 262 TYR B O 1
ATOM 6335 N N . ALA B 1 263 ? -6.777 36.188 24.359 1 96.5 263 ALA B N 1
ATOM 6336 C CA . ALA B 1 263 ? -7.602 35.719 23.25 1 96.5 263 ALA B CA 1
ATOM 6337 C C . ALA B 1 263 ? -8.727 34.812 23.75 1 96.5 263 ALA B C 1
ATOM 6339 O O . ALA B 1 263 ? -9.836 34.844 23.219 1 96.5 263 ALA B O 1
ATOM 6340 N N . VAL B 1 264 ? -8.492 34.031 24.812 1 95.94 264 VAL B N 1
ATOM 6341 C CA . VAL B 1 264 ? -9.469 33.031 25.234 1 95.94 264 VAL B CA 1
ATOM 6342 C C . VAL B 1 264 ? -10.312 33.594 26.391 1 95.94 264 VAL B C 1
ATOM 6344 O O . VAL B 1 264 ? -11.203 32.938 26.906 1 95.94 264 VAL B O 1
ATOM 6347 N N . SER B 1 265 ? -10.055 34.875 26.797 1 95.62 265 SER B N 1
ATOM 6348 C CA . SER B 1 265 ? -10.773 35.406 27.953 1 95.62 265 SER B CA 1
ATOM 6349 C C . SER B 1 265 ? -11.5 36.688 27.609 1 95.62 265 SER B C 1
ATOM 6351 O O . SER B 1 265 ? -12.234 37.25 28.438 1 95.62 265 SER B O 1
ATOM 6353 N N . THR B 1 266 ? -11.281 37.188 26.438 1 96.19 266 THR B N 1
ATOM 6354 C CA . THR B 1 266 ? -11.867 38.469 26.078 1 96.19 266 THR B CA 1
ATOM 6355 C C . THR B 1 266 ? -13.008 38.281 25.078 1 96.19 266 THR B C 1
ATOM 6357 O O . THR B 1 266 ? -12.812 37.688 24.016 1 96.19 266 THR B O 1
ATOM 6360 N N . PRO B 1 267 ? -14.125 38.781 25.359 1 95.88 267 PRO B N 1
ATOM 6361 C CA . PRO B 1 267 ? -15.242 38.688 24.422 1 95.88 267 PRO B CA 1
ATOM 6362 C C . PRO B 1 267 ? -15.008 39.469 23.125 1 95.88 267 PRO B C 1
ATOM 6364 O O . PRO B 1 267 ? -14.398 40.562 23.156 1 95.88 267 PRO B O 1
ATOM 6367 N N . TYR B 1 268 ? -15.414 39.031 22.078 1 95.94 268 TYR B N 1
ATOM 6368 C CA . TYR B 1 268 ? -15.43 39.688 20.781 1 95.94 268 TYR B CA 1
ATOM 6369 C C . TYR B 1 268 ? -16.844 40 20.344 1 95.94 268 TYR B C 1
ATOM 6371 O O . TYR B 1 268 ? -17.641 39.094 20.094 1 95.94 268 TYR B O 1
ATOM 6379 N N . PRO B 1 269 ? -17.25 41.156 20.219 1 94.62 269 PRO B N 1
ATOM 6380 C CA . PRO B 1 269 ? -18.641 41.594 20.047 1 94.62 269 PRO B CA 1
ATOM 6381 C C . PRO B 1 269 ? -19.344 40.844 18.906 1 94.62 269 PRO B C 1
ATOM 6383 O O . PRO B 1 269 ? -20.469 40.375 19.078 1 94.62 269 PRO B O 1
ATOM 6386 N N . PRO B 1 270 ? -18.703 40.75 17.859 1 94.62 270 PRO B N 1
ATOM 6387 C CA . PRO B 1 270 ? -19.406 40.031 16.781 1 94.62 270 PRO B CA 1
ATOM 6388 C C . PRO B 1 270 ? -19.75 38.594 17.156 1 94.62 270 PRO B C 1
ATOM 6390 O O . PRO B 1 270 ? -20.734 38.062 16.656 1 94.62 270 PRO B O 1
ATOM 6393 N N . TYR B 1 271 ? -18.984 37.938 17.984 1 96.06 271 TYR B N 1
ATOM 6394 C CA . TYR B 1 271 ? -19.25 36.562 18.375 1 96.06 271 TYR B CA 1
ATOM 6395 C C . TYR B 1 271 ? -20.266 36.5 19.5 1 96.06 271 TYR B C 1
ATOM 6397 O O . TYR B 1 271 ? -20.859 35.438 19.75 1 96.06 271 TYR B O 1
ATOM 6405 N N . GLU B 1 272 ? -20.469 37.531 20.172 1 94.81 272 GLU B N 1
ATOM 6406 C CA . GLU B 1 272 ? -21.5 37.594 21.203 1 94.81 272 GLU B CA 1
ATOM 6407 C C . GLU B 1 272 ? -22.891 37.469 20.594 1 94.81 272 GLU B C 1
ATOM 6409 O O . GLU B 1 272 ? -23.797 36.906 21.203 1 94.81 272 GLU B O 1
ATOM 6414 N N . SER B 1 273 ? -22.984 38.031 19.469 1 93.81 273 SER B N 1
ATOM 6415 C CA . SER B 1 273 ? -24.281 38.031 18.797 1 93.81 273 SER B CA 1
ATOM 6416 C C . SER B 1 273 ? -24.719 36.625 18.438 1 93.81 273 SER B C 1
ATOM 6418 O O . SER B 1 273 ? -25.891 36.375 18.188 1 93.81 273 SER B O 1
ATOM 6420 N N . LEU B 1 274 ? -23.75 35.656 18.391 1 94.69 274 LEU B N 1
ATOM 6421 C CA . LEU B 1 274 ? -24.047 34.281 18.062 1 94.69 274 LEU B CA 1
ATOM 6422 C C . LEU B 1 274 ? -24.672 33.562 19.25 1 94.69 274 LEU B C 1
ATOM 6424 O O . LEU B 1 274 ? -25.203 32.469 19.109 1 94.69 274 LEU B O 1
ATOM 6428 N N . GLY B 1 275 ? -24.609 34.25 20.344 1 90.56 275 GLY B N 1
ATOM 6429 C CA . GLY B 1 275 ? -25.125 33.625 21.562 1 90.56 275 GLY B CA 1
ATOM 6430 C C . GLY B 1 275 ? -24.141 32.688 22.219 1 90.56 275 GLY B C 1
ATOM 6431 O O . GLY B 1 275 ? -22.984 32.562 21.781 1 90.56 275 GLY B O 1
ATOM 6432 N N . GLY B 1 276 ? -24.531 32.062 23.297 1 88.62 276 GLY B N 1
ATOM 6433 C CA . GLY B 1 276 ? -23.75 31.031 23.984 1 88.62 276 GLY B CA 1
ATOM 6434 C C . GLY B 1 276 ? -24.281 29.625 23.75 1 88.62 276 GLY B C 1
ATOM 6435 O O . GLY B 1 276 ? -24.859 29.344 22.688 1 88.62 276 GLY B O 1
ATOM 6436 N N . SER B 1 277 ? -24.141 28.781 24.625 1 86.25 277 SER B N 1
ATOM 6437 C CA . SER B 1 277 ? -24.734 27.453 24.516 1 86.25 277 SER B CA 1
ATOM 6438 C C . SER B 1 277 ? -26.234 27.547 24.219 1 86.25 277 SER B C 1
ATOM 6440 O O . SER B 1 277 ? -26.953 28.328 24.844 1 86.25 277 SER B O 1
ATOM 6442 N N . PRO B 1 278 ? -26.516 26.766 23.141 1 90.06 278 PRO B N 1
ATOM 6443 C CA . PRO B 1 278 ? -25.891 25.594 22.516 1 90.06 278 PRO B CA 1
ATOM 6444 C C . PRO B 1 278 ? -25.156 25.938 21.219 1 90.06 278 PRO B C 1
ATOM 6446 O O . PRO B 1 278 ? -24.859 25.062 20.406 1 90.06 278 PRO B O 1
ATOM 6449 N N . ASN B 1 279 ? -24.969 27.188 21 1 95.31 279 ASN B N 1
ATOM 6450 C CA . ASN B 1 279 ? -24.375 27.594 19.734 1 95.31 279 ASN B CA 1
ATOM 6451 C C . ASN B 1 279 ? -22.859 27.516 19.75 1 95.31 279 ASN B C 1
ATOM 6453 O O . ASN B 1 279 ? -22.234 27.141 18.766 1 95.31 279 ASN B O 1
ATOM 6457 N N . GLN B 1 280 ? -22.281 27.938 20.797 1 97.19 280 GLN B N 1
ATOM 6458 C CA . GLN B 1 280 ? -20.828 27.953 20.969 1 97.19 280 GLN B CA 1
ATOM 6459 C C . GLN B 1 280 ? -20.438 27.875 22.438 1 97.19 280 GLN B C 1
ATOM 6461 O O . GLN B 1 280 ? -21.297 27.984 23.328 1 97.19 280 GLN B O 1
ATOM 6466 N N . LEU B 1 281 ? -19.203 27.672 22.766 1 95.94 281 LEU B N 1
ATOM 6467 C CA . LEU B 1 281 ? -18.734 27.516 24.141 1 95.94 281 LEU B CA 1
ATOM 6468 C C . LEU B 1 281 ? -18.75 28.844 24.875 1 95.94 281 LEU B C 1
ATOM 6470 O O . LEU B 1 281 ? -19.078 28.906 26.062 1 95.94 281 LEU B O 1
ATOM 6474 N N . ASN B 1 282 ? -18.297 29.859 24.234 1 95.94 282 ASN B N 1
ATOM 6475 C CA . ASN B 1 282 ? -18.234 31.234 24.719 1 95.94 282 ASN B CA 1
ATOM 6476 C C . ASN B 1 282 ? -18.109 32.219 23.578 1 95.94 282 ASN B C 1
ATOM 6478 O O . ASN B 1 282 ? -18.031 31.844 22.406 1 95.94 282 ASN B O 1
ATOM 6482 N N . ALA B 1 283 ? -18.078 33.469 23.875 1 96.38 283 ALA B N 1
ATOM 6483 C CA . ALA B 1 283 ? -18.094 34.469 22.828 1 96.38 283 ALA B CA 1
ATOM 6484 C C . ALA B 1 283 ? -16.75 35.188 22.75 1 96.38 283 ALA B C 1
ATOM 6486 O O . ALA B 1 283 ? -16.672 36.344 22.281 1 96.38 283 ALA B O 1
ATOM 6487 N N . ASN B 1 284 ? -15.727 34.594 23.312 1 96.31 284 ASN B N 1
ATOM 6488 C CA . ASN B 1 284 ? -14.391 35.188 23.281 1 96.31 284 ASN B CA 1
ATOM 6489 C C . ASN B 1 284 ? -13.797 35.125 21.875 1 96.31 284 ASN B C 1
ATOM 6491 O O . ASN B 1 284 ? -14.375 34.5 20.969 1 96.31 284 ASN B O 1
ATOM 6495 N N . TYR B 1 285 ? -12.633 35.875 21.703 1 96.12 285 TYR B N 1
ATOM 6496 C CA . TYR B 1 285 ? -11.961 35.812 20.406 1 96.12 285 TYR B CA 1
ATOM 6497 C C . TYR B 1 285 ? -11.719 34.375 19.969 1 96.12 285 TYR B C 1
ATOM 6499 O O . TYR B 1 285 ? -11.922 34.031 18.812 1 96.12 285 TYR B O 1
ATOM 6507 N N . LEU B 1 286 ? -11.281 33.625 20.891 1 96.62 286 LEU B N 1
ATOM 6508 C CA . LEU B 1 286 ? -11.117 32.188 20.734 1 96.62 286 LEU B CA 1
ATOM 6509 C C . LEU B 1 286 ? -11.914 31.438 21.797 1 96.62 286 LEU B C 1
ATOM 6511 O O . LEU B 1 286 ? -11.859 31.766 22.984 1 96.62 286 LEU B O 1
ATOM 6515 N N . GLN B 1 287 ? -12.68 30.406 21.328 1 96.06 287 GLN B N 1
ATOM 6516 C CA . GLN B 1 287 ? -13.391 29.609 22.328 1 96.06 287 GLN B CA 1
ATOM 6517 C C . GLN B 1 287 ? -12.422 28.922 23.281 1 96.06 287 GLN B C 1
ATOM 6519 O O . GLN B 1 287 ? -12.664 28.875 24.5 1 96.06 287 GLN B O 1
ATOM 6524 N N . ILE B 1 288 ? -11.469 28.328 22.719 1 94.44 288 ILE B N 1
ATOM 6525 C CA . ILE B 1 288 ? -10.367 27.672 23.422 1 94.44 288 ILE B CA 1
ATOM 6526 C C . ILE B 1 288 ? -9.07 27.859 22.625 1 94.44 288 ILE B C 1
ATOM 6528 O O . ILE B 1 288 ? -9.094 28.344 21.5 1 94.44 288 ILE B O 1
ATOM 6532 N N . GLU B 1 289 ? -7.945 27.484 23.156 1 93.75 289 GLU B N 1
ATOM 6533 C CA . GLU B 1 289 ? -6.629 27.703 22.562 1 93.75 289 GLU B CA 1
ATOM 6534 C C . GLU B 1 289 ? -6.508 26.984 21.219 1 93.75 289 GLU B C 1
ATOM 6536 O O . GLU B 1 289 ? -5.84 27.484 20.312 1 93.75 289 GLU B O 1
ATOM 6541 N N . ASN B 1 290 ? -7.18 25.891 21.047 1 92.75 290 ASN B N 1
ATOM 6542 C CA . ASN B 1 290 ? -7.07 25.062 19.844 1 92.75 290 ASN B CA 1
ATOM 6543 C C . ASN B 1 290 ? -7.641 25.766 18.625 1 92.75 290 ASN B C 1
ATOM 6545 O O . ASN B 1 290 ? -7.395 25.344 17.484 1 92.75 290 ASN B O 1
ATOM 6549 N N . GLU B 1 291 ? -8.367 26.781 18.828 1 95.44 291 GLU B N 1
ATOM 6550 C CA . GLU B 1 291 ? -9.016 27.516 17.75 1 95.44 291 GLU B CA 1
ATOM 6551 C C . GLU B 1 291 ? -8.031 28.438 17.047 1 95.44 291 GLU B C 1
ATOM 6553 O O . GLU B 1 291 ? -8.32 28.953 15.953 1 95.44 291 GLU B O 1
ATOM 6558 N N . PHE B 1 292 ? -6.852 28.641 17.656 1 95.19 292 PHE B N 1
ATOM 6559 C CA . PHE B 1 292 ? -5.883 29.594 17.125 1 95.19 292 PHE B CA 1
ATOM 6560 C C . PHE B 1 292 ? -5.195 29.031 15.891 1 95.19 292 PHE B C 1
ATOM 6562 O O . PHE B 1 292 ? -4.621 27.938 15.938 1 95.19 292 PHE B O 1
ATOM 6569 N N . TYR B 1 293 ? -5.242 29.781 14.789 1 93.12 293 TYR B N 1
ATOM 6570 C CA . TYR B 1 293 ? -4.594 29.375 13.547 1 93.12 293 TYR B CA 1
ATOM 6571 C C . TYR B 1 293 ? -3.182 29.938 13.461 1 93.12 293 TYR B C 1
ATOM 6573 O O . TYR B 1 293 ? -2.986 31.156 13.531 1 93.12 293 TYR B O 1
ATOM 6581 N N . SER B 1 294 ? -2.268 29.094 13.383 1 94.88 294 SER B N 1
ATOM 6582 C CA . SER B 1 294 ? -0.864 29.453 13.211 1 94.88 294 SER B CA 1
ATOM 6583 C C . SER B 1 294 ? -0.094 28.344 12.5 1 94.88 294 SER B C 1
ATOM 6585 O O . SER B 1 294 ? -0.386 27.156 12.68 1 94.88 294 SER B O 1
ATOM 6587 N N . PRO B 1 295 ? 0.855 28.734 11.648 1 96.25 295 PRO B N 1
ATOM 6588 C CA . PRO B 1 295 ? 1.65 27.703 10.961 1 96.25 295 PRO B CA 1
ATOM 6589 C C . PRO B 1 295 ? 2.482 26.859 11.922 1 96.25 295 PRO B C 1
ATOM 6591 O O . PRO B 1 295 ? 2.926 25.766 11.555 1 96.25 295 PRO B O 1
ATOM 6594 N N . ILE B 1 296 ? 2.744 27.359 13.086 1 97.44 296 ILE B N 1
ATOM 6595 C CA . ILE B 1 296 ? 3.531 26.641 14.094 1 97.44 296 ILE B CA 1
ATOM 6596 C C . ILE B 1 296 ? 3.031 27.016 15.484 1 97.44 296 ILE B C 1
ATOM 6598 O O . ILE B 1 296 ? 2.697 28.172 15.75 1 97.44 296 ILE B O 1
ATOM 6602 N N . ARG B 1 297 ? 2.949 26.031 16.375 1 97.5 297 ARG B N 1
ATOM 6603 C CA . ARG B 1 297 ? 2.482 26.25 17.734 1 97.5 297 ARG B CA 1
ATOM 6604 C C . ARG B 1 297 ? 3.42 25.609 18.75 1 97.5 297 ARG B C 1
ATOM 6606 O O . ARG B 1 297 ? 3.82 24.453 18.594 1 97.5 297 ARG B O 1
ATOM 6613 N N . PRO B 1 298 ? 3.777 26.406 19.781 1 97.81 298 PRO B N 1
ATOM 6614 C CA . PRO B 1 298 ? 4.441 25.766 20.906 1 97.81 298 PRO B CA 1
ATOM 6615 C C . PRO B 1 298 ? 3.498 24.875 21.719 1 97.81 298 PRO B C 1
ATOM 6617 O O . PRO B 1 298 ? 2.352 25.266 21.969 1 97.81 298 PRO B O 1
ATOM 6620 N N . LYS B 1 299 ? 3.969 23.734 22.125 1 97.44 299 LYS B N 1
ATOM 6621 C CA . LYS B 1 299 ? 3.096 22.781 22.781 1 97.44 299 LYS B CA 1
ATOM 6622 C C . LYS B 1 299 ? 3.744 22.234 24.047 1 97.44 299 LYS B C 1
ATOM 6624 O O . LYS B 1 299 ? 4.969 22.234 24.172 1 97.44 299 LYS B O 1
ATOM 6629 N N . GLN B 1 300 ? 2.926 21.953 24.984 1 96.19 300 GLN B N 1
ATOM 6630 C CA . GLN B 1 300 ? 3.227 21.188 26.188 1 96.19 300 GLN B CA 1
ATOM 6631 C C . GLN B 1 300 ? 2.184 20.094 26.422 1 96.19 300 GLN B C 1
ATOM 6633 O O . GLN B 1 300 ? 0.999 20.297 26.141 1 96.19 300 GLN B O 1
ATOM 6638 N N . ILE B 1 301 ? 2.582 18.953 26.891 1 93.38 301 ILE B N 1
ATOM 6639 C CA . ILE B 1 301 ? 1.648 17.859 27.156 1 93.38 301 ILE B CA 1
ATOM 6640 C C . ILE B 1 301 ? 0.839 18.156 28.422 1 93.38 301 ILE B C 1
ATOM 6642 O O . ILE B 1 301 ? 1.392 18.219 29.516 1 93.38 301 ILE B O 1
ATOM 6646 N N . PRO B 1 302 ? -0.4 18.312 28.188 1 92.06 302 PRO B N 1
ATOM 6647 C CA . PRO B 1 302 ? -1.215 18.547 29.375 1 92.06 302 PRO B CA 1
ATOM 6648 C C . PRO B 1 302 ? -1.302 17.328 30.297 1 92.06 302 PRO B C 1
ATOM 6650 O O . PRO B 1 302 ? -1.344 16.188 29.812 1 92.06 302 PRO B O 1
ATOM 6653 N N . LYS B 1 303 ? -1.349 17.578 31.562 1 89.44 303 LYS B N 1
ATOM 6654 C CA . LYS B 1 303 ? -1.532 16.531 32.562 1 89.44 303 LYS B CA 1
ATOM 6655 C C . LYS B 1 303 ? -2.904 16.625 33.219 1 89.44 303 LYS B C 1
ATOM 6657 O O . LYS B 1 303 ? -3.402 17.734 33.469 1 89.44 303 LYS B O 1
ATOM 6662 N N . ASN B 1 304 ? -3.504 15.484 33.375 1 82 304 ASN B N 1
ATOM 6663 C CA . ASN B 1 304 ? -4.789 15.43 34.062 1 82 304 ASN B CA 1
ATOM 6664 C C . ASN B 1 304 ? -5.824 16.328 33.375 1 82 304 ASN B C 1
ATOM 6666 O O . ASN B 1 304 ? -6.062 16.234 32.188 1 82 304 ASN B O 1
ATOM 6670 N N . GLN B 1 305 ? -6.387 17.297 34.031 1 81.25 305 GLN B N 1
ATOM 6671 C CA . GLN B 1 305 ? -7.434 18.156 33.531 1 81.25 305 GLN B CA 1
ATOM 6672 C C . GLN B 1 305 ? -6.891 19.547 33.188 1 81.25 305 GLN B C 1
ATOM 6674 O O . GLN B 1 305 ? -7.652 20.5 33.062 1 81.25 305 GLN B O 1
ATOM 6679 N N . GLU B 1 306 ? -5.645 19.531 32.938 1 88.06 306 GLU B N 1
ATOM 6680 C CA . GLU B 1 306 ? -4.98 20.797 32.625 1 88.06 306 GLU B CA 1
ATOM 6681 C C . GLU B 1 306 ? -5.297 21.25 31.219 1 88.06 306 GLU B C 1
ATOM 6683 O O . GLU B 1 306 ? -5.344 20.438 30.297 1 88.06 306 GLU B O 1
ATOM 6688 N N . ARG B 1 307 ? -5.484 22.594 31.062 1 88.19 307 ARG B N 1
ATOM 6689 C CA . ARG B 1 307 ? -5.582 23.156 29.719 1 88.19 307 ARG B CA 1
ATOM 6690 C C . ARG B 1 307 ? -4.207 23.281 29.078 1 88.19 307 ARG B C 1
ATOM 6692 O O . ARG B 1 307 ? -3.199 23.406 29.781 1 88.19 307 ARG B O 1
ATOM 6699 N N . PRO B 1 308 ? -4.203 23.312 27.781 1 91.38 308 PRO B N 1
ATOM 6700 C CA . PRO B 1 308 ? -2.922 23.469 27.094 1 91.38 308 PRO B CA 1
ATOM 6701 C C . PRO B 1 308 ? -2.174 24.734 27.531 1 91.38 308 PRO B C 1
ATOM 6703 O O . PRO B 1 308 ? -0.957 24.688 27.734 1 91.38 308 PRO B O 1
ATOM 6706 N N . LEU B 1 309 ? -2.871 25.781 27.766 1 92.31 309 LEU B N 1
ATOM 6707 C CA . LEU B 1 309 ? -2.264 27.047 28.156 1 92.31 309 LEU B CA 1
ATOM 6708 C C . LEU B 1 309 ? -1.654 26.938 29.562 1 92.31 309 LEU B C 1
ATOM 6710 O O . LEU B 1 309 ? -0.583 27.484 29.812 1 92.31 309 LEU B O 1
ATOM 6714 N N . ASP B 1 310 ? -2.316 26.266 30.438 1 93.25 310 ASP B N 1
ATOM 6715 C CA . ASP B 1 310 ? -1.806 26.062 31.781 1 93.25 310 ASP B CA 1
ATOM 6716 C C . ASP B 1 310 ? -0.534 25.219 31.781 1 93.25 310 ASP B C 1
ATOM 6718 O O . ASP B 1 310 ? 0.403 25.5 32.531 1 93.25 310 ASP B O 1
ATOM 6722 N N . ALA B 1 311 ? -0.609 24.234 30.953 1 95.19 311 ALA B N 1
ATOM 6723 C CA . ALA B 1 311 ? 0.574 23.391 30.828 1 95.19 311 ALA B CA 1
ATOM 6724 C C . ALA B 1 311 ? 1.786 24.188 30.375 1 95.19 311 ALA B C 1
ATOM 6726 O O . ALA B 1 311 ? 2.883 24.031 30.922 1 95.19 311 ALA B O 1
ATOM 6727 N N . LEU B 1 312 ? 1.606 25.031 29.406 1 96.12 312 LEU B N 1
ATOM 6728 C CA . LEU B 1 312 ? 2.678 25.891 28.906 1 96.12 312 LEU B CA 1
ATOM 6729 C C . LEU B 1 312 ? 3.158 26.844 29.984 1 96.12 312 LEU B C 1
ATOM 6731 O O . LEU B 1 312 ? 4.363 27.047 30.156 1 96.12 312 LEU B O 1
ATOM 6735 N N . LYS B 1 313 ? 2.213 27.422 30.688 1 94.31 313 LYS B N 1
ATOM 6736 C CA . LYS B 1 313 ? 2.539 28.359 31.766 1 94.31 313 LYS B CA 1
ATOM 6737 C C . LYS B 1 313 ? 3.32 27.672 32.875 1 94.31 313 LYS B C 1
ATOM 6739 O O . LYS B 1 313 ? 4.297 28.234 33.375 1 94.31 313 LYS B O 1
ATOM 6744 N N . ASN B 1 314 ? 2.924 26.469 33.188 1 94.06 314 ASN B N 1
ATOM 6745 C CA . ASN B 1 314 ? 3.463 25.766 34.344 1 94.06 314 ASN B CA 1
ATOM 6746 C C . ASN B 1 314 ? 4.793 25.094 34.031 1 94.06 314 ASN B C 1
ATOM 6748 O O . ASN B 1 314 ? 5.684 25.031 34.875 1 94.06 314 ASN B O 1
ATOM 6752 N N . ARG B 1 315 ? 4.91 24.578 32.75 1 95.56 315 ARG B N 1
ATOM 6753 C CA . ARG B 1 315 ? 6.062 23.719 32.531 1 95.56 315 ARG B CA 1
ATOM 6754 C C . ARG B 1 315 ? 6.812 24.141 31.266 1 95.56 315 ARG B C 1
ATOM 6756 O O . ARG B 1 315 ? 7.816 23.531 30.906 1 95.56 315 ARG B O 1
ATOM 6763 N N . GLY B 1 316 ? 6.352 25.219 30.594 1 96.44 316 GLY B N 1
ATOM 6764 C CA . GLY B 1 316 ? 7.039 25.703 29.422 1 96.44 316 GLY B CA 1
ATOM 6765 C C . GLY B 1 316 ? 6.789 24.859 28.188 1 96.44 316 GLY B C 1
ATOM 6766 O O . GLY B 1 316 ? 5.898 24 28.172 1 96.44 316 GLY B O 1
ATOM 6767 N N . ILE B 1 317 ? 7.543 25.188 27.172 1 96.88 317 ILE B N 1
ATOM 6768 C CA . ILE B 1 317 ? 7.367 24.516 25.875 1 96.88 317 ILE B CA 1
ATOM 6769 C C . ILE B 1 317 ? 8.156 23.219 25.859 1 96.88 317 ILE B C 1
ATOM 6771 O O . ILE B 1 317 ? 9.312 23.172 26.281 1 96.88 317 ILE B O 1
ATOM 6775 N N . GLN B 1 318 ? 7.473 22.141 25.375 1 95.31 318 GLN B N 1
ATOM 6776 C CA . GLN B 1 318 ? 8.133 20.844 25.281 1 95.31 318 GLN B CA 1
ATOM 6777 C C . GLN B 1 318 ? 8.414 20.469 23.828 1 95.31 318 GLN B C 1
ATOM 6779 O O . GLN B 1 318 ? 9.398 19.781 23.547 1 95.31 318 GLN B O 1
ATOM 6784 N N . TYR B 1 319 ? 7.555 20.812 22.922 1 96.94 319 TYR B N 1
ATOM 6785 C CA . TYR B 1 319 ? 7.73 20.547 21.5 1 96.94 319 TYR B CA 1
ATOM 6786 C C . TYR B 1 319 ? 6.98 21.578 20.656 1 96.94 319 TYR B C 1
ATOM 6788 O O . TYR B 1 319 ? 6.293 22.438 21.188 1 96.94 319 TYR B O 1
ATOM 6796 N N . ILE B 1 320 ? 7.184 21.562 19.391 1 98.06 320 ILE B N 1
ATOM 6797 C CA . ILE B 1 320 ? 6.492 22.469 18.469 1 98.06 320 ILE B CA 1
ATOM 6798 C C . ILE B 1 320 ? 5.68 21.656 17.469 1 98.06 320 ILE B C 1
ATOM 6800 O O . ILE B 1 320 ? 6.047 20.531 17.125 1 98.06 320 ILE B O 1
ATOM 6804 N N . GLU B 1 321 ? 4.574 22.219 17.047 1 98.5 321 GLU B N 1
ATOM 6805 C CA . GLU B 1 321 ? 3.668 21.609 16.094 1 98.5 321 GLU B CA 1
ATOM 6806 C C . GLU B 1 321 ? 3.584 22.453 14.812 1 98.5 321 GLU B C 1
ATOM 6808 O O . GLU B 1 321 ? 3.094 23.578 14.828 1 98.5 321 GLU B O 1
ATOM 6813 N N . ILE B 1 322 ? 4.137 21.922 13.742 1 98.69 322 ILE B N 1
ATOM 6814 C CA . ILE B 1 322 ? 4.02 22.562 12.438 1 98.69 322 ILE B CA 1
ATOM 6815 C C . ILE B 1 322 ? 2.654 22.234 11.828 1 98.69 322 ILE B C 1
ATOM 6817 O O . ILE B 1 322 ? 2.299 21.062 11.664 1 98.69 322 ILE B O 1
ATOM 6821 N N . ARG B 1 323 ? 1.906 23.281 11.391 1 97.62 323 ARG B N 1
ATOM 6822 C CA . ARG B 1 323 ? 0.506 23.094 11.023 1 97.62 323 ARG B CA 1
ATOM 6823 C C . ARG B 1 323 ? 0.235 23.609 9.609 1 97.62 323 ARG B C 1
ATOM 6825 O O . ARG B 1 323 ? -0.92 23.781 9.227 1 97.62 323 ARG B O 1
ATOM 6832 N N . CYS B 1 324 ? 1.262 23.781 8.828 1 97 324 CYS B N 1
ATOM 6833 C CA . CYS B 1 324 ? 1.038 24.422 7.531 1 97 324 CYS B CA 1
ATOM 6834 C C . CYS B 1 324 ? 1.279 23.422 6.395 1 97 324 CYS B C 1
ATOM 6836 O O . CYS B 1 324 ? 1.592 23.828 5.273 1 97 324 CYS B O 1
ATOM 6838 N N . LEU B 1 325 ? 1.176 22.141 6.664 1 98.12 325 LEU B N 1
ATOM 6839 C CA . LEU B 1 325 ? 1.391 21.125 5.633 1 98.12 325 LEU B CA 1
ATOM 6840 C C . LEU B 1 325 ? 0.065 20.672 5.027 1 98.12 325 LEU B C 1
ATOM 6842 O O . LEU B 1 325 ? -0.897 20.422 5.754 1 98.12 325 LEU B O 1
ATOM 6846 N N . ASP B 1 326 ? 0.059 20.672 3.707 1 98.56 326 ASP B N 1
ATOM 6847 C CA . ASP B 1 326 ? -1.069 20.109 2.967 1 98.56 326 ASP B CA 1
ATOM 6848 C C . ASP B 1 326 ? -0.942 18.594 2.828 1 98.56 326 ASP B C 1
ATOM 6850 O O . ASP B 1 326 ? 0.153 18.047 2.957 1 98.56 326 ASP B O 1
ATOM 6854 N N . ILE B 1 327 ? -2.088 17.984 2.623 1 98.56 327 ILE B N 1
ATOM 6855 C CA . ILE B 1 327 ? -2.053 16.609 2.158 1 98.56 327 ILE B CA 1
ATOM 6856 C C . ILE B 1 327 ? -1.473 16.547 0.746 1 98.56 327 ILE B C 1
ATOM 6858 O O . ILE B 1 327 ? -1.887 17.312 -0.133 1 98.56 327 ILE B O 1
ATOM 6862 N N . GLU B 1 328 ? -0.515 15.75 0.584 1 96.75 328 GLU B N 1
ATOM 6863 C CA . GLU B 1 328 ? 0.084 15.609 -0.74 1 96.75 328 GLU B CA 1
ATOM 6864 C C . GLU B 1 328 ? -0.541 14.445 -1.506 1 96.75 328 GLU B C 1
ATOM 6866 O O . GLU B 1 328 ? -0.355 13.281 -1.141 1 96.75 328 GLU B O 1
ATOM 6871 N N . PRO B 1 329 ? -1.131 14.703 -2.621 1 94.19 329 PRO B N 1
ATOM 6872 C CA . PRO B 1 329 ? -1.892 13.695 -3.355 1 94.19 329 PRO B CA 1
ATOM 6873 C C . PRO B 1 329 ? -1.016 12.547 -3.865 1 94.19 329 PRO B C 1
ATOM 6875 O O . PRO B 1 329 ? -1.487 11.422 -4 1 94.19 329 PRO B O 1
ATOM 6878 N N . GLU B 1 330 ? 0.189 12.805 -4.145 1 91.81 330 GLU B N 1
ATOM 6879 C CA . GLU B 1 330 ? 1.065 11.781 -4.715 1 91.81 330 GLU B CA 1
ATOM 6880 C C . GLU B 1 330 ? 1.42 10.719 -3.682 1 91.81 330 GLU B C 1
ATOM 6882 O O . GLU B 1 330 ? 1.84 9.617 -4.039 1 91.81 330 GLU B O 1
ATOM 6887 N N . SER B 1 331 ? 1.269 11.055 -2.484 1 94.75 331 SER B N 1
ATOM 6888 C CA . SER B 1 331 ? 1.501 10.102 -1.404 1 94.75 331 SER B CA 1
ATOM 6889 C C . SER B 1 331 ? 0.228 9.336 -1.058 1 94.75 331 SER B C 1
ATOM 6891 O O . SER B 1 331 ? -0.833 9.938 -0.879 1 94.75 331 SER B O 1
ATOM 6893 N N . PRO B 1 332 ? 0.372 8.016 -0.915 1 94 332 PRO B N 1
ATOM 6894 C CA . PRO B 1 332 ? -0.829 7.246 -0.573 1 94 332 PRO B CA 1
ATOM 6895 C C . PRO B 1 332 ? -1.367 7.582 0.816 1 94 332 PRO B C 1
ATOM 6897 O O . PRO B 1 332 ? -2.549 7.363 1.094 1 94 332 PRO B O 1
ATOM 6900 N N . THR B 1 333 ? -0.531 8.125 1.691 1 96.25 333 THR B N 1
ATOM 6901 C CA . THR B 1 333 ? -0.985 8.516 3.021 1 96.25 333 THR B CA 1
ATOM 6902 C C . THR B 1 333 ? -1.184 10.023 3.104 1 96.25 333 THR B C 1
ATOM 6904 O O . THR B 1 333 ? -1.668 10.539 4.113 1 96.25 333 THR B O 1
ATOM 6907 N N . GLY B 1 334 ? -0.765 10.719 2.133 1 97.31 334 GLY B N 1
ATOM 6908 C CA . GLY B 1 334 ? -0.907 12.164 2.104 1 97.31 334 GLY B CA 1
ATOM 6909 C C . GLY B 1 334 ? 0.289 12.898 2.684 1 97.31 334 GLY B C 1
ATOM 6910 O O . GLY B 1 334 ? 0.304 14.133 2.74 1 97.31 334 GLY B O 1
ATOM 6911 N N . VAL B 1 335 ? 1.309 12.156 3.104 1 97.06 335 VAL B N 1
ATOM 6912 C CA . VAL B 1 335 ? 2.465 12.781 3.732 1 97.06 335 VAL B CA 1
ATOM 6913 C C . VAL B 1 335 ? 3.738 12.391 2.988 1 97.06 335 VAL B C 1
ATOM 6915 O O . VAL B 1 335 ? 3.936 11.219 2.66 1 97.06 335 VAL B O 1
ATOM 6918 N N . SER B 1 336 ? 4.559 13.32 2.732 1 95.25 336 SER B N 1
ATOM 6919 C CA . SER B 1 336 ? 5.844 13.102 2.07 1 95.25 336 SER B CA 1
ATOM 6920 C C . SER B 1 336 ? 6.992 13.117 3.074 1 95.25 336 SER B C 1
ATOM 6922 O O . SER B 1 336 ? 7.145 14.07 3.84 1 95.25 336 SER B O 1
ATOM 6924 N N . LYS B 1 337 ? 7.824 12.164 3.006 1 95.19 337 LYS B N 1
ATOM 6925 C CA . LYS B 1 337 ? 8.992 12.109 3.885 1 95.19 337 LYS B CA 1
ATOM 6926 C C . LYS B 1 337 ? 9.945 13.266 3.602 1 95.19 337 LYS B C 1
ATOM 6928 O O . LYS B 1 337 ? 10.523 13.844 4.527 1 95.19 337 LYS B O 1
ATOM 6933 N N . SER B 1 338 ? 10.086 13.562 2.32 1 96.5 338 SER B N 1
ATOM 6934 C CA . SER B 1 338 ? 10.992 14.633 1.934 1 96.5 338 SER B CA 1
ATOM 6935 C C . SER B 1 338 ? 10.523 15.977 2.486 1 96.5 338 SER B C 1
ATOM 6937 O O . SER B 1 338 ? 11.344 16.812 2.885 1 96.5 338 SER B O 1
ATOM 6939 N N . SER B 1 339 ? 9.227 16.188 2.512 1 97.69 339 SER B N 1
ATOM 6940 C CA . SER B 1 339 ? 8.695 17.406 3.09 1 97.69 339 SER B CA 1
ATOM 6941 C C . SER B 1 339 ? 9.008 17.5 4.578 1 97.69 339 SER B C 1
ATOM 6943 O O . SER B 1 339 ? 9.406 18.562 5.07 1 97.69 339 SER B O 1
ATOM 6945 N N . LEU B 1 340 ? 8.859 16.422 5.277 1 97.94 340 LEU B N 1
ATOM 6946 C CA . LEU B 1 340 ? 9.148 16.391 6.707 1 97.94 340 LEU B CA 1
ATOM 6947 C C . LEU B 1 340 ? 10.633 16.609 6.965 1 97.94 340 LEU B C 1
ATOM 6949 O O . LEU B 1 340 ? 11 17.344 7.879 1 97.94 340 LEU B O 1
ATOM 6953 N N . ALA B 1 341 ? 11.438 16 6.145 1 97.31 341 ALA B N 1
ATOM 6954 C CA . ALA B 1 341 ? 12.883 16.156 6.289 1 97.31 341 ALA B CA 1
ATOM 6955 C C . ALA B 1 341 ? 13.312 17.594 6.059 1 97.31 341 ALA B C 1
ATOM 6957 O O . ALA B 1 341 ? 14.18 18.109 6.77 1 97.31 341 ALA B O 1
ATOM 6958 N N . TYR B 1 342 ? 12.773 18.188 5.066 1 98.38 342 TYR B N 1
ATOM 6959 C CA . TYR B 1 342 ? 13.078 19.578 4.785 1 98.38 342 TYR B CA 1
ATOM 6960 C C . TYR B 1 342 ? 12.727 20.469 5.977 1 98.38 342 TYR B C 1
ATOM 6962 O O . TYR B 1 342 ? 13.523 21.312 6.387 1 98.38 342 TYR B O 1
ATOM 6970 N N . ILE B 1 343 ? 11.586 20.234 6.543 1 98.44 343 ILE B N 1
ATOM 6971 C CA . ILE B 1 343 ? 11.133 21.016 7.688 1 98.44 343 ILE B CA 1
ATOM 6972 C C . ILE B 1 343 ? 12.055 20.766 8.883 1 98.44 343 ILE B C 1
ATOM 6974 O O . ILE B 1 343 ? 12.422 21.703 9.602 1 98.44 343 ILE B O 1
ATOM 6978 N N . GLN B 1 344 ? 12.375 19.516 9.078 1 97.06 344 GLN B N 1
ATOM 6979 C CA . GLN B 1 344 ? 13.305 19.188 10.148 1 97.06 344 GLN B CA 1
ATOM 6980 C C . GLN B 1 344 ? 14.602 20 10.016 1 97.06 344 GLN B C 1
ATOM 6982 O O . GLN B 1 344 ? 15.117 20.516 11 1 97.06 344 GLN B O 1
ATOM 6987 N N . MET B 1 345 ? 15.102 20.109 8.797 1 97.38 345 MET B N 1
ATOM 6988 C CA . MET B 1 345 ? 16.344 20.828 8.562 1 97.38 345 MET B CA 1
ATOM 6989 C C . MET B 1 345 ? 16.156 22.328 8.797 1 97.38 345 MET B C 1
ATOM 6991 O O . MET B 1 345 ? 17.078 23 9.281 1 97.38 345 MET B O 1
ATOM 6995 N N . ILE B 1 346 ? 15.008 22.844 8.469 1 98.19 346 ILE B N 1
ATOM 6996 C CA . ILE B 1 346 ? 14.719 24.234 8.75 1 98.19 346 ILE B CA 1
ATOM 6997 C C . ILE B 1 346 ? 14.711 24.469 10.258 1 98.19 346 ILE B C 1
ATOM 6999 O O . ILE B 1 346 ? 15.234 25.484 10.742 1 98.19 346 ILE B O 1
ATOM 7003 N N . LEU B 1 347 ? 14.141 23.578 10.992 1 97.44 347 LEU B N 1
ATOM 7004 C CA . LEU B 1 347 ? 14.078 23.703 12.445 1 97.44 347 LEU B CA 1
ATOM 7005 C C . LEU B 1 347 ? 15.477 23.625 13.055 1 97.44 347 LEU B C 1
ATOM 7007 O O . LEU B 1 347 ? 15.789 24.391 13.977 1 97.44 347 LEU B O 1
ATOM 7011 N N . LEU B 1 348 ? 16.25 22.75 12.539 1 94.69 348 LEU B N 1
ATOM 7012 C CA . LEU B 1 348 ? 17.625 22.641 13.016 1 94.69 348 LEU B CA 1
ATOM 7013 C C . LEU B 1 348 ? 18.422 23.906 12.68 1 94.69 348 LEU B C 1
ATOM 7015 O O . LEU B 1 348 ? 19.203 24.391 13.508 1 94.69 348 LEU B O 1
ATOM 7019 N N . ASP B 1 349 ? 18.203 24.406 11.523 1 95.5 349 ASP B N 1
ATOM 7020 C CA . ASP B 1 349 ? 18.828 25.672 11.164 1 95.5 349 ASP B CA 1
ATOM 7021 C C . ASP B 1 349 ? 18.375 26.797 12.094 1 95.5 349 ASP B C 1
ATOM 7023 O O . ASP B 1 349 ? 19.156 27.672 12.453 1 95.5 349 ASP B O 1
ATOM 7027 N N . GLY B 1 350 ? 17.125 26.766 12.414 1 95.19 350 GLY B N 1
ATOM 7028 C CA . GLY B 1 350 ? 16.531 27.766 13.273 1 95.19 350 GLY B CA 1
ATOM 7029 C C . GLY B 1 350 ? 17.188 27.844 14.641 1 95.19 350 GLY B C 1
ATOM 7030 O O . GLY B 1 350 ? 17.266 28.922 15.234 1 95.19 350 GLY B O 1
ATOM 7031 N N . ILE B 1 351 ? 17.547 26.703 15.156 1 92.38 351 ILE B N 1
ATOM 7032 C CA . ILE B 1 351 ? 18.156 26.703 16.484 1 92.38 351 ILE B CA 1
ATOM 7033 C C . ILE B 1 351 ? 19.609 27.188 16.391 1 92.38 351 ILE B C 1
ATOM 7035 O O . ILE B 1 351 ? 20.156 27.719 17.359 1 92.38 351 ILE B O 1
ATOM 7039 N N . LEU B 1 352 ? 20.219 27.125 15.234 1 90.38 352 LEU B N 1
ATOM 7040 C CA . LEU B 1 352 ? 21.641 27.422 15.055 1 90.38 352 LEU B CA 1
ATOM 7041 C C . LEU B 1 352 ? 21.828 28.891 14.672 1 90.38 352 LEU B C 1
ATOM 7043 O O . LEU B 1 352 ? 22.953 29.406 14.766 1 90.38 352 LEU B O 1
ATOM 7047 N N . ARG B 1 353 ? 20.797 29.562 14.328 1 92.44 353 ARG B N 1
ATOM 7048 C CA . ARG B 1 353 ? 20.891 30.938 13.852 1 92.44 353 ARG B CA 1
ATOM 7049 C C . ARG B 1 353 ? 20.375 31.906 14.898 1 92.44 353 ARG B C 1
ATOM 7051 O O . ARG B 1 353 ? 19.547 31.547 15.742 1 92.44 353 ARG B O 1
ATOM 7058 N N . PRO B 1 354 ? 20.875 33.188 14.773 1 94.19 354 PRO B N 1
ATOM 7059 C CA . PRO B 1 354 ? 20.266 34.219 15.625 1 94.19 354 PRO B CA 1
ATOM 7060 C C . PRO B 1 354 ? 18.781 34.406 15.336 1 94.19 354 PRO B C 1
ATOM 7062 O O . PRO B 1 354 ? 18.359 34.312 14.18 1 94.19 354 PRO B O 1
ATOM 7065 N N . SER B 1 355 ? 18.094 34.719 16.391 1 96.56 355 SER B N 1
ATOM 7066 C CA . SER B 1 355 ? 16.641 34.875 16.266 1 96.56 355 SER B CA 1
ATOM 7067 C C . SER B 1 355 ? 16.156 36.125 16.953 1 96.56 355 SER B C 1
ATOM 7069 O O . SER B 1 355 ? 15.57 36.062 18.047 1 96.56 355 SER B O 1
ATOM 7071 N N . PRO B 1 356 ? 16.391 37.25 16.281 1 96.69 356 PRO B N 1
ATOM 7072 C CA . PRO B 1 356 ? 15.867 38.469 16.875 1 96.69 356 PRO B CA 1
ATOM 7073 C C . PRO B 1 356 ? 14.352 38.469 17.047 1 96.69 356 PRO B C 1
ATOM 7075 O O . PRO B 1 356 ? 13.648 37.75 16.312 1 96.69 356 PRO B O 1
ATOM 7078 N N . PRO B 1 357 ? 13.852 39.25 18.062 1 97.62 357 PRO B N 1
ATOM 7079 C CA . PRO B 1 357 ? 12.398 39.312 18.219 1 97.62 357 PRO B CA 1
ATOM 7080 C C . PRO B 1 357 ? 11.688 39.812 16.969 1 97.62 357 PRO B C 1
ATOM 7082 O O . PRO B 1 357 ? 12.211 40.625 16.234 1 97.62 357 PRO B O 1
ATOM 7085 N N . ILE B 1 358 ? 10.609 39.281 16.766 1 97.25 358 ILE B N 1
ATOM 7086 C CA . ILE B 1 358 ? 9.766 39.75 15.664 1 97.25 358 ILE B CA 1
ATOM 7087 C C . ILE B 1 358 ? 8.875 40.875 16.141 1 97.25 358 ILE B C 1
ATOM 7089 O O . ILE B 1 358 ? 7.965 40.688 16.953 1 97.25 358 ILE B O 1
ATOM 7093 N N . LEU B 1 359 ? 9.172 42 15.617 1 95.44 359 LEU B N 1
ATOM 7094 C CA . LEU B 1 359 ? 8.375 43.156 15.938 1 95.44 359 LEU B CA 1
ATOM 7095 C C . LEU B 1 359 ? 7.355 43.469 14.844 1 95.44 359 LEU B C 1
ATOM 7097 O O . LEU B 1 359 ? 7.324 42.781 13.82 1 95.44 359 LEU B O 1
ATOM 7101 N N . GLU B 1 360 ? 6.543 44.469 15.016 1 94 360 GLU B N 1
ATOM 7102 C CA . GLU B 1 360 ? 5.359 44.688 14.195 1 94 360 GLU B CA 1
ATOM 7103 C C . GLU B 1 360 ? 5.734 44.875 12.727 1 94 360 GLU B C 1
ATOM 7105 O O . GLU B 1 360 ? 5.062 44.344 11.844 1 94 360 GLU B O 1
ATOM 7110 N N . PRO B 1 361 ? 6.773 45.625 12.406 1 94.25 361 PRO B N 1
ATOM 7111 C CA . PRO B 1 361 ? 7.113 45.75 10.992 1 94.25 361 PRO B CA 1
ATOM 7112 C C . PRO B 1 361 ? 7.48 44.438 10.336 1 94.25 361 PRO B C 1
ATOM 7114 O O . PRO B 1 361 ? 7.09 44.188 9.195 1 94.25 361 PRO B O 1
ATOM 7117 N N . GLU B 1 362 ? 8.219 43.656 11.047 1 95.69 362 GLU B N 1
ATOM 7118 C CA . GLU B 1 362 ? 8.594 42.344 10.484 1 95.69 362 GLU B CA 1
ATOM 7119 C C . GLU B 1 362 ? 7.391 41.406 10.414 1 95.69 362 GLU B C 1
ATOM 7121 O O . GLU B 1 362 ? 7.281 40.625 9.484 1 95.69 362 GLU B O 1
ATOM 7126 N N . LYS B 1 363 ? 6.562 41.5 11.414 1 94.88 363 LYS B N 1
ATOM 7127 C CA . LYS B 1 363 ? 5.336 40.719 11.398 1 94.88 363 LYS B CA 1
ATOM 7128 C C . LYS B 1 363 ? 4.531 40.969 10.125 1 94.88 363 LYS B C 1
ATOM 7130 O O . LYS B 1 363 ? 4.039 40.031 9.492 1 94.88 363 LYS B O 1
ATOM 7135 N N . LYS B 1 364 ? 4.391 42.188 9.758 1 93.81 364 LYS B N 1
ATOM 7136 C CA . LYS B 1 364 ? 3.664 42.594 8.555 1 93.81 364 LYS B CA 1
ATOM 7137 C C . LYS B 1 364 ? 4.359 42.094 7.297 1 93.81 364 LYS B C 1
ATOM 7139 O O . LYS B 1 364 ? 3.699 41.656 6.355 1 93.81 364 LYS B O 1
ATOM 7144 N N . ARG B 1 365 ? 5.629 42.156 7.301 1 96.5 365 ARG B N 1
ATOM 7145 C CA . ARG B 1 365 ? 6.402 41.688 6.16 1 96.5 365 ARG B CA 1
ATOM 7146 C C . ARG B 1 365 ? 6.25 40.156 5.992 1 96.5 365 ARG B C 1
ATOM 7148 O O . ARG B 1 365 ? 6.066 39.688 4.875 1 96.5 365 ARG B O 1
ATOM 7155 N N . ILE B 1 366 ? 6.363 39.438 7.074 1 96.25 366 ILE B N 1
ATOM 7156 C CA . ILE B 1 366 ? 6.211 38 7.039 1 96.25 366 ILE B CA 1
ATOM 7157 C C . ILE B 1 366 ? 4.828 37.625 6.508 1 96.25 366 ILE B C 1
ATOM 7159 O O . ILE B 1 366 ? 4.695 36.75 5.668 1 96.25 366 ILE B O 1
ATOM 7163 N N . ARG B 1 367 ? 3.818 38.312 6.973 1 94.69 367 ARG B N 1
ATOM 7164 C CA . ARG B 1 367 ? 2.451 38.094 6.523 1 94.69 367 ARG B CA 1
ATOM 7165 C C . ARG B 1 367 ? 2.312 38.344 5.027 1 94.69 367 ARG B C 1
ATOM 7167 O O . ARG B 1 367 ? 1.674 37.562 4.316 1 94.69 367 ARG B O 1
ATOM 7174 N N . GLU B 1 368 ? 2.857 39.406 4.609 1 95.94 368 GLU B N 1
ATOM 7175 C CA . GLU B 1 368 ? 2.787 39.75 3.193 1 95.94 368 GLU B CA 1
ATOM 7176 C C . GLU B 1 368 ? 3.523 38.719 2.334 1 95.94 368 GLU B C 1
ATOM 7178 O O . GLU B 1 368 ? 3.014 38.281 1.298 1 95.94 368 GLU B O 1
ATOM 7183 N N . ASN B 1 369 ? 4.727 38.375 2.723 1 97.94 369 ASN B N 1
ATOM 7184 C CA . ASN B 1 369 ? 5.5 37.406 1.983 1 97.94 369 ASN B CA 1
ATOM 7185 C C . ASN B 1 369 ? 4.785 36.031 1.942 1 97.94 369 ASN B C 1
ATOM 7187 O O . ASN B 1 369 ? 4.816 35.344 0.925 1 97.94 369 ASN B O 1
ATOM 7191 N N . THR B 1 370 ? 4.18 35.688 3.057 1 97.06 370 THR B N 1
ATOM 7192 C CA . THR B 1 370 ? 3.418 34.438 3.121 1 97.06 370 THR B CA 1
ATOM 7193 C C . THR B 1 370 ? 2.232 34.5 2.162 1 97.06 370 THR B C 1
ATOM 7195 O O . THR B 1 370 ? 1.984 33.531 1.428 1 97.06 370 THR B O 1
ATOM 7198 N N . ARG B 1 371 ? 1.529 35.594 2.17 1 95.94 371 ARG B N 1
ATOM 7199 C CA . ARG B 1 371 ? 0.401 35.75 1.262 1 95.94 371 ARG B CA 1
ATOM 7200 C C . ARG B 1 371 ? 0.842 35.625 -0.192 1 95.94 371 ARG B C 1
ATOM 7202 O O . ARG B 1 371 ? 0.195 34.938 -0.983 1 95.94 371 ARG B O 1
ATOM 7209 N N . ARG B 1 372 ? 1.912 36.25 -0.511 1 97.69 372 ARG B N 1
ATOM 7210 C CA . ARG B 1 372 ? 2.436 36.188 -1.872 1 97.69 372 ARG B CA 1
ATOM 7211 C C . ARG B 1 372 ? 2.807 34.781 -2.258 1 97.69 372 ARG B C 1
ATOM 7213 O O . ARG B 1 372 ? 2.512 34.312 -3.369 1 97.69 372 ARG B O 1
ATOM 7220 N N . ALA B 1 373 ? 3.467 34.094 -1.357 1 98.31 373 ALA B N 1
ATOM 7221 C CA . ALA B 1 373 ? 3.867 32.719 -1.618 1 98.31 373 ALA B CA 1
ATOM 7222 C C . ALA B 1 373 ? 2.648 31.812 -1.798 1 98.31 373 ALA B C 1
ATOM 7224 O O . ALA B 1 373 ? 2.67 30.891 -2.607 1 98.31 373 ALA B O 1
ATOM 7225 N N . ILE B 1 374 ? 1.587 32.062 -1.062 1 97.62 374 ILE B N 1
ATOM 7226 C CA . ILE B 1 374 ? 0.367 31.266 -1.114 1 97.62 374 ILE B CA 1
ATOM 7227 C C . ILE B 1 374 ? -0.324 31.469 -2.461 1 97.62 374 ILE B C 1
ATOM 7229 O O . ILE B 1 374 ? -0.61 30.5 -3.17 1 97.62 374 ILE B O 1
ATOM 7233 N N . TRP B 1 375 ? -0.542 32.656 -2.857 1 97 375 TRP B N 1
ATOM 7234 C CA . TRP B 1 375 ? -1.403 32.969 -3.994 1 97 375 TRP B CA 1
ATOM 7235 C C . TRP B 1 375 ? -0.61 32.938 -5.297 1 97 375 TRP B C 1
ATOM 7237 O O . TRP B 1 375 ? -1.157 32.656 -6.359 1 97 375 TRP B O 1
ATOM 7247 N N . GLU B 1 376 ? 0.736 33.25 -5.184 1 97.75 376 GLU B N 1
ATOM 7248 C CA . GLU B 1 376 ? 1.502 33.469 -6.406 1 97.75 376 GLU B CA 1
ATOM 7249 C C . GLU B 1 376 ? 2.871 32.812 -6.324 1 97.75 376 GLU B C 1
ATOM 7251 O O . GLU B 1 376 ? 3.803 33.188 -7.031 1 97.75 376 GLU B O 1
ATOM 7256 N N . GLY B 1 377 ? 2.996 31.875 -5.512 1 98.31 377 GLY B N 1
ATOM 7257 C CA . GLY B 1 377 ? 4.297 31.266 -5.273 1 98.31 377 GLY B CA 1
ATOM 7258 C C . GLY B 1 377 ? 4.953 30.75 -6.539 1 98.31 377 GLY B C 1
ATOM 7259 O O . GLY B 1 377 ? 6.172 30.844 -6.695 1 98.31 377 GLY B O 1
ATOM 7260 N N . ARG B 1 378 ? 4.172 30.172 -7.457 1 98.31 378 ARG B N 1
ATOM 7261 C CA . ARG B 1 378 ? 4.734 29.562 -8.648 1 98.31 378 ARG B CA 1
ATOM 7262 C C . ARG B 1 378 ? 4.797 30.547 -9.812 1 98.31 378 ARG B C 1
ATOM 7264 O O . ARG B 1 378 ? 5.16 30.188 -10.93 1 98.31 378 ARG B O 1
ATOM 7271 N N . LYS B 1 379 ? 4.43 31.797 -9.609 1 98 379 LYS B N 1
ATOM 7272 C CA . LYS B 1 379 ? 4.477 32.844 -10.641 1 98 379 LYS B CA 1
ATOM 7273 C C . LYS B 1 379 ? 5.918 33.188 -10.984 1 98 379 LYS B C 1
ATOM 7275 O O . LYS B 1 379 ? 6.695 33.562 -10.102 1 98 379 LYS B O 1
ATOM 7280 N N . PRO B 1 380 ? 6.23 33.156 -12.289 1 96.69 380 PRO B N 1
ATOM 7281 C CA . PRO B 1 380 ? 7.578 33.562 -12.672 1 96.69 380 PRO B CA 1
ATOM 7282 C C . PRO B 1 380 ? 7.875 35.031 -12.281 1 96.69 380 PRO B C 1
ATOM 7284 O O . PRO B 1 380 ? 7.039 35.906 -12.492 1 96.69 380 PRO B O 1
ATOM 7287 N N . GLY B 1 381 ? 8.977 35.25 -11.633 1 96.56 381 GLY B N 1
ATOM 7288 C CA . GLY B 1 381 ? 9.43 36.594 -11.312 1 96.56 381 GLY B CA 1
ATOM 7289 C C . GLY B 1 381 ? 8.867 37.125 -10.008 1 96.56 381 GLY B C 1
ATOM 7290 O O . GLY B 1 381 ? 9 38.312 -9.703 1 96.56 381 GLY B O 1
ATOM 7291 N N . LEU B 1 382 ? 8.273 36.312 -9.195 1 97.88 382 LEU B N 1
ATOM 7292 C CA . LEU B 1 382 ? 7.715 36.719 -7.922 1 97.88 382 LEU B CA 1
ATOM 7293 C C . LEU B 1 382 ? 8.797 37.344 -7.027 1 97.88 382 LEU B C 1
ATOM 7295 O O . LEU B 1 382 ? 9.898 36.781 -6.938 1 97.88 382 LEU B O 1
ATOM 7299 N N . SER B 1 383 ? 8.414 38.469 -6.457 1 97.56 383 SER B N 1
ATOM 7300 C CA . SER B 1 383 ? 9.289 39.094 -5.473 1 97.56 383 SER B CA 1
ATOM 7301 C C . SER B 1 383 ? 8.648 39.094 -4.086 1 97.56 383 SER B C 1
ATOM 7303 O O . SER B 1 383 ? 7.426 39.156 -3.963 1 97.56 383 SER B O 1
ATOM 7305 N N . ILE B 1 384 ? 9.469 39.062 -3.082 1 96.69 384 ILE B N 1
ATOM 7306 C CA . ILE B 1 384 ? 9.023 39.188 -1.701 1 96.69 384 ILE B CA 1
ATOM 7307 C C . ILE B 1 384 ? 9.688 40.406 -1.066 1 96.69 384 ILE B C 1
ATOM 7309 O O . ILE B 1 384 ? 10.625 40.969 -1.627 1 96.69 384 ILE B O 1
ATOM 7313 N N . VAL B 1 385 ? 9.164 40.75 0.057 1 96.69 385 VAL B N 1
ATOM 7314 C CA . VAL B 1 385 ? 9.586 42 0.707 1 96.69 385 VAL B CA 1
ATOM 7315 C C . VAL B 1 385 ? 10.727 41.719 1.68 1 96.69 385 VAL B C 1
ATOM 7317 O O . VAL B 1 385 ? 10.609 40.844 2.543 1 96.69 385 VAL B O 1
ATOM 7320 N N . GLY B 1 386 ? 11.828 42.406 1.507 1 92.56 386 GLY B N 1
ATOM 7321 C CA . GLY B 1 386 ? 12.961 42.312 2.416 1 92.56 386 GLY B CA 1
ATOM 7322 C C . GLY B 1 386 ? 12.992 43.438 3.439 1 92.56 386 GLY B C 1
ATOM 7323 O O . GLY B 1 386 ? 11.961 44.062 3.73 1 92.56 386 GLY B O 1
ATOM 7324 N N . GLU B 1 387 ? 14.219 43.594 3.98 1 87.12 387 GLU B N 1
ATOM 7325 C CA . GLU B 1 387 ? 14.391 44.688 4.938 1 87.12 387 GLU B CA 1
ATOM 7326 C C . GLU B 1 387 ? 14.18 46.031 4.273 1 87.12 387 GLU B C 1
ATOM 7328 O O . GLU B 1 387 ? 14.578 46.25 3.125 1 87.12 387 GLU B O 1
ATOM 7333 N N . GLU B 1 388 ? 13.594 46.969 4.953 1 86.19 388 GLU B N 1
ATOM 7334 C CA . GLU B 1 388 ? 13.336 48.344 4.527 1 86.19 388 GLU B CA 1
ATOM 7335 C C . GLU B 1 388 ? 12.539 48.375 3.225 1 86.19 388 GLU B C 1
ATOM 7337 O O . GLU B 1 388 ? 12.727 49.281 2.4 1 86.19 388 GLU B O 1
ATOM 7342 N N . GLY B 1 389 ? 11.875 47.25 2.93 1 87 389 GLY B N 1
ATOM 7343 C CA . GLY B 1 389 ? 10.953 47.219 1.803 1 87 389 GLY B CA 1
ATOM 7344 C C . GLY B 1 389 ? 11.617 46.812 0.499 1 87 389 GLY B C 1
ATOM 7345 O O . GLY B 1 389 ? 10.992 46.875 -0.561 1 87 389 GLY B O 1
ATOM 7346 N N . ALA B 1 390 ? 12.758 46.375 0.523 1 91.19 390 ALA B N 1
ATOM 7347 C CA . ALA B 1 390 ? 13.461 45.969 -0.686 1 91.19 390 ALA B CA 1
ATOM 7348 C C . ALA B 1 390 ? 12.773 44.75 -1.324 1 91.19 390 ALA B C 1
ATOM 7350 O O . ALA B 1 390 ? 12.25 43.875 -0.624 1 91.19 390 ALA B O 1
ATOM 7351 N N . GLU B 1 391 ? 12.758 44.781 -2.586 1 95 391 GLU B N 1
ATOM 7352 C CA . GLU B 1 391 ? 12.219 43.625 -3.314 1 95 391 GLU B CA 1
ATOM 7353 C C . GLU B 1 391 ? 13.289 42.562 -3.539 1 95 391 GLU B C 1
ATOM 7355 O O . GLU B 1 391 ? 14.375 42.875 -4.043 1 95 391 GLU B O 1
ATOM 7360 N N . ILE B 1 392 ? 12.977 41.406 -3.158 1 96.62 392 ILE B N 1
ATOM 7361 C CA . ILE B 1 392 ? 13.891 40.281 -3.262 1 96.62 392 ILE B CA 1
ATOM 7362 C C . ILE B 1 392 ? 13.297 39.219 -4.176 1 96.62 392 ILE B C 1
ATOM 7364 O O . ILE B 1 392 ? 12.117 38.875 -4.066 1 96.62 392 ILE B O 1
ATOM 7368 N N . ASP B 1 393 ? 14.102 38.719 -5.082 1 97.69 393 ASP B N 1
ATOM 7369 C CA . ASP B 1 393 ? 13.648 37.594 -5.926 1 97.69 393 ASP B CA 1
ATOM 7370 C C . ASP B 1 393 ? 13.312 36.375 -5.086 1 97.69 393 ASP B C 1
ATOM 7372 O O . ASP B 1 393 ? 14.188 35.812 -4.414 1 97.69 393 ASP B O 1
ATOM 7376 N N . PHE B 1 394 ? 12.141 35.938 -5.129 1 98.31 394 PHE B N 1
ATOM 7377 C CA . PHE B 1 394 ? 11.641 34.875 -4.27 1 98.31 394 PHE B CA 1
ATOM 7378 C C . PHE B 1 394 ? 12.352 33.562 -4.559 1 98.31 394 PHE B C 1
ATOM 7380 O O . PHE B 1 394 ? 12.828 32.875 -3.637 1 98.31 394 PHE B O 1
ATOM 7387 N N . THR B 1 395 ? 12.406 33.156 -5.832 1 98.06 395 THR B N 1
ATOM 7388 C CA . THR B 1 395 ? 12.977 31.875 -6.25 1 98.06 395 THR B CA 1
ATOM 7389 C C . THR B 1 395 ? 14.461 31.812 -5.914 1 98.06 395 THR B C 1
ATOM 7391 O O . THR B 1 395 ? 14.945 30.812 -5.391 1 98.06 395 THR B O 1
ATOM 7394 N N . ARG B 1 396 ? 15.156 32.906 -6.203 1 97.62 396 ARG B N 1
ATOM 7395 C CA . ARG B 1 396 ? 16.594 32.938 -5.906 1 97.62 396 ARG B CA 1
ATOM 7396 C C . ARG B 1 396 ? 16.828 32.844 -4.406 1 97.62 396 ARG B C 1
ATOM 7398 O O . ARG B 1 396 ? 17.703 32.094 -3.957 1 97.62 396 ARG B O 1
ATOM 7405 N N . ALA B 1 397 ? 16.094 33.594 -3.627 1 97.75 397 ALA B N 1
ATOM 7406 C CA . ALA B 1 397 ? 16.25 33.625 -2.174 1 97.75 397 ALA B CA 1
ATOM 7407 C C . ALA B 1 397 ? 15.969 32.219 -1.586 1 97.75 397 ALA B C 1
ATOM 7409 O O . ALA B 1 397 ? 16.688 31.766 -0.699 1 97.75 397 ALA B O 1
ATOM 7410 N N . GLY B 1 398 ? 14.883 31.609 -2.076 1 98.38 398 GLY B N 1
ATOM 7411 C CA . GLY B 1 398 ? 14.539 30.281 -1.604 1 98.38 398 GLY B CA 1
ATOM 7412 C C . GLY B 1 398 ? 15.586 29.234 -1.949 1 98.38 398 GLY B C 1
ATOM 7413 O O . GLY B 1 398 ? 15.93 28.391 -1.116 1 98.38 398 GLY B O 1
ATOM 7414 N N . ALA B 1 399 ? 16.062 29.281 -3.172 1 98.56 399 ALA B N 1
ATOM 7415 C CA . ALA B 1 399 ? 17.094 28.344 -3.613 1 98.56 399 ALA B CA 1
ATOM 7416 C C . ALA B 1 399 ? 18.375 28.516 -2.799 1 98.56 399 ALA B C 1
ATOM 7418 O O . ALA B 1 399 ? 19 27.531 -2.396 1 98.56 399 ALA B O 1
ATOM 7419 N N . GLU B 1 400 ? 18.75 29.75 -2.588 1 98.38 400 GLU B N 1
ATOM 7420 C CA . GLU B 1 400 ? 19.953 30.031 -1.813 1 98.38 400 GLU B CA 1
ATOM 7421 C C . GLU B 1 400 ? 19.812 29.531 -0.38 1 98.38 400 GLU B C 1
ATOM 7423 O O . GLU B 1 400 ? 20.766 28.953 0.173 1 98.38 400 GLU B O 1
ATOM 7428 N N . TYR B 1 401 ? 18.703 29.766 0.193 1 98.25 401 TYR B N 1
ATOM 7429 C CA . TYR B 1 401 ? 18.484 29.266 1.545 1 98.25 401 TYR B CA 1
ATOM 7430 C C . TYR B 1 401 ? 18.547 27.75 1.586 1 98.25 401 TYR B C 1
ATOM 7432 O O . TYR B 1 401 ? 19.188 27.172 2.471 1 98.25 401 TYR B O 1
ATOM 7440 N N . THR B 1 402 ? 17.859 27.109 0.634 1 98.81 402 THR B N 1
ATOM 7441 C CA . THR B 1 402 ? 17.859 25.656 0.563 1 98.81 402 THR B CA 1
ATOM 7442 C C . THR B 1 402 ? 19.266 25.109 0.423 1 98.81 402 THR B C 1
ATOM 7444 O O . THR B 1 402 ? 19.641 24.125 1.074 1 98.81 402 THR B O 1
ATOM 7447 N N . GLU B 1 403 ? 20.062 25.781 -0.366 1 98.5 403 GLU B N 1
ATOM 7448 C CA . GLU B 1 403 ? 21.453 25.391 -0.539 1 98.5 403 GLU B CA 1
ATOM 7449 C C . GLU B 1 403 ? 22.234 25.531 0.768 1 98.5 403 GLU B C 1
ATOM 7451 O O . GLU B 1 403 ? 23.125 24.734 1.059 1 98.5 403 GLU B O 1
ATOM 7456 N N . SER B 1 404 ? 21.906 26.5 1.491 1 98 404 SER B N 1
ATOM 7457 C CA . SER B 1 404 ? 22.625 26.797 2.73 1 98 404 SER B CA 1
ATOM 7458 C C . SER B 1 404 ? 22.375 25.719 3.775 1 98 404 SER B C 1
ATOM 7460 O O . SER B 1 404 ? 23.109 25.641 4.77 1 98 404 SER B O 1
ATOM 7462 N N . LEU B 1 405 ? 21.453 24.797 3.568 1 97.94 405 LEU B N 1
ATOM 7463 C CA . LEU B 1 405 ? 21.094 23.766 4.543 1 97.94 405 LEU B CA 1
ATOM 7464 C C . LEU B 1 405 ? 21.969 22.516 4.359 1 97.94 405 LEU B C 1
ATOM 7466 O O . LEU B 1 405 ? 21.906 21.594 5.176 1 97.94 405 LEU B O 1
ATOM 7470 N N . PHE B 1 406 ? 22.781 22.438 3.357 1 97.06 406 PHE B N 1
ATOM 7471 C CA . PHE B 1 406 ? 23.531 21.234 3.006 1 97.06 406 PHE B CA 1
ATOM 7472 C C . PHE B 1 406 ? 24.422 20.797 4.152 1 97.06 406 PHE B C 1
ATOM 7474 O O . PHE B 1 406 ? 24.547 19.609 4.434 1 97.06 406 PHE B O 1
ATOM 7481 N N . PRO B 1 407 ? 25.109 21.75 4.879 1 94.19 407 PRO B N 1
ATOM 7482 C CA . PRO B 1 407 ? 25.922 21.297 6.012 1 94.19 407 PRO B CA 1
ATOM 7483 C C . PRO B 1 407 ? 25.109 20.531 7.059 1 94.19 407 PRO B C 1
ATOM 7485 O O . PRO B 1 407 ? 25.609 19.562 7.637 1 94.19 407 PRO B O 1
ATOM 7488 N N . ILE B 1 408 ? 23.891 20.922 7.285 1 93.94 408 ILE B N 1
ATOM 7489 C CA . ILE B 1 408 ? 23.016 20.219 8.219 1 93.94 408 ILE B CA 1
ATOM 7490 C C . ILE B 1 408 ? 22.656 18.844 7.66 1 93.94 408 ILE B C 1
ATOM 7492 O O . ILE B 1 408 ? 22.688 17.844 8.383 1 93.94 408 ILE B O 1
ATOM 7496 N N . ALA B 1 409 ? 22.297 18.828 6.363 1 96 409 ALA B N 1
ATOM 7497 C CA . ALA B 1 409 ? 21.953 17.562 5.711 1 96 409 ALA B CA 1
ATOM 7498 C C . ALA B 1 409 ? 23.109 16.562 5.801 1 96 409 ALA B C 1
ATOM 7500 O O . ALA B 1 409 ? 22.891 15.391 6.078 1 96 409 ALA B O 1
ATOM 7501 N N . GLU B 1 410 ? 24.266 17.016 5.574 1 93.88 410 GLU B N 1
ATOM 7502 C CA . GLU B 1 410 ? 25.453 16.172 5.617 1 93.88 410 GLU B CA 1
ATOM 7503 C C . GLU B 1 410 ? 25.672 15.578 7.008 1 93.88 410 GLU B C 1
ATOM 7505 O O . GLU B 1 410 ? 26.016 14.406 7.145 1 93.88 410 GLU B O 1
ATOM 7510 N N . GLU B 1 411 ? 25.438 16.422 7.988 1 89.5 411 GLU B N 1
ATOM 7511 C CA . GLU B 1 411 ? 25.594 15.945 9.359 1 89.5 411 GLU B CA 1
ATOM 7512 C C . GLU B 1 411 ? 24.531 14.906 9.711 1 89.5 411 GLU B C 1
ATOM 7514 O O . GLU B 1 411 ? 24.812 13.961 10.453 1 89.5 411 GLU B O 1
ATOM 7519 N N . LEU B 1 412 ? 23.344 15.156 9.312 1 91.19 412 LEU B N 1
ATOM 7520 C CA . LEU B 1 412 ? 22.25 14.227 9.602 1 91.19 412 LEU B CA 1
ATOM 7521 C C . LEU B 1 412 ? 22.484 12.891 8.906 1 91.19 412 LEU B C 1
ATOM 7523 O O . LEU B 1 412 ? 22.094 11.844 9.422 1 91.19 412 LEU B O 1
ATOM 7527 N N . ASP B 1 413 ? 23.062 12.938 7.746 1 92 413 ASP B N 1
ATOM 7528 C CA . ASP B 1 413 ? 23.297 11.734 6.949 1 92 413 ASP B CA 1
ATOM 7529 C C . ASP B 1 413 ? 24.562 11 7.398 1 92 413 ASP B C 1
ATOM 7531 O O . ASP B 1 413 ? 24.75 9.828 7.082 1 92 413 ASP B O 1
ATOM 7535 N N . ARG B 1 414 ? 25.5 11.641 7.992 1 86 414 ARG B N 1
ATOM 7536 C CA . ARG B 1 414 ? 26.859 11.195 8.242 1 86 414 ARG B CA 1
ATOM 7537 C C . ARG B 1 414 ? 26.891 9.805 8.867 1 86 414 ARG B C 1
ATOM 7539 O O . ARG B 1 414 ? 27.688 8.953 8.484 1 86 414 ARG B O 1
ATOM 7546 N N . HIS B 1 415 ? 26.016 9.453 9.867 1 76.12 415 HIS B N 1
ATOM 7547 C CA . HIS B 1 415 ? 26.172 8.188 10.578 1 76.12 415 HIS B CA 1
ATOM 7548 C C . HIS B 1 415 ? 25.109 7.18 10.133 1 76.12 415 HIS B C 1
ATOM 7550 O O . HIS B 1 415 ? 25.031 6.082 10.68 1 76.12 415 HIS B O 1
ATOM 7556 N N . SER B 1 416 ? 24.438 7.461 9.141 1 76.12 416 SER B N 1
ATOM 7557 C CA . SER B 1 416 ? 23.359 6.551 8.734 1 76.12 416 SER B CA 1
ATOM 7558 C C . SER B 1 416 ? 23.781 5.719 7.523 1 76.12 416 SER B C 1
ATOM 7560 O O . SER B 1 416 ? 23.188 4.684 7.238 1 76.12 416 SER B O 1
ATOM 7562 N N . GLY B 1 417 ? 24.906 6.086 6.918 1 75.25 417 GLY B N 1
ATOM 7563 C CA . GLY B 1 417 ? 25.297 5.414 5.691 1 75.25 417 GLY B CA 1
ATOM 7564 C C . GLY B 1 417 ? 24.359 5.707 4.527 1 75.25 417 GLY B C 1
ATOM 7565 O O . GLY B 1 417 ? 24.5 5.125 3.451 1 75.25 417 GLY B O 1
ATOM 7566 N N . ARG B 1 418 ? 23.406 6.621 4.664 1 83.19 418 ARG B N 1
ATOM 7567 C CA . ARG B 1 418 ? 22.469 7.02 3.627 1 83.19 418 ARG B CA 1
ATOM 7568 C C . ARG B 1 418 ? 22.609 8.5 3.297 1 83.19 418 ARG B C 1
ATOM 7570 O O . ARG B 1 418 ? 23.406 9.211 3.916 1 83.19 418 ARG B O 1
ATOM 7577 N N . THR B 1 419 ? 21.953 8.898 2.195 1 92.94 419 THR B N 1
ATOM 7578 C CA . THR B 1 419 ? 22 10.289 1.764 1 92.94 419 THR B CA 1
ATOM 7579 C C . THR B 1 419 ? 20.594 10.875 1.685 1 92.94 419 THR B C 1
ATOM 7581 O O . THR B 1 419 ? 20.281 11.656 0.78 1 92.94 419 THR B O 1
ATOM 7584 N N . PHE B 1 420 ? 19.797 10.516 2.625 1 92.44 420 PHE B N 1
ATOM 7585 C CA . PHE B 1 420 ? 18.375 10.852 2.602 1 92.44 420 PHE B CA 1
ATOM 7586 C C . PHE B 1 420 ? 18.188 12.367 2.65 1 92.44 420 PHE B C 1
ATOM 7588 O O . PHE B 1 420 ? 17.438 12.93 1.854 1 92.44 420 PHE B O 1
ATOM 7595 N N . TYR B 1 421 ? 18.844 13.055 3.557 1 96.19 421 TYR B N 1
ATOM 7596 C CA . TYR B 1 421 ? 18.656 14.484 3.744 1 96.19 421 TYR B CA 1
ATOM 7597 C C . TYR B 1 421 ? 19.297 15.273 2.607 1 96.19 421 TYR B C 1
ATOM 7599 O O . TYR B 1 421 ? 18.719 16.25 2.113 1 96.19 421 TYR B O 1
ATOM 7607 N N . GLN B 1 422 ? 20.453 14.828 2.207 1 97.31 422 GLN B N 1
ATOM 7608 C CA . GLN B 1 422 ? 21.094 15.477 1.063 1 97.31 422 GLN B CA 1
ATOM 7609 C C . GLN B 1 422 ? 20.25 15.305 -0.201 1 97.31 422 GLN B C 1
ATOM 7611 O O . GLN B 1 422 ? 20.094 16.25 -0.971 1 97.31 422 GLN B O 1
ATOM 7616 N N . ASP B 1 423 ? 19.734 14.102 -0.375 1 96.56 423 ASP B N 1
ATOM 7617 C CA . ASP B 1 423 ? 18.875 13.836 -1.52 1 96.56 423 ASP B CA 1
ATOM 7618 C C . ASP B 1 423 ? 17.609 14.695 -1.462 1 96.56 423 ASP B C 1
ATOM 7620 O O . ASP B 1 423 ? 17.109 15.148 -2.496 1 96.56 423 ASP B O 1
ATOM 7624 N N . THR B 1 424 ? 17.078 14.891 -0.299 1 97.56 424 THR B N 1
ATOM 7625 C CA . THR B 1 424 ? 15.914 15.742 -0.109 1 97.56 424 THR B CA 1
ATOM 7626 C C . THR B 1 424 ? 16.203 17.156 -0.584 1 97.56 424 THR B C 1
ATOM 7628 O O . THR B 1 424 ? 15.398 17.75 -1.309 1 97.56 424 THR B O 1
ATOM 7631 N N . LEU B 1 425 ? 17.328 17.703 -0.205 1 98.62 425 LEU B N 1
ATOM 7632 C CA . LEU B 1 425 ? 17.672 19.062 -0.603 1 98.62 425 LEU B CA 1
ATOM 7633 C C . LEU B 1 425 ? 17.844 19.156 -2.115 1 98.62 425 LEU B C 1
ATOM 7635 O O . LEU B 1 425 ? 17.453 20.156 -2.725 1 98.62 425 LEU B O 1
ATOM 7639 N N . SER B 1 426 ? 18.422 18.094 -2.646 1 98.12 426 SER B N 1
ATOM 7640 C CA . SER B 1 426 ? 18.562 18.078 -4.098 1 98.12 426 SER B CA 1
ATOM 7641 C C . SER B 1 426 ? 17.203 18.109 -4.785 1 98.12 426 SER B C 1
ATOM 7643 O O . SER B 1 426 ? 17.016 18.844 -5.762 1 98.12 426 SER B O 1
ATOM 7645 N N . THR B 1 427 ? 16.328 17.406 -4.27 1 97.19 427 THR B N 1
ATOM 7646 C CA . THR B 1 427 ? 14.969 17.375 -4.801 1 97.19 427 THR B CA 1
ATOM 7647 C C . THR B 1 427 ? 14.297 18.734 -4.629 1 97.19 427 THR B C 1
ATOM 7649 O O . THR B 1 427 ? 13.594 19.203 -5.523 1 97.19 427 THR B O 1
ATOM 7652 N N . MET B 1 428 ? 14.492 19.375 -3.451 1 98.69 428 MET B N 1
ATOM 7653 C CA . MET B 1 428 ? 13.906 20.688 -3.205 1 98.69 428 MET B CA 1
ATOM 7654 C C . MET B 1 428 ? 14.477 21.719 -4.164 1 98.69 428 MET B C 1
ATOM 7656 O O . MET B 1 428 ? 13.75 22.609 -4.637 1 98.69 428 MET B O 1
ATOM 7660 N N . LEU B 1 429 ? 15.719 21.625 -4.449 1 98.75 429 LEU B N 1
ATOM 7661 C CA . LEU B 1 429 ? 16.359 22.578 -5.359 1 98.75 429 LEU B CA 1
ATOM 7662 C C . LEU B 1 429 ? 15.797 22.438 -6.77 1 98.75 429 LEU B C 1
ATOM 7664 O O . LEU B 1 429 ? 15.68 23.422 -7.492 1 98.75 429 LEU B O 1
ATOM 7668 N N . GLU B 1 430 ? 15.453 21.234 -7.137 1 98.25 430 GLU B N 1
ATOM 7669 C CA . GLU B 1 430 ? 14.805 21.031 -8.43 1 98.25 430 GLU B CA 1
ATOM 7670 C C . GLU B 1 430 ? 13.461 21.734 -8.492 1 98.25 430 GLU B C 1
ATOM 7672 O O . GLU B 1 430 ? 13.07 22.25 -9.539 1 98.25 430 GLU B O 1
ATOM 7677 N N . LYS B 1 431 ? 12.781 21.797 -7.363 1 98.38 431 LYS B N 1
ATOM 7678 C CA . LYS B 1 431 ? 11.484 22.469 -7.301 1 98.38 431 LYS B CA 1
ATOM 7679 C C . LYS B 1 431 ? 11.641 23.969 -7.445 1 98.38 431 LYS B C 1
ATOM 7681 O O . LYS B 1 431 ? 10.758 24.641 -7.984 1 98.38 431 LYS B O 1
ATOM 7686 N N . TRP B 1 432 ? 12.719 24.516 -6.988 1 98.5 432 TRP B N 1
ATOM 7687 C CA . TRP B 1 432 ? 12.984 25.938 -7.168 1 98.5 432 TRP B CA 1
ATOM 7688 C C . TRP B 1 432 ? 13.289 26.25 -8.625 1 98.5 432 TRP B C 1
ATOM 7690 O O . TRP B 1 432 ? 12.961 27.344 -9.117 1 98.5 432 TRP B O 1
ATOM 7700 N N . ARG B 1 433 ? 13.867 25.297 -9.297 1 97.75 433 ARG B N 1
ATOM 7701 C CA . ARG B 1 433 ? 14.242 25.484 -10.695 1 97.75 433 ARG B CA 1
ATOM 7702 C C . ARG B 1 433 ? 13.031 25.312 -11.609 1 97.75 433 ARG B C 1
ATOM 7704 O O . ARG B 1 433 ? 12.953 25.938 -12.664 1 97.75 433 ARG B O 1
ATOM 7711 N N . ASP B 1 434 ? 12.164 24.406 -11.195 1 98.06 434 ASP B N 1
ATOM 7712 C CA . ASP B 1 434 ? 10.977 24.094 -11.992 1 98.06 434 ASP B CA 1
ATOM 7713 C C . ASP B 1 434 ? 9.727 24.062 -11.117 1 98.06 434 ASP B C 1
ATOM 7715 O O . ASP B 1 434 ? 9.414 23.047 -10.508 1 98.06 434 ASP B O 1
ATOM 7719 N N . PRO B 1 435 ? 8.969 25.156 -11.195 1 97.88 435 PRO B N 1
ATOM 7720 C CA . PRO B 1 435 ? 7.766 25.203 -10.367 1 97.88 435 PRO B CA 1
ATOM 7721 C C . PRO B 1 435 ? 6.797 24.062 -10.656 1 97.88 435 PRO B C 1
ATOM 7723 O O . PRO B 1 435 ? 5.992 23.703 -9.789 1 97.88 435 PRO B O 1
ATOM 7726 N N . GLY B 1 436 ? 6.906 23.5 -11.812 1 97.31 436 GLY B N 1
ATOM 7727 C CA . GLY B 1 436 ? 6.051 22.391 -12.172 1 97.31 436 GLY B CA 1
ATOM 7728 C C . GLY B 1 436 ? 6.34 21.141 -11.367 1 97.31 436 GLY B C 1
ATOM 7729 O O . GLY B 1 436 ? 5.535 20.203 -11.344 1 97.31 436 GLY B O 1
ATOM 7730 N N . LYS B 1 437 ? 7.438 21.109 -10.672 1 97.38 437 LYS B N 1
ATOM 7731 C CA . LYS B 1 437 ? 7.832 19.938 -9.891 1 97.38 437 LYS B CA 1
ATOM 7732 C C . LYS B 1 437 ? 7.402 20.078 -8.43 1 97.38 437 LYS B C 1
ATOM 7734 O O . LYS B 1 437 ? 7.52 19.125 -7.652 1 97.38 437 LYS B O 1
ATOM 7739 N N . THR B 1 438 ? 6.887 21.25 -8.039 1 98.31 438 THR B N 1
ATOM 7740 C CA . THR B 1 438 ? 6.312 21.406 -6.711 1 98.31 438 THR B CA 1
ATOM 7741 C C . THR B 1 438 ? 5.027 20.594 -6.578 1 98.31 438 THR B C 1
ATOM 7743 O O . THR B 1 438 ? 4.426 20.203 -7.582 1 98.31 438 THR B O 1
ATOM 7746 N N . PRO B 1 439 ? 4.605 20.266 -5.402 1 98.12 439 PRO B N 1
ATOM 7747 C CA . PRO B 1 439 ? 3.365 19.5 -5.246 1 98.12 439 PRO B CA 1
ATOM 7748 C C . PRO B 1 439 ? 2.164 20.188 -5.887 1 98.12 439 PRO B C 1
ATOM 7750 O O . PRO B 1 439 ? 1.355 19.531 -6.555 1 98.12 439 PRO B O 1
ATOM 7753 N N . SER B 1 440 ? 2.031 21.5 -5.711 1 98.5 440 SER B N 1
ATOM 7754 C CA . SER B 1 440 ? 0.929 22.234 -6.336 1 98.5 440 SER B CA 1
ATOM 7755 C C . SER B 1 440 ? 1.071 22.25 -7.855 1 98.5 440 SER B C 1
ATOM 7757 O O . SER B 1 440 ? 0.078 22.156 -8.578 1 98.5 440 SER B O 1
ATOM 7759 N N . GLY B 1 441 ? 2.287 22.406 -8.32 1 98.25 441 GLY B N 1
ATOM 7760 C CA . GLY B 1 441 ? 2.529 22.359 -9.75 1 98.25 441 GLY B CA 1
ATOM 7761 C C . GLY B 1 441 ? 2.184 21.031 -10.383 1 98.25 441 GLY B C 1
ATOM 7762 O O . GLY B 1 441 ? 1.521 20.969 -11.414 1 98.25 441 GLY B O 1
ATOM 7763 N N . ARG B 1 442 ? 2.643 20 -9.75 1 96.75 442 ARG B N 1
ATOM 7764 C CA . ARG B 1 442 ? 2.359 18.656 -10.234 1 96.75 442 ARG B CA 1
ATOM 7765 C C . ARG B 1 442 ? 0.862 18.359 -10.211 1 96.75 442 ARG B C 1
ATOM 7767 O O . ARG B 1 442 ? 0.333 17.734 -11.125 1 96.75 442 ARG B O 1
ATOM 7774 N N . PHE B 1 443 ? 0.233 18.781 -9.211 1 97.81 443 PHE B N 1
ATOM 7775 C CA . PHE B 1 443 ? -1.202 18.578 -9.062 1 97.81 443 PHE B CA 1
ATOM 7776 C C . PHE B 1 443 ? -1.968 19.266 -10.188 1 97.81 443 PHE B C 1
ATOM 7778 O O . PHE B 1 443 ? -2.84 18.672 -10.812 1 97.81 443 PHE B O 1
ATOM 7785 N N . LEU B 1 444 ? -1.65 20.484 -10.438 1 97.56 444 LEU B N 1
ATOM 7786 C CA . LEU B 1 444 ? -2.328 21.234 -11.492 1 97.56 444 LEU B CA 1
ATOM 7787 C C . LEU B 1 444 ? -2.045 20.625 -12.859 1 97.56 444 LEU B C 1
ATOM 7789 O O . LEU B 1 444 ? -2.922 20.609 -13.727 1 97.56 444 LEU B O 1
ATOM 7793 N N . LYS B 1 445 ? -0.812 20.25 -13 1 96.06 445 LYS B N 1
ATOM 7794 C CA . LYS B 1 445 ? -0.467 19.594 -14.25 1 96.06 445 LYS B CA 1
ATOM 7795 C C . LYS B 1 445 ? -1.346 18.359 -14.492 1 96.06 445 LYS B C 1
ATOM 7797 O O . LYS B 1 445 ? -1.848 18.156 -15.594 1 96.06 445 LYS B O 1
ATOM 7802 N N . ARG B 1 446 ? -1.534 17.578 -13.508 1 94.31 446 ARG B N 1
ATOM 7803 C CA . ARG B 1 446 ? -2.363 16.391 -13.625 1 94.31 446 ARG B CA 1
ATOM 7804 C C . ARG B 1 446 ? -3.811 16.766 -13.938 1 94.31 446 ARG B C 1
ATOM 7806 O O . ARG B 1 446 ? -4.445 16.141 -14.789 1 94.31 446 ARG B O 1
ATOM 7813 N N . LEU B 1 447 ? -4.316 17.734 -13.289 1 97.12 447 LEU B N 1
ATOM 7814 C CA . LEU B 1 447 ? -5.691 18.172 -13.492 1 97.12 447 LEU B CA 1
ATOM 7815 C C . LEU B 1 447 ? -5.895 18.688 -14.914 1 97.12 447 LEU B C 1
ATOM 7817 O O . LEU B 1 447 ? -6.832 18.281 -15.602 1 97.12 447 LEU B O 1
ATOM 7821 N N . LEU B 1 448 ? -5.008 19.5 -15.32 1 97.25 448 LEU B N 1
ATOM 7822 C CA . LEU B 1 448 ? -5.215 20.266 -16.547 1 97.25 448 LEU B CA 1
ATOM 7823 C C . LEU B 1 448 ? -4.758 19.453 -17.766 1 97.25 448 LEU B C 1
ATOM 7825 O O . LEU B 1 448 ? -5.477 19.375 -18.766 1 97.25 448 LEU B O 1
ATOM 7829 N N . GLU B 1 449 ? -3.586 18.859 -17.656 1 94.88 449 GLU B N 1
ATOM 7830 C CA . GLU B 1 449 ? -3.029 18.172 -18.812 1 94.88 449 GLU B CA 1
ATOM 7831 C C . GLU B 1 449 ? -3.703 16.812 -19.016 1 94.88 449 GLU B C 1
ATOM 7833 O O . GLU B 1 449 ? -3.887 16.375 -20.156 1 94.88 449 GLU B O 1
ATOM 7838 N N . GLU B 1 450 ? -4.035 16.156 -17.984 1 91 450 GLU B N 1
ATOM 7839 C CA . GLU B 1 450 ? -4.734 14.883 -18.109 1 91 450 GLU B CA 1
ATOM 7840 C C . GLU B 1 450 ? -6.246 15.078 -18.109 1 91 450 GLU B C 1
ATOM 7842 O O . GLU B 1 450 ? -7.004 14.109 -18.188 1 91 450 GLU B O 1
ATOM 7847 N N . ASP B 1 451 ? -6.695 16.281 -17.984 1 96.06 451 ASP B N 1
ATOM 7848 C CA . ASP B 1 451 ? -8.07 16.734 -18.156 1 96.06 451 ASP B CA 1
ATOM 7849 C C . ASP B 1 451 ? -8.992 16.078 -17.125 1 96.06 451 ASP B C 1
ATOM 7851 O O . ASP B 1 451 ? -10.023 15.5 -17.484 1 96.06 451 ASP B O 1
ATOM 7855 N N . TRP B 1 452 ? -8.625 16.109 -15.875 1 96.56 452 TRP B N 1
ATOM 7856 C CA . TRP B 1 452 ? -9.414 15.594 -14.773 1 96.56 452 TRP B CA 1
ATOM 7857 C C . TRP B 1 452 ? -10.289 16.688 -14.164 1 96.56 452 TRP B C 1
ATOM 7859 O O . TRP B 1 452 ? -9.883 17.844 -14.102 1 96.56 452 TRP B O 1
ATOM 7869 N N . GLU B 1 453 ? -11.531 16.266 -13.797 1 97.56 453 GLU B N 1
ATOM 7870 C CA . GLU B 1 453 ? -12.188 17.047 -12.75 1 97.56 453 GLU B CA 1
ATOM 7871 C C . GLU B 1 453 ? -11.523 16.828 -11.391 1 97.56 453 GLU B C 1
ATOM 7873 O O . GLU B 1 453 ? -11.141 15.703 -11.062 1 97.56 453 GLU B O 1
ATOM 7878 N N . PHE B 1 454 ? -11.445 17.922 -10.633 1 98.56 454 PHE B N 1
ATOM 7879 C CA . PHE B 1 454 ? -10.906 17.828 -9.281 1 98.56 454 PHE B CA 1
ATOM 7880 C C . PHE B 1 454 ? -11.562 16.672 -8.523 1 98.56 454 PHE B C 1
ATOM 7882 O O . PHE B 1 454 ? -10.867 15.82 -7.965 1 98.56 454 PHE B O 1
ATOM 7889 N N . ARG B 1 455 ? -12.883 16.594 -8.539 1 98.62 455 ARG B N 1
ATOM 7890 C CA . ARG B 1 455 ? -13.625 15.578 -7.809 1 98.62 455 ARG B CA 1
ATOM 7891 C C . ARG B 1 455 ? -13.336 14.188 -8.367 1 98.62 455 ARG B C 1
ATOM 7893 O O . ARG B 1 455 ? -13.188 13.227 -7.609 1 98.62 455 ARG B O 1
ATOM 7900 N N . ASP B 1 456 ? -13.219 14.047 -9.633 1 98 456 ASP B N 1
ATOM 7901 C CA . ASP B 1 456 ? -13.016 12.742 -10.25 1 98 456 ASP B CA 1
ATOM 7902 C C . ASP B 1 456 ? -11.609 12.219 -9.977 1 98 456 ASP B C 1
ATOM 7904 O O . ASP B 1 456 ? -11.422 11.016 -9.766 1 98 456 ASP B O 1
ATOM 7908 N N . LEU B 1 457 ? -10.656 13.148 -10.039 1 97.25 457 LEU B N 1
ATOM 7909 C CA . LEU B 1 457 ? -9.297 12.742 -9.695 1 97.25 457 LEU B CA 1
ATOM 7910 C C . LEU B 1 457 ? -9.211 12.289 -8.242 1 97.25 457 LEU B C 1
ATOM 7912 O O . LEU B 1 457 ? -8.539 11.297 -7.934 1 97.25 457 LEU B O 1
ATOM 7916 N N . GLY B 1 458 ? -9.867 13.047 -7.379 1 98.38 458 GLY B N 1
ATOM 7917 C CA . GLY B 1 458 ? -9.898 12.648 -5.98 1 98.38 458 GLY B CA 1
ATOM 7918 C C . GLY B 1 458 ? -10.531 11.281 -5.766 1 98.38 458 GLY B C 1
ATOM 7919 O O . GLY B 1 458 ? -10 10.461 -5.016 1 98.38 458 GLY B O 1
ATOM 7920 N N . ILE B 1 459 ? -11.648 11.055 -6.414 1 98.12 459 ILE B N 1
ATOM 7921 C CA . ILE B 1 459 ? -12.336 9.773 -6.324 1 98.12 459 ILE B CA 1
ATOM 7922 C C . ILE B 1 459 ? -11.414 8.664 -6.828 1 98.12 459 ILE B C 1
ATOM 7924 O O . ILE B 1 459 ? -11.305 7.609 -6.203 1 98.12 459 ILE B O 1
ATOM 7928 N N . HIS B 1 460 ? -10.781 8.945 -7.879 1 94.75 460 HIS B N 1
ATOM 7929 C CA . HIS B 1 460 ? -9.875 7.98 -8.492 1 94.75 460 HIS B CA 1
ATOM 7930 C C . HIS B 1 460 ? -8.75 7.598 -7.531 1 94.75 460 HIS B C 1
ATOM 7932 O O . HIS B 1 460 ? -8.492 6.414 -7.312 1 94.75 460 HIS B O 1
ATOM 7938 N N . LEU B 1 461 ? -8.102 8.539 -6.984 1 96.62 461 LEU B N 1
ATOM 7939 C CA . LEU B 1 461 ? -6.988 8.289 -6.078 1 96.62 461 LEU B CA 1
ATOM 7940 C C . LEU B 1 461 ? -7.473 7.609 -4.801 1 96.62 461 LEU B C 1
ATOM 7942 O O . LEU B 1 461 ? -6.805 6.715 -4.277 1 96.62 461 LEU B O 1
ATOM 7946 N N . ALA B 1 462 ? -8.617 8.039 -4.309 1 97.88 462 ALA B N 1
ATOM 7947 C CA . ALA B 1 462 ? -9.18 7.426 -3.111 1 97.88 462 ALA B CA 1
ATOM 7948 C C . ALA B 1 462 ? -9.461 5.941 -3.336 1 97.88 462 ALA B C 1
ATOM 7950 O O . ALA B 1 462 ? -9.148 5.109 -2.48 1 97.88 462 ALA B O 1
ATOM 7951 N N . ARG B 1 463 ? -10.047 5.664 -4.445 1 95.25 463 ARG B N 1
ATOM 7952 C CA . ARG B 1 463 ? -10.375 4.285 -4.801 1 95.25 463 ARG B CA 1
ATOM 7953 C C . ARG B 1 463 ? -9.117 3.434 -4.906 1 95.25 463 ARG B C 1
ATOM 7955 O O . ARG B 1 463 ? -9.07 2.314 -4.391 1 95.25 463 ARG B O 1
ATOM 7962 N N . GLU B 1 464 ? -8.102 3.932 -5.59 1 94 464 GLU B N 1
ATOM 7963 C CA . GLU B 1 464 ? -6.863 3.186 -5.789 1 94 464 GLU B CA 1
ATOM 7964 C C . GLU B 1 464 ? -6.113 3 -4.473 1 94 464 GLU B C 1
ATOM 7966 O O . GLU B 1 464 ? -5.508 1.952 -4.238 1 94 464 GLU B O 1
ATOM 7971 N N . ASN B 1 465 ? -6.113 4.047 -3.656 1 96.56 465 ASN B N 1
ATOM 7972 C CA . ASN B 1 465 ? -5.527 3.891 -2.328 1 96.56 465 ASN B CA 1
ATOM 7973 C C . ASN B 1 465 ? -6.242 2.809 -1.523 1 96.56 465 ASN B C 1
ATOM 7975 O O . ASN B 1 465 ? -5.594 1.994 -0.862 1 96.56 465 ASN B O 1
ATOM 7979 N N . PHE B 1 466 ? -7.574 2.793 -1.589 1 96.56 466 PHE B N 1
ATOM 7980 C CA . PHE B 1 466 ? -8.367 1.784 -0.896 1 96.56 466 PHE B CA 1
ATOM 7981 C C . PHE B 1 466 ? -8.047 0.389 -1.418 1 96.56 466 PHE B C 1
ATOM 7983 O O . PHE B 1 466 ? -7.836 -0.54 -0.635 1 96.56 466 PHE B O 1
ATOM 7990 N N . ARG B 1 467 ? -8.008 0.219 -2.725 1 93.12 467 ARG B N 1
ATOM 7991 C CA . ARG B 1 467 ? -7.703 -1.066 -3.346 1 93.12 467 ARG B CA 1
ATOM 7992 C C . ARG B 1 467 ? -6.383 -1.627 -2.822 1 93.12 467 ARG B C 1
ATOM 7994 O O . ARG B 1 467 ? -6.289 -2.816 -2.514 1 93.12 467 ARG B O 1
ATOM 8001 N N . ASN B 1 468 ? -5.418 -0.79 -2.697 1 93.94 468 ASN B N 1
ATOM 8002 C CA . ASN B 1 468 ? -4.109 -1.219 -2.217 1 93.94 468 ASN B CA 1
ATOM 8003 C C . ASN B 1 468 ? -4.125 -1.479 -0.713 1 93.94 468 ASN B C 1
ATOM 8005 O O . ASN B 1 468 ? -3.809 -2.584 -0.267 1 93.94 468 ASN B O 1
ATOM 8009 N N . GLN B 1 469 ? -4.613 -0.505 0.034 1 94.94 469 GLN B N 1
ATOM 8010 C CA . GLN B 1 469 ? -4.492 -0.527 1.488 1 94.94 469 GLN B CA 1
ATOM 8011 C C . GLN B 1 469 ? -5.398 -1.594 2.1 1 94.94 469 GLN B C 1
ATOM 8013 O O . GLN B 1 469 ? -5.031 -2.232 3.088 1 94.94 469 GLN B O 1
ATOM 8018 N N . SER B 1 470 ? -6.566 -1.81 1.527 1 94.06 470 SER B N 1
ATOM 8019 C CA . SER B 1 470 ? -7.527 -2.756 2.086 1 94.06 470 SER B CA 1
ATOM 8020 C C . SER B 1 470 ? -7.031 -4.191 1.948 1 94.06 470 SER B C 1
ATOM 8022 O O . SER B 1 470 ? -7.527 -5.094 2.631 1 94.06 470 SER B O 1
ATOM 8024 N N . GLN B 1 471 ? -6.043 -4.438 1.097 1 91.19 471 GLN B N 1
ATOM 8025 C CA . GLN B 1 471 ? -5.555 -5.789 0.844 1 91.19 471 GLN B CA 1
ATOM 8026 C C . GLN B 1 471 ? -4.184 -6.008 1.481 1 91.19 471 GLN B C 1
ATOM 8028 O O . GLN B 1 471 ? -3.645 -7.117 1.44 1 91.19 471 GLN B O 1
ATOM 8033 N N . MET B 1 472 ? -3.639 -5.016 2.064 1 91.44 472 MET B N 1
ATOM 8034 C CA . MET B 1 472 ? -2.336 -5.129 2.713 1 91.44 472 MET B CA 1
ATOM 8035 C C . MET B 1 472 ? -2.471 -5.727 4.109 1 91.44 472 MET B C 1
ATOM 8037 O O . MET B 1 472 ? -3.527 -5.617 4.738 1 91.44 472 MET B O 1
ATOM 8041 N N . GLU B 1 473 ? -1.357 -6.359 4.531 1 91.75 473 GLU B N 1
ATOM 8042 C CA . GLU B 1 473 ? -1.372 -7.023 5.832 1 91.75 473 GLU B CA 1
ATOM 8043 C C . GLU B 1 473 ? -0.462 -6.312 6.828 1 91.75 473 GLU B C 1
ATOM 8045 O O . GLU B 1 473 ? 0.629 -5.863 6.469 1 91.75 473 GLU B O 1
ATOM 8050 N N . LEU B 1 474 ? -0.999 -6.172 8.016 1 94.75 474 LEU B N 1
ATOM 8051 C CA . LEU B 1 474 ? -0.198 -5.727 9.148 1 94.75 474 LEU B CA 1
ATOM 8052 C C . LEU B 1 474 ? 0.386 -6.918 9.906 1 94.75 474 LEU B C 1
ATOM 8054 O O . LEU B 1 474 ? -0.1 -8.047 9.766 1 94.75 474 LEU B O 1
ATOM 8058 N N . THR B 1 475 ? 1.453 -6.691 10.648 1 92.38 475 THR B N 1
ATOM 8059 C CA . THR B 1 475 ? 1.896 -7.734 11.57 1 92.38 475 THR B CA 1
ATOM 8060 C C . THR B 1 475 ? 0.822 -8.023 12.609 1 92.38 475 THR B C 1
ATOM 8062 O O . THR B 1 475 ? 0.043 -7.141 12.969 1 92.38 475 THR B O 1
ATOM 8065 N N . PRO B 1 476 ? 0.804 -9.273 13.055 1 90 476 PRO B N 1
ATOM 8066 C CA . PRO B 1 476 ? -0.17 -9.586 14.102 1 90 476 PRO B CA 1
ATOM 8067 C C . PRO B 1 476 ? -0.037 -8.672 15.32 1 90 476 PRO B C 1
ATOM 8069 O O . PRO B 1 476 ? -1.044 -8.281 15.922 1 90 476 PRO B O 1
ATOM 8072 N N . GLY B 1 477 ? 1.172 -8.367 15.617 1 92.38 477 GLY B N 1
ATOM 8073 C CA . GLY B 1 477 ? 1.394 -7.477 16.75 1 92.38 477 GLY B CA 1
ATOM 8074 C C . GLY B 1 477 ? 0.768 -6.105 16.562 1 92.38 477 GLY B C 1
ATOM 8075 O O . GLY B 1 477 ? 0.126 -5.582 17.469 1 92.38 477 GLY B O 1
ATOM 8076 N N . LYS B 1 478 ? 0.961 -5.5 15.414 1 94.44 478 LYS B N 1
ATOM 8077 C CA . LYS B 1 478 ? 0.412 -4.176 15.133 1 94.44 478 LYS B CA 1
ATOM 8078 C C . LYS B 1 478 ? -1.112 -4.215 15.078 1 94.44 478 LYS B C 1
ATOM 8080 O O . LYS B 1 478 ? -1.78 -3.33 15.625 1 94.44 478 LYS B O 1
ATOM 8085 N N . TRP B 1 479 ? -1.652 -5.211 14.43 1 93.75 479 TRP B N 1
ATOM 8086 C CA . TRP B 1 479 ? -3.102 -5.355 14.344 1 93.75 479 TRP B CA 1
ATOM 8087 C C . TRP B 1 479 ? -3.717 -5.453 15.734 1 93.75 479 TRP B C 1
ATOM 8089 O O . TRP B 1 479 ? -4.699 -4.77 16.031 1 93.75 479 TRP B O 1
ATOM 8099 N N . ASN B 1 480 ? -3.105 -6.293 16.547 1 94.19 480 ASN B N 1
ATOM 8100 C CA . ASN B 1 480 ? -3.592 -6.492 17.906 1 94.19 480 ASN B CA 1
ATOM 8101 C C . ASN B 1 480 ? -3.51 -5.207 18.719 1 94.19 480 ASN B C 1
ATOM 8103 O O . ASN B 1 480 ? -4.379 -4.938 19.547 1 94.19 480 ASN B O 1
ATOM 8107 N N . SER B 1 481 ? -2.5 -4.461 18.5 1 97 481 SER B N 1
ATOM 8108 C CA . SER B 1 481 ? -2.344 -3.199 19.203 1 97 481 SER B CA 1
ATOM 8109 C C . SER B 1 481 ? -3.473 -2.23 18.875 1 97 481 SER B C 1
ATOM 8111 O O . SER B 1 481 ? -4.008 -1.561 19.766 1 97 481 SER B O 1
ATOM 8113 N N . PHE B 1 482 ? -3.82 -2.131 17.609 1 97.69 482 PHE B N 1
ATOM 8114 C CA . PHE B 1 482 ? -4.898 -1.241 17.203 1 97.69 482 PHE B CA 1
ATOM 8115 C C . PHE B 1 482 ? -6.242 -1.739 17.719 1 97.69 482 PHE B C 1
ATOM 8117 O O . PHE B 1 482 ? -7.078 -0.946 18.156 1 97.69 482 PHE B O 1
ATOM 8124 N N . GLU B 1 483 ? -6.422 -3.078 17.719 1 96.12 483 GLU B N 1
ATOM 8125 C CA . GLU B 1 483 ? -7.656 -3.652 18.25 1 96.12 483 GLU B CA 1
ATOM 8126 C C . GLU B 1 483 ? -7.801 -3.389 19.734 1 96.12 483 GLU B C 1
ATOM 8128 O O . GLU B 1 483 ? -8.898 -3.084 20.219 1 96.12 483 GLU B O 1
ATOM 8133 N N . LYS B 1 484 ? -6.715 -3.58 20.406 1 97.75 484 LYS B N 1
ATOM 8134 C CA . LYS B 1 484 ? -6.723 -3.303 21.844 1 97.75 484 LYS B CA 1
ATOM 8135 C C . LYS B 1 484 ? -7.094 -1.848 22.109 1 97.75 484 LYS B C 1
ATOM 8137 O O . LYS B 1 484 ? -7.824 -1.558 23.062 1 97.75 484 LYS B O 1
ATOM 8142 N N . GLU B 1 485 ? -6.559 -0.941 21.328 1 98.31 485 GLU B N 1
ATOM 8143 C CA . GLU B 1 485 ? -6.883 0.474 21.484 1 98.31 485 GLU B CA 1
ATOM 8144 C C . GLU B 1 485 ? -8.359 0.735 21.219 1 98.31 485 GLU B C 1
ATOM 8146 O O . GLU B 1 485 ? -8.977 1.569 21.891 1 98.31 485 GLU B O 1
ATOM 8151 N N . VAL B 1 486 ? -8.922 0.053 20.203 1 98.19 486 VAL B N 1
ATOM 8152 C CA . VAL B 1 486 ? -10.344 0.172 19.906 1 98.19 486 VAL B CA 1
ATOM 8153 C C . VAL B 1 486 ? -11.164 -0.224 21.141 1 98.19 486 VAL B C 1
ATOM 8155 O O . VAL B 1 486 ? -12.039 0.525 21.562 1 98.19 486 VAL B O 1
ATOM 8158 N N . HIS B 1 487 ? -10.836 -1.382 21.719 1 98 487 HIS B N 1
ATOM 8159 C CA . HIS B 1 487 ? -11.547 -1.872 22.906 1 98 487 HIS B CA 1
ATOM 8160 C C . HIS B 1 487 ? -11.383 -0.922 24.078 1 98 487 HIS B C 1
ATOM 8162 O O . HIS B 1 487 ? -12.359 -0.594 24.766 1 98 487 HIS B O 1
ATOM 8168 N N . ARG B 1 488 ? -10.195 -0.507 24.281 1 98.25 488 ARG B N 1
ATOM 8169 C CA . ARG B 1 488 ? -9.914 0.417 25.375 1 98.25 488 ARG B CA 1
ATOM 8170 C C . ARG B 1 488 ? -10.719 1.703 25.219 1 98.25 488 ARG B C 1
ATOM 8172 O O . ARG B 1 488 ? -11.266 2.217 26.203 1 98.25 488 ARG B O 1
ATOM 8179 N N . SER B 1 489 ? -10.703 2.273 24.031 1 97.94 489 SER B N 1
ATOM 8180 C CA . SER B 1 489 ? -11.375 3.547 23.781 1 97.94 489 SER B CA 1
ATOM 8181 C C . SER B 1 489 ? -12.875 3.449 24.047 1 97.94 489 SER B C 1
ATOM 8183 O O . SER B 1 489 ? -13.477 4.383 24.578 1 97.94 489 SER B O 1
ATOM 8185 N N . VAL B 1 490 ? -13.484 2.334 23.672 1 97.31 490 VAL B N 1
ATOM 8186 C CA . VAL B 1 490 ? -14.914 2.121 23.875 1 97.31 490 VAL B CA 1
ATOM 8187 C C . VAL B 1 490 ? -15.211 2.004 25.375 1 97.31 490 VAL B C 1
ATOM 8189 O O . VAL B 1 490 ? -16.188 2.576 25.859 1 97.31 490 VAL B O 1
ATOM 8192 N N . GLU B 1 491 ? -14.391 1.251 26.078 1 97.62 491 GLU B N 1
ATOM 8193 C CA . GLU B 1 491 ? -14.555 1.104 27.531 1 97.62 491 GLU B CA 1
ATOM 8194 C C . GLU B 1 491 ? -14.406 2.445 28.234 1 97.62 491 GLU B C 1
ATOM 8196 O O . GLU B 1 491 ? -15.156 2.75 29.172 1 97.62 491 GLU B O 1
ATOM 8201 N N . GLU B 1 492 ? -13.414 3.164 27.844 1 96.56 492 GLU B N 1
ATOM 8202 C CA . GLU B 1 492 ? -13.188 4.469 28.453 1 96.56 492 GLU B CA 1
ATOM 8203 C C . GLU B 1 492 ? -14.367 5.406 28.203 1 96.56 492 GLU B C 1
ATOM 8205 O O . GLU B 1 492 ? -14.75 6.184 29.078 1 96.56 492 GLU B O 1
ATOM 8210 N N . LEU B 1 493 ? -14.891 5.41 27.016 1 95.56 493 LEU B N 1
ATOM 8211 C CA . LEU B 1 493 ? -16.062 6.215 26.719 1 95.56 493 LEU B CA 1
ATOM 8212 C C . LEU B 1 493 ? -17.219 5.867 27.656 1 95.56 493 LEU B C 1
ATOM 8214 O O . LEU B 1 493 ? -17.891 6.754 28.188 1 95.56 493 LEU B O 1
ATOM 8218 N N . ALA B 1 494 ? -17.453 4.582 27.797 1 95.44 494 ALA B N 1
ATOM 8219 C CA . ALA B 1 494 ? -18.531 4.129 28.672 1 95.44 494 ALA B CA 1
ATOM 8220 C C . ALA B 1 494 ? -18.328 4.637 30.094 1 95.44 494 ALA B C 1
ATOM 8222 O O . ALA B 1 494 ? -19.281 5.051 30.766 1 95.44 494 ALA B O 1
ATOM 8223 N N . LYS B 1 495 ? -17.141 4.578 30.531 1 94.88 495 LYS B N 1
ATOM 8224 C CA . LYS B 1 495 ? -16.797 5.066 31.875 1 94.88 495 LYS B CA 1
ATOM 8225 C C . LYS B 1 495 ? -17.062 6.566 31.984 1 94.88 495 LYS B C 1
ATOM 8227 O O . LYS B 1 495 ? -17.578 7.031 33 1 94.88 495 LYS B O 1
ATOM 8232 N N . ILE B 1 496 ? -16.672 7.328 31 1 93.5 496 ILE B N 1
ATOM 8233 C CA . ILE B 1 496 ? -16.859 8.773 30.984 1 93.5 496 ILE B CA 1
ATOM 8234 C C . ILE B 1 496 ? -18.359 9.102 31 1 93.5 496 ILE B C 1
ATOM 8236 O O . ILE B 1 496 ? -18.797 9.992 31.734 1 93.5 496 ILE B O 1
ATOM 8240 N N . GLU B 1 497 ? -19.141 8.414 30.234 1 93.12 497 GLU B N 1
ATOM 8241 C CA . GLU B 1 497 ? -20.578 8.656 30.156 1 93.12 497 GLU B CA 1
ATOM 8242 C C . GLU B 1 497 ? -21.25 8.336 31.484 1 93.12 497 GLU B C 1
ATOM 8244 O O . GLU B 1 497 ? -22.203 9.023 31.875 1 93.12 497 GLU B O 1
ATOM 8249 N N . GLU B 1 498 ? -20.781 7.355 32.125 1 92 498 GLU B N 1
ATOM 8250 C CA . GLU B 1 498 ? -21.328 7.008 33.438 1 92 498 GLU B CA 1
ATOM 8251 C C . GLU B 1 498 ? -20.953 8.039 34.5 1 92 498 GLU B C 1
ATOM 8253 O O . GLU B 1 498 ? -21.781 8.445 35.312 1 92 498 GLU B O 1
ATOM 8258 N N . THR B 1 499 ? -19.75 8.469 34.469 1 90.44 499 THR B N 1
ATOM 8259 C CA . THR B 1 499 ? -19.234 9.367 35.469 1 90.44 499 THR B CA 1
ATOM 8260 C C . THR B 1 499 ? -19.766 10.781 35.281 1 90.44 499 THR B C 1
ATOM 8262 O O . THR B 1 499 ? -20.031 11.492 36.25 1 90.44 499 THR B O 1
ATOM 8265 N N . GLU B 1 500 ? -19.859 11.273 34.094 1 86.5 500 GLU B N 1
ATOM 8266 C CA . GLU B 1 500 ? -20.25 12.648 33.812 1 86.5 500 GLU B CA 1
ATOM 8267 C C . GLU B 1 500 ? -21.766 12.805 33.75 1 86.5 500 GLU B C 1
ATOM 8269 O O . GLU B 1 500 ? -22.281 13.922 33.719 1 86.5 500 GLU B O 1
ATOM 8274 N N . LYS B 1 501 ? -22.438 11.758 33.656 1 73.19 501 LYS B N 1
ATOM 8275 C CA . LYS B 1 501 ? -23.875 11.844 33.812 1 73.19 501 LYS B CA 1
ATOM 8276 C C . LYS B 1 501 ? -24.266 12.367 35.188 1 73.19 501 LYS B C 1
ATOM 8278 O O . LYS B 1 501 ? -25.234 13.109 35.312 1 73.19 501 LYS B O 1
ATOM 8283 N N . VAL B 1 502 ? -23.562 12.062 36.094 1 56.12 502 VAL B N 1
ATOM 8284 C CA . VAL B 1 502 ? -23.891 12.312 37.5 1 56.12 502 VAL B CA 1
ATOM 8285 C C . VAL B 1 502 ? -23.406 13.703 37.906 1 56.12 502 VAL B C 1
ATOM 8287 O O . VAL B 1 502 ? -23.891 14.266 38.906 1 56.12 502 VAL B O 1
ATOM 8290 N N . ARG B 1 503 ? -22.375 14.203 37.25 1 56.91 503 ARG B N 1
ATOM 8291 C CA . ARG B 1 503 ? -21.781 15.422 37.75 1 56.91 503 ARG B CA 1
ATOM 8292 C C . ARG B 1 503 ? -22.594 16.656 37.344 1 56.91 503 ARG B C 1
ATOM 8294 O O . ARG B 1 503 ? -23 16.75 36.188 1 56.91 503 ARG B O 1
ATOM 8301 N N . LYS B 1 504 ? -23.25 17.406 38.156 1 51 504 LYS B N 1
ATOM 8302 C CA . LYS B 1 504 ? -24.047 18.609 37.969 1 51 504 LYS B CA 1
ATOM 8303 C C . LYS B 1 504 ? -23.281 19.656 37.156 1 51 504 LYS B C 1
ATOM 8305 O O . LYS B 1 504 ? -23.859 20.359 36.344 1 51 504 LYS B O 1
ATOM 8310 N N . PHE B 1 505 ? -21.875 19.938 37.438 1 48.38 505 PHE B N 1
ATOM 8311 C CA . PHE B 1 505 ? -21.062 20.938 36.75 1 48.38 505 PHE B CA 1
ATOM 8312 C C . PHE B 1 505 ? -19.75 20.344 36.281 1 48.38 505 PHE B C 1
ATOM 8314 O O . PHE B 1 505 ? -18.703 20.531 36.938 1 48.38 505 PHE B O 1
ATOM 8321 N N . PRO B 1 506 ? -19.766 19.422 35.281 1 49.03 506 PRO B N 1
ATOM 8322 C CA . PRO B 1 506 ? -18.531 18.703 34.969 1 49.03 506 PRO B CA 1
ATOM 8323 C C . PRO B 1 506 ? -17.531 19.547 34.156 1 49.03 506 PRO B C 1
ATOM 8325 O O . PRO B 1 506 ? -17.938 20.438 33.406 1 49.03 506 PRO B O 1
ATOM 8328 N N . THR B 1 507 ? -16.234 19.75 34.719 1 51.81 507 THR B N 1
ATOM 8329 C CA . THR B 1 507 ? -15.156 20.312 33.875 1 51.81 507 THR B CA 1
ATOM 8330 C C . THR B 1 507 ? -14.867 19.422 32.688 1 51.81 507 THR B C 1
ATOM 8332 O O . THR B 1 507 ? -14.625 18.219 32.844 1 51.81 507 THR B O 1
ATOM 8335 N N . PRO B 1 508 ? -15.117 19.969 31.547 1 47.09 508 PRO B N 1
ATOM 8336 C CA . PRO B 1 508 ? -14.891 19.141 30.359 1 47.09 508 PRO B CA 1
ATOM 8337 C C . PRO B 1 508 ? -13.492 18.516 30.328 1 47.09 508 PRO B C 1
ATOM 8339 O O . PRO B 1 508 ? -12.516 19.172 30.703 1 47.09 508 PRO B O 1
ATOM 8342 N N . LYS B 1 509 ? -13.336 17.141 30.344 1 44.84 509 LYS B N 1
ATOM 8343 C CA . LYS B 1 509 ? -12.062 16.484 30.062 1 44.84 509 LYS B CA 1
ATOM 8344 C C . LYS B 1 509 ? -11.578 16.812 28.656 1 44.84 509 LYS B C 1
ATOM 8346 O O . LYS B 1 509 ? -12.18 16.375 27.672 1 44.84 509 LYS B O 1
ATOM 8351 N N . ILE B 1 510 ? -10.883 17.875 28.422 1 41.81 510 ILE B N 1
ATOM 8352 C CA . ILE B 1 510 ? -10.25 18.109 27.141 1 41.81 510 ILE B CA 1
ATOM 8353 C C . ILE B 1 510 ? -9.305 16.953 26.797 1 41.81 510 ILE B C 1
ATOM 8355 O O . ILE B 1 510 ? -8.258 16.797 27.438 1 41.81 510 ILE B O 1
ATOM 8359 N N . CYS B 1 511 ? -9.773 15.719 26.359 1 38.72 511 CYS B N 1
ATOM 8360 C CA . CYS B 1 511 ? -8.898 14.602 26.031 1 38.72 511 CYS B CA 1
ATOM 8361 C C . CYS B 1 511 ? -7.766 15.047 25.125 1 38.72 511 CYS B C 1
ATOM 8363 O O . CYS B 1 511 ? -7.992 15.359 23.953 1 38.72 511 CYS B O 1
ATOM 8365 N N . ASN B 1 512 ? -6.684 15.531 25.719 1 37.5 512 ASN B N 1
ATOM 8366 C CA . ASN B 1 512 ? -5.457 15.992 25.062 1 37.5 512 ASN B CA 1
ATOM 8367 C C . ASN B 1 512 ? -4.707 14.844 24.406 1 37.5 512 ASN B C 1
ATOM 8369 O O . ASN B 1 512 ? -3.902 14.172 25.047 1 37.5 512 ASN B O 1
ATOM 8373 N N . HIS B 1 513 ? -5.203 13.766 23.719 1 34.5 513 HIS B N 1
ATOM 8374 C CA . HIS B 1 513 ? -4.258 12.891 23.047 1 34.5 513 HIS B CA 1
ATOM 8375 C C . HIS B 1 513 ? -3.703 13.555 21.781 1 34.5 513 HIS B C 1
ATOM 8377 O O . HIS B 1 513 ? -4.43 14.258 21.078 1 34.5 513 HIS B O 1
#

Nearest PDB structures (foldseek):
  1v4g-assembly1_C  TM=9.372E-01  e=2.379E-42  Escherichia coli
  1v4g-assembly1_A  TM=9.386E-01  e=1.233E-41  Escherichia coli
  1va6-assembly1_A  TM=9.422E-01  e=8.196E-41  Escherichia coli
  1v4g-assembly1_B  TM=9.403E-01  e=7.797E-41  Escherichia coli
  1v4g-assembly1_D  TM=9.421E-01  e=7.349E-40  Escherichia coli

Organism: NCBI:txid2484979

InterPro domains:
  IPR006334 Glutamate--cysteine ligase, monofunctional [MF_00578] (1-513)
  IPR006334 Glutamate--cysteine ligase, monofunctional [PTHR38761] (12-510)
  IPR006334 Glutamate--cysteine ligase, monofunctional [TIGR01434] (12-500)
  IPR007370 Glutamate--cysteine ligase [PF04262] (18-371)
  IPR014746 Glutamine synthetase/guanido kinase, catalytic domain [SSF55931] (13-500)

Solvent-accessible surface area (backbone atoms only — not comparable to full-atom values): 53033 Å² total; per-residue (Å²): 112,89,43,74,62,88,68,77,74,74,64,88,39,73,38,58,56,54,19,39,28,26,42,34,41,40,28,37,31,17,35,90,85,29,35,57,40,85,58,73,66,51,70,86,57,21,24,48,61,53,23,65,44,44,26,47,52,55,25,32,30,22,37,27,39,37,46,62,78,26,57,40,70,65,53,30,54,32,47,48,44,49,50,50,29,56,47,42,61,62,44,78,78,47,36,55,42,44,48,20,49,50,63,47,50,60,92,49,58,85,69,56,55,61,26,75,42,56,87,20,55,37,19,42,49,56,31,28,44,39,43,24,47,27,71,74,70,34,47,63,49,55,52,50,27,39,29,33,44,33,41,28,80,24,67,67,30,49,24,62,66,60,71,41,62,64,88,70,53,47,50,64,57,48,24,44,49,54,28,28,20,48,54,42,44,55,71,41,43,35,51,50,33,41,63,43,10,37,28,28,50,39,34,55,54,60,55,84,64,87,52,96,68,91,62,44,78,46,91,92,50,19,33,30,41,96,25,21,10,22,43,56,68,29,68,64,32,64,43,50,77,72,63,68,69,48,69,62,44,63,74,37,65,66,48,27,51,51,22,49,51,49,35,46,68,36,74,31,71,81,43,45,76,65,40,41,80,84,40,15,78,45,27,24,70,22,69,44,79,85,68,64,74,53,56,59,42,82,34,31,82,52,57,88,82,44,47,57,66,53,26,31,73,74,59,20,47,66,33,38,36,36,49,66,39,39,21,30,65,76,31,73,81,20,63,54,68,53,56,52,50,51,50,51,50,49,47,55,48,18,63,59,41,75,50,74,72,79,46,72,71,54,50,53,39,46,52,49,32,34,50,45,21,26,56,34,42,58,38,87,83,40,63,31,61,46,77,96,65,38,79,35,56,41,55,60,52,45,39,52,53,55,59,68,44,48,69,58,22,49,41,58,20,63,86,66,83,50,55,63,48,48,50,35,48,52,54,52,46,48,26,55,75,33,49,59,65,14,46,17,32,41,49,48,46,48,33,63,75,67,65,44,45,52,56,55,48,38,40,49,52,14,50,54,42,39,47,41,31,46,70,56,63,72,55,70,68,58,50,50,51,55,51,49,43,21,54,49,10,44,52,50,46,52,51,46,38,60,57,38,64,69,44,91,78,66,76,60,59,71,73,78,115,112,91,44,75,61,89,68,77,73,75,66,87,39,72,38,57,56,52,19,39,26,28,42,35,40,39,27,38,30,18,35,90,86,29,34,56,40,85,58,73,68,51,68,87,57,22,25,50,61,56,23,69,42,45,27,46,52,53,24,30,32,22,36,26,40,35,47,62,77,26,55,39,69,64,55,30,52,31,47,47,47,51,50,49,28,58,48,43,59,62,45,80,78,47,34,55,41,43,47,18,49,48,62,46,51,62,91,50,58,86,70,55,55,60,26,75,44,57,87,19,56,39,19,41,49,56,31,28,44,39,42,25,48,29,72,74,69,33,46,62,50,56,54,50,27,39,29,32,45,32,42,30,79,24,67,66,29,49,24,61,66,59,70,41,62,64,87,70,54,47,50,64,56,49,24,44,50,55,29,28,20,48,52,42,43,55,74,41,43,34,52,49,34,40,62,44,10,37,29,28,50,40,36,54,53,60,54,83,64,87,52,96,68,90,62,44,77,44,90,91,50,20,33,30,43,96,25,20,11,23,43,57,68,28,68,64,31,66,46,50,75,74,64,68,69,48,68,61,44,64,71,38,66,65,46,28,50,50,19,50,49,47,36,47,69,34,74,30,71,80,43,45,76,64,41,42,78,84,41,15,78,46,26,24,69,22,67,44,78,84,67,64,74,53,57,58,42,80,34,31,83,52,57,89,80,45,48,55,67,53,25,31,73,76,60,20,48,66,33,37,35,37,49,67,38,38,20,30,67,78,31,74,80,19,64,56,68,55,55,52,51,52,50,52,50,49,47,54,50,18,64,59,42,75,50,75,71,77,46,72,71,53,50,53,38,45,53,50,31,35,50,44,19,24,57,34,42,58,38,87,84,40,64,30,62,46,76,98,65,37,79,35,56,40,54,61,52,44,40,52,52,54,57,67,44,48,69,58,21,50,42,60,19,63,85,68,84,50,56,64,47,48,50,34,48,54,55,52,46,47,26,56,76,32,49,59,67,14,46,17,32,41,50,49,46,48,33,62,74,68,64,42,47,53,56,57,47,40,40,49,50,14,51,52,43,37,46,40,32,46,70,57,62,71,55,71,69,58,51,49,51,54,51,49,42,21,55,49,10,44,52,50,48,53,52,46,38,59,57,37,65,71,43,90,78,68,76,62,60,70,72,82,114

Radius of gyration: 32.25 Å; Cα contacts (8 Å, |Δi|>4): 1971; chains: 2; bounding box: 65×93×73 Å

pLDDT: mean 92.44, std 11.73, range [32.62, 98.81]

Secondary structure (DSSP, 8-state):
-----SS-----GGGGGG-EEEEEEEEEEE-TTSBBP-SPPPGGG--TTT-SSEEE-SBTTEEEEEPPPBSSHHHHHHHHHHHHHHHHHH-SS-EE--SSS-SBPPSSGGGSPBP---SSHHHHHHHHHHHHHHHHH-HHHHT---EEEEEE--HHHHHHHHTS-GGG--HHHHHHHHHHHHHHHHTTHHHHHHHH--BSEEEGGG---SS---PEEETTTEEE-TT-SBGGGSTTSS--HHHHTS---SS-HHHHHHHHHHHHHSB-HHHHTT-STTS-S-SBSSSSGGG---SEEEE----TT--HHHHHHHH---EEEEEEEPPPTTSSSS--HHHHHHHHHHHHHHHHS------HHHHHHHHHHHHHHHHHTTSTT-EEE-GGG-EEEHHHHHHHHHHHTHHHHHHHHTTTT--HHHHHHHHHHHHHH-GGGSHHHHHHHHHHHTT--HHHHHHHHHHHHHHHHTT----HHHHHHHHHHHHHHHHHHHHHHHHHHH-SS--------/-----SS-----GGGGGG-EEEEEEEEEEE-TTSBBP-SPPPGGG--TTT-SSEEE-SBTTEEEEEPPPBSSHHHHHHHHHHHHHHHHHH-SS-EE--SSS-SBPPSSGGGSPBP---SSHHHHHHHHHHHHHHHHH-HHHHT---EEEEEE--HHHHHHHHTS-GGG--HHHHHHHHHHHHHHHHTTHHHHHHHH--BSEEEGGG---SS---PEEETTTEEE-TT-SBGGGSTTSS--HHHHTS---SS-HHHHHHHHHHHHHSB-HHHHTT-STTS-S--BSSSSGGG---SEEEE----TT--HHHHHHHH---EEEEEEEPPPTTSSSS--HHHHHHHHHHHHHHHHS------HHHHHHHHHHHHHHHHHTTSTT-EEE-GGG-EEEHHHHHHHHHHHTHHHHHHHHTTTT--HHHHHHHHHHHHHH-GGGSHHHHHHHHHHHTT--HHHHHHHHHHHHHHHHTT----HHHHHHHHHHHHHHHHHHHHHHHHHHH-SSPPP-----

Sequence (1026 aa):
MKRSVASLVCPNLRHAVKAKHGLEKESMRIFSDGKIATTSHPKTLGSSLTNHYIKTDFSEPQLEFATNARPRIEAIVRELQDLHIFTSRHLQGEWIWPFSMPPVLPKEEKDIPLGKYGSSFSGEWKTLYRNGLGLRYGRRMQTISGVHYNFSFSNLFLKQIFEKEISKFDKEEISEMYLSVTRNFFRKVPFVLYLTGATPAFDETFLPVRFDFQFTKHKSHTLFAPYATSLRMSEIGYTSQVQDALPINYNSLKEYVDGMCYAVSTPYPPYESLGGSPNQLNANYLQIENEFYSPIRPKQIPKNQERPLDALKNRGIQYIEIRCLDIEPESPTGVSKSSLAYIQMILLDGILRPSPPILEPEKKRIRENTRRAIWEGRKPGLSIVGEEGAEIDFTRAGAEYTESLFPIAEELDRHSGRTFYQDTLSTMLEKWRDPGKTPSGRFLKRLLEEDWEFRDLGIHLARENFRNQSQMELTPGKWNSFEKEVHRSVEELAKIEETEKVRKFPTPKICNHMKRSVASLVCPNLRHAVKAKHGLEKESMRIFSDGKIATTSHPKTLGSSLTNHYIKTDFSEPQLEFATNARPRIEAIVRELQDLHIFTSRHLQGEWIWPFSMPPVLPKEEKDIPLGKYGSSFSGEWKTLYRNGLGLRYGRRMQTISGVHYNFSFSNLFLKQIFEKEISKFDKEEISEMYLSVTRNFFRKVPFVLYLTGATPAFDETFLPVRFDFQFTKHKSHTLFAPYATSLRMSEIGYTSQVQDALPINYNSLKEYVDGMCYAVSTPYPPYESLGGSPNQLNANYLQIENEFYSPIRPKQIPKNQERPLDALKNRGIQYIEIRCLDIEPESPTGVSKSSLAYIQMILLDGILRPSPPILEPEKKRI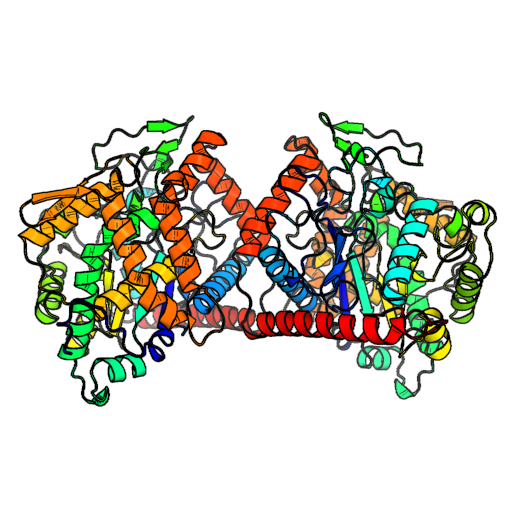RENTRRAIWEGRKPGLSIVGEEGAEIDFTRAGAEYTESLFPIAEELDRHSGRTFYQDTLSTMLEKWRDPGKTPSGRFLKRLLEEDWEFRDLGIHLARENFRNQSQMELTPGKWNSFEKEVHRSVEELAKIEETEKVRKFPTPKICNH